Protein AF-A0AAD8YDT8-F1 (afdb_monomer_lite)

pLDDT: mean 76.32, std 23.67, range [22.06, 98.62]

Foldseek 3Di:
DDDDDDDDDDDPPPDDPPPDDVCQQQNPDDDDDDDDDDDDDDDDDDDDDDDDDDDDDDDDDDDDDDDGDPDDGPLLVVLLCQLPPDDPDDDDDDDDQDDDPVPPPVVDDDDDDDDDDPDDDDDDDDDDDPDDDDDDDRLPFPSLVVLQVVLVVCLVVVNDALSNLALRSLLSNLCRQQVNPDPPPPPPPPDDDDDDDDDDDPPCPLVPGAADEHENALVQRDALRNLVSNLSSLVLSRHAYYHCANNQRDALCSLQVRVLVCSNQNHAEYECHLNQRYALSSLLSCLSNLNHQEYAHANNQRYALVSNLVSCVSRNCLVVLRNAEYAYAPRQDALVSLLSSCVRNLVRHAYYHHAPHQRYALVSCLVRCLSNLVHHQYYHHAQHQNDDPVSVVSCCVSRVNHNYYHHHHNDDDDDPDDDDDDDDDDDDDDDDDDDDDDDDDDDDDPAFDDDDLVLVQVLCVVVNLVLQFDAWWWKAFAPDPDDQAQQDPPPPLVDPDPPDDDDDPDDGHGIDTLDPDRPPLVSFQPFNLQSDPPFPFDDDDPPPLDPPPPPPPPVPDDVSVCSNGGGSCLNPLLDWRWNDWAAALQLFKIKTKTFQCLQQRFDDCSVVSLVSNLQNLVQLQFFFKAWDFPVVLCVLRVVLDDPDDDRDIWMFTDACVRGDPQRNGFWKKKWKWFWDSVDVNTDIDTQDIGTKAALFRLQLLVQQAPPPFAGCAASVSDGDLPSFFRIGMIMGGDDPGHCSSVCLSLQSQQHPRRRGRMFIKIFGDGDDDAHTQQAHRDDCQFQHQANPDDDPPPPCVVVVVVSLQRSVNDPCPDPDPVDPPPPSNGHRDRCSNGNPSGITRDRVSTTITTGHGHGHALDNDDPDDPDQQAQQWAEEEEEEAACWDAPWDNHDIDRCRLVLLLLLLLLQVQQPGQEYEYAYQHLQHDPDDTSDVSDPPLDDPRHYDYRHNVDHFGFSHDHPDSTSDRCNSVQSSQLCCLVRNLSNYFKYFYDYSQKHKFFAAPRSHVSVLVVVLVVLVAFKEKAFEDAFFFAPVQKDADDPDPLQHDPVRGQWIDGHPPAHLLNRRQWGLAPPVRDPVSLQQMTMMGGSQFFNGDRGRDDTDGPLSRRTNVNCVVVVHDDDSHDDDDCSHYPYDRVHHGIHMHRSDDDDGSLSGNLVQQQAPPDDDDVSSHRRHADADDVNDPPDPDQADPSRGGHRTHGDVCCVPPSRVVSVVSVVVSVVVVVVVD

Organism: NCBI:txid267567

Sequence (1226 aa):
MREIAPLRILALRAVGPPGCQPEVTFGGPPRPTNKKKDGDTIETKNNNNTDNNDDTVNSTTSFDPPLPPDEPTMASRLLRSLRNSSMTIQPYVAGTTRANASDVDISQPWVMAIYPPRDNDDNNNSPIDETNEFLSIENGNHAVECLQMFIDALVESGRAGDDRLGVHFFREWVQAVTGGMEAKPEQQQKQRPKKKQKGNSSSRQFDHLPLGSLSLHNLASASIHTFRSMEYANVGSCLGTLDLTGTHGLTDSILTNVICSGSFPRLQRLSLKNSRKLTGKAVASLVKLRDLRAFDVGGCFNIHPNDVIEMVQQHPGTRKGTLTEIYAGGLGWTDVALETLLSFTSKHIKGLGIGFSTYLSGPGMILILTKAAGTLDRLSIPFCTGVDDAVASALGKALPKLAVLDIRGCNKEHLSSLIESTPPTNAAEADVSDVKPTPKSDTSSPGDFHFDRKAAETALQTHGHDEIFQPLRAYIEKPLNDSVPDTIDKGNLNDKRPKIEAGRPAMWYVPLPLRENTPDDLRSCNDMPAKLPVDRGLGKHVAPNVNNRKTFSSGQLDKWEEAKEGTPVQADPFLPWIHDMFPDSSGSVIHFIAQNKRRCNSGKVHWDDIHALEPQVTIMQPVSVKRIDEETAQKLAPSLWSDGKSSDQRYRLAPHEEADADGMFTRFICRFKAMDYSKSPPELITVGETLSTYPYNYEFVNYRKDVGDLSMLTPKGKDNAMFWQAQQRFDCHVPDNGDLRSMIASGEGVLSDGTPSVYVDFVPIRTAPRYGKQMSYFTPDMAGEMIRFPQDSFGWGDLMKSNIVPANGQVVSNISDDHPSRLMKNGFDARLFWGDSHVIPRIEASGRWENLPVCQPPTNNVGKVDKPVEKKHKLAACLWASASFKTRGDAQAVSDTTSRLVEWIEFHLLVGFDHIYVYDNTGAHTDEVSLESTLFPRFLDSEVTRIDWPCQVCNNNIPAHENTGERSSQYAAENSCRARYGPTTEWMASFDTDEYLIPMGRFNSMREVVDDATNSGTQILTFKSTRAAPQRTYMEPFHEHKDCGTDSDPGCLTVQPGHLFAEVYNCDFEAPPKPGWAERAKKQLYRSEYVLAHYVHYATVTQGLVETIEEAKEANHKWDMHFRESRDKDKITDESNQAVMLHTKTTVPEYTTDWKERCAFGFTPGHGKNCRVGFPWPSNDDKGDEKATPEGYGYNCFTNEKLSKVWVPKLREAMEQRNSRVTSNN

InterPro domains:
  IPR008166 Glycosyltransferase family 92 [PF01697] (898-1154)
  IPR032675 Leucine-rich repeat domain superfamily [G3DSA:3.80.10.10] (191-445)

Secondary structure (DSSP, 8-state):
----PPPPP------PPTT--HHHHTSPPPPPP-PPPP-------------------------PPPPPPSS--HHHHHHHHHHH----------------TT---TT-------PPPP--------PPPS--PPPPPSSS-HHHHHHHHHHHHHHHTT---TTTS-HHHHHHHHHHHTTT----------PPP--------GGGTTTTSPPEEEE-TT-TT--HHHHHHHHHTTGGGTEEEEE-TT-TT--HHHIIIIIIIII-TT--EEE-TT-TT--HHHHHHGGG-TT--EEE-TT-TT--HHHHHHHHHH-HHHHHT---EEE-TTS--BHHHHHHHHHHHTTT--EEE--S-TB--HHHHHHHHGGGTTT--EEE-TT-TT--HHHHHHHHHH-TT--EEE-TT------S-------------------PPPP----PPPPPP---HHHHHHHHHHH-HHHHPPPPEEEPPP--SSPPTT------TT-SS--SS-PPP--------S--S--GGGG-GGGGGGG--TT--SSS----SS--TTTSTT----HHHHHHHS-HHHH-TTS-EEEEEEE-TTSSEEEEEEE-GGGT--STTHHHHHHHTGGGGGGGS-B-EEEE-HHHHHHH-GGG--S------EEEE--TTTS-GGGTTB-EEEEEEEEETTSSS-EEEEEEEEEEE-SS-HHHHHHHTT-TT--SB-TTSPBPTTS--SEEEEEEEPP--TTHHHHHHHTTTB-TTS-BSEEEEEEE---PPP-SGGG----HHHH-SS------TT-THHHHHHH---TTS---S---TTS-----SSS--HHHHH-TT-BPPPTTTS-EEEEEE----S-TT---TTSPPP-SEEEEEEEEE-S-EEPTTTPPEE--HHHHHHHHHHHHHHTT-SEEEEEE-GGGT-S---SHHHHTTTS-TTTEEEEE--PPPPB-S-TT-SS--B-HHHHHHHHHHHHHHGGGEEEEEE--TTEEEEE-TT-SSHHHHHHHHHHTT--EEEE---BBPPBGGGEEEE-SSTTSEETTEE-EEEEPTT--HHHHT--BSSPSSPPGGGGGG-EEEEETTTEEEEETTTEEEEHHHH--HHHHHHTTS---SS----TTTEEEP-TTTTEEEEE-----GGGGTTHHHHTBTT--PPTT----SB-BPGGG-TTSS--B-TTSBBP-BB--HHIIIIIHHHHHHHHHHHHHHHHHH-

Radius of gyration: 37.24 Å; chains: 1; bounding box: 94×89×117 Å

Structure (mmCIF, N/CA/C/O backbone):
data_AF-A0AAD8YDT8-F1
#
_entry.id   AF-A0AAD8YDT8-F1
#
loop_
_atom_site.group_PDB
_atom_site.id
_atom_site.type_symbol
_atom_site.label_atom_id
_atom_site.label_alt_id
_atom_site.label_comp_id
_atom_site.label_asym_id
_atom_site.label_entity_id
_atom_site.label_seq_id
_atom_site.pdbx_PDB_ins_code
_atom_site.Cartn_x
_atom_site.Cartn_y
_atom_site.Cartn_z
_atom_site.occupancy
_atom_site.B_iso_or_equiv
_atom_site.auth_seq_id
_atom_site.auth_comp_id
_atom_site.auth_asym_id
_atom_site.auth_atom_id
_atom_site.pdbx_PDB_model_num
ATOM 1 N N . MET A 1 1 ? -24.551 -28.733 -24.185 1.00 27.28 1 MET A N 1
ATOM 2 C CA . MET A 1 1 ? -24.614 -28.200 -25.564 1.00 27.28 1 MET A CA 1
ATOM 3 C C . MET A 1 1 ? -23.199 -28.131 -26.114 1.00 27.28 1 MET A C 1
ATOM 5 O O . MET A 1 1 ? -22.286 -27.931 -25.327 1.00 27.28 1 MET A O 1
ATOM 9 N N . ARG A 1 2 ? -23.055 -28.435 -27.409 1.00 24.67 2 ARG A N 1
ATOM 10 C CA . ARG A 1 2 ? -21.814 -28.759 -28.135 1.00 24.67 2 ARG A CA 1
ATOM 11 C C . ARG A 1 2 ? -20.800 -27.606 -28.189 1.00 24.67 2 ARG A C 1
ATOM 13 O O . ARG A 1 2 ? -21.188 -26.444 -28.161 1.00 24.67 2 ARG A O 1
ATOM 20 N N . GLU A 1 3 ? -19.531 -27.991 -28.316 1.00 25.27 3 GLU A N 1
ATOM 21 C CA . GLU A 1 3 ? -18.376 -27.157 -28.671 1.00 25.27 3 GLU A CA 1
ATOM 22 C C . GLU A 1 3 ? -18.611 -26.365 -29.971 1.00 25.27 3 GLU A C 1
ATOM 24 O O . GLU A 1 3 ? -19.191 -26.885 -30.926 1.00 25.27 3 GLU A O 1
ATOM 29 N N . ILE A 1 4 ? -18.124 -25.120 -30.013 1.00 25.03 4 ILE A N 1
ATOM 30 C CA . ILE A 1 4 ? -18.040 -24.277 -31.215 1.00 25.03 4 ILE A CA 1
ATOM 31 C C . ILE A 1 4 ? -16.559 -23.931 -31.437 1.00 25.03 4 ILE A C 1
ATOM 33 O O . ILE A 1 4 ? -15.869 -23.521 -30.505 1.00 25.03 4 ILE A O 1
ATOM 37 N N . ALA A 1 5 ? -16.078 -24.115 -32.669 1.00 22.06 5 ALA A N 1
ATOM 38 C CA . ALA A 1 5 ? -14.712 -23.824 -33.118 1.00 22.06 5 ALA A CA 1
ATOM 39 C C . ALA A 1 5 ? -14.436 -22.301 -33.251 1.00 22.06 5 ALA A C 1
ATOM 41 O O . ALA A 1 5 ? -15.379 -21.525 -33.423 1.00 22.06 5 ALA A O 1
ATOM 42 N N . PRO A 1 6 ? -13.167 -21.840 -33.210 1.00 25.72 6 PRO A N 1
ATOM 43 C CA . PRO A 1 6 ? -12.841 -20.412 -33.185 1.00 25.72 6 PRO A CA 1
ATOM 44 C C . PRO A 1 6 ? -13.051 -19.746 -34.558 1.00 25.72 6 PRO A C 1
ATOM 46 O O . PRO A 1 6 ? -12.403 -20.102 -35.543 1.00 25.72 6 PRO A O 1
ATOM 49 N N . LEU A 1 7 ? -13.937 -18.746 -34.618 1.00 25.38 7 LEU A N 1
ATOM 50 C CA . LEU A 1 7 ? -14.200 -17.919 -35.804 1.00 25.38 7 LEU A CA 1
ATOM 51 C C . LEU A 1 7 ? -13.262 -16.700 -35.869 1.00 25.38 7 LEU A C 1
ATOM 53 O O . LEU A 1 7 ? -13.050 -15.996 -34.882 1.00 25.38 7 LEU A O 1
ATOM 57 N N . ARG A 1 8 ? -12.719 -16.443 -37.067 1.00 23.92 8 ARG A N 1
ATOM 58 C CA . ARG A 1 8 ? -11.891 -15.278 -37.424 1.00 23.92 8 ARG A CA 1
ATOM 59 C C . ARG A 1 8 ? -12.783 -14.042 -37.623 1.00 23.92 8 ARG A C 1
ATOM 61 O O . ARG A 1 8 ? -13.671 -14.068 -38.467 1.00 23.92 8 ARG A O 1
ATOM 68 N N . ILE A 1 9 ? -12.527 -12.961 -36.883 1.00 25.66 9 ILE A N 1
ATOM 69 C CA . ILE A 1 9 ? -13.246 -11.677 -36.991 1.00 25.66 9 ILE A CA 1
ATOM 70 C C . ILE A 1 9 ? -12.525 -10.758 -37.989 1.00 25.66 9 ILE A C 1
ATOM 72 O O . ILE A 1 9 ? -11.334 -10.485 -37.833 1.00 25.66 9 ILE A O 1
ATOM 76 N N . LEU A 1 10 ? -13.255 -10.234 -38.979 1.00 24.00 10 LEU A N 1
ATOM 77 C CA . LEU A 1 10 ? -12.824 -9.121 -39.830 1.00 24.00 10 LEU A CA 1
ATOM 78 C C . LEU A 1 10 ? -13.409 -7.816 -39.261 1.00 24.00 10 LEU A C 1
ATOM 80 O O . LEU A 1 10 ? -14.589 -7.530 -39.435 1.00 24.00 10 LEU A O 1
ATOM 84 N N . ALA A 1 11 ? -12.592 -7.028 -38.562 1.00 24.75 11 ALA A N 1
ATOM 85 C CA . ALA A 1 11 ? -12.971 -5.695 -38.098 1.00 24.75 11 ALA A CA 1
ATOM 86 C C . ALA A 1 11 ? -12.607 -4.647 -39.162 1.00 24.75 11 ALA A C 1
ATOM 88 O O . ALA A 1 11 ? -11.428 -4.452 -39.468 1.00 24.75 11 ALA A O 1
ATOM 89 N N . LEU A 1 12 ? -13.596 -3.922 -39.689 1.00 25.23 12 LEU A N 1
ATOM 90 C CA . LEU A 1 12 ? -13.363 -2.683 -40.436 1.00 25.23 12 LEU A CA 1
ATOM 91 C C . LEU A 1 12 ? -12.934 -1.588 -39.446 1.00 25.23 12 LEU A C 1
ATOM 93 O O . LEU A 1 12 ? -13.736 -0.787 -38.976 1.00 25.23 12 LEU A O 1
ATOM 97 N N . ARG A 1 13 ? -11.640 -1.546 -39.106 1.00 28.05 13 ARG A N 1
ATOM 98 C CA . ARG A 1 13 ? -11.040 -0.337 -38.533 1.00 28.05 13 ARG A CA 1
ATOM 99 C C . ARG A 1 13 ? -10.915 0.696 -39.651 1.00 28.05 13 ARG A C 1
ATOM 101 O O . ARG A 1 13 ? -10.113 0.515 -40.565 1.00 28.05 13 ARG A O 1
ATOM 108 N N . ALA A 1 14 ? -11.620 1.817 -39.542 1.00 29.06 14 ALA A N 1
ATOM 109 C CA . ALA A 1 14 ? -11.198 3.037 -40.221 1.00 29.06 14 ALA A CA 1
ATOM 110 C C . ALA A 1 14 ? -9.890 3.521 -39.561 1.00 29.06 14 ALA A C 1
ATOM 112 O O . ALA A 1 14 ? -9.903 4.310 -38.619 1.00 29.06 14 ALA A O 1
ATOM 113 N N . VAL A 1 15 ? -8.749 2.980 -39.997 1.00 30.19 15 VAL A N 1
ATOM 114 C CA . VAL A 1 15 ? -7.419 3.457 -39.598 1.00 30.19 15 VAL A CA 1
ATOM 115 C C . VAL A 1 15 ? -7.048 4.601 -40.539 1.00 30.19 15 VAL A C 1
ATOM 117 O O . VAL A 1 15 ? -6.661 4.370 -41.681 1.00 30.19 15 VAL A O 1
ATOM 120 N N . GLY A 1 16 ? -7.177 5.844 -40.075 1.00 34.41 16 GLY A N 1
ATOM 121 C CA . GLY A 1 16 ? -6.392 6.937 -40.653 1.00 34.41 16 GLY A CA 1
ATOM 122 C C . GLY A 1 16 ? -4.897 6.702 -40.373 1.00 34.41 16 GLY A C 1
ATOM 123 O O . GLY A 1 16 ? -4.573 6.054 -39.374 1.00 34.41 16 GLY A O 1
ATOM 124 N N . PRO A 1 17 ? -3.974 7.188 -41.222 1.00 28.61 17 PRO A N 1
ATOM 125 C CA . PRO A 1 17 ? -2.539 6.961 -41.047 1.00 28.61 17 PRO A CA 1
ATOM 126 C C . PRO A 1 17 ? -2.014 7.475 -39.686 1.00 28.61 17 PRO A C 1
ATOM 128 O O . PRO A 1 17 ? -2.627 8.364 -39.079 1.00 28.61 17 PRO A O 1
ATOM 131 N N . PRO A 1 18 ? -0.880 6.938 -39.190 1.00 29.62 18 PRO A N 1
ATOM 132 C CA . PRO A 1 18 ? -0.326 7.286 -37.882 1.00 29.62 18 PRO A CA 1
ATOM 133 C C . PRO A 1 18 ? 0.004 8.782 -37.834 1.00 29.62 18 PRO A C 1
ATOM 135 O O . PRO A 1 18 ? 0.830 9.261 -38.605 1.00 29.62 18 PRO A O 1
ATOM 138 N N . GLY A 1 19 ? -0.678 9.525 -36.959 1.00 38.50 19 GLY A N 1
ATOM 139 C CA . GLY A 1 19 ? -0.561 10.986 -36.849 1.00 38.50 19 GLY A CA 1
ATOM 140 C C . GLY A 1 19 ? -1.879 11.753 -36.997 1.00 38.50 19 GLY A C 1
ATOM 141 O O . GLY A 1 19 ? -1.904 12.960 -36.766 1.00 38.50 19 GLY A O 1
ATOM 142 N N . CYS A 1 20 ? -2.992 11.087 -37.327 1.00 38.09 20 CYS A N 1
ATOM 143 C CA . CYS A 1 20 ? -4.309 11.728 -37.318 1.00 38.09 20 CYS A CA 1
ATOM 144 C C . CYS A 1 20 ? -4.751 12.057 -35.880 1.00 38.09 20 CYS A C 1
ATOM 146 O O . CYS A 1 20 ? -5.260 11.203 -35.154 1.00 38.09 20 CYS A O 1
ATOM 148 N N . GLN A 1 21 ? -4.551 13.308 -35.463 1.00 40.50 21 GLN A N 1
ATOM 149 C CA . GLN A 1 21 ? -5.170 13.845 -34.255 1.00 40.50 21 GLN A CA 1
ATOM 150 C C . GLN A 1 21 ? -6.687 13.963 -34.480 1.00 40.50 21 GLN A C 1
ATOM 152 O O . GLN A 1 21 ? -7.102 14.434 -35.548 1.00 40.50 21 GLN A O 1
ATOM 157 N N . PRO A 1 22 ? -7.565 13.528 -33.559 1.00 42.28 22 PRO A N 1
ATOM 158 C CA . PRO A 1 22 ? -8.997 13.556 -33.842 1.00 42.28 22 PRO A CA 1
ATOM 159 C C . PRO A 1 22 ? -9.569 14.985 -33.845 1.00 42.28 22 PRO A C 1
ATOM 161 O O . PRO A 1 22 ? -10.597 15.216 -34.481 1.00 42.28 22 PRO A O 1
ATOM 164 N N . GLU A 1 23 ? -8.829 15.964 -33.304 1.00 40.94 23 GLU A N 1
ATOM 165 C CA . GLU A 1 23 ? -9.044 17.403 -33.517 1.00 40.94 23 GLU A CA 1
ATOM 166 C C . GLU A 1 23 ? -8.916 17.809 -34.995 1.00 40.94 23 GLU A C 1
ATOM 168 O O . GLU A 1 23 ? -9.501 18.805 -35.382 1.00 40.94 23 GLU A O 1
ATOM 173 N N . VAL A 1 24 ? -8.202 17.041 -35.826 1.00 45.72 24 VAL A N 1
ATOM 174 C CA . VAL A 1 24 ? -8.062 17.239 -37.286 1.00 45.72 24 VAL A CA 1
ATOM 175 C C . VAL A 1 24 ? -9.049 16.359 -38.072 1.00 45.72 24 VAL A C 1
ATOM 177 O O . VAL A 1 24 ? -9.435 16.672 -39.198 1.00 45.72 24 VAL A O 1
ATOM 180 N N . THR A 1 25 ? -9.482 15.240 -37.483 1.00 46.88 25 THR A N 1
ATOM 181 C CA . THR A 1 25 ? -10.426 14.296 -38.114 1.00 46.88 25 THR A CA 1
ATOM 182 C C . THR A 1 25 ? -11.882 14.770 -37.993 1.00 46.88 25 THR A C 1
ATOM 184 O O . THR A 1 25 ? -12.684 14.523 -38.900 1.00 46.88 25 THR A O 1
ATOM 187 N N . PHE A 1 26 ? -12.219 15.488 -36.913 1.00 47.06 26 PHE A N 1
ATOM 188 C CA . PHE A 1 26 ? -13.560 16.033 -36.641 1.00 47.06 26 PHE A CA 1
ATOM 189 C C . PHE A 1 26 ? -13.588 17.536 -36.316 1.00 47.06 26 PHE A C 1
ATOM 191 O O . PHE A 1 26 ? -14.639 18.160 -36.474 1.00 47.06 26 PHE A O 1
ATOM 198 N N . GLY A 1 27 ? -12.467 18.134 -35.905 1.00 45.12 27 GLY A N 1
ATOM 199 C CA . GLY A 1 27 ? -12.305 19.587 -35.842 1.00 45.12 27 GLY A CA 1
ATOM 200 C C . GLY A 1 27 ? -11.678 20.104 -37.140 1.00 45.12 27 GLY A C 1
ATOM 201 O O . GLY A 1 27 ? -10.889 19.422 -37.790 1.00 45.12 27 GLY A O 1
ATOM 202 N N . GLY A 1 28 ? -12.080 21.290 -37.587 1.00 44.75 28 GLY A N 1
ATOM 203 C CA . GLY A 1 28 ? -11.440 21.928 -38.740 1.00 44.75 28 GLY A CA 1
ATOM 204 C C . GLY A 1 28 ? -9.969 22.300 -38.471 1.00 44.75 28 GLY A C 1
ATOM 205 O O . GLY A 1 28 ? -9.493 22.178 -37.342 1.00 44.75 28 GLY A O 1
ATOM 206 N N . PRO A 1 29 ? -9.232 22.781 -39.491 1.00 40.22 29 PRO A N 1
ATOM 207 C CA . PRO A 1 29 ? -7.799 23.053 -39.377 1.00 40.22 29 PRO A CA 1
ATOM 208 C C . PRO A 1 29 ? -7.468 24.082 -38.272 1.00 40.22 29 PRO A C 1
ATOM 210 O O . PRO A 1 29 ? -8.174 25.089 -38.139 1.00 40.22 29 PRO A O 1
ATOM 213 N N . PRO A 1 30 ? -6.387 23.875 -37.492 1.00 41.06 30 PRO A N 1
ATOM 214 C CA . PRO A 1 30 ? -5.992 24.785 -36.418 1.00 41.06 30 PRO A CA 1
ATOM 215 C C . PRO A 1 30 ? -5.487 26.129 -36.968 1.00 41.06 30 PRO A C 1
ATOM 217 O O . PRO A 1 30 ? -4.745 26.180 -37.950 1.00 41.06 30 PRO A O 1
ATOM 220 N N . ARG A 1 31 ? -5.866 27.241 -36.319 1.00 44.34 31 ARG A N 1
ATOM 221 C CA . ARG A 1 31 ? -5.360 28.583 -36.665 1.00 44.34 31 ARG A CA 1
ATOM 222 C C . ARG A 1 31 ? -3.896 28.745 -36.218 1.00 44.34 31 ARG A C 1
ATOM 224 O O . ARG A 1 31 ? -3.577 28.365 -35.092 1.00 44.34 31 ARG A O 1
ATOM 231 N N . PRO A 1 32 ? -3.019 29.356 -37.035 1.00 35.12 32 PRO A N 1
ATOM 232 C CA . PRO A 1 32 ? -1.623 29.562 -36.667 1.00 35.12 32 PRO A CA 1
ATOM 233 C C . PRO A 1 32 ? -1.491 30.595 -35.539 1.00 35.12 32 PRO A C 1
ATOM 235 O O . PRO A 1 32 ? -2.020 31.705 -35.622 1.00 35.12 32 PRO A O 1
ATOM 238 N N . THR A 1 33 ? -0.765 30.231 -34.484 1.00 35.09 33 THR A N 1
ATOM 239 C CA . THR A 1 33 ? -0.390 31.126 -33.387 1.00 35.09 33 THR A CA 1
ATOM 240 C C . THR A 1 33 ? 0.856 31.930 -33.771 1.00 35.09 33 THR A C 1
ATOM 242 O O . THR A 1 33 ? 1.888 31.382 -34.159 1.00 35.09 33 THR A O 1
ATOM 245 N N . ASN A 1 34 ? 0.765 33.259 -33.681 1.00 32.72 34 ASN A N 1
ATOM 246 C CA . ASN A 1 34 ? 1.881 34.166 -33.947 1.00 32.72 34 ASN A CA 1
ATOM 247 C C . ASN A 1 34 ? 2.983 33.990 -32.889 1.00 32.72 34 ASN A C 1
ATOM 249 O O . ASN A 1 34 ? 2.801 34.358 -31.729 1.00 32.72 34 ASN A O 1
ATOM 253 N N . LYS A 1 35 ? 4.147 33.472 -33.300 1.00 34.53 35 LYS A N 1
ATOM 254 C CA . LYS A 1 35 ? 5.380 33.474 -32.500 1.00 34.53 35 LYS A CA 1
ATOM 255 C C . LYS A 1 35 ? 5.920 34.905 -32.379 1.00 34.53 35 LYS A C 1
ATOM 257 O O . LYS A 1 35 ? 6.311 35.497 -33.385 1.00 34.53 35 LYS A O 1
ATOM 262 N N . LYS A 1 36 ? 5.987 35.444 -31.158 1.00 32.78 36 LYS A N 1
ATOM 263 C CA . LYS A 1 36 ? 6.847 36.593 -30.837 1.00 32.78 36 LYS A CA 1
ATOM 264 C C . LYS A 1 36 ? 8.284 36.097 -30.650 1.00 32.78 36 LYS A C 1
ATOM 266 O O . LYS A 1 36 ? 8.512 35.101 -29.974 1.00 32.78 36 LYS A O 1
ATOM 271 N N . LYS A 1 37 ? 9.215 36.777 -31.320 1.00 32.25 37 LYS A N 1
ATOM 272 C CA . LYS A 1 37 ? 10.665 36.657 -31.150 1.00 32.25 37 LYS A CA 1
ATOM 273 C C . LYS A 1 37 ? 11.066 37.395 -29.874 1.00 32.25 37 LYS A C 1
ATOM 275 O O . LYS A 1 37 ? 10.743 38.576 -29.775 1.00 32.25 37 LYS A O 1
ATOM 280 N N . ASP A 1 38 ? 11.812 36.737 -28.998 1.00 35.84 38 ASP A N 1
ATOM 281 C CA . ASP A 1 38 ? 12.581 37.404 -27.949 1.00 35.84 38 ASP A CA 1
ATOM 282 C C . ASP A 1 38 ? 14.031 37.565 -28.406 1.00 35.84 38 ASP A C 1
ATOM 284 O O . ASP A 1 38 ? 14.641 36.636 -28.942 1.00 35.84 38 ASP A O 1
ATOM 288 N N . GLY A 1 39 ? 14.549 38.773 -28.211 1.00 33.59 39 GLY A N 1
ATOM 289 C CA . GLY A 1 39 ? 15.939 39.151 -28.388 1.00 33.59 39 GLY A CA 1
ATOM 290 C C . GLY A 1 39 ? 16.272 40.312 -27.451 1.00 33.59 39 GLY A C 1
ATOM 291 O O . GLY A 1 39 ? 15.537 41.295 -27.410 1.00 33.59 39 GLY A O 1
ATOM 292 N N . ASP A 1 40 ? 17.397 40.139 -26.761 1.00 32.91 40 ASP A N 1
ATOM 293 C CA . ASP A 1 40 ? 18.280 41.118 -26.118 1.00 32.91 40 ASP A CA 1
ATOM 294 C C . ASP A 1 40 ? 17.939 41.773 -24.756 1.00 32.91 40 ASP A C 1
ATOM 296 O O . ASP A 1 40 ? 17.079 42.634 -24.618 1.00 32.91 40 ASP A O 1
ATOM 300 N N . THR A 1 41 ? 18.760 41.361 -23.774 1.00 36.00 41 THR A N 1
ATOM 301 C CA . THR A 1 41 ? 19.679 42.153 -22.918 1.00 36.00 41 THR A CA 1
ATOM 302 C C . THR A 1 41 ? 19.196 43.443 -22.229 1.00 36.00 41 THR A C 1
ATOM 304 O O . THR A 1 41 ? 18.886 44.416 -22.904 1.00 36.00 41 THR A O 1
ATOM 307 N N . ILE A 1 42 ? 19.325 43.510 -20.886 1.00 32.56 42 ILE A N 1
ATOM 308 C CA . ILE A 1 42 ? 20.144 44.482 -20.102 1.00 32.56 42 ILE A CA 1
ATOM 309 C C . ILE A 1 42 ? 19.726 44.536 -18.609 1.00 32.56 42 ILE A C 1
ATOM 311 O O . ILE A 1 42 ? 18.558 44.666 -18.267 1.00 32.56 42 ILE A O 1
ATOM 315 N N . GLU A 1 43 ? 20.759 44.432 -17.765 1.00 30.00 43 GLU A N 1
ATOM 316 C CA . GLU A 1 43 ? 21.040 45.000 -16.430 1.00 30.00 43 GLU A CA 1
ATOM 317 C C . GLU A 1 43 ? 19.945 45.339 -15.392 1.00 30.00 43 GLU A C 1
ATOM 319 O O . GLU A 1 43 ? 19.057 46.167 -15.567 1.00 30.00 43 GLU A O 1
ATOM 324 N N . THR A 1 44 ? 20.207 44.794 -14.199 1.00 40.12 44 THR A N 1
ATOM 325 C CA . THR A 1 44 ? 20.046 45.345 -12.839 1.00 40.12 44 THR A CA 1
ATOM 326 C C . THR A 1 44 ? 19.587 46.802 -12.673 1.00 40.12 44 THR A C 1
ATOM 328 O O . THR A 1 44 ? 20.305 47.724 -13.061 1.00 40.12 44 THR A O 1
ATOM 331 N N . LYS A 1 45 ? 18.543 47.002 -11.848 1.00 29.11 45 LYS A N 1
ATOM 332 C CA . LYS A 1 45 ? 18.555 47.962 -10.721 1.00 29.11 45 LYS A CA 1
ATOM 333 C C . LYS A 1 45 ? 17.400 47.748 -9.731 1.00 29.11 45 LYS A C 1
ATOM 335 O O . LYS A 1 45 ? 16.260 47.520 -10.116 1.00 29.11 45 LYS A O 1
ATOM 340 N N . ASN A 1 46 ? 17.758 47.872 -8.454 1.00 36.66 46 ASN A N 1
ATOM 341 C CA . ASN A 1 46 ? 16.909 47.959 -7.265 1.00 36.66 46 ASN A CA 1
ATOM 342 C C . ASN A 1 46 ? 15.755 48.967 -7.398 1.00 36.66 46 ASN A C 1
ATOM 344 O O . ASN A 1 46 ? 15.978 50.069 -7.898 1.00 36.66 46 ASN A O 1
ATOM 348 N N . ASN A 1 47 ? 14.606 48.667 -6.778 1.00 29.67 47 ASN A N 1
ATOM 349 C CA . ASN A 1 47 ? 13.957 49.618 -5.870 1.00 29.67 47 ASN A CA 1
ATOM 350 C C . ASN A 1 47 ? 12.907 48.974 -4.951 1.00 29.67 47 ASN A C 1
ATOM 352 O O . ASN A 1 47 ? 12.147 48.097 -5.347 1.00 29.67 47 ASN A O 1
ATOM 356 N N . ASN A 1 48 ? 12.913 49.472 -3.716 1.00 34.62 48 ASN A N 1
ATOM 357 C CA . ASN A 1 48 ? 11.988 49.199 -2.623 1.00 34.62 48 ASN A CA 1
ATOM 358 C C . ASN A 1 48 ? 10.589 49.810 -2.847 1.00 34.62 48 ASN A C 1
ATOM 360 O O . ASN A 1 48 ? 10.451 50.803 -3.559 1.00 34.62 48 ASN A O 1
ATOM 364 N N . ASN A 1 49 ? 9.657 49.303 -2.029 1.00 32.91 49 ASN A N 1
ATOM 365 C CA . ASN A 1 49 ? 8.529 49.981 -1.369 1.00 32.91 49 ASN A CA 1
ATOM 366 C C . ASN A 1 49 ? 7.098 49.916 -1.961 1.00 32.91 49 ASN A C 1
ATOM 368 O O . ASN A 1 49 ? 6.788 50.504 -2.990 1.00 32.91 49 ASN A O 1
ATOM 372 N N . THR A 1 50 ? 6.247 49.295 -1.124 1.00 31.84 50 THR A N 1
ATOM 373 C CA . THR A 1 50 ? 4.952 49.751 -0.559 1.00 31.84 50 THR A CA 1
ATOM 374 C C . THR A 1 50 ? 3.645 49.727 -1.366 1.00 31.84 50 THR A C 1
ATOM 376 O O . THR A 1 50 ? 3.527 50.321 -2.429 1.00 31.84 50 THR A O 1
ATOM 379 N N . ASP A 1 51 ? 2.653 49.159 -0.663 1.00 30.14 51 ASP A N 1
ATOM 380 C CA . ASP A 1 51 ? 1.230 49.521 -0.546 1.00 30.14 51 ASP A CA 1
ATOM 381 C C . ASP A 1 51 ? 0.163 48.927 -1.489 1.00 30.14 51 ASP A C 1
ATOM 383 O O . ASP A 1 51 ? 0.063 49.234 -2.671 1.00 30.14 51 ASP A O 1
ATOM 387 N N . ASN A 1 52 ? -0.677 48.089 -0.858 1.00 35.25 52 ASN A N 1
ATOM 388 C CA . ASN A 1 52 ? -2.148 48.112 -0.795 1.00 35.25 52 ASN A CA 1
ATOM 389 C C . ASN A 1 52 ? -2.931 48.754 -1.957 1.00 35.25 52 ASN A C 1
ATOM 391 O O . ASN A 1 52 ? -2.887 49.968 -2.139 1.00 35.25 52 ASN A O 1
ATOM 395 N N . ASN A 1 53 ? -3.827 47.976 -2.580 1.00 28.11 53 ASN A N 1
ATOM 396 C CA . ASN A 1 53 ? -5.278 48.177 -2.427 1.00 28.11 53 ASN A CA 1
ATOM 397 C C . ASN A 1 53 ? -6.118 47.117 -3.159 1.00 28.11 53 ASN A C 1
ATOM 399 O O . ASN A 1 53 ? -5.747 46.621 -4.223 1.00 28.11 53 ASN A O 1
ATOM 403 N N . ASP A 1 54 ? -7.259 46.827 -2.532 1.00 34.97 54 ASP A N 1
ATOM 404 C CA . ASP A 1 54 ? -8.472 46.209 -3.071 1.00 34.97 54 ASP A CA 1
ATOM 405 C C . ASP A 1 54 ? -8.870 46.759 -4.450 1.00 34.97 54 ASP A C 1
ATOM 407 O O . ASP A 1 54 ? -8.769 47.960 -4.685 1.00 34.97 54 ASP A O 1
ATOM 411 N N . ASP A 1 55 ? -9.421 45.895 -5.311 1.00 29.30 55 ASP A N 1
ATOM 412 C CA . ASP A 1 55 ? -10.766 46.136 -5.849 1.00 29.30 55 ASP A CA 1
ATOM 413 C C . ASP A 1 55 ? -11.354 44.913 -6.580 1.00 29.30 55 ASP A C 1
ATOM 415 O O . ASP A 1 55 ? -10.758 44.273 -7.450 1.00 29.30 55 ASP A O 1
ATOM 419 N N . THR A 1 56 ? -12.597 44.630 -6.203 1.00 39.47 56 THR A N 1
ATOM 420 C CA . THR A 1 56 ? -13.573 43.694 -6.769 1.00 39.47 56 THR A CA 1
ATOM 421 C C . THR A 1 56 ? -13.834 43.872 -8.269 1.00 39.47 56 THR A C 1
ATOM 423 O O . THR A 1 56 ? -14.213 44.959 -8.700 1.00 39.47 56 THR A O 1
ATOM 426 N N . VAL A 1 57 ? -13.823 42.777 -9.047 1.00 30.78 57 VAL A N 1
ATOM 427 C CA . VAL A 1 57 ? -14.450 42.726 -10.385 1.00 30.78 57 VAL A CA 1
ATOM 428 C C . VAL A 1 57 ? -15.217 41.412 -10.589 1.00 30.78 57 VAL A C 1
ATOM 430 O O . VAL A 1 57 ? -14.642 40.355 -10.834 1.00 30.78 57 VAL A O 1
ATOM 433 N N . ASN A 1 58 ? -16.550 41.508 -10.545 1.00 36.44 58 ASN A N 1
ATOM 434 C CA . ASN A 1 58 ? -17.482 40.543 -11.132 1.00 36.44 58 ASN A CA 1
ATOM 435 C C . ASN A 1 58 ? -17.533 40.769 -12.653 1.00 36.44 58 ASN A C 1
ATOM 437 O O . ASN A 1 58 ? -17.993 41.822 -13.092 1.00 36.44 58 ASN A O 1
ATOM 441 N N . SER A 1 59 ? -17.143 39.783 -13.466 1.00 27.89 59 SER A N 1
ATOM 442 C CA . SER A 1 59 ? -17.422 39.791 -14.911 1.00 27.89 59 SER A CA 1
ATOM 443 C C . SER A 1 59 ? -18.017 38.449 -15.343 1.00 27.89 59 SER A C 1
ATOM 445 O O . SER A 1 59 ? -17.347 37.418 -15.318 1.00 27.89 59 SER A O 1
ATOM 447 N N . THR A 1 60 ? -19.294 38.465 -15.723 1.00 35.03 60 THR A N 1
ATOM 448 C CA . THR A 1 60 ? -19.974 37.383 -16.442 1.00 35.03 60 THR A CA 1
ATOM 449 C C . THR A 1 60 ? -19.731 37.588 -17.936 1.00 35.03 60 THR A C 1
ATOM 451 O O . THR A 1 60 ? -20.320 38.469 -18.556 1.00 35.03 60 THR A O 1
ATOM 454 N N . THR A 1 61 ? -18.832 36.801 -18.525 1.00 29.94 61 THR A N 1
ATOM 455 C CA . THR A 1 61 ? -18.541 36.833 -19.963 1.00 29.94 61 THR A CA 1
ATOM 456 C C . THR A 1 61 ? -19.460 35.864 -20.712 1.00 29.94 61 THR A C 1
ATOM 458 O O . THR A 1 61 ? -19.400 34.649 -20.533 1.00 29.94 61 THR A O 1
ATOM 461 N N . SER A 1 62 ? -20.339 36.398 -21.565 1.00 32.66 62 SER A N 1
ATOM 462 C CA . SER A 1 62 ? -21.091 35.606 -22.543 1.00 32.66 62 SER A CA 1
ATOM 463 C C . SER A 1 62 ? -20.163 35.214 -23.695 1.00 32.66 62 SER A C 1
ATOM 465 O O . SER A 1 62 ? -19.752 36.070 -24.479 1.00 32.66 62 SER A O 1
ATOM 467 N N . PHE A 1 63 ? -19.821 33.932 -23.800 1.00 34.16 63 PHE A N 1
ATOM 468 C CA . PHE A 1 63 ? -19.104 33.390 -24.952 1.00 34.16 63 PHE A CA 1
ATOM 469 C C . PHE A 1 63 ? -20.094 33.064 -26.076 1.00 34.16 63 PHE A C 1
ATOM 471 O O . PHE A 1 63 ? -20.847 32.096 -25.974 1.00 34.16 63 PHE A O 1
ATOM 478 N N . ASP A 1 64 ? -20.070 33.848 -27.154 1.00 34.69 64 ASP A N 1
ATOM 479 C CA . ASP A 1 64 ? -20.683 33.445 -28.420 1.00 34.69 64 ASP A CA 1
ATOM 480 C C . ASP A 1 64 ? -19.811 32.357 -29.080 1.00 34.69 64 ASP A C 1
ATOM 482 O O . ASP A 1 64 ? -18.588 32.524 -29.173 1.00 34.69 64 ASP A O 1
ATOM 486 N N . PRO A 1 65 ? -20.390 31.230 -29.537 1.00 38.31 65 PRO A N 1
ATOM 487 C CA . PRO A 1 65 ? -19.619 30.172 -30.173 1.00 38.31 65 PRO A CA 1
ATOM 488 C C . PRO A 1 65 ? -19.077 30.618 -31.546 1.00 38.31 65 PRO A C 1
ATOM 490 O O . PRO A 1 65 ? -19.755 31.343 -32.281 1.00 38.31 65 PRO A O 1
ATOM 493 N N . PRO A 1 66 ? -17.866 30.176 -31.931 1.00 40.69 66 PRO A N 1
ATOM 494 C CA . PRO A 1 66 ? -17.248 30.548 -33.200 1.00 40.69 66 PRO A CA 1
ATOM 495 C C . PRO A 1 66 ? -18.028 30.013 -34.413 1.00 40.69 66 PRO A C 1
ATOM 497 O O . PRO A 1 66 ? -18.575 28.909 -34.395 1.00 40.69 66 PRO A O 1
ATOM 500 N N . LEU A 1 67 ? -18.045 30.801 -35.495 1.00 38.84 67 LEU A N 1
ATOM 501 C CA . LEU A 1 67 ? -18.587 30.392 -36.795 1.00 38.84 67 LEU A CA 1
ATOM 502 C C . LEU A 1 67 ? -17.767 29.224 -37.383 1.00 38.84 67 LEU A C 1
ATOM 504 O O . LEU A 1 67 ? -16.542 29.208 -37.225 1.00 38.84 67 LEU A O 1
ATOM 508 N N . PRO A 1 68 ? -18.416 28.250 -38.048 1.00 42.53 68 PRO A N 1
ATOM 509 C CA . PRO A 1 68 ? -17.742 27.054 -38.545 1.00 42.53 68 PRO A CA 1
ATOM 510 C C . PRO A 1 68 ? -16.760 27.368 -39.693 1.00 42.53 68 PRO A C 1
ATOM 512 O O . PRO A 1 68 ? -16.994 28.316 -40.440 1.00 42.53 68 PRO A O 1
ATOM 515 N N . PRO A 1 69 ? -15.685 26.572 -39.858 1.00 50.59 69 PRO A N 1
ATOM 516 C CA . PRO A 1 69 ? -14.832 26.618 -41.044 1.00 50.59 69 PRO A CA 1
ATOM 517 C C . PRO A 1 69 ? -15.559 26.044 -42.274 1.00 50.59 69 PRO A C 1
ATOM 519 O O . PRO A 1 69 ? -16.351 25.111 -42.146 1.00 50.59 69 PRO A O 1
ATOM 522 N N . ASP A 1 70 ? -15.261 26.586 -43.458 1.00 48.41 70 ASP A N 1
ATOM 523 C CA . ASP A 1 70 ? -15.983 26.299 -44.711 1.00 48.41 70 ASP A CA 1
ATOM 524 C C . ASP A 1 70 ? -15.738 24.888 -45.298 1.00 48.41 70 ASP A C 1
ATOM 526 O O . ASP A 1 70 ? -16.451 24.478 -46.215 1.00 48.41 70 ASP A O 1
ATOM 530 N N . GLU A 1 71 ? -14.780 24.104 -44.781 1.00 50.66 71 GLU A N 1
ATOM 531 C CA . GLU A 1 71 ? -14.423 22.794 -45.353 1.00 50.66 71 GLU A CA 1
ATOM 532 C C . GLU A 1 71 ? -14.851 21.574 -44.503 1.00 50.66 71 GLU A C 1
ATOM 534 O O . GLU A 1 71 ? -14.578 21.526 -43.300 1.00 50.66 71 GLU A O 1
ATOM 539 N N . PRO A 1 72 ? -15.463 20.534 -45.119 1.00 57.06 72 PRO A N 1
ATOM 540 C CA . PRO A 1 72 ? -15.847 19.296 -44.437 1.00 57.06 72 PRO A CA 1
ATOM 541 C C . PRO A 1 72 ? -14.637 18.403 -44.117 1.00 57.06 72 PRO A C 1
ATOM 543 O O . PRO A 1 72 ? -13.766 18.188 -44.970 1.00 57.06 72 PRO A O 1
ATOM 546 N N . THR A 1 73 ? -14.626 17.829 -42.908 1.00 66.00 73 THR A N 1
ATOM 547 C CA . THR A 1 73 ? -13.562 16.938 -42.407 1.00 66.00 73 THR A CA 1
ATOM 548 C C . THR A 1 73 ? -13.507 15.594 -43.149 1.00 66.00 73 THR A C 1
ATOM 550 O O . THR A 1 73 ? -14.447 15.223 -43.853 1.00 66.00 73 THR A O 1
ATOM 553 N N . MET A 1 74 ? -12.422 14.819 -43.003 1.00 55.28 74 MET A N 1
ATOM 554 C CA . MET A 1 74 ? -12.303 13.504 -43.664 1.00 55.28 74 MET A CA 1
ATOM 555 C C . MET A 1 74 ? -13.418 12.527 -43.267 1.00 55.28 74 MET A C 1
ATOM 557 O O . MET A 1 74 ? -13.960 11.840 -44.133 1.00 55.28 74 MET A O 1
ATOM 561 N N . ALA A 1 75 ? -13.813 12.505 -41.992 1.00 58.34 75 ALA A N 1
ATOM 562 C CA . ALA A 1 75 ? -14.939 11.694 -41.534 1.00 58.34 75 ALA A CA 1
ATOM 563 C C . ALA A 1 75 ? -16.272 12.175 -42.135 1.00 58.34 75 ALA A C 1
ATOM 565 O O . ALA A 1 75 ? -17.054 11.360 -42.616 1.00 58.34 75 ALA A O 1
ATOM 566 N N . SER A 1 76 ? -16.490 13.495 -42.209 1.00 64.56 76 SER A N 1
ATOM 567 C CA . SER A 1 76 ? -17.646 14.092 -42.898 1.00 64.56 76 SER A CA 1
ATOM 568 C C . SER A 1 76 ? -17.695 13.680 -44.378 1.00 64.56 76 SER A C 1
ATOM 570 O O . SER A 1 76 ? -18.746 13.302 -44.889 1.00 64.56 76 SER A O 1
ATOM 572 N N . ARG A 1 77 ? -16.551 13.637 -45.077 1.00 70.94 77 ARG A N 1
ATOM 573 C CA . ARG A 1 77 ? -16.478 13.167 -46.474 1.00 70.94 77 ARG A CA 1
ATOM 574 C C . ARG A 1 77 ? -16.827 11.680 -46.616 1.00 70.94 77 ARG A C 1
ATOM 576 O O . ARG A 1 77 ? -17.566 11.333 -47.534 1.00 70.94 77 ARG A O 1
ATOM 583 N N . LEU A 1 78 ? -16.349 10.818 -45.713 1.00 67.06 78 LEU A N 1
ATOM 584 C CA . LEU A 1 78 ? -16.679 9.385 -45.708 1.00 67.06 78 LEU A CA 1
ATOM 585 C C . LEU A 1 78 ? -18.170 9.145 -45.429 1.00 67.06 78 LEU A C 1
ATOM 587 O O . LEU A 1 78 ? -18.812 8.394 -46.157 1.00 67.06 78 LEU A O 1
ATOM 591 N N . LEU A 1 79 ? -18.739 9.828 -44.435 1.00 67.50 79 LEU A N 1
ATOM 592 C CA . LEU A 1 79 ? -20.161 9.729 -44.093 1.00 67.50 79 LEU A CA 1
ATOM 593 C C . LEU A 1 79 ? -21.056 10.250 -45.220 1.00 67.50 79 LEU A C 1
ATOM 595 O O . LEU A 1 79 ? -22.058 9.622 -45.557 1.00 67.50 79 LEU A O 1
ATOM 599 N N . ARG A 1 80 ? -20.661 11.350 -45.874 1.00 74.12 80 ARG A N 1
ATOM 600 C CA . ARG A 1 80 ? -21.336 11.849 -47.082 1.00 74.12 80 ARG A CA 1
ATOM 601 C C . ARG A 1 80 ? -21.231 10.861 -48.243 1.00 74.12 80 ARG A C 1
ATOM 603 O O . ARG A 1 80 ? -22.195 10.731 -48.988 1.00 74.12 80 ARG A O 1
ATOM 610 N N . SER A 1 81 ? -20.112 10.151 -48.384 1.00 70.00 81 SER A N 1
ATOM 611 C CA . SER A 1 81 ? -19.941 9.095 -49.391 1.00 70.00 81 SER A CA 1
ATOM 612 C C . SER A 1 81 ? -20.861 7.896 -49.126 1.00 70.00 81 SER A C 1
ATOM 614 O O . SER A 1 81 ? -21.598 7.497 -50.022 1.00 70.00 81 SER A O 1
ATOM 616 N N . LEU A 1 82 ? -20.905 7.394 -47.884 1.00 66.00 82 LEU A N 1
ATOM 617 C CA . LEU A 1 82 ? -21.798 6.301 -47.463 1.00 66.00 82 LEU A CA 1
ATOM 618 C C . LEU A 1 82 ? -23.283 6.669 -47.591 1.00 66.00 82 LEU A C 1
ATOM 620 O O . LEU A 1 82 ? -24.110 5.826 -47.921 1.00 66.00 82 LEU A O 1
ATOM 624 N N . ARG A 1 83 ? -23.627 7.940 -47.367 1.00 71.44 83 ARG A N 1
ATOM 625 C CA . ARG A 1 83 ? -24.981 8.461 -47.592 1.00 71.44 83 ARG A CA 1
ATOM 626 C C . ARG A 1 83 ? -25.336 8.522 -49.079 1.00 71.44 83 ARG A C 1
ATOM 628 O O . ARG A 1 83 ? -26.476 8.265 -49.449 1.00 71.44 83 ARG A O 1
ATOM 635 N N . ASN A 1 84 ? -24.383 8.919 -49.921 1.00 69.75 84 ASN A N 1
ATOM 636 C CA . ASN A 1 84 ? -24.610 9.166 -51.344 1.00 69.75 84 ASN A CA 1
ATOM 637 C C . ASN A 1 84 ? -24.382 7.923 -52.225 1.00 69.75 84 ASN A C 1
ATOM 639 O O . ASN A 1 84 ? -24.629 8.000 -53.429 1.00 69.75 84 ASN A O 1
ATOM 643 N N . SER A 1 85 ? -23.900 6.798 -51.681 1.00 63.16 85 SER A N 1
ATOM 644 C CA . SER A 1 85 ? -23.698 5.570 -52.452 1.00 63.16 85 SER A CA 1
ATOM 645 C C . SER A 1 85 ? -25.050 4.997 -52.879 1.00 63.16 85 SER A C 1
ATOM 647 O O . SER A 1 85 ? -25.763 4.373 -52.095 1.00 63.16 85 SER A O 1
ATOM 649 N N . SER A 1 86 ? -25.407 5.230 -54.139 1.00 44.84 86 SER A N 1
ATOM 650 C CA . SER A 1 86 ? -26.615 4.740 -54.790 1.00 44.84 86 SER A CA 1
ATOM 651 C C . SER A 1 86 ? -26.532 3.233 -55.063 1.00 44.84 86 SER A C 1
ATOM 653 O O . SER A 1 86 ? -26.331 2.818 -56.204 1.00 44.84 86 SER A O 1
ATOM 655 N N . MET A 1 87 ? -26.674 2.396 -54.034 1.00 46.44 87 MET A N 1
ATOM 656 C CA . MET A 1 87 ? -27.101 1.012 -54.259 1.00 46.44 87 MET A CA 1
ATOM 657 C C . MET A 1 87 ? -28.611 1.024 -54.487 1.00 46.44 87 MET A C 1
ATOM 659 O O . MET A 1 87 ? -29.362 1.618 -53.716 1.00 46.44 87 MET A O 1
ATOM 663 N N . THR A 1 88 ? -29.056 0.442 -55.598 1.00 37.50 88 THR A N 1
ATOM 664 C CA . THR A 1 88 ? -30.466 0.402 -55.993 1.00 37.50 88 THR A CA 1
ATOM 665 C C . THR A 1 88 ? -31.245 -0.431 -54.976 1.00 37.50 88 THR A C 1
ATOM 667 O O . THR A 1 88 ? -31.153 -1.654 -54.962 1.00 37.50 88 THR A O 1
ATOM 670 N N . ILE A 1 89 ? -31.987 0.234 -54.092 1.00 39.59 89 ILE A N 1
ATOM 671 C CA . ILE A 1 89 ? -32.844 -0.421 -53.101 1.00 39.59 89 ILE A CA 1
ATOM 672 C C . ILE A 1 89 ? -34.069 -0.969 -53.844 1.00 39.59 89 ILE A C 1
ATOM 674 O O . ILE A 1 89 ? -34.848 -0.196 -54.406 1.00 39.59 89 ILE A O 1
ATOM 678 N N . GLN A 1 90 ? -34.249 -2.293 -53.867 1.00 30.77 90 GLN A N 1
ATOM 679 C CA . GLN A 1 90 ? -35.527 -2.886 -54.269 1.00 30.77 90 GLN A CA 1
ATOM 680 C C . GLN A 1 90 ? -36.616 -2.443 -53.273 1.00 30.77 90 GLN A C 1
ATOM 682 O O . GLN A 1 90 ? -36.410 -2.569 -52.064 1.00 30.77 90 GLN A O 1
ATOM 687 N N . PRO A 1 91 ? -37.765 -1.912 -53.731 1.00 30.44 91 PRO A N 1
ATOM 688 C CA . PRO A 1 91 ? -38.825 -1.474 -52.834 1.00 30.44 91 PRO A CA 1
ATOM 689 C C . PRO A 1 91 ? -39.494 -2.694 -52.192 1.00 30.44 91 PRO A C 1
ATOM 691 O O . PRO A 1 91 ? -40.296 -3.383 -52.819 1.00 30.44 91 PRO A O 1
ATOM 694 N N . TYR A 1 92 ? -39.161 -2.961 -50.930 1.00 30.12 92 TYR A N 1
ATOM 695 C CA . TYR A 1 92 ? -39.828 -3.977 -50.124 1.00 30.12 92 TYR A CA 1
ATOM 696 C C . TYR A 1 92 ? -41.193 -3.465 -49.638 1.00 30.12 92 TYR A C 1
ATOM 698 O O . TYR A 1 92 ? -41.336 -2.316 -49.212 1.00 30.12 92 TYR A O 1
ATOM 706 N N . VAL A 1 93 ? -42.209 -4.327 -49.712 1.00 30.48 93 VAL A N 1
ATOM 707 C CA . VAL A 1 93 ? -43.577 -4.057 -49.250 1.00 30.48 93 VAL A CA 1
ATOM 708 C C . VAL A 1 93 ? -43.561 -3.883 -47.729 1.00 30.48 93 VAL A C 1
ATOM 710 O O . VAL A 1 93 ? -43.061 -4.741 -47.011 1.00 30.48 93 VAL A O 1
ATOM 713 N N . ALA A 1 94 ? -44.091 -2.759 -47.243 1.00 31.61 94 ALA A N 1
ATOM 714 C CA . ALA A 1 94 ? -44.036 -2.325 -45.847 1.00 31.61 94 ALA A CA 1
ATOM 715 C C . ALA A 1 94 ? -44.530 -3.389 -44.839 1.00 31.61 94 ALA A C 1
ATOM 717 O O . ALA A 1 94 ? -45.722 -3.493 -44.554 1.00 31.61 94 ALA A O 1
ATOM 718 N N . GLY A 1 95 ? -43.586 -4.135 -44.260 1.00 29.05 95 GLY A N 1
ATOM 719 C CA . GLY A 1 95 ? -43.711 -4.815 -42.972 1.00 29.05 95 GLY A CA 1
ATOM 720 C C . GLY A 1 95 ? -43.159 -3.915 -41.863 1.00 29.05 95 GLY A C 1
ATOM 721 O O . GLY A 1 95 ? -42.187 -3.196 -42.067 1.00 29.05 95 GLY A O 1
ATOM 722 N N . THR A 1 96 ? -43.824 -3.903 -40.711 1.00 34.00 96 THR A N 1
ATOM 723 C CA . THR A 1 96 ? -43.657 -2.980 -39.574 1.00 34.00 96 THR A CA 1
ATOM 724 C C . THR A 1 96 ? -42.207 -2.658 -39.176 1.00 34.00 96 THR A C 1
ATOM 726 O O . THR A 1 96 ? -41.472 -3.533 -38.728 1.00 34.00 96 THR A O 1
ATOM 729 N N . THR A 1 97 ? -41.841 -1.374 -39.228 1.00 36.41 97 THR A N 1
ATOM 730 C CA . THR A 1 97 ? -40.683 -0.783 -38.528 1.00 36.41 97 THR A CA 1
ATOM 731 C C . THR A 1 97 ? -40.699 -1.143 -37.034 1.00 36.41 97 THR A C 1
ATOM 733 O O . THR A 1 97 ? -41.777 -1.116 -36.428 1.00 36.41 97 THR A O 1
ATOM 736 N N . ARG A 1 98 ? -39.533 -1.452 -36.434 1.00 45.28 98 ARG A N 1
ATOM 737 C CA . ARG A 1 98 ? -39.403 -1.846 -35.013 1.00 45.28 98 ARG A CA 1
ATOM 738 C C . ARG A 1 98 ? -40.090 -0.826 -34.105 1.00 45.28 98 ARG A C 1
ATOM 740 O O . ARG A 1 98 ? -39.841 0.375 -34.191 1.00 45.28 98 ARG A O 1
ATOM 747 N N . ALA A 1 99 ? -41.008 -1.302 -33.268 1.00 38.59 99 ALA A N 1
ATOM 748 C CA . ALA A 1 99 ? -41.931 -0.419 -32.573 1.00 38.59 99 ALA A CA 1
ATOM 749 C C . ALA A 1 99 ? -41.357 0.184 -31.279 1.00 38.59 99 ALA A C 1
ATOM 751 O O . ALA A 1 99 ? -41.838 1.258 -30.926 1.00 38.59 99 ALA A O 1
ATOM 752 N N . ASN A 1 100 ? -40.369 -0.423 -30.584 1.00 42.12 100 ASN A N 1
ATOM 753 C CA . ASN A 1 100 ? -39.995 -0.031 -29.206 1.00 42.12 100 ASN A CA 1
ATOM 754 C C . ASN A 1 100 ? -38.491 0.047 -28.911 1.00 42.12 100 ASN A C 1
ATOM 756 O O . ASN A 1 100 ? -37.680 -0.642 -29.514 1.00 42.12 100 ASN A O 1
ATOM 760 N N . ALA A 1 101 ? -38.143 0.860 -27.905 1.00 34.34 101 ALA A N 1
ATOM 761 C CA . ALA A 1 101 ? -36.770 1.061 -27.422 1.00 34.34 101 ALA A CA 1
ATOM 762 C C . ALA A 1 101 ? -36.227 -0.105 -26.567 1.00 34.34 101 ALA A C 1
ATOM 764 O O . ALA A 1 101 ? -35.023 -0.214 -26.379 1.00 34.34 101 ALA A O 1
ATOM 765 N N . SER A 1 102 ? -37.099 -0.977 -26.053 1.00 35.44 102 SER A N 1
ATOM 766 C CA . SER A 1 102 ? -36.737 -2.160 -25.256 1.00 35.44 102 SER A CA 1
ATOM 767 C C . SER A 1 102 ? -36.464 -3.414 -26.094 1.00 35.44 102 SER A C 1
ATOM 769 O O . SER A 1 102 ? -36.035 -4.419 -25.539 1.00 35.44 102 SER A O 1
ATOM 771 N N . ASP A 1 103 ? -36.718 -3.363 -27.406 1.00 40.72 103 ASP A N 1
ATOM 772 C CA . ASP A 1 103 ? -36.481 -4.479 -28.335 1.00 40.72 103 ASP A CA 1
ATOM 773 C C . ASP A 1 103 ? -35.001 -4.543 -28.789 1.00 40.72 103 ASP A C 1
ATOM 775 O O . ASP A 1 103 ? -34.640 -5.349 -29.644 1.00 40.72 103 ASP A O 1
ATOM 779 N N . VAL A 1 104 ? -34.128 -3.710 -28.204 1.00 38.34 104 VAL A N 1
ATOM 780 C CA . VAL A 1 104 ? -32.673 -3.853 -28.315 1.00 38.34 104 VAL A CA 1
ATOM 781 C C . VAL A 1 104 ? -32.234 -4.963 -27.361 1.00 38.34 104 VAL A C 1
ATOM 783 O O . VAL A 1 104 ? -31.931 -4.723 -26.190 1.00 38.34 104 VAL A O 1
ATOM 786 N N . ASP A 1 105 ? -32.187 -6.197 -27.859 1.00 34.25 105 ASP A N 1
ATOM 787 C CA . ASP A 1 105 ? -31.348 -7.219 -27.242 1.00 34.25 105 ASP A CA 1
ATOM 788 C C . ASP A 1 105 ? -29.877 -6.871 -27.518 1.00 34.25 105 ASP A C 1
ATOM 790 O O . ASP A 1 105 ? -29.274 -7.283 -28.506 1.00 34.25 105 ASP A O 1
ATOM 794 N N . ILE A 1 106 ? -29.294 -6.056 -26.637 1.00 38.34 106 ILE A N 1
ATOM 795 C CA . ILE A 1 106 ? -27.880 -5.652 -26.685 1.00 38.34 106 ILE A CA 1
ATOM 796 C C . ILE A 1 106 ? -26.924 -6.815 -26.365 1.00 38.34 106 ILE A C 1
ATOM 798 O O . ILE A 1 106 ? -25.714 -6.605 -26.296 1.00 38.34 106 ILE A O 1
ATOM 802 N N . SER A 1 107 ? -27.423 -8.043 -26.164 1.00 29.62 107 SER A N 1
ATOM 803 C CA . SER A 1 107 ? -26.549 -9.198 -25.970 1.00 29.62 107 SER A CA 1
ATOM 804 C C . SER A 1 107 ? -25.908 -9.709 -27.267 1.00 29.62 107 SER A C 1
ATOM 806 O O . SER A 1 107 ? -24.928 -10.446 -27.158 1.00 29.62 107 SER A O 1
ATOM 808 N N . GLN A 1 108 ? -26.355 -9.281 -28.465 1.00 33.28 108 GLN A N 1
ATOM 809 C CA . GLN A 1 108 ? -25.679 -9.583 -29.743 1.00 33.28 108 GLN A CA 1
ATOM 810 C C . GLN A 1 108 ? -25.889 -8.533 -30.863 1.00 33.28 108 GLN A C 1
ATOM 812 O O . GLN A 1 108 ? -26.869 -8.621 -31.603 1.00 33.28 108 GLN A O 1
ATOM 817 N N . PRO A 1 109 ? -24.939 -7.608 -31.107 1.00 31.11 109 PRO A N 1
ATOM 818 C CA . PRO A 1 109 ? -24.898 -6.833 -32.344 1.00 31.11 109 PRO A CA 1
ATOM 819 C C . PRO A 1 109 ? -23.920 -7.473 -33.347 1.00 31.11 109 PRO A C 1
ATOM 821 O O . PRO A 1 109 ? -22.706 -7.327 -33.221 1.00 31.11 109 PRO A O 1
ATOM 824 N N . TRP A 1 110 ? -24.428 -8.166 -34.371 1.00 29.55 110 TRP A N 1
ATOM 825 C CA . TRP A 1 110 ? -23.624 -8.569 -35.535 1.00 29.55 110 TRP A CA 1
ATOM 826 C C . TRP A 1 110 ? -24.293 -8.079 -36.820 1.00 29.55 110 TRP A C 1
ATOM 828 O O . TRP A 1 110 ? -25.402 -8.492 -37.146 1.00 29.55 110 TRP A O 1
ATOM 838 N N . VAL A 1 111 ? -23.591 -7.236 -37.579 1.00 31.89 111 VAL A N 1
ATOM 839 C CA . VAL A 1 111 ? -23.897 -6.950 -38.987 1.00 31.89 111 VAL A CA 1
ATOM 840 C C . VAL A 1 111 ? -22.698 -7.427 -39.806 1.00 31.89 111 VAL A C 1
ATOM 842 O O . VAL A 1 111 ? -21.615 -6.849 -39.724 1.00 31.89 111 VAL A O 1
ATOM 845 N N . MET A 1 112 ? -22.864 -8.504 -40.578 1.00 27.50 112 MET A N 1
ATOM 846 C CA . MET A 1 112 ? -21.896 -8.896 -41.607 1.00 27.50 112 MET A CA 1
ATOM 847 C C . MET A 1 112 ? -22.220 -8.160 -42.906 1.00 27.50 112 MET A C 1
ATOM 849 O O . MET A 1 112 ? -23.251 -8.417 -43.521 1.00 27.50 112 MET A O 1
ATOM 853 N N . ALA A 1 113 ? -21.313 -7.303 -43.370 1.00 29.97 113 ALA A N 1
ATOM 854 C CA . ALA A 1 113 ? -21.277 -6.898 -44.771 1.00 29.97 113 ALA A CA 1
ATOM 855 C C . ALA A 1 113 ? -20.420 -7.915 -45.543 1.00 29.97 113 ALA A C 1
ATOM 857 O O . ALA A 1 113 ? -19.192 -7.885 -45.462 1.00 29.97 113 ALA A O 1
ATOM 858 N N . ILE A 1 114 ? -21.055 -8.841 -46.265 1.00 27.89 114 ILE A N 1
ATOM 859 C CA . ILE A 1 114 ? -20.353 -9.720 -47.209 1.00 27.89 114 ILE A CA 1
ATOM 860 C C . ILE A 1 114 ? -20.167 -8.928 -48.508 1.00 27.89 114 ILE A C 1
ATOM 862 O O . ILE A 1 114 ? -21.137 -8.607 -49.191 1.00 27.89 114 ILE A O 1
ATOM 866 N N . TYR A 1 115 ? -18.920 -8.593 -48.845 1.00 28.30 115 TYR A N 1
ATOM 867 C CA . TYR A 1 115 ? -18.581 -8.153 -50.200 1.00 28.30 115 TYR A CA 1
ATOM 868 C C . TYR A 1 115 ? -18.828 -9.323 -51.163 1.00 28.30 115 TYR A C 1
ATOM 870 O O . TYR A 1 115 ? -18.390 -10.434 -50.850 1.00 28.30 115 TYR A O 1
ATOM 878 N N . PRO A 1 116 ? -19.474 -9.123 -52.326 1.00 29.05 116 PRO A N 1
ATOM 879 C CA . PRO A 1 116 ? -19.493 -10.170 -53.335 1.00 29.05 116 PRO A CA 1
ATOM 880 C C . PRO A 1 116 ? -18.042 -10.494 -53.735 1.00 29.05 116 PRO A C 1
ATOM 882 O O . PRO A 1 116 ? -17.207 -9.578 -53.795 1.00 29.05 116 PRO A O 1
ATOM 885 N N . PRO A 1 117 ? -17.706 -11.776 -53.961 1.00 31.19 117 PRO A N 1
ATOM 886 C CA . PRO A 1 117 ? -16.385 -12.146 -54.440 1.00 31.19 117 PRO A CA 1
ATOM 887 C C . PRO A 1 117 ? -16.109 -11.411 -55.755 1.00 31.19 117 PRO A C 1
ATOM 889 O O . PRO A 1 117 ? -16.998 -11.240 -56.586 1.00 31.19 117 PRO A O 1
ATOM 892 N N . ARG A 1 118 ? -14.870 -10.942 -55.930 1.00 34.09 118 ARG A N 1
ATOM 893 C CA . ARG A 1 118 ? -14.398 -10.479 -57.236 1.00 34.09 118 ARG A CA 1
ATOM 894 C C . ARG A 1 118 ? -14.536 -11.642 -58.212 1.00 34.09 118 ARG A C 1
ATOM 896 O O . ARG A 1 118 ? -13.914 -12.676 -57.983 1.00 34.09 118 ARG A O 1
ATOM 903 N N . ASP A 1 119 ? -15.311 -11.437 -59.272 1.00 35.75 119 ASP A N 1
ATOM 904 C CA . ASP A 1 119 ? -15.364 -12.331 -60.422 1.00 35.75 119 ASP A CA 1
ATOM 905 C C . ASP A 1 119 ? -13.944 -12.582 -60.931 1.00 35.75 119 ASP A C 1
ATOM 907 O O . ASP A 1 119 ? -13.270 -11.670 -61.409 1.00 35.75 119 ASP A O 1
ATOM 911 N N . ASN A 1 120 ? -13.486 -13.812 -60.746 1.00 41.66 120 ASN A N 1
ATOM 912 C CA . ASN A 1 120 ? -12.462 -14.483 -61.531 1.00 41.66 120 ASN A CA 1
ATOM 913 C C . ASN A 1 120 ? -12.560 -15.962 -61.163 1.00 41.66 120 ASN A C 1
ATOM 915 O O . ASN A 1 120 ? -11.785 -16.445 -60.349 1.00 41.66 120 ASN A O 1
ATOM 919 N N . ASP A 1 121 ? -13.583 -16.627 -61.693 1.00 35.25 121 ASP A N 1
ATOM 920 C CA . ASP A 1 121 ? -13.492 -18.018 -62.136 1.00 35.25 121 ASP A CA 1
ATOM 921 C C . ASP A 1 121 ? -14.742 -18.342 -62.963 1.00 35.25 121 ASP A C 1
ATOM 923 O O . ASP A 1 121 ? -15.849 -18.526 -62.454 1.00 35.25 121 ASP A O 1
ATOM 927 N N . ASP A 1 122 ? -14.546 -18.365 -64.281 1.00 46.34 122 ASP A N 1
ATOM 928 C CA . ASP A 1 122 ? -15.483 -18.951 -65.228 1.00 46.34 122 ASP A CA 1
ATOM 929 C C . ASP A 1 122 ? -15.625 -20.458 -64.943 1.00 46.34 122 ASP A C 1
ATOM 931 O O . ASP A 1 122 ? -14.631 -21.181 -64.862 1.00 46.34 122 ASP A O 1
ATOM 935 N N . ASN A 1 123 ? -16.878 -20.926 -64.925 1.00 45.41 123 ASN A N 1
ATOM 936 C CA . ASN A 1 123 ? -17.356 -22.318 -64.859 1.00 45.41 123 ASN A CA 1
ATOM 937 C C . ASN A 1 123 ? -17.619 -22.913 -63.465 1.00 45.41 123 ASN A C 1
ATOM 939 O O . ASN A 1 123 ? -16.791 -23.626 -62.904 1.00 45.41 123 ASN A O 1
ATOM 943 N N . ASN A 1 124 ? -18.878 -22.839 -63.018 1.00 37.78 124 ASN A N 1
ATOM 944 C CA . ASN A 1 124 ? -19.739 -24.032 -63.006 1.00 37.78 124 ASN A CA 1
ATOM 945 C C . ASN A 1 124 ? -21.184 -23.705 -62.604 1.00 37.78 124 ASN A C 1
ATOM 947 O O . ASN A 1 124 ? -21.446 -23.056 -61.597 1.00 37.78 124 ASN A O 1
ATOM 951 N N . ASN A 1 125 ? -22.128 -24.228 -63.388 1.00 43.25 125 ASN A N 1
ATOM 952 C CA . ASN A 1 125 ? -23.559 -24.217 -63.101 1.00 43.25 125 ASN A CA 1
ATOM 953 C C . ASN A 1 125 ? -23.868 -25.074 -61.865 1.00 43.25 125 ASN A C 1
ATOM 955 O O . ASN A 1 125 ? -23.725 -26.296 -61.896 1.00 43.25 125 ASN A O 1
ATOM 959 N N . SER A 1 126 ? -24.367 -24.457 -60.799 1.00 34.75 126 SER A N 1
ATOM 960 C CA . SER A 1 126 ? -25.134 -25.132 -59.747 1.00 34.75 126 SER A CA 1
ATOM 961 C C . SER A 1 126 ? -26.224 -24.176 -59.248 1.00 34.75 126 SER A C 1
ATOM 963 O O . SER A 1 126 ? -25.933 -22.992 -59.077 1.00 34.75 126 SER A O 1
ATOM 965 N N . PRO A 1 127 ? -27.476 -24.632 -59.056 1.00 35.38 127 PRO A N 1
ATOM 966 C CA . PRO A 1 127 ? -28.557 -23.769 -58.595 1.00 35.38 127 PRO A CA 1
ATOM 967 C C . PRO A 1 127 ? -28.357 -23.462 -57.106 1.00 35.38 127 PRO A C 1
ATOM 969 O O . PRO A 1 127 ? -28.281 -24.376 -56.287 1.00 35.38 127 PRO A O 1
ATOM 972 N N . ILE A 1 128 ? -28.224 -22.178 -56.773 1.00 33.28 128 ILE A N 1
ATOM 973 C CA . ILE A 1 128 ? -28.120 -21.690 -55.394 1.00 33.28 128 ILE A CA 1
ATOM 974 C C . ILE A 1 128 ? -29.531 -21.642 -54.793 1.00 33.28 128 ILE A C 1
ATOM 976 O O . ILE A 1 128 ? -30.449 -21.093 -55.397 1.00 33.28 128 ILE A O 1
ATOM 980 N N . ASP A 1 129 ? -29.669 -22.250 -53.619 1.00 31.39 129 ASP A N 1
ATOM 981 C CA . ASP A 1 129 ? -30.887 -22.385 -52.817 1.00 31.39 129 ASP A CA 1
ATOM 982 C C . ASP A 1 129 ? -31.345 -21.020 -52.248 1.00 31.39 129 ASP A C 1
ATOM 984 O O . ASP A 1 129 ? -30.546 -20.268 -51.685 1.00 31.39 129 ASP A O 1
ATOM 988 N N . GLU A 1 130 ? -32.628 -20.680 -52.412 1.00 35.16 130 GLU A N 1
ATOM 989 C CA . GLU A 1 130 ? -33.229 -19.349 -52.179 1.00 35.16 130 GLU A CA 1
ATOM 990 C C . GLU A 1 130 ? -33.582 -19.040 -50.702 1.00 35.16 130 GLU A C 1
ATOM 992 O O . GLU A 1 130 ? -34.508 -18.279 -50.424 1.00 35.16 130 GLU A O 1
ATOM 997 N N . THR A 1 131 ? -32.858 -19.572 -49.710 1.00 33.88 131 THR A N 1
ATOM 998 C CA . THR A 1 131 ? -33.211 -19.373 -48.283 1.00 33.88 131 THR A CA 1
ATOM 999 C C . THR A 1 131 ? -32.094 -18.795 -47.413 1.00 33.88 131 THR A C 1
ATOM 1001 O O . THR A 1 131 ? -31.890 -19.240 -46.285 1.00 33.88 131 THR A O 1
ATOM 1004 N N . ASN A 1 132 ? -31.388 -17.770 -47.896 1.00 28.70 132 ASN A N 1
ATOM 1005 C CA . ASN A 1 132 ? -30.570 -16.925 -47.021 1.00 28.70 132 ASN A CA 1
ATOM 1006 C C . ASN A 1 132 ? -31.411 -15.749 -46.506 1.00 28.70 132 ASN A C 1
ATOM 1008 O O . ASN A 1 132 ? -31.689 -14.798 -47.238 1.00 28.70 132 ASN A O 1
ATOM 1012 N N . GLU A 1 133 ? -31.823 -15.822 -45.238 1.00 30.64 133 GLU A N 1
ATOM 1013 C CA . GLU A 1 133 ? -32.425 -14.701 -44.512 1.00 30.64 133 GLU A CA 1
ATOM 1014 C C . GLU A 1 133 ? -31.461 -13.504 -44.503 1.00 30.64 133 GLU A C 1
ATOM 1016 O O . GLU A 1 133 ? -30.360 -13.554 -43.951 1.00 30.64 133 GLU A O 1
ATOM 1021 N N . PHE A 1 134 ? -31.880 -12.409 -45.136 1.00 30.12 134 PHE A N 1
ATOM 1022 C CA . PHE A 1 134 ? -31.174 -11.133 -45.108 1.00 30.12 134 PHE A CA 1
ATOM 1023 C C . PHE A 1 134 ? -31.351 -10.459 -43.739 1.00 30.12 134 PHE A C 1
ATOM 1025 O O . PHE A 1 134 ? -32.472 -10.189 -43.308 1.00 30.12 134 PHE A O 1
ATOM 1032 N N . LEU A 1 135 ? -30.239 -10.116 -43.084 1.00 28.20 135 LEU A N 1
ATOM 1033 C CA . LEU A 1 135 ? -30.220 -9.227 -41.919 1.00 28.20 135 LEU A CA 1
ATOM 1034 C C . LEU A 1 135 ? -30.706 -7.826 -42.332 1.00 28.20 135 LEU A C 1
ATOM 1036 O O . LEU A 1 135 ? -30.094 -7.159 -43.165 1.00 28.20 135 LEU A O 1
ATOM 1040 N N . SER A 1 136 ? -31.833 -7.392 -41.764 1.00 33.28 136 SER A N 1
ATOM 1041 C CA . SER A 1 136 ? -32.469 -6.108 -42.074 1.00 33.28 136 SER A CA 1
ATOM 1042 C C . SER A 1 136 ? -31.732 -4.926 -41.432 1.00 33.28 136 SER A C 1
ATOM 1044 O O . SER A 1 136 ? -31.558 -4.903 -40.213 1.00 33.28 136 SER A O 1
ATOM 1046 N N . ILE A 1 137 ? -31.398 -3.917 -42.237 1.00 41.66 137 ILE A N 1
ATOM 1047 C CA . ILE A 1 137 ? -30.905 -2.590 -41.822 1.00 41.66 137 ILE A CA 1
ATOM 1048 C C . ILE A 1 137 ? -32.063 -1.825 -41.156 1.00 41.66 137 ILE A C 1
ATOM 1050 O O . ILE A 1 137 ? -33.139 -1.716 -41.746 1.00 41.66 137 ILE A O 1
ATOM 1054 N N . GLU A 1 138 ? -31.881 -1.295 -39.943 1.00 43.06 138 GLU A N 1
ATOM 1055 C CA . GLU A 1 138 ? -33.001 -0.795 -39.120 1.00 43.06 138 GLU A CA 1
ATOM 1056 C C . GLU A 1 138 ? -33.510 0.589 -39.528 1.00 43.06 138 GLU A C 1
ATOM 1058 O O . GLU A 1 138 ? -34.711 0.848 -39.459 1.00 43.06 138 GLU A O 1
ATOM 1063 N N . ASN A 1 139 ? -32.614 1.475 -39.968 1.00 48.38 139 ASN A N 1
ATOM 1064 C CA . ASN A 1 139 ? -32.962 2.856 -40.334 1.00 48.38 139 ASN A CA 1
ATOM 1065 C C . ASN A 1 139 ? -32.841 3.136 -41.837 1.00 48.38 139 ASN A C 1
ATOM 1067 O O . ASN A 1 139 ? -32.964 4.283 -42.266 1.00 48.38 139 ASN A O 1
ATOM 1071 N N . GLY A 1 140 ? -32.540 2.112 -42.641 1.00 55.97 140 GLY A N 1
ATOM 1072 C CA . GLY A 1 140 ? -32.288 2.244 -44.080 1.00 55.97 140 GLY A CA 1
ATOM 1073 C C . GLY A 1 140 ? -31.106 3.157 -44.446 1.00 55.97 140 GLY A C 1
ATOM 1074 O O . GLY A 1 140 ? -30.901 3.429 -45.627 1.00 55.97 140 GLY A O 1
ATOM 1075 N N . ASN A 1 141 ? -30.329 3.645 -43.466 1.00 73.94 141 ASN A N 1
ATOM 1076 C CA . ASN A 1 141 ? -29.236 4.591 -43.670 1.00 73.94 141 ASN A CA 1
ATOM 1077 C C . ASN A 1 141 ? -27.963 4.157 -42.931 1.00 73.94 141 ASN A C 1
ATOM 1079 O O . ASN A 1 141 ? -27.779 4.426 -41.742 1.00 73.94 141 ASN A O 1
ATOM 1083 N N . HIS A 1 142 ? -27.055 3.551 -43.693 1.00 72.81 142 HIS A N 1
ATOM 1084 C CA . HIS A 1 142 ? -25.750 3.067 -43.245 1.00 72.81 142 HIS A CA 1
ATOM 1085 C C . HIS A 1 142 ? -24.895 4.140 -42.549 1.00 72.81 142 HIS A C 1
ATOM 1087 O O . HIS A 1 142 ? -24.071 3.810 -41.700 1.00 72.81 142 HIS A O 1
ATOM 1093 N N . ALA A 1 143 ? -25.079 5.428 -42.870 1.00 73.69 143 ALA A N 1
ATOM 1094 C CA . ALA A 1 143 ? -24.322 6.501 -42.227 1.00 73.69 143 ALA A CA 1
ATOM 1095 C C . ALA A 1 143 ? -24.741 6.709 -40.762 1.00 73.69 143 ALA A C 1
ATOM 1097 O O . ALA A 1 143 ? -23.890 6.997 -39.924 1.00 73.69 143 ALA A O 1
ATOM 1098 N N . VAL A 1 144 ? -26.027 6.528 -40.434 1.00 77.88 144 VAL A N 1
ATOM 1099 C CA . VAL A 1 144 ? -26.527 6.644 -39.053 1.00 77.88 144 VAL A CA 1
ATOM 1100 C C . VAL A 1 144 ? -26.036 5.468 -38.206 1.00 77.88 144 VAL A C 1
ATOM 1102 O O . VAL A 1 144 ? -25.580 5.675 -37.085 1.00 77.88 144 VAL A O 1
ATOM 1105 N N . GLU A 1 145 ? -26.053 4.254 -38.758 1.00 77.31 145 GLU A N 1
ATOM 1106 C CA . GLU A 1 145 ? -25.546 3.054 -38.075 1.00 77.31 145 GLU A CA 1
ATOM 1107 C C . GLU A 1 145 ? -24.028 3.121 -37.864 1.00 77.31 145 GLU A C 1
ATOM 1109 O O . GLU A 1 145 ? -23.544 2.863 -36.765 1.00 77.31 145 GLU A O 1
ATOM 1114 N N . CYS A 1 146 ? -23.272 3.574 -38.870 1.00 77.50 146 CYS A N 1
ATOM 1115 C CA . CYS A 1 146 ? -21.829 3.780 -38.746 1.00 77.50 146 CYS A CA 1
ATOM 1116 C C . CYS A 1 146 ? -21.483 4.816 -37.661 1.00 77.50 146 CYS A C 1
ATOM 1118 O O . CYS A 1 146 ? -20.546 4.617 -36.885 1.00 77.50 146 CYS A O 1
ATOM 1120 N N . LEU A 1 147 ? -22.260 5.901 -37.567 1.00 82.81 147 LEU A N 1
ATOM 1121 C CA . LEU A 1 147 ? -22.112 6.896 -36.503 1.00 82.81 147 LEU A CA 1
ATOM 1122 C C . LEU A 1 147 ? -22.437 6.324 -35.118 1.00 82.81 147 LEU A C 1
ATOM 1124 O O . LEU A 1 147 ? -21.726 6.646 -34.168 1.00 82.81 147 LEU A O 1
ATOM 1128 N N . GLN A 1 148 ? -23.459 5.473 -34.994 1.00 86.75 148 GLN A N 1
ATOM 1129 C CA . GLN A 1 148 ? -23.781 4.815 -33.725 1.00 86.75 148 GLN A CA 1
ATOM 1130 C C . GLN A 1 148 ? -22.666 3.850 -33.299 1.00 86.75 148 GLN A C 1
ATOM 1132 O O . GLN A 1 148 ? -22.169 3.966 -32.184 1.00 86.75 148 GLN A O 1
ATOM 1137 N N . MET A 1 149 ? -22.168 3.004 -34.208 1.00 80.12 149 MET A N 1
ATOM 1138 C CA . MET A 1 149 ? -21.031 2.112 -33.930 1.00 80.12 149 MET A CA 1
ATOM 1139 C C . MET A 1 149 ? -19.779 2.880 -33.487 1.00 80.12 149 MET A C 1
ATOM 1141 O O . MET A 1 149 ? -19.007 2.405 -32.655 1.00 80.12 149 MET A O 1
ATOM 1145 N N . PHE A 1 150 ? -19.560 4.077 -34.040 1.00 80.56 150 PHE A N 1
ATOM 1146 C CA . PHE A 1 150 ? -18.460 4.936 -33.616 1.00 80.56 150 PHE A CA 1
ATOM 1147 C C . PHE A 1 150 ? -18.637 5.435 -32.176 1.00 80.56 150 PHE A C 1
ATOM 1149 O O . PHE A 1 150 ? -17.672 5.423 -31.413 1.00 80.56 150 PHE A O 1
ATOM 1156 N N . ILE A 1 151 ? -19.851 5.843 -31.789 1.00 81.19 151 ILE A N 1
ATOM 1157 C CA . ILE A 1 151 ? -20.160 6.219 -30.401 1.00 81.19 151 ILE A CA 1
ATOM 1158 C C . ILE A 1 151 ? -19.907 5.030 -29.472 1.00 81.19 151 ILE A C 1
ATOM 1160 O O . ILE A 1 151 ? -19.205 5.190 -28.473 1.00 81.19 151 ILE A O 1
ATOM 1164 N N . ASP A 1 152 ? -20.404 3.847 -29.827 1.00 80.00 152 ASP A N 1
ATOM 1165 C CA . ASP A 1 152 ? -20.279 2.640 -29.007 1.00 80.00 152 ASP A CA 1
ATOM 1166 C C . ASP A 1 152 ? -18.801 2.269 -28.799 1.00 80.00 152 ASP A C 1
ATOM 1168 O O . ASP A 1 152 ? -18.353 2.096 -27.665 1.00 80.00 152 ASP A O 1
ATOM 1172 N N . ALA A 1 153 ? -17.991 2.295 -29.863 1.00 75.62 153 ALA A N 1
ATOM 1173 C CA . ALA A 1 153 ? -16.550 2.051 -29.778 1.00 75.62 153 ALA A CA 1
ATOM 1174 C C . ALA A 1 153 ? -15.810 3.092 -28.910 1.00 75.62 153 ALA A C 1
ATOM 1176 O O . ALA A 1 153 ? -14.853 2.763 -28.196 1.00 75.62 153 ALA A O 1
ATOM 1177 N N . LEU A 1 154 ? -16.224 4.365 -28.950 1.00 76.25 154 LEU A N 1
ATOM 1178 C CA . LEU A 1 154 ? -15.660 5.395 -28.075 1.00 76.25 154 LEU A CA 1
ATOM 1179 C C . LEU A 1 154 ? -16.033 5.156 -26.607 1.00 76.25 154 LEU A C 1
ATOM 1181 O O . LEU A 1 154 ? -15.190 5.363 -25.730 1.00 76.25 154 LEU A O 1
ATOM 1185 N N . VAL A 1 155 ? -17.269 4.733 -26.334 1.00 76.25 155 VAL A N 1
ATOM 1186 C CA . VAL A 1 155 ? -17.731 4.413 -24.978 1.00 76.25 155 VAL A CA 1
ATOM 1187 C C . VAL A 1 155 ? -16.981 3.198 -24.433 1.00 76.25 155 VAL A C 1
ATOM 1189 O O . VAL A 1 155 ? -16.409 3.283 -23.348 1.00 76.25 155 VAL A O 1
ATOM 1192 N N . GLU A 1 156 ? -16.903 2.105 -25.195 1.00 73.31 156 GLU A N 1
ATOM 1193 C CA . GLU A 1 156 ? -16.218 0.867 -24.793 1.00 73.31 156 GLU A CA 1
ATOM 1194 C C . GLU A 1 156 ? -14.722 1.074 -24.539 1.00 73.31 156 GLU A C 1
ATOM 1196 O O . GLU A 1 156 ? -14.155 0.501 -23.611 1.00 73.31 156 GLU A O 1
ATOM 1201 N N . SER A 1 157 ? -14.074 1.940 -25.324 1.00 74.62 157 SER A N 1
ATOM 1202 C CA . SER A 1 157 ? -12.655 2.267 -25.141 1.00 74.62 157 SER A CA 1
ATOM 1203 C C . SER A 1 157 ? -12.381 3.286 -24.026 1.00 74.62 157 SER A C 1
ATOM 1205 O O . SER A 1 157 ? -11.217 3.618 -23.788 1.00 74.62 157 SER A O 1
ATOM 1207 N N . GLY A 1 158 ? -13.417 3.816 -23.362 1.00 77.19 158 GLY A N 1
ATOM 1208 C CA . GLY A 1 158 ? -13.289 4.861 -22.340 1.00 77.19 158 GLY A CA 1
ATOM 1209 C C . GLY A 1 158 ? -12.810 6.212 -22.886 1.00 77.19 158 GLY A C 1
ATOM 1210 O O . GLY A 1 158 ? -12.335 7.053 -22.126 1.00 77.19 158 GLY A O 1
ATOM 1211 N N . ARG A 1 159 ? -12.899 6.420 -24.207 1.00 77.44 159 ARG A N 1
ATOM 1212 C CA . ARG A 1 159 ? -12.416 7.622 -24.914 1.00 77.44 159 ARG A CA 1
ATOM 1213 C C . ARG A 1 159 ? -13.529 8.577 -25.324 1.00 77.44 159 ARG A C 1
ATOM 1215 O O . ARG A 1 159 ? -13.250 9.607 -25.935 1.00 77.44 159 ARG A O 1
ATOM 1222 N N . ALA A 1 160 ? -14.779 8.238 -25.040 1.00 79.12 160 ALA A N 1
ATOM 1223 C CA . ALA A 1 160 ? -15.889 9.132 -25.294 1.00 79.12 160 ALA A CA 1
ATOM 1224 C C . ALA A 1 160 ? -15.851 10.302 -24.295 1.00 79.12 160 ALA A C 1
ATOM 1226 O O . ALA A 1 160 ? -15.977 10.106 -23.086 1.00 79.12 160 ALA A O 1
ATOM 1227 N N . GLY A 1 161 ? -15.649 11.510 -24.816 1.00 75.12 161 GLY A N 1
ATOM 1228 C CA . GLY A 1 161 ? -15.584 12.768 -24.074 1.00 75.12 161 GLY A CA 1
ATOM 1229 C C . GLY A 1 161 ? -16.151 13.922 -24.902 1.00 75.12 161 GLY A C 1
ATOM 1230 O O . GLY A 1 161 ? -16.431 13.767 -26.096 1.00 75.12 161 GLY A O 1
ATOM 1231 N N . ASP A 1 162 ? -16.338 15.082 -24.268 1.00 75.88 162 ASP A N 1
ATOM 1232 C CA . ASP A 1 162 ? -16.928 16.270 -24.909 1.00 75.88 162 ASP A CA 1
ATOM 1233 C C . ASP A 1 162 ? -16.111 16.783 -26.108 1.00 75.88 162 ASP A C 1
ATOM 1235 O O . ASP A 1 162 ? -16.653 17.422 -27.008 1.00 75.88 162 ASP A O 1
ATOM 1239 N N . ASP A 1 163 ? -14.809 16.494 -26.135 1.00 75.62 163 ASP A N 1
ATOM 1240 C CA . ASP A 1 163 ? -13.893 16.819 -27.229 1.00 75.62 163 ASP A CA 1
ATOM 1241 C C . ASP A 1 163 ? -14.164 15.988 -28.494 1.00 75.62 163 ASP A C 1
ATOM 1243 O O . ASP A 1 163 ? -13.899 16.441 -29.608 1.00 75.62 163 ASP A O 1
ATOM 1247 N N . ARG A 1 164 ? -14.716 14.777 -28.338 1.00 79.12 164 ARG A N 1
ATOM 1248 C CA . ARG A 1 164 ? -15.025 13.856 -29.444 1.00 79.12 164 ARG A CA 1
ATOM 1249 C C . ARG A 1 164 ? -16.475 13.961 -29.913 1.00 79.12 164 ARG A C 1
ATOM 1251 O O . ARG A 1 164 ? -16.731 13.834 -31.108 1.00 79.12 164 ARG A O 1
ATOM 1258 N N . LEU A 1 165 ? -17.411 14.236 -29.004 1.00 88.38 165 LEU A N 1
ATOM 1259 C CA . LEU A 1 165 ? -18.844 14.393 -29.294 1.00 88.38 165 LEU A CA 1
ATOM 1260 C C . LEU A 1 165 ? -19.258 15.875 -29.321 1.00 88.38 165 LEU A C 1
ATOM 1262 O O . LEU A 1 165 ? -20.187 16.307 -28.640 1.00 88.38 165 LEU A O 1
ATOM 1266 N N . GLY A 1 166 ? -18.542 16.673 -30.113 1.00 90.69 166 GLY A N 1
ATOM 1267 C CA . GLY A 1 166 ? -18.817 18.101 -30.281 1.00 90.69 166 GLY A CA 1
ATOM 1268 C C . GLY A 1 166 ? -19.945 18.413 -31.275 1.00 90.69 166 GLY A C 1
ATOM 1269 O O . GLY A 1 166 ? -20.499 17.543 -31.948 1.00 90.69 166 GLY A O 1
ATOM 1270 N N . VAL A 1 167 ? -20.258 19.703 -31.435 1.00 91.56 167 VAL A N 1
ATOM 1271 C CA . VAL A 1 167 ? -21.343 20.193 -32.315 1.00 91.56 167 VAL A CA 1
ATOM 1272 C C . VAL A 1 167 ? -21.217 19.719 -33.770 1.00 91.56 167 VAL A C 1
ATOM 1274 O O . VAL A 1 167 ? -22.220 19.468 -34.434 1.00 91.56 167 VAL A O 1
ATOM 1277 N N . HIS A 1 168 ? -19.993 19.565 -34.281 1.00 87.94 168 HIS A N 1
ATOM 1278 C CA . HIS A 1 168 ? -19.752 19.121 -35.655 1.00 87.94 168 HIS A CA 1
ATOM 1279 C C . HIS A 1 168 ? -20.162 17.667 -35.879 1.00 87.94 168 HIS A C 1
ATOM 1281 O O . HIS A 1 168 ? -20.813 17.372 -36.879 1.00 87.94 168 HIS A O 1
ATOM 1287 N N . PHE A 1 169 ? -19.847 16.788 -34.925 1.00 91.56 169 PHE A N 1
ATOM 1288 C CA . PHE A 1 169 ? -20.264 15.391 -34.960 1.00 91.56 169 PHE A CA 1
ATOM 1289 C C . PHE A 1 169 ? -21.792 15.288 -35.059 1.00 91.56 169 PHE A C 1
ATOM 1291 O O . PHE A 1 169 ? -22.330 14.651 -35.963 1.00 91.56 169 PHE A O 1
ATOM 1298 N N . PHE A 1 170 ? -22.501 16.010 -34.191 1.00 93.38 170 PHE A N 1
ATOM 1299 C CA . PHE A 1 170 ? -23.960 15.993 -34.178 1.00 93.38 170 PHE A CA 1
ATOM 1300 C C . PHE A 1 170 ? -24.596 16.634 -35.419 1.00 93.38 170 PHE A C 1
ATOM 1302 O O . PHE A 1 170 ? -25.676 16.215 -35.827 1.00 93.38 170 PHE A O 1
ATOM 1309 N N . ARG A 1 171 ? -23.939 17.601 -36.073 1.00 92.12 171 ARG A N 1
ATOM 1310 C CA . ARG A 1 171 ? -24.409 18.132 -37.367 1.00 92.12 171 ARG A CA 1
ATOM 1311 C C . ARG A 1 171 ? -24.333 17.090 -38.476 1.00 92.12 171 ARG A C 1
ATOM 1313 O O . ARG A 1 171 ? -25.256 17.009 -39.280 1.00 92.12 171 ARG A O 1
ATOM 1320 N N . GLU A 1 172 ? -23.271 16.291 -38.513 1.00 89.69 172 GLU A N 1
ATOM 1321 C CA . GLU A 1 172 ? -23.160 15.183 -39.469 1.00 89.69 172 GLU A CA 1
ATOM 1322 C C . GLU A 1 172 ? -24.200 14.096 -39.175 1.00 89.69 172 GLU A C 1
ATOM 1324 O O . GLU A 1 172 ? -24.825 13.594 -40.106 1.00 89.69 172 GLU A O 1
ATOM 1329 N N . TRP A 1 173 ? -24.485 13.818 -37.897 1.00 92.19 173 TRP A N 1
ATOM 1330 C CA . TRP A 1 173 ? -25.600 12.946 -37.514 1.00 92.19 173 TRP A CA 1
ATOM 1331 C C . TRP A 1 173 ? -26.946 13.470 -38.034 1.00 92.19 173 TRP A C 1
ATOM 1333 O O . TRP A 1 173 ? -27.682 12.727 -38.681 1.00 92.19 173 TRP A O 1
ATOM 1343 N N . VAL A 1 174 ? -27.244 14.764 -37.854 1.00 91.94 174 VAL A N 1
ATOM 1344 C CA . VAL A 1 174 ? -28.472 15.383 -38.391 1.00 91.94 174 VAL A CA 1
ATOM 1345 C C . VAL A 1 174 ? -28.524 15.267 -39.913 1.00 91.94 174 VAL A C 1
ATOM 1347 O O . VAL A 1 174 ? -29.546 14.864 -40.458 1.00 91.94 174 VAL A O 1
ATOM 1350 N N . GLN A 1 175 ? -27.427 15.569 -40.611 1.00 89.31 175 GLN A N 1
ATOM 1351 C CA . GLN A 1 175 ? -27.366 15.454 -42.070 1.00 89.31 175 GLN A CA 1
ATOM 1352 C C . GLN A 1 175 ? -27.523 14.017 -42.570 1.00 89.31 175 GLN A C 1
ATOM 1354 O O . GLN A 1 175 ? -28.047 13.818 -43.671 1.00 89.31 175 GLN A O 1
ATOM 1359 N N . ALA A 1 176 ? -27.048 13.031 -41.808 1.00 87.12 176 ALA A N 1
ATOM 1360 C CA . ALA A 1 176 ? -27.253 11.625 -42.110 1.00 87.12 176 ALA A CA 1
ATOM 1361 C C . ALA A 1 176 ? -28.740 11.281 -41.982 1.00 87.12 176 ALA A C 1
ATOM 1363 O O . ALA A 1 176 ? -29.327 10.810 -42.952 1.00 87.12 176 ALA A O 1
ATOM 1364 N N . VAL A 1 177 ? -29.373 11.612 -40.852 1.00 86.44 177 VAL A N 1
ATOM 1365 C CA . VAL A 1 177 ? -30.796 11.327 -40.605 1.00 86.44 177 VAL A CA 1
ATOM 1366 C C . VAL A 1 177 ? -31.699 12.009 -41.631 1.00 86.44 177 VAL A C 1
ATOM 1368 O O . VAL A 1 177 ? -32.572 11.359 -42.197 1.00 86.44 177 VAL A O 1
ATOM 1371 N N . THR A 1 178 ? -31.486 13.294 -41.924 1.00 89.25 178 THR A N 1
ATOM 1372 C CA . THR A 1 178 ? -32.357 14.055 -42.837 1.00 89.25 178 THR A CA 1
ATOM 1373 C C . THR A 1 178 ? -32.032 13.861 -44.318 1.00 89.25 178 THR A C 1
ATOM 1375 O O . THR A 1 178 ? -32.672 14.485 -45.163 1.00 89.25 178 THR A O 1
ATOM 1378 N N . GLY A 1 179 ? -31.019 13.059 -44.664 1.00 85.81 179 GLY A N 1
ATOM 1379 C CA . GLY A 1 179 ? -30.573 12.902 -46.052 1.00 85.81 179 GLY A CA 1
ATOM 1380 C C . GLY A 1 179 ? -30.038 14.200 -46.674 1.00 85.81 179 GLY A C 1
ATOM 1381 O O . GLY A 1 179 ? -30.055 14.356 -47.891 1.00 85.81 179 GLY A O 1
ATOM 1382 N N . GLY A 1 180 ? -29.591 15.158 -45.854 1.00 81.31 180 GLY A N 1
ATOM 1383 C CA . GLY A 1 180 ? -29.145 16.474 -46.316 1.00 81.31 180 GLY A CA 1
ATOM 1384 C C . GLY A 1 180 ? -30.274 17.441 -46.690 1.00 81.31 180 GLY A C 1
ATOM 1385 O O . GLY A 1 180 ? -29.987 18.498 -47.251 1.00 81.31 180 GLY A O 1
ATOM 1386 N N . MET A 1 181 ? -31.537 17.132 -46.366 1.00 77.19 181 MET A N 1
ATOM 1387 C CA . MET A 1 181 ? -32.617 18.122 -46.389 1.00 77.19 181 MET A CA 1
ATOM 1388 C C . MET A 1 181 ? -32.297 19.176 -45.321 1.00 77.19 181 MET A C 1
ATOM 1390 O O . MET A 1 181 ? -32.542 18.970 -44.131 1.00 77.19 181 MET A O 1
ATOM 1394 N N . GLU A 1 182 ? -31.640 20.266 -45.723 1.00 57.41 182 GLU A N 1
ATOM 1395 C CA . GLU A 1 182 ? -31.242 21.325 -44.801 1.00 57.41 182 GLU A CA 1
ATOM 1396 C C . GLU A 1 182 ? -32.487 21.951 -44.170 1.00 57.41 182 GLU A C 1
ATOM 1398 O O . GLU A 1 182 ? -33.216 22.726 -44.797 1.00 57.41 182 GLU A O 1
ATOM 1403 N N . ALA A 1 183 ? -32.692 21.678 -42.883 1.00 55.44 183 ALA A N 1
ATOM 1404 C CA . ALA A 1 183 ? -33.417 22.588 -42.021 1.00 55.44 183 ALA A CA 1
ATOM 1405 C C . ALA A 1 183 ? -32.586 23.870 -41.945 1.00 55.44 183 ALA A C 1
ATOM 1407 O O . ALA A 1 183 ? -31.706 23.977 -41.093 1.00 55.44 183 ALA A O 1
ATOM 1408 N N . LYS A 1 184 ? -32.796 24.810 -42.877 1.00 56.28 184 LYS A N 1
ATOM 1409 C CA . LYS A 1 184 ? -32.139 26.119 -42.824 1.00 56.28 184 LYS A CA 1
ATOM 1410 C C . LYS A 1 184 ? -32.430 26.704 -41.441 1.00 56.28 184 LYS A C 1
ATOM 1412 O O . LYS A 1 184 ? -33.600 26.991 -41.175 1.00 56.28 184 LYS A O 1
ATOM 1417 N N . PRO A 1 185 ? -31.428 26.851 -40.552 1.00 52.16 185 PRO A N 1
ATOM 1418 C CA . PRO A 1 185 ? -31.658 27.569 -39.315 1.00 52.16 185 PRO A CA 1
ATOM 1419 C C . PRO A 1 185 ? -32.122 28.960 -39.731 1.00 52.16 185 PRO A C 1
ATOM 1421 O O . PRO A 1 185 ? -31.523 29.558 -40.630 1.00 52.16 185 PRO A O 1
ATOM 1424 N N . GLU A 1 186 ? -33.216 29.447 -39.147 1.00 49.41 186 GLU A N 1
ATOM 1425 C CA . GLU A 1 186 ? -33.600 30.847 -39.284 1.00 49.41 186 GLU A CA 1
ATOM 1426 C C . GLU A 1 186 ? -32.380 31.665 -38.850 1.00 49.41 186 GLU A C 1
ATOM 1428 O O . GLU A 1 186 ? -32.091 31.808 -37.661 1.00 49.41 186 GLU A O 1
ATOM 1433 N N . GLN A 1 187 ? -31.592 32.137 -39.821 1.00 46.84 187 GLN A N 1
ATOM 1434 C CA . GLN A 1 187 ? -30.574 33.133 -39.557 1.00 46.84 187 GLN A CA 1
ATOM 1435 C C . GLN A 1 187 ? -31.333 34.270 -38.899 1.00 46.84 187 GLN A C 1
ATOM 1437 O O . GLN A 1 187 ? -32.259 34.815 -39.505 1.00 46.84 187 GLN A O 1
ATOM 1442 N N . GLN A 1 188 ? -30.973 34.585 -37.654 1.00 45.09 188 GLN A N 1
ATOM 1443 C CA . GLN A 1 188 ? -31.445 35.765 -36.950 1.00 45.09 188 GLN A CA 1
ATOM 1444 C C . GLN A 1 188 ? -31.073 36.991 -37.792 1.00 45.09 188 GLN A C 1
ATOM 1446 O O . GLN A 1 188 ? -30.037 37.627 -37.600 1.00 45.09 188 GLN A O 1
ATOM 1451 N N . GLN A 1 189 ? -31.908 37.322 -38.776 1.00 40.22 189 GLN A N 1
ATOM 1452 C CA . GLN A 1 189 ? -31.844 38.591 -39.460 1.00 40.22 189 GLN A CA 1
ATOM 1453 C C . GLN A 1 189 ? -32.159 39.632 -38.395 1.00 40.22 189 GLN A C 1
ATOM 1455 O O . GLN A 1 189 ? -33.276 39.697 -37.882 1.00 40.22 189 GLN A O 1
ATOM 1460 N N . LYS A 1 190 ? -31.158 40.452 -38.063 1.00 44.91 190 LYS A N 1
ATOM 1461 C CA . LYS A 1 190 ? -31.325 41.724 -37.360 1.00 44.91 190 LYS A CA 1
ATOM 1462 C C . LYS A 1 190 ? -32.327 42.590 -38.136 1.00 44.91 190 LYS A C 1
ATOM 1464 O O . LYS A 1 190 ? -31.931 43.435 -38.934 1.00 44.91 190 LYS A O 1
ATOM 1469 N N . GLN A 1 191 ? -33.624 42.395 -37.920 1.00 41.25 191 GLN A N 1
ATOM 1470 C CA . GLN A 1 191 ? -34.656 43.309 -38.387 1.00 41.25 191 GLN A CA 1
ATOM 1471 C C . GLN A 1 191 ? -35.137 44.179 -37.224 1.00 41.25 191 GLN A C 1
ATOM 1473 O O . GLN A 1 191 ? -35.497 43.709 -36.148 1.00 41.25 191 GLN A O 1
ATOM 1478 N N . ARG A 1 192 ? -35.090 45.490 -37.477 1.00 43.50 192 ARG A N 1
ATOM 1479 C CA . ARG A 1 192 ? -35.601 46.584 -36.642 1.00 43.50 192 ARG A CA 1
ATOM 1480 C C . ARG A 1 192 ? -37.047 46.339 -36.168 1.00 43.50 192 ARG A C 1
ATOM 1482 O O . ARG A 1 192 ? -37.820 45.689 -36.870 1.00 43.50 192 ARG A O 1
ATOM 1489 N N . PRO A 1 193 ? -37.461 46.937 -35.034 1.00 46.62 193 PRO A N 1
ATOM 1490 C CA . PRO A 1 193 ? -38.726 46.613 -34.388 1.00 46.62 193 PRO A CA 1
ATOM 1491 C C . PRO A 1 193 ? -39.916 47.131 -35.205 1.00 46.62 193 PRO A C 1
ATOM 1493 O O . PRO A 1 193 ? -40.095 48.340 -35.360 1.00 46.62 193 PRO A O 1
ATOM 1496 N N . LYS A 1 194 ? -40.785 46.229 -35.675 1.00 44.53 194 LYS A N 1
ATOM 1497 C CA . LYS A 1 194 ? -42.154 46.579 -36.080 1.00 44.53 194 LYS A CA 1
ATOM 1498 C C . LYS A 1 194 ? -43.182 45.627 -35.462 1.00 44.53 194 LYS A C 1
ATOM 1500 O O . LYS A 1 194 ? -43.092 44.416 -35.584 1.00 44.53 194 LYS A O 1
ATOM 1505 N N . LYS A 1 195 ? -44.133 46.274 -34.777 1.00 46.44 195 LYS A N 1
ATOM 1506 C CA . LYS A 1 195 ? -45.471 45.879 -34.295 1.00 46.44 195 LYS A CA 1
ATOM 1507 C C . LYS A 1 195 ? -45.858 44.388 -34.307 1.00 46.44 195 LYS A C 1
ATOM 1509 O O . LYS A 1 195 ? -46.048 43.790 -35.357 1.00 46.44 195 LYS A O 1
ATOM 1514 N N . LYS A 1 196 ? -46.164 43.908 -33.089 1.00 49.00 196 LYS A N 1
ATOM 1515 C CA . LYS A 1 196 ? -46.969 42.726 -32.720 1.00 49.00 196 LYS A CA 1
ATOM 1516 C C . LYS A 1 196 ? -47.978 42.307 -33.804 1.00 49.00 196 LYS A C 1
ATOM 1518 O O . LYS A 1 196 ? -49.064 42.880 -33.885 1.00 49.00 196 LYS A O 1
ATOM 1523 N N . GLN A 1 197 ? -47.657 41.243 -34.538 1.00 38.31 197 GLN A N 1
ATOM 1524 C CA . GLN A 1 197 ? -48.650 40.353 -35.136 1.00 38.31 197 GLN A CA 1
ATOM 1525 C C . GLN A 1 197 ? -48.831 39.129 -34.235 1.00 38.31 197 GLN A C 1
ATOM 1527 O O . GLN A 1 197 ? -47.880 38.570 -33.692 1.00 38.31 197 GLN A O 1
ATOM 1532 N N . LYS A 1 198 ? -50.099 38.790 -34.006 1.00 44.34 198 LYS A N 1
ATOM 1533 C CA . LYS A 1 198 ? -50.574 37.750 -33.096 1.00 44.34 198 LYS A CA 1
ATOM 1534 C C . LYS A 1 198 ? -50.381 36.375 -33.749 1.00 44.34 198 LYS A C 1
ATOM 1536 O O . LYS A 1 198 ? -50.866 36.157 -34.850 1.00 44.34 198 LYS A O 1
ATOM 1541 N N . GLY A 1 199 ? -49.679 35.512 -33.014 1.00 49.25 199 GLY A N 1
ATOM 1542 C CA . GLY A 1 199 ? -49.504 34.061 -33.127 1.00 49.25 199 GLY A CA 1
ATOM 1543 C C . GLY A 1 199 ? -50.042 33.317 -34.349 1.00 49.25 199 GLY A C 1
ATOM 1544 O O . GLY A 1 199 ? -51.249 33.162 -34.502 1.00 49.25 199 GLY A O 1
ATOM 1545 N N . ASN A 1 200 ? -49.119 32.690 -35.084 1.00 37.88 200 ASN A N 1
ATOM 1546 C CA . ASN A 1 200 ? -49.365 31.380 -35.679 1.00 37.88 200 ASN A CA 1
ATOM 1547 C C . ASN A 1 200 ? -48.059 30.563 -35.808 1.00 37.88 200 ASN A C 1
ATOM 1549 O O . ASN A 1 200 ? -47.217 30.851 -36.645 1.00 37.88 200 ASN A O 1
ATOM 1553 N N . SER A 1 201 ? -47.920 29.550 -34.941 1.00 48.59 201 SER A N 1
ATOM 1554 C CA . SER A 1 201 ? -47.319 28.228 -35.206 1.00 48.59 201 SER A CA 1
ATOM 1555 C C . SER A 1 201 ? -45.999 28.153 -36.016 1.00 48.59 201 SER A C 1
ATOM 1557 O O . SER A 1 201 ? -46.009 27.703 -37.161 1.00 48.59 201 SER A O 1
ATOM 1559 N N . SER A 1 202 ? -44.845 28.425 -35.392 1.00 49.91 202 SER A N 1
ATOM 1560 C CA . SER A 1 202 ? -43.527 28.008 -35.925 1.00 49.91 202 SER A CA 1
ATOM 1561 C C . SER A 1 202 ? -43.210 26.516 -35.697 1.00 49.91 202 SER A C 1
ATOM 1563 O O . SER A 1 202 ? -42.267 25.988 -36.276 1.00 49.91 202 SER A O 1
ATOM 1565 N N . SER A 1 203 ? -44.008 25.788 -34.902 1.00 50.72 203 SER A N 1
ATOM 1566 C CA . SER A 1 203 ? -43.697 24.397 -34.529 1.00 50.72 203 SER A CA 1
ATOM 1567 C C . SER A 1 203 ? -43.945 23.354 -35.626 1.00 50.72 203 SER A C 1
ATOM 1569 O O . SER A 1 203 ? -43.527 22.218 -35.458 1.00 50.72 203 SER A O 1
ATOM 1571 N N . ARG A 1 204 ? -44.610 23.703 -36.738 1.00 55.25 204 ARG A N 1
ATOM 1572 C CA . ARG A 1 204 ? -44.934 22.750 -37.824 1.00 55.25 204 ARG A CA 1
ATOM 1573 C C . ARG A 1 204 ? -43.831 22.582 -38.870 1.00 55.25 204 ARG A C 1
ATOM 1575 O O . ARG A 1 204 ? -43.977 21.792 -39.798 1.00 55.25 204 ARG A O 1
ATOM 1582 N N . GLN A 1 205 ? -42.732 23.328 -38.765 1.00 67.06 205 GLN A N 1
ATOM 1583 C CA . GLN A 1 205 ? -41.720 23.342 -39.821 1.00 67.06 205 GLN A CA 1
ATOM 1584 C C . GLN A 1 205 ? -40.897 22.046 -39.885 1.00 67.06 205 GLN A C 1
ATOM 1586 O O . GLN A 1 205 ? -40.350 21.744 -40.937 1.00 67.06 205 GLN A O 1
ATOM 1591 N N . PHE A 1 206 ? -40.858 21.243 -38.819 1.00 77.06 206 PHE A N 1
ATOM 1592 C CA . PHE A 1 206 ? -40.037 20.026 -38.756 1.00 77.06 206 PHE A CA 1
ATOM 1593 C C . PHE A 1 206 ? -40.819 18.725 -38.968 1.00 77.06 206 PHE A C 1
ATOM 1595 O O . PHE A 1 206 ? -40.206 17.666 -39.038 1.00 77.06 206 PHE A O 1
ATOM 1602 N N . ASP A 1 207 ? -42.147 18.780 -39.116 1.00 81.12 207 ASP A N 1
ATOM 1603 C CA . ASP A 1 207 ? -43.006 17.583 -39.151 1.00 81.12 207 ASP A CA 1
ATOM 1604 C C . ASP A 1 207 ? -42.694 16.635 -40.323 1.00 81.12 207 ASP A C 1
ATOM 1606 O O . ASP A 1 207 ? -42.968 15.440 -40.237 1.00 81.12 207 ASP A O 1
ATOM 1610 N N . HIS A 1 208 ? -42.083 17.153 -41.392 1.00 83.38 208 HIS A N 1
ATOM 1611 C CA . HIS A 1 208 ? -41.722 16.398 -42.593 1.00 83.38 208 HIS A CA 1
ATOM 1612 C C . HIS A 1 208 ? -40.341 15.727 -42.526 1.00 83.38 208 HIS A C 1
ATOM 1614 O O . HIS A 1 208 ? -40.033 14.913 -43.393 1.00 83.38 208 HIS A O 1
ATOM 1620 N N . LEU A 1 209 ? -39.499 16.055 -41.535 1.00 87.62 209 LEU A N 1
ATOM 1621 C CA . LEU A 1 209 ? -38.179 15.434 -41.416 1.00 87.62 209 LEU A CA 1
ATOM 1622 C C . LEU A 1 209 ? -38.308 14.002 -40.870 1.00 87.62 209 LEU A C 1
ATOM 1624 O O . LEU A 1 209 ? -39.110 13.783 -39.948 1.00 87.62 209 LEU A O 1
ATOM 1628 N N . PRO A 1 210 ? -37.511 13.042 -41.373 1.00 88.00 210 PRO A N 1
ATOM 1629 C CA . PRO A 1 210 ? -37.434 11.708 -40.787 1.00 88.00 210 PRO A CA 1
ATOM 1630 C C . PRO A 1 210 ? -36.937 11.789 -39.338 1.00 88.00 210 PRO A C 1
ATOM 1632 O O . PRO A 1 210 ? -36.198 12.705 -38.969 1.00 88.00 210 PRO A O 1
ATOM 1635 N N . LEU A 1 211 ? -37.380 10.844 -38.508 1.00 89.56 211 LEU A N 1
ATOM 1636 C CA . LEU A 1 211 ? -36.951 10.732 -37.118 1.00 89.56 211 LEU A CA 1
ATOM 1637 C C . LEU A 1 211 ? -35.843 9.683 -37.000 1.00 89.56 211 LEU A C 1
ATOM 1639 O O . LEU A 1 211 ? -36.034 8.542 -37.406 1.00 89.56 211 LEU A O 1
ATOM 1643 N N . GLY A 1 212 ? -34.709 10.074 -36.430 1.00 89.44 212 GLY A N 1
ATOM 1644 C CA . GLY A 1 212 ? -33.591 9.200 -36.096 1.00 89.44 212 GLY A CA 1
ATOM 1645 C C . GLY A 1 212 ? -33.640 8.695 -34.653 1.00 89.44 212 GLY A C 1
ATOM 1646 O O . GLY A 1 212 ? -34.372 9.220 -33.805 1.00 89.44 212 GLY A O 1
ATOM 1647 N N . SER A 1 213 ? -32.810 7.688 -34.384 1.00 89.19 213 SER A N 1
ATOM 1648 C CA . SER A 1 213 ? -32.531 7.146 -33.052 1.00 89.19 213 SER A CA 1
ATOM 1649 C C . SER A 1 213 ? -31.065 7.389 -32.698 1.00 89.19 213 SER A C 1
ATOM 1651 O O . SER A 1 213 ? -30.199 7.253 -33.564 1.00 89.19 213 SER A O 1
ATOM 1653 N N . LEU A 1 214 ? -30.791 7.764 -31.451 1.00 92.62 214 LEU A N 1
ATOM 1654 C CA . LEU A 1 214 ? -29.441 7.991 -30.938 1.00 92.62 214 LEU A CA 1
ATOM 1655 C C . LEU A 1 214 ? -29.305 7.357 -29.552 1.00 92.62 214 LEU A C 1
ATOM 1657 O O . LEU A 1 214 ? -30.104 7.660 -28.663 1.00 92.62 214 LEU A O 1
ATOM 1661 N N . SER A 1 215 ? -28.273 6.537 -29.353 1.00 92.94 215 SER A N 1
ATOM 1662 C CA . SER A 1 215 ? -27.910 6.010 -28.035 1.00 92.94 215 SER A CA 1
ATOM 1663 C C . SER A 1 215 ? -26.562 6.559 -27.570 1.00 92.94 215 SER A C 1
ATOM 1665 O O . SER A 1 215 ? -25.582 6.565 -28.311 1.00 92.94 215 SER A O 1
ATOM 1667 N N . LEU A 1 216 ? -26.532 7.026 -26.322 1.00 92.56 216 LEU A N 1
ATOM 1668 C CA . LEU A 1 216 ? -25.348 7.405 -25.549 1.00 92.56 216 LEU A CA 1
ATOM 1669 C C . LEU A 1 216 ? -25.205 6.478 -24.325 1.00 92.56 216 LEU A C 1
ATOM 1671 O O . LEU A 1 216 ? -24.803 6.912 -23.236 1.00 92.56 216 LEU A O 1
ATOM 1675 N N . HIS A 1 217 ? -25.593 5.210 -24.491 1.00 88.25 217 HIS A N 1
ATOM 1676 C CA . HIS A 1 217 ? -25.564 4.190 -23.450 1.00 88.25 217 HIS A CA 1
ATOM 1677 C C . HIS A 1 217 ? -24.177 4.104 -22.790 1.00 88.25 217 HIS A C 1
ATOM 1679 O O . HIS A 1 217 ? -23.159 4.041 -23.469 1.00 88.25 217 HIS A O 1
ATOM 1685 N N . ASN A 1 218 ? -24.127 4.114 -21.454 1.00 85.06 218 ASN A N 1
ATOM 1686 C CA . ASN A 1 218 ? -22.915 4.084 -20.625 1.00 85.06 218 ASN A CA 1
ATOM 1687 C C . ASN A 1 218 ? -21.875 5.186 -20.909 1.00 85.06 218 ASN A C 1
ATOM 1689 O O . ASN A 1 218 ? -20.726 5.076 -20.476 1.00 85.06 218 ASN A O 1
ATOM 1693 N N . LEU A 1 219 ? -22.264 6.292 -21.554 1.00 87.88 219 LEU A N 1
ATOM 1694 C CA . LEU A 1 219 ? -21.391 7.448 -21.746 1.00 87.88 219 LEU A CA 1
ATOM 1695 C C . LEU A 1 219 ? -21.146 8.187 -20.414 1.00 87.88 219 LEU A C 1
ATOM 1697 O O . LEU A 1 219 ? -21.768 9.204 -20.104 1.00 87.88 219 LEU A O 1
ATOM 1701 N N . ALA A 1 220 ? -20.235 7.666 -19.590 1.00 80.94 220 ALA A N 1
ATOM 1702 C CA . ALA A 1 220 ? -19.979 8.171 -18.241 1.00 80.94 220 ALA A CA 1
ATOM 1703 C C . ALA A 1 220 ? -19.459 9.621 -18.223 1.00 80.94 220 ALA A C 1
ATOM 1705 O O . ALA A 1 220 ? -19.754 10.364 -17.283 1.00 80.94 220 ALA A O 1
ATOM 1706 N N . SER A 1 221 ? -18.731 10.023 -19.270 1.00 80.56 221 SER A N 1
ATOM 1707 C CA . SER A 1 221 ? -18.074 11.329 -19.393 1.00 80.56 221 SER A CA 1
ATOM 1708 C C . SER A 1 221 ? -18.934 12.419 -20.042 1.00 80.56 221 SER A C 1
ATOM 1710 O O . SER A 1 221 ? -18.433 13.525 -20.225 1.00 80.56 221 SER A O 1
ATOM 1712 N N . ALA A 1 222 ? -20.197 12.152 -20.413 1.00 84.25 222 ALA A N 1
ATOM 1713 C CA . ALA A 1 222 ? -21.056 13.179 -21.012 1.00 84.25 222 ALA A CA 1
ATOM 1714 C C . ALA A 1 222 ? -21.272 14.338 -20.033 1.00 84.25 222 ALA A C 1
ATOM 1716 O O . ALA A 1 222 ? -21.992 14.193 -19.039 1.00 84.25 222 ALA A O 1
ATOM 1717 N N . SER A 1 223 ? -20.684 15.500 -20.316 1.00 89.50 223 SER A N 1
ATOM 1718 C CA . SER A 1 223 ? -20.953 16.713 -19.551 1.00 89.50 223 SER A CA 1
ATOM 1719 C C . SER A 1 223 ? -22.063 17.535 -20.209 1.00 89.50 223 SER A C 1
ATOM 1721 O O . SER A 1 223 ? -22.624 17.178 -21.248 1.00 89.50 223 SER A O 1
ATOM 1723 N N . ILE A 1 224 ? -22.374 18.689 -19.616 1.00 92.62 224 ILE A N 1
ATOM 1724 C CA . ILE A 1 224 ? -23.276 19.676 -20.212 1.00 92.62 224 ILE A CA 1
ATOM 1725 C C . ILE A 1 224 ? -22.854 20.083 -21.637 1.00 92.62 224 ILE A C 1
ATOM 1727 O O . ILE A 1 224 ? -23.718 20.427 -22.442 1.00 92.62 224 ILE A O 1
ATOM 1731 N N . HIS A 1 225 ? -21.562 20.012 -21.975 1.00 91.38 225 HIS A N 1
ATOM 1732 C CA . HIS A 1 225 ? -21.052 20.385 -23.295 1.0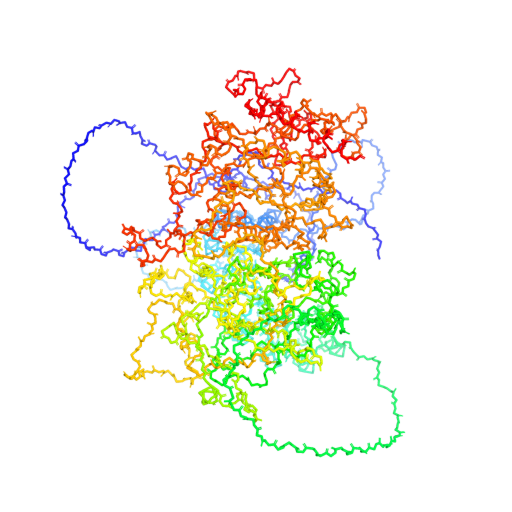0 91.38 225 HIS A CA 1
ATOM 1733 C C . HIS A 1 225 ? -21.510 19.433 -24.403 1.00 91.38 225 HIS A C 1
ATOM 1735 O O . HIS A 1 225 ? -21.906 19.915 -25.467 1.00 91.38 225 HIS A O 1
ATOM 1741 N N . THR A 1 226 ? -21.542 18.119 -24.156 1.00 92.31 226 THR A N 1
ATOM 1742 C CA . THR A 1 226 ? -22.102 17.137 -25.103 1.00 92.31 226 THR A CA 1
ATOM 1743 C C . THR A 1 226 ? -23.565 17.469 -25.429 1.00 92.31 226 THR A C 1
ATOM 1745 O O . THR A 1 226 ? -23.940 17.609 -26.593 1.00 92.31 226 THR A O 1
ATOM 1748 N N . PHE A 1 227 ? -24.401 17.705 -24.412 1.00 94.19 227 PHE A N 1
ATOM 1749 C CA . PHE A 1 227 ? -25.826 17.997 -24.625 1.00 94.19 227 PHE A CA 1
ATOM 1750 C C . PHE A 1 227 ? -26.070 19.368 -25.268 1.00 94.19 227 PHE A C 1
ATOM 1752 O O . PHE A 1 227 ? -26.931 19.498 -26.138 1.00 94.19 227 PHE A O 1
ATOM 1759 N N . ARG A 1 228 ? -25.288 20.392 -24.899 1.00 94.19 228 ARG A N 1
ATOM 1760 C CA . ARG A 1 228 ? -25.320 21.696 -25.583 1.00 94.19 228 ARG A CA 1
ATOM 1761 C C . ARG A 1 228 ? -24.883 21.574 -27.038 1.00 94.19 228 ARG A C 1
ATOM 1763 O O . ARG A 1 228 ? -25.451 22.233 -27.898 1.00 94.19 228 ARG A O 1
ATOM 1770 N N . SER A 1 229 ? -23.934 20.694 -27.338 1.00 94.12 229 SER A N 1
ATOM 1771 C CA . SER A 1 229 ? -23.525 20.410 -28.714 1.00 94.12 229 SER A CA 1
ATOM 1772 C C . SER A 1 229 ? -24.655 19.788 -29.536 1.00 94.12 229 SER A C 1
ATOM 1774 O O . SER A 1 229 ? -24.849 20.195 -30.679 1.00 94.12 229 SER A O 1
ATOM 1776 N N . MET A 1 230 ? -25.444 18.874 -28.958 1.00 94.50 230 MET A N 1
ATOM 1777 C CA . MET A 1 230 ? -26.648 18.330 -29.606 1.00 94.50 230 MET A CA 1
ATOM 1778 C C . MET A 1 230 ? -27.687 19.423 -29.893 1.00 94.50 230 MET A C 1
ATOM 1780 O O . MET A 1 230 ? -28.245 19.485 -30.989 1.00 94.50 230 MET A O 1
ATOM 1784 N N . GLU A 1 231 ? -27.926 20.306 -28.921 1.00 94.00 231 GLU A N 1
ATOM 1785 C CA . GLU A 1 231 ? -28.826 21.454 -29.066 1.00 94.00 231 GLU A CA 1
ATOM 1786 C C . GLU A 1 231 ? -28.347 22.411 -30.170 1.00 94.00 231 GLU A C 1
ATOM 1788 O O . GLU A 1 231 ? -29.105 22.729 -31.085 1.00 94.00 231 GLU A O 1
ATOM 1793 N N . TYR A 1 232 ? -27.071 22.808 -30.156 1.00 93.94 232 TYR A N 1
ATOM 1794 C CA . TYR A 1 232 ? -26.481 23.697 -31.165 1.00 93.94 232 TYR A CA 1
ATOM 1795 C C . TYR A 1 232 ? -26.403 23.075 -32.563 1.00 93.94 232 TYR A C 1
ATOM 1797 O O . TYR A 1 232 ? -26.376 23.791 -33.569 1.00 93.94 232 TYR A O 1
ATOM 1805 N N . ALA A 1 233 ? -26.362 21.748 -32.645 1.00 93.88 233 ALA A N 1
ATOM 1806 C CA . ALA A 1 233 ? -26.449 21.010 -33.897 1.00 93.88 233 ALA A CA 1
ATOM 1807 C C . ALA A 1 233 ? -27.895 20.821 -34.387 1.00 93.88 233 ALA A C 1
ATOM 1809 O O . ALA A 1 233 ? -28.089 20.298 -35.481 1.00 93.88 233 ALA A O 1
ATOM 1810 N N . ASN A 1 234 ? -28.896 21.268 -33.619 1.00 93.75 234 ASN A N 1
ATOM 1811 C CA . ASN A 1 234 ? -30.321 21.104 -33.902 1.00 93.75 234 ASN A CA 1
ATOM 1812 C C . ASN A 1 234 ? -30.754 19.629 -34.029 1.00 93.75 234 ASN A C 1
ATOM 1814 O O . ASN A 1 234 ? -31.666 19.298 -34.793 1.00 93.75 234 ASN A O 1
ATOM 1818 N N . VAL A 1 235 ? -30.116 18.739 -33.259 1.00 94.44 235 VAL A N 1
ATOM 1819 C CA . VAL A 1 235 ? -30.417 17.294 -33.238 1.00 94.44 235 VAL A CA 1
ATOM 1820 C C . VAL A 1 235 ? -31.898 17.044 -32.976 1.00 94.44 235 VAL A C 1
ATOM 1822 O O . VAL A 1 235 ? -32.533 16.234 -33.647 1.00 94.44 235 VAL A O 1
ATOM 1825 N N . GLY A 1 236 ? -32.490 17.795 -32.050 1.00 91.38 236 GLY A N 1
ATOM 1826 C CA . GLY A 1 236 ? -33.874 17.595 -31.643 1.00 91.38 236 GLY A CA 1
ATOM 1827 C C . GLY A 1 236 ? -34.942 17.867 -32.707 1.00 91.38 236 GLY A C 1
ATOM 1828 O O . GLY A 1 236 ? -36.083 17.443 -32.528 1.00 91.38 236 GLY A O 1
ATOM 1829 N N . SER A 1 237 ? -34.596 18.498 -33.834 1.00 93.00 237 SER A N 1
ATOM 1830 C CA . SER A 1 237 ? -35.510 18.664 -34.977 1.00 93.00 237 SER A CA 1
ATOM 1831 C C . SER A 1 237 ? -35.832 17.350 -35.706 1.00 93.00 237 SER A C 1
ATOM 1833 O O . SER A 1 237 ? -36.880 17.233 -36.349 1.00 93.00 237 SER A O 1
ATOM 1835 N N . CYS A 1 238 ? -34.953 16.353 -35.585 1.00 93.12 238 CYS A N 1
ATOM 1836 C CA . CYS A 1 238 ? -35.076 15.051 -36.237 1.00 93.12 238 CYS A CA 1
ATOM 1837 C C . CYS A 1 238 ? -34.810 13.872 -35.288 1.00 93.12 238 CYS A C 1
ATOM 1839 O O . CYS A 1 238 ? -34.711 12.743 -35.747 1.00 93.12 238 CYS A O 1
ATOM 1841 N N . LEU A 1 239 ? -34.720 14.086 -33.972 1.00 94.19 239 LEU A N 1
ATOM 1842 C CA . LEU A 1 239 ? -34.519 13.008 -33.000 1.00 94.19 239 LEU A CA 1
ATOM 1843 C C . LEU A 1 239 ? -35.858 12.479 -32.473 1.00 94.19 239 LEU A C 1
ATOM 1845 O O . LEU A 1 239 ? -36.582 13.199 -31.787 1.00 94.19 239 LEU A O 1
ATOM 1849 N N . GLY A 1 240 ? -36.173 11.218 -32.781 1.00 92.31 240 GLY A N 1
ATOM 1850 C CA . GLY A 1 240 ? -37.374 10.531 -32.293 1.00 92.31 240 GLY A CA 1
ATOM 1851 C C . GLY A 1 240 ? -37.126 9.673 -31.053 1.00 92.31 240 GLY A C 1
ATOM 1852 O O . GLY A 1 240 ? -37.980 9.631 -30.166 1.00 92.31 240 GLY A O 1
ATOM 1853 N N . THR A 1 241 ? -35.954 9.043 -30.960 1.00 94.94 241 THR A N 1
ATOM 1854 C CA . THR A 1 241 ? -35.576 8.160 -29.847 1.00 94.94 241 THR A CA 1
ATOM 1855 C C . THR A 1 241 ? -34.216 8.562 -29.298 1.00 94.94 241 THR A C 1
ATOM 1857 O O . THR A 1 241 ? -33.261 8.692 -30.061 1.00 94.94 241 THR A O 1
ATOM 1860 N N . LEU A 1 242 ? -34.128 8.740 -27.981 1.00 95.75 242 LEU A N 1
ATOM 1861 C CA . LEU A 1 242 ? -32.887 9.045 -27.278 1.00 95.75 242 LEU A CA 1
ATOM 1862 C C . LEU A 1 242 ? -32.681 8.067 -26.123 1.00 95.75 242 LEU A C 1
ATOM 1864 O O . LEU A 1 242 ? -33.525 7.973 -25.233 1.00 95.75 242 LEU A O 1
ATOM 1868 N N . ASP A 1 243 ? -31.551 7.373 -26.118 1.00 95.81 243 ASP A N 1
ATOM 1869 C CA . ASP A 1 243 ? -31.156 6.478 -25.034 1.00 95.81 243 ASP A CA 1
ATOM 1870 C C . ASP A 1 243 ? -29.954 7.045 -24.266 1.00 95.81 243 ASP A C 1
ATOM 1872 O O . ASP A 1 243 ? -28.865 7.191 -24.811 1.00 95.81 243 ASP A O 1
ATOM 1876 N N . LEU A 1 244 ? -30.171 7.390 -22.996 1.00 96.06 244 LEU A N 1
ATOM 1877 C CA . LEU A 1 244 ? -29.174 7.903 -22.048 1.00 96.06 244 LEU A CA 1
ATOM 1878 C C . LEU A 1 244 ? -28.968 6.923 -20.886 1.00 96.06 244 LEU A C 1
ATOM 1880 O O . LEU A 1 244 ? -28.686 7.317 -19.748 1.00 96.06 244 LEU A O 1
ATOM 1884 N N . THR A 1 245 ? -29.176 5.632 -21.136 1.00 94.19 245 THR A N 1
ATOM 1885 C CA . THR A 1 245 ? -29.014 4.609 -20.109 1.00 94.19 245 THR A CA 1
ATOM 1886 C C . THR A 1 245 ? -27.585 4.630 -19.561 1.00 94.19 245 THR A C 1
ATOM 1888 O O . THR A 1 245 ? -26.622 4.587 -20.316 1.00 94.19 245 THR A O 1
ATOM 1891 N N . GLY A 1 246 ? -27.416 4.702 -18.241 1.00 90.75 246 GLY A N 1
ATOM 1892 C CA . GLY A 1 246 ? -26.093 4.682 -17.604 1.00 90.75 246 GLY A CA 1
ATOM 1893 C C . GLY A 1 246 ? -25.255 5.955 -17.798 1.00 90.75 246 GLY A C 1
ATOM 1894 O O . GLY A 1 246 ? -24.086 5.978 -17.412 1.00 90.75 246 GLY A O 1
ATOM 1895 N N . THR A 1 247 ? -25.816 7.043 -18.334 1.00 93.19 247 THR A N 1
ATOM 1896 C CA . THR A 1 247 ? -25.104 8.319 -18.504 1.00 93.19 247 THR A CA 1
ATOM 1897 C C . THR A 1 247 ? -24.927 9.042 -17.155 1.00 93.19 247 THR A C 1
ATOM 1899 O O . THR A 1 247 ? -25.702 9.914 -16.763 1.00 93.19 247 THR A O 1
ATOM 1902 N N . HIS A 1 248 ? -23.882 8.692 -16.399 1.00 85.06 248 HIS A N 1
ATOM 1903 C CA . HIS A 1 248 ? -23.647 9.190 -15.032 1.00 85.06 248 HIS A CA 1
ATOM 1904 C C . HIS A 1 248 ? -23.367 10.702 -14.914 1.00 85.06 248 HIS A C 1
ATOM 1906 O O . HIS A 1 248 ? -23.436 11.262 -13.813 1.00 85.06 248 HIS A O 1
ATOM 1912 N N . GLY A 1 249 ? -23.033 11.376 -16.015 1.00 87.31 249 GLY A N 1
ATOM 1913 C CA . GLY A 1 249 ? -22.873 12.830 -16.072 1.00 87.31 249 GLY A CA 1
ATOM 1914 C C . GLY A 1 249 ? -24.194 13.612 -16.114 1.00 87.31 249 GLY A C 1
ATOM 1915 O O . GLY A 1 249 ? -24.206 14.795 -15.776 1.00 87.31 249 GLY A O 1
ATOM 1916 N N . LEU A 1 250 ? -25.314 12.959 -16.448 1.00 94.06 250 LEU A N 1
ATOM 1917 C CA . LEU A 1 250 ? -26.616 13.600 -16.627 1.00 94.06 250 LEU A CA 1
ATOM 1918 C C . LEU A 1 250 ? -27.225 14.046 -15.284 1.00 94.06 250 LEU A C 1
ATOM 1920 O O . LEU A 1 250 ? -27.457 13.231 -14.395 1.00 94.06 250 LEU A O 1
ATOM 1924 N N . THR A 1 251 ? -27.502 15.344 -15.135 1.00 95.88 251 THR A N 1
ATOM 1925 C CA . THR A 1 251 ? -28.107 15.948 -13.929 1.00 95.88 251 THR A CA 1
ATOM 1926 C C . THR A 1 251 ? -29.495 16.522 -14.217 1.00 95.88 251 THR A C 1
ATOM 1928 O O . THR A 1 251 ? -29.836 16.771 -15.376 1.00 95.88 251 THR A O 1
ATOM 1931 N N . ASP A 1 252 ? -30.269 16.822 -13.165 1.00 96.88 252 ASP A N 1
ATOM 1932 C CA . ASP A 1 252 ? -31.580 17.482 -13.283 1.00 96.88 252 ASP A CA 1
ATOM 1933 C C . ASP A 1 252 ? -31.524 18.768 -14.114 1.00 96.88 252 ASP A C 1
ATOM 1935 O O . ASP A 1 252 ? -32.410 19.022 -14.930 1.00 96.88 252 ASP A O 1
ATOM 1939 N N . SER A 1 253 ? -30.467 19.569 -13.930 1.00 95.56 253 SER A N 1
ATOM 1940 C CA . SER A 1 253 ? -30.270 20.821 -14.664 1.00 95.56 253 SER A CA 1
ATOM 1941 C C . SER A 1 253 ? -30.080 20.568 -16.157 1.00 95.56 253 SER A C 1
ATOM 1943 O O . SER A 1 253 ? -30.713 21.231 -16.971 1.00 95.56 253 SER A O 1
ATOM 1945 N N . ILE A 1 254 ? -29.265 19.579 -16.532 1.00 94.94 254 ILE A N 1
ATOM 1946 C CA . ILE A 1 254 ? -29.012 19.256 -17.942 1.00 94.94 254 ILE A CA 1
ATOM 1947 C C . ILE A 1 254 ? -30.295 18.740 -18.605 1.00 94.94 254 ILE A C 1
ATOM 1949 O O . ILE A 1 254 ? -30.693 19.254 -19.652 1.00 94.94 254 ILE A O 1
ATOM 1953 N N . LEU A 1 255 ? -30.988 17.784 -17.976 1.00 96.56 255 LEU A N 1
ATOM 1954 C CA . LEU A 1 255 ? -32.237 17.246 -18.517 1.00 96.56 255 LEU A CA 1
ATOM 1955 C C . LEU A 1 255 ? -33.308 18.341 -18.646 1.00 96.56 255 LEU A C 1
ATOM 1957 O O . LEU A 1 255 ? -33.939 18.468 -19.692 1.00 96.56 255 LEU A O 1
ATOM 1961 N N . THR A 1 256 ? -33.478 19.176 -17.618 1.00 95.88 256 THR A N 1
ATOM 1962 C CA . THR A 1 256 ? -34.523 20.211 -17.590 1.00 95.88 256 THR A CA 1
ATOM 1963 C C . THR A 1 256 ? -34.232 21.362 -18.550 1.00 95.88 256 THR A C 1
ATOM 1965 O O . THR A 1 256 ? -35.143 21.840 -19.231 1.00 95.88 256 THR A O 1
ATOM 1968 N N . ASN A 1 257 ? -32.982 21.835 -18.579 1.00 93.88 257 ASN A N 1
ATOM 1969 C CA . ASN A 1 257 ? -32.603 23.084 -19.243 1.00 93.88 257 ASN A CA 1
ATOM 1970 C C . ASN A 1 257 ? -32.083 22.891 -20.667 1.00 93.88 257 ASN A C 1
ATOM 1972 O O . ASN A 1 257 ? -32.002 23.877 -21.398 1.00 93.88 257 ASN A O 1
ATOM 1976 N N . VAL A 1 258 ? -31.728 21.666 -21.060 1.00 93.06 258 VAL A N 1
ATOM 1977 C CA . VAL A 1 258 ? -31.233 21.369 -22.412 1.00 93.06 258 VAL A CA 1
ATOM 1978 C C . VAL A 1 258 ? -32.184 20.428 -23.140 1.00 93.06 258 VAL A C 1
ATOM 1980 O O . VAL A 1 258 ? -32.658 20.750 -24.221 1.00 93.06 258 VAL A O 1
ATOM 1983 N N . ILE A 1 259 ? -32.520 19.281 -22.545 1.00 94.00 259 ILE A N 1
ATOM 1984 C CA . ILE A 1 259 ? -33.357 18.285 -23.233 1.00 94.00 259 ILE A CA 1
ATOM 1985 C C . ILE A 1 259 ? -34.833 18.718 -23.230 1.00 94.00 259 ILE A C 1
ATOM 1987 O O . ILE A 1 259 ? -35.486 18.761 -24.271 1.00 94.00 259 ILE A O 1
ATOM 1991 N N . CYS A 1 260 ? -35.359 19.109 -22.068 1.00 94.31 260 CYS A N 1
ATOM 1992 C CA . CYS A 1 260 ? -36.776 19.441 -21.891 1.00 94.31 260 CYS A CA 1
ATOM 1993 C C . CYS A 1 260 ? -37.108 20.925 -22.124 1.00 94.31 260 CYS A C 1
ATOM 1995 O O . CYS A 1 260 ? -38.274 21.312 -22.046 1.00 94.31 260 CYS A O 1
ATOM 1997 N N . SER A 1 261 ? -36.122 21.782 -22.400 1.00 88.88 261 SER A N 1
ATOM 1998 C CA . SER A 1 261 ? -36.310 23.235 -22.568 1.00 88.88 261 SER A CA 1
ATOM 1999 C C . SER A 1 261 ? -36.897 23.648 -23.924 1.00 88.88 261 SER A C 1
ATOM 2001 O O . SER A 1 261 ? -37.084 24.838 -24.170 1.00 88.88 261 SER A O 1
ATOM 2003 N N . GLY A 1 262 ? -37.254 22.681 -24.775 1.00 83.56 262 GLY A N 1
ATOM 2004 C CA . GLY A 1 262 ? -37.848 22.901 -26.097 1.00 83.56 262 GLY A CA 1
ATOM 2005 C C . GLY A 1 262 ? -36.927 22.546 -27.264 1.00 83.56 262 GLY A C 1
ATOM 2006 O O . GLY A 1 262 ? -37.378 22.573 -28.405 1.00 83.56 262 GLY A O 1
ATOM 2007 N N . SER A 1 263 ? -35.680 22.162 -26.987 1.00 87.94 263 SER A N 1
ATOM 2008 C CA . SER A 1 263 ? -34.669 21.851 -28.005 1.00 87.94 263 SER A CA 1
ATOM 2009 C C . SER A 1 263 ? -34.883 20.497 -28.688 1.00 87.94 263 SER A C 1
ATOM 2011 O O . SER A 1 263 ? -34.352 20.274 -29.771 1.00 87.94 263 SER A O 1
ATOM 2013 N N . PHE A 1 264 ? -35.712 19.621 -28.106 1.00 93.75 264 PHE A N 1
ATOM 2014 C CA . PHE A 1 264 ? -36.061 18.295 -28.636 1.00 93.75 264 PHE A CA 1
ATOM 2015 C C . PHE A 1 264 ? -37.581 18.130 -28.797 1.00 93.75 264 PHE A C 1
ATOM 2017 O O . PHE A 1 264 ? -38.194 17.287 -28.141 1.00 93.75 264 PHE A O 1
ATOM 2024 N N . PRO A 1 265 ? -38.225 18.952 -29.648 1.00 92.25 265 PRO A N 1
ATOM 2025 C CA . PRO A 1 265 ? -39.683 19.047 -29.707 1.00 92.25 265 PRO A CA 1
ATOM 2026 C C . PRO A 1 265 ? -40.369 17.775 -30.215 1.00 92.25 265 PRO A C 1
ATOM 2028 O O . PRO A 1 265 ? -41.539 17.574 -29.906 1.00 92.25 265 PRO A O 1
ATOM 2031 N N . ARG A 1 266 ? -39.657 16.929 -30.973 1.00 93.56 266 ARG A N 1
ATOM 2032 C CA . ARG A 1 266 ? -40.197 15.717 -31.612 1.00 93.56 266 ARG A CA 1
ATOM 2033 C C . ARG A 1 266 ? -39.767 14.419 -30.924 1.00 93.56 266 ARG A C 1
ATOM 2035 O O . ARG A 1 266 ? -39.962 13.346 -31.492 1.00 93.56 266 ARG A O 1
ATOM 2042 N N . LEU A 1 267 ? -39.185 14.505 -29.725 1.00 96.12 267 LEU A N 1
ATOM 2043 C CA . LEU A 1 267 ? -38.724 13.331 -28.993 1.00 96.12 267 LEU A CA 1
ATOM 2044 C C . LEU A 1 267 ? -39.919 12.482 -28.540 1.00 96.12 267 LEU A C 1
ATOM 2046 O O . LEU A 1 267 ? -40.765 12.940 -27.775 1.00 96.12 267 LEU A O 1
ATOM 2050 N N . GLN A 1 268 ? -39.974 11.240 -29.017 1.00 96.06 268 GLN A N 1
ATOM 2051 C CA . GLN A 1 268 ? -41.065 10.300 -28.755 1.00 96.06 268 GLN A CA 1
ATOM 2052 C C . GLN A 1 268 ? -40.685 9.242 -27.723 1.00 96.06 268 GLN A C 1
ATOM 2054 O O . GLN A 1 268 ? -41.551 8.774 -26.985 1.00 96.06 268 GLN A O 1
ATOM 2059 N N . ARG A 1 269 ? -39.412 8.849 -27.656 1.00 96.69 269 ARG A N 1
ATOM 2060 C CA . ARG A 1 269 ? -38.924 7.828 -26.724 1.00 96.69 269 ARG A CA 1
ATOM 2061 C C . ARG A 1 269 ? -37.664 8.315 -26.025 1.00 96.69 269 ARG A C 1
ATOM 2063 O O . ARG A 1 269 ? -36.735 8.762 -26.692 1.00 96.69 269 ARG A O 1
ATOM 2070 N N . LEU A 1 270 ? -37.636 8.215 -24.700 1.00 97.50 270 LEU A N 1
ATOM 2071 C CA . LEU A 1 270 ? -36.495 8.639 -23.891 1.00 97.50 270 LEU A CA 1
ATOM 2072 C C . LEU A 1 270 ? -36.147 7.588 -22.834 1.00 97.50 270 LEU A C 1
ATOM 2074 O O . LEU A 1 270 ? -36.924 7.376 -21.907 1.00 97.50 270 LEU A O 1
ATOM 2078 N N . SER A 1 271 ? -34.970 6.972 -22.930 1.00 97.50 271 SER A N 1
ATOM 2079 C CA . SER A 1 271 ? -34.436 6.153 -21.838 1.00 97.50 271 SER A CA 1
ATOM 2080 C C . SER A 1 271 ? -33.472 6.963 -20.981 1.00 97.50 271 SER A C 1
ATOM 2082 O O . SER A 1 271 ? -32.538 7.583 -21.479 1.00 97.50 271 SER A O 1
ATOM 2084 N N . LEU A 1 272 ? -33.708 6.945 -19.677 1.00 97.31 272 LEU A N 1
ATOM 2085 C CA . LEU A 1 272 ? -32.891 7.519 -18.612 1.00 97.31 272 LEU A CA 1
ATOM 2086 C C . LEU A 1 272 ? -32.433 6.430 -17.637 1.00 97.31 272 LEU A C 1
ATOM 2088 O O . LEU A 1 272 ? -31.937 6.750 -16.558 1.00 97.31 272 LEU A O 1
ATOM 2092 N N . LYS A 1 273 ? -32.612 5.151 -17.984 1.00 94.94 273 LYS A N 1
ATOM 2093 C CA . LYS A 1 273 ? -32.351 4.011 -17.106 1.00 94.94 273 LYS A CA 1
ATOM 2094 C C . LYS A 1 273 ? -30.960 4.099 -16.469 1.00 94.94 273 LYS A C 1
ATOM 2096 O O . LYS A 1 273 ? -29.986 4.472 -17.111 1.00 94.94 273 LYS A O 1
ATOM 2101 N N . ASN A 1 274 ? -30.828 3.777 -15.187 1.00 94.75 274 ASN A N 1
ATOM 2102 C CA . ASN A 1 274 ? -29.561 3.854 -14.446 1.00 94.75 274 ASN A CA 1
ATOM 2103 C C . ASN A 1 274 ? -28.872 5.246 -14.446 1.00 94.75 274 ASN A C 1
ATOM 2105 O O . ASN A 1 274 ? -27.691 5.348 -14.090 1.00 94.75 274 ASN A O 1
ATOM 2109 N N . SER A 1 275 ? -29.576 6.340 -14.767 1.00 94.69 275 SER A N 1
ATOM 2110 C CA . SER A 1 275 ? -29.068 7.716 -14.631 1.00 94.69 275 SER A CA 1
ATOM 2111 C C . SER A 1 275 ? -29.163 8.190 -13.178 1.00 94.69 275 SER A C 1
ATOM 2113 O O . SER A 1 275 ? -30.035 8.959 -12.778 1.00 94.69 275 SER A O 1
ATOM 2115 N N . ARG A 1 276 ? -28.231 7.708 -12.349 1.00 90.00 276 ARG A N 1
ATOM 2116 C CA . ARG A 1 276 ? -28.299 7.767 -10.872 1.00 90.00 276 ARG A CA 1
ATOM 2117 C C . ARG A 1 276 ? -28.350 9.170 -10.247 1.00 90.00 276 ARG A C 1
ATOM 2119 O O . ARG A 1 276 ? -28.650 9.267 -9.057 1.00 90.00 276 ARG A O 1
ATOM 2126 N N . LYS A 1 277 ? -28.021 10.233 -10.989 1.00 93.06 277 LYS A N 1
ATOM 2127 C CA . LYS A 1 277 ? -28.037 11.629 -10.508 1.00 93.06 277 LYS A CA 1
ATOM 2128 C C . LYS A 1 277 ? -29.380 12.340 -10.715 1.00 93.06 277 LYS A C 1
ATOM 2130 O O . LYS A 1 277 ? -29.536 13.444 -10.204 1.00 93.06 277 LYS A O 1
ATOM 2135 N N . LEU A 1 278 ? -30.315 11.737 -11.449 1.00 95.56 278 LEU A N 1
ATOM 2136 C CA . LEU A 1 278 ? -31.634 12.317 -11.689 1.00 95.56 278 LEU A CA 1
ATOM 2137 C C . LEU A 1 278 ? -32.548 12.147 -10.479 1.00 95.56 278 LEU A C 1
ATOM 2139 O O . LEU A 1 278 ? -32.545 11.087 -9.859 1.00 95.56 278 LEU A O 1
ATOM 2143 N N . THR A 1 279 ? -33.349 13.164 -10.175 1.00 97.44 279 THR A N 1
ATOM 2144 C CA . THR A 1 279 ? -34.362 13.137 -9.108 1.00 97.44 279 THR A CA 1
ATOM 2145 C C . THR A 1 279 ? -35.778 13.300 -9.667 1.00 97.44 279 THR A C 1
ATOM 2147 O O . THR A 1 279 ? -35.968 13.508 -10.868 1.00 97.44 279 THR A O 1
ATOM 2150 N N . GLY A 1 280 ? -36.795 13.287 -8.801 1.00 95.50 280 GLY A N 1
ATOM 2151 C CA . GLY A 1 280 ? -38.169 13.636 -9.182 1.00 95.50 280 GLY A CA 1
ATOM 2152 C C . GLY A 1 280 ? -38.303 14.973 -9.930 1.00 95.50 280 GLY A C 1
ATOM 2153 O O . GLY A 1 280 ? -39.152 15.097 -10.810 1.00 95.50 280 GLY A O 1
ATOM 2154 N N . LYS A 1 281 ? -37.407 15.951 -9.695 1.00 96.31 281 LYS A N 1
ATOM 2155 C CA . LYS A 1 281 ? -37.389 17.225 -10.449 1.00 96.31 281 LYS A CA 1
ATOM 2156 C C . LYS A 1 281 ? -37.129 17.014 -11.942 1.00 96.31 281 LYS A C 1
ATOM 2158 O O . LYS A 1 281 ? -37.761 17.662 -12.776 1.00 96.31 281 LYS A O 1
ATOM 2163 N N . ALA A 1 282 ? -36.210 16.110 -12.276 1.00 95.88 282 ALA A N 1
ATOM 2164 C CA . ALA A 1 282 ? -35.922 15.731 -13.652 1.00 95.88 282 ALA A CA 1
ATOM 2165 C C . ALA A 1 282 ? -37.137 15.071 -14.310 1.00 95.88 282 ALA A C 1
ATOM 2167 O O . ALA A 1 282 ? -37.520 15.463 -15.411 1.00 95.88 282 ALA A O 1
ATOM 2168 N N . VAL A 1 283 ? -37.782 14.130 -13.617 1.00 97.50 283 VAL A N 1
ATOM 2169 C CA . VAL A 1 283 ? -38.980 13.445 -14.123 1.00 97.50 283 VAL A CA 1
ATOM 2170 C C . VAL A 1 283 ? -40.112 14.437 -14.361 1.00 97.50 283 VAL A C 1
ATOM 2172 O O . VAL A 1 283 ? -40.663 14.463 -15.455 1.00 97.50 283 VAL A O 1
ATOM 2175 N N . ALA A 1 284 ? -40.392 15.332 -13.412 1.00 97.44 284 ALA A N 1
ATOM 2176 C CA . ALA A 1 284 ? -41.415 16.366 -13.567 1.00 97.44 284 ALA A CA 1
ATOM 2177 C C . ALA A 1 284 ? -41.199 17.235 -14.822 1.00 97.44 284 ALA A C 1
ATOM 2179 O O . ALA A 1 284 ? -42.158 17.653 -15.472 1.00 97.44 284 ALA A O 1
ATOM 2180 N N . SER A 1 285 ? -39.943 17.474 -15.222 1.00 97.56 285 SER A N 1
ATOM 2181 C CA . SER A 1 285 ? -39.626 18.263 -16.418 1.00 97.56 285 SER A CA 1
ATOM 2182 C C . SER A 1 285 ? -40.047 17.601 -17.740 1.00 97.56 285 SER A C 1
ATOM 2184 O O . SER A 1 285 ? -40.277 18.317 -18.721 1.00 97.56 285 SER A O 1
ATOM 2186 N N . LEU A 1 286 ? -40.244 16.274 -17.756 1.00 97.44 286 LEU A N 1
ATOM 2187 C CA . LEU A 1 286 ? -40.664 15.514 -18.940 1.00 97.44 286 LEU A CA 1
ATOM 2188 C C . LEU A 1 286 ? -42.048 15.937 -19.456 1.00 97.44 286 LEU A C 1
ATOM 2190 O O . LEU A 1 286 ? -42.317 15.789 -20.642 1.00 97.44 286 LEU A O 1
ATOM 2194 N N . VAL A 1 287 ? -42.880 16.587 -18.626 1.00 96.69 287 VAL A N 1
ATOM 2195 C CA . VAL A 1 287 ? -44.158 17.219 -19.029 1.00 96.69 287 VAL A CA 1
ATOM 2196 C C . VAL A 1 287 ? -44.017 18.187 -20.216 1.00 96.69 287 VAL A C 1
ATOM 2198 O O . VAL A 1 287 ? -44.984 18.455 -20.936 1.00 96.69 287 VAL A O 1
ATOM 2201 N N . LYS A 1 288 ? -42.812 18.732 -20.430 1.00 96.19 288 LYS A N 1
ATOM 2202 C CA . LYS A 1 288 ? -42.505 19.661 -21.524 1.00 96.19 288 LYS A CA 1
ATOM 2203 C C . LYS A 1 288 ? -42.330 18.958 -22.877 1.00 96.19 288 LYS A C 1
ATOM 2205 O O . LYS A 1 288 ? -42.510 19.610 -23.907 1.00 96.19 288 LYS A O 1
ATOM 2210 N N . LEU A 1 289 ? -42.039 17.656 -22.896 1.00 96.31 289 LEU A N 1
ATOM 2211 C CA . LEU A 1 289 ? -41.852 16.853 -24.108 1.00 96.31 289 LEU A CA 1
ATOM 2212 C C . LEU A 1 289 ? -43.207 16.376 -24.650 1.00 96.31 289 LEU A C 1
ATOM 2214 O O . LEU A 1 289 ? -43.638 15.250 -24.441 1.00 96.31 289 LEU A O 1
ATOM 2218 N N . ARG A 1 290 ? -43.920 17.263 -25.349 1.00 94.44 290 ARG A N 1
ATOM 2219 C CA . ARG A 1 290 ? -45.341 17.065 -25.706 1.00 94.44 290 ARG A CA 1
ATOM 2220 C C . ARG A 1 290 ? -45.639 15.847 -26.589 1.00 94.44 290 ARG A C 1
ATOM 2222 O O . ARG A 1 290 ? -46.782 15.384 -26.567 1.00 94.44 290 ARG A O 1
ATOM 2229 N N . ASP A 1 291 ? -44.642 15.366 -27.325 1.00 94.94 291 ASP A N 1
ATOM 2230 C CA . ASP A 1 291 ? -44.748 14.227 -28.243 1.00 94.94 291 ASP A CA 1
ATOM 2231 C C . ASP A 1 291 ? -44.230 12.913 -27.634 1.00 94.94 291 ASP A C 1
ATOM 2233 O O . ASP A 1 291 ? -44.239 11.882 -28.309 1.00 94.94 291 ASP A O 1
ATOM 2237 N N . LEU A 1 292 ? -43.832 12.927 -26.354 1.00 97.00 292 LEU A N 1
ATOM 2238 C CA . LEU A 1 292 ? -43.323 11.758 -25.646 1.00 97.00 292 LEU A CA 1
ATOM 2239 C C . LEU A 1 292 ? -44.397 10.663 -25.552 1.00 97.00 292 LEU A C 1
ATOM 2241 O O . LEU A 1 292 ? -45.517 10.885 -25.078 1.00 97.00 292 LEU A O 1
ATOM 2245 N N . ARG A 1 293 ? -44.025 9.470 -26.017 1.00 97.31 293 ARG A N 1
ATOM 2246 C CA . ARG A 1 293 ? -44.833 8.243 -26.049 1.00 97.31 293 ARG A CA 1
ATOM 2247 C C . ARG A 1 293 ? -44.312 7.172 -25.101 1.00 97.31 293 ARG A C 1
ATOM 2249 O O . ARG A 1 293 ? -45.113 6.396 -24.587 1.00 97.31 293 ARG A O 1
ATOM 2256 N N . ALA A 1 294 ? -43.001 7.141 -24.875 1.00 97.38 294 ALA A N 1
ATOM 2257 C CA . ALA A 1 294 ? -42.353 6.193 -23.981 1.00 97.38 294 ALA A CA 1
ATOM 2258 C C . ALA A 1 294 ? -41.250 6.863 -23.166 1.00 97.38 294 ALA A C 1
ATOM 2260 O O . ALA A 1 294 ? -40.467 7.645 -23.714 1.00 97.38 294 ALA A O 1
ATOM 2261 N N . PHE A 1 295 ? -41.132 6.496 -21.893 1.00 98.19 295 PHE A N 1
ATOM 2262 C CA . PHE A 1 295 ? -39.936 6.802 -21.116 1.00 98.19 295 PHE A CA 1
ATOM 2263 C C . PHE A 1 295 ? -39.520 5.641 -20.212 1.00 98.19 295 PHE A C 1
ATOM 2265 O O . PHE A 1 295 ? -40.364 4.875 -19.741 1.00 98.19 295 PHE A O 1
ATOM 2272 N N . ASP A 1 296 ? -38.213 5.531 -19.979 1.00 98.06 296 ASP A N 1
ATOM 2273 C CA . ASP A 1 296 ? -37.612 4.569 -19.054 1.00 98.06 296 ASP A CA 1
ATOM 2274 C C . ASP A 1 296 ? -36.795 5.308 -17.989 1.00 98.06 296 ASP A C 1
ATOM 2276 O O . ASP A 1 296 ? -35.855 6.026 -18.306 1.00 98.06 296 ASP A O 1
ATOM 2280 N N . VAL A 1 297 ? -37.161 5.162 -16.721 1.00 97.88 297 VAL A N 1
ATOM 2281 C CA . VAL A 1 297 ? -36.438 5.688 -15.548 1.00 97.88 297 VAL A CA 1
ATOM 2282 C C . VAL A 1 297 ? -36.034 4.561 -14.594 1.00 97.88 297 VAL A C 1
ATOM 2284 O O . VAL A 1 297 ? -35.760 4.796 -13.417 1.00 97.88 297 VAL A O 1
ATOM 2287 N N . GLY A 1 298 ? -36.007 3.319 -15.082 1.00 95.50 298 GLY A N 1
ATOM 2288 C CA . GLY A 1 298 ? -35.651 2.152 -14.291 1.00 95.50 298 GLY A CA 1
ATOM 2289 C C . GLY A 1 298 ? -34.240 2.251 -13.707 1.00 95.50 298 GLY A C 1
ATOM 2290 O O . GLY A 1 298 ? -33.312 2.738 -14.348 1.00 95.50 298 GLY A O 1
ATOM 2291 N N . GLY A 1 299 ? -34.048 1.818 -12.464 1.00 92.75 299 GLY A N 1
ATOM 2292 C CA . GLY A 1 299 ? -32.746 1.877 -11.788 1.00 92.75 299 GLY A CA 1
ATOM 2293 C C . GLY A 1 299 ? -32.246 3.296 -11.475 1.00 92.75 299 GLY A C 1
ATOM 2294 O O . GLY A 1 299 ? -31.098 3.482 -11.064 1.00 92.75 299 GLY A O 1
ATOM 2295 N N . CYS A 1 300 ? -33.080 4.327 -11.635 1.00 95.50 300 CYS A N 1
ATOM 2296 C CA . CYS A 1 300 ? -32.787 5.666 -11.135 1.00 95.50 300 CYS A CA 1
ATOM 2297 C C . CYS A 1 300 ? -33.170 5.773 -9.657 1.00 95.50 300 CYS A C 1
ATOM 2299 O O . CYS A 1 300 ? -34.210 6.315 -9.312 1.00 95.50 300 CYS A O 1
ATOM 2301 N N . PHE A 1 301 ? -32.293 5.301 -8.771 1.00 87.94 301 PHE A N 1
ATOM 2302 C CA . PHE A 1 301 ? -32.535 5.181 -7.320 1.00 87.94 301 PHE A CA 1
ATOM 2303 C C . PHE A 1 301 ? -32.906 6.480 -6.565 1.00 87.94 301 PHE A C 1
ATOM 2305 O O . PHE A 1 301 ? -33.099 6.447 -5.359 1.00 87.94 301 PHE A O 1
ATOM 2312 N N . ASN A 1 302 ? -32.902 7.636 -7.231 1.00 92.81 302 ASN A N 1
ATOM 2313 C CA . ASN A 1 302 ? -33.278 8.947 -6.685 1.00 92.81 302 ASN A CA 1
ATOM 2314 C C . ASN A 1 302 ? -34.676 9.410 -7.146 1.00 92.81 302 ASN A C 1
ATOM 2316 O O . ASN A 1 302 ? -35.085 10.536 -6.852 1.00 92.81 302 ASN A O 1
ATOM 2320 N N . ILE A 1 303 ? -35.374 8.568 -7.908 1.00 96.38 303 ILE A N 1
ATOM 2321 C CA . ILE A 1 303 ? -36.740 8.761 -8.386 1.00 96.38 303 ILE A CA 1
ATOM 2322 C C . ILE A 1 303 ? -37.625 7.767 -7.631 1.00 96.38 303 ILE A C 1
ATOM 2324 O O . ILE A 1 303 ? -37.271 6.598 -7.490 1.00 96.38 303 ILE A O 1
ATOM 2328 N N . HIS A 1 304 ? -38.781 8.218 -7.159 1.00 96.81 304 HIS A N 1
ATOM 2329 C CA . HIS A 1 304 ? -39.772 7.377 -6.497 1.00 96.81 304 HIS A CA 1
ATOM 2330 C C . HIS A 1 304 ? -40.996 7.136 -7.395 1.00 96.81 304 HIS A C 1
ATOM 2332 O O . HIS A 1 304 ? -41.257 7.922 -8.311 1.00 96.81 304 HIS A O 1
ATOM 2338 N N . PRO A 1 305 ? -41.811 6.098 -7.121 1.00 98.00 305 PRO A N 1
ATOM 2339 C CA . PRO A 1 305 ? -43.031 5.826 -7.880 1.00 98.00 305 PRO A CA 1
ATOM 2340 C C . PRO A 1 305 ? -43.976 7.033 -7.944 1.00 98.00 305 PRO A C 1
ATOM 2342 O O . PRO A 1 305 ? -44.567 7.294 -8.987 1.00 98.00 305 PRO A O 1
ATOM 2345 N N . ASN A 1 306 ? -44.059 7.823 -6.867 1.00 97.81 306 ASN A N 1
ATOM 2346 C CA . ASN A 1 306 ? -44.888 9.031 -6.825 1.00 97.81 306 ASN A CA 1
ATOM 2347 C C . ASN A 1 306 ? -44.427 10.119 -7.805 1.00 97.81 306 ASN A C 1
ATOM 2349 O O . ASN A 1 306 ? -45.279 10.776 -8.393 1.00 97.81 306 ASN A O 1
ATOM 2353 N N . ASP A 1 307 ? -43.119 10.272 -8.042 1.00 98.19 307 ASP A N 1
ATOM 2354 C CA . ASP A 1 307 ? -42.604 11.231 -9.030 1.00 98.19 307 ASP A CA 1
ATOM 2355 C C . ASP A 1 307 ? -43.042 10.835 -10.452 1.00 98.19 307 ASP A C 1
ATOM 2357 O O . ASP A 1 307 ? -43.411 11.675 -11.276 1.00 98.19 307 ASP A O 1
ATOM 2361 N N . VAL A 1 308 ? -43.033 9.525 -10.732 1.00 98.31 308 VAL A N 1
ATOM 2362 C CA . VAL A 1 308 ? -43.498 8.954 -12.003 1.00 98.31 308 VAL A CA 1
ATOM 2363 C C . VAL A 1 308 ? -45.005 9.144 -12.156 1.00 98.31 308 VAL A C 1
ATOM 2365 O O . VAL A 1 308 ? -45.459 9.588 -13.209 1.00 98.31 308 VAL A O 1
ATOM 2368 N N . ILE A 1 309 ? -45.779 8.849 -11.110 1.00 98.44 309 ILE A N 1
ATOM 2369 C CA . ILE A 1 309 ? -47.237 9.024 -11.093 1.00 98.44 309 ILE A CA 1
ATOM 2370 C C . ILE A 1 309 ? -47.605 10.491 -11.327 1.00 98.44 309 ILE A C 1
ATOM 2372 O O . ILE A 1 309 ? -48.452 10.767 -12.176 1.00 98.44 309 ILE A O 1
ATOM 2376 N N . GLU A 1 310 ? -46.961 11.427 -10.628 1.00 98.00 310 GLU A N 1
ATOM 2377 C CA . GLU A 1 310 ? -47.226 12.859 -10.773 1.00 98.00 310 GLU A CA 1
ATOM 2378 C C . GLU A 1 310 ? -46.931 13.335 -12.200 1.00 98.00 310 GLU A C 1
ATOM 2380 O O . GLU A 1 310 ? -47.764 14.005 -12.818 1.00 98.00 310 GLU A O 1
ATOM 2385 N N . MET A 1 311 ? -45.791 12.935 -12.770 1.00 97.81 311 MET A N 1
ATOM 2386 C CA . MET A 1 311 ? -45.465 13.279 -14.151 1.00 97.81 311 MET A CA 1
ATOM 2387 C C . MET A 1 311 ? -46.483 12.702 -15.132 1.00 97.81 311 MET A C 1
ATOM 2389 O O . MET A 1 311 ? -46.995 13.436 -15.976 1.00 97.81 311 MET A O 1
ATOM 2393 N N . VAL A 1 312 ? -46.831 11.421 -15.000 1.00 98.12 312 VAL A N 1
ATOM 2394 C CA . VAL A 1 312 ? -47.817 10.760 -15.865 1.00 98.12 312 VAL A CA 1
ATOM 2395 C C . VAL A 1 312 ? -49.175 11.447 -15.750 1.00 98.12 312 VAL A C 1
ATOM 2397 O O . VAL A 1 312 ? -49.812 11.715 -16.765 1.00 98.12 312 VAL A O 1
ATOM 2400 N N . GLN A 1 313 ? -49.609 11.811 -14.546 1.00 97.56 313 GLN A N 1
ATOM 2401 C CA . GLN A 1 313 ? -50.865 12.526 -14.326 1.00 97.56 313 GLN A CA 1
ATOM 2402 C C . GLN A 1 313 ? -50.875 13.907 -15.007 1.00 97.56 313 GLN A C 1
ATOM 2404 O O . GLN A 1 313 ? -51.902 14.329 -15.554 1.00 97.56 313 GLN A O 1
ATOM 2409 N N . GLN A 1 314 ? -49.744 14.617 -14.983 1.00 97.38 314 GLN A N 1
ATOM 2410 C CA . GLN A 1 314 ? -49.605 15.962 -15.547 1.00 97.38 314 GLN A CA 1
ATOM 2411 C C . GLN A 1 314 ? -49.293 15.964 -17.054 1.00 97.38 314 GLN A C 1
ATOM 2413 O O . GLN A 1 314 ? -49.557 16.963 -17.732 1.00 97.38 314 GLN A O 1
ATOM 2418 N N . HIS A 1 315 ? -48.770 14.865 -17.607 1.00 97.75 315 HIS A N 1
ATOM 2419 C CA . HIS A 1 315 ? -48.315 14.800 -18.993 1.00 97.75 315 HIS A CA 1
ATOM 2420 C C . HIS A 1 315 ? -49.477 14.968 -19.997 1.00 97.75 315 HIS A C 1
ATOM 2422 O O . HIS A 1 315 ? -50.469 14.230 -19.943 1.00 97.75 315 HIS A O 1
ATOM 2428 N N . PRO A 1 316 ? -49.375 15.883 -20.987 1.00 95.62 316 PRO A N 1
ATOM 2429 C CA . PRO A 1 316 ? -50.423 16.082 -21.993 1.00 95.62 316 PRO A CA 1
ATOM 2430 C C . PRO A 1 316 ? -50.759 14.814 -22.788 1.00 95.62 316 PRO A C 1
ATOM 2432 O O . PRO A 1 316 ? -51.906 14.621 -23.196 1.00 95.62 316 PRO A O 1
ATOM 2435 N N . GLY A 1 317 ? -49.762 13.952 -22.999 1.00 95.44 317 GLY A N 1
ATOM 2436 C CA . GLY A 1 317 ? -49.912 12.676 -23.695 1.00 95.44 317 GLY A CA 1
ATOM 2437 C C . GLY A 1 317 ? -50.803 11.672 -22.964 1.00 95.44 317 GLY A C 1
ATOM 2438 O O . GLY A 1 317 ? -51.477 10.891 -23.624 1.00 95.44 317 GLY A O 1
ATOM 2439 N N . THR A 1 318 ? -50.906 11.736 -21.635 1.00 96.38 318 THR A N 1
ATOM 2440 C CA . THR A 1 318 ? -51.774 10.842 -20.848 1.00 96.38 318 THR A CA 1
ATOM 2441 C C . THR A 1 318 ? -53.246 11.130 -21.120 1.00 96.38 318 THR A C 1
ATOM 2443 O O . THR A 1 318 ? -54.030 10.225 -21.391 1.00 96.38 318 THR A O 1
ATOM 2446 N N . ARG A 1 319 ? -53.631 12.415 -21.164 1.00 92.19 319 ARG A N 1
ATOM 2447 C CA . ARG A 1 319 ? -55.006 12.821 -21.519 1.00 92.19 319 ARG A CA 1
ATOM 2448 C C . ARG A 1 319 ? -55.351 12.506 -22.974 1.00 92.19 319 ARG A C 1
ATOM 2450 O O . ARG A 1 319 ? -56.505 12.227 -23.279 1.00 92.19 319 ARG A O 1
ATOM 2457 N N . LYS A 1 320 ? -54.360 12.572 -23.868 1.00 94.38 320 LYS A N 1
ATOM 2458 C CA . LYS A 1 320 ? -54.507 12.243 -25.295 1.00 94.38 320 LYS A CA 1
ATOM 2459 C C . LYS A 1 320 ? -54.427 10.739 -25.583 1.00 94.38 320 LYS A C 1
ATOM 2461 O O . LYS A 1 320 ? -54.696 10.342 -26.711 1.00 94.38 320 LYS A O 1
ATOM 2466 N N . GLY A 1 321 ? -54.031 9.921 -24.606 1.00 94.62 321 GLY A N 1
ATOM 2467 C CA . GLY A 1 321 ? -53.765 8.495 -24.790 1.00 94.62 321 GLY A CA 1
ATOM 2468 C C . GLY A 1 321 ? -52.547 8.186 -25.669 1.00 94.62 321 GLY A C 1
ATOM 2469 O O . GLY A 1 321 ? -52.467 7.101 -26.235 1.00 94.62 321 GLY A O 1
ATOM 2470 N N . THR A 1 322 ? -51.619 9.135 -25.830 1.00 96.50 322 THR A N 1
ATOM 2471 C CA . THR A 1 322 ? -50.408 8.976 -26.654 1.00 96.50 322 THR A CA 1
ATOM 2472 C C . THR A 1 322 ? -49.176 8.558 -25.851 1.00 96.50 322 THR A C 1
ATOM 2474 O O . THR A 1 322 ? -48.210 8.107 -26.458 1.00 96.50 322 THR A O 1
ATOM 2477 N N . LEU A 1 323 ? -49.194 8.697 -24.518 1.00 97.44 323 LEU A N 1
ATOM 2478 C CA . LEU A 1 323 ? -48.145 8.191 -23.626 1.00 97.44 323 LEU A CA 1
ATOM 2479 C C . LEU A 1 323 ? -48.420 6.713 -23.321 1.00 97.44 323 LEU A C 1
ATOM 2481 O O . LEU A 1 323 ? -49.182 6.392 -22.416 1.00 97.44 323 LEU A O 1
ATOM 2485 N N . THR A 1 324 ? -47.866 5.819 -24.133 1.00 97.38 324 THR A N 1
ATOM 2486 C CA . THR A 1 324 ? -48.257 4.405 -24.168 1.00 97.38 324 THR A CA 1
ATOM 2487 C C . THR A 1 324 ? -47.297 3.470 -23.445 1.00 97.38 324 THR A C 1
ATOM 2489 O O . THR A 1 324 ? -47.642 2.307 -23.260 1.00 97.38 324 THR A O 1
ATOM 2492 N N . GLU A 1 325 ? -46.109 3.920 -23.042 1.00 97.94 325 GLU A N 1
ATOM 2493 C CA . GLU A 1 325 ? -45.099 3.053 -22.423 1.00 97.94 325 GLU A CA 1
ATOM 2494 C C . GLU A 1 325 ? -44.393 3.713 -21.240 1.00 97.94 325 GLU A C 1
ATOM 2496 O O . GLU A 1 325 ? -43.937 4.855 -21.327 1.00 97.94 325 GLU A O 1
ATOM 2501 N N . ILE A 1 326 ? -44.302 2.974 -20.133 1.00 98.12 326 ILE A N 1
ATOM 2502 C CA . ILE A 1 326 ? -43.715 3.440 -18.875 1.00 98.12 326 ILE A CA 1
ATOM 2503 C C . ILE A 1 326 ? -42.834 2.331 -18.307 1.00 98.12 326 ILE A C 1
ATOM 2505 O O . ILE A 1 326 ? -43.340 1.294 -17.880 1.00 98.12 326 ILE A O 1
ATOM 2509 N N . TYR A 1 327 ? -41.524 2.560 -18.251 1.00 98.06 327 TYR A N 1
ATOM 2510 C CA . TYR A 1 327 ? -40.574 1.647 -17.617 1.00 98.06 327 TYR A CA 1
ATOM 2511 C C . TYR A 1 327 ? -39.937 2.339 -16.408 1.00 98.06 327 TYR A C 1
ATOM 2513 O O . TYR A 1 327 ? -39.355 3.413 -16.501 1.00 98.06 327 TYR A O 1
ATOM 2521 N N . ALA A 1 328 ? -40.121 1.756 -15.232 1.00 97.25 328 ALA A N 1
ATOM 2522 C CA . ALA A 1 328 ? -39.799 2.351 -13.943 1.00 97.25 328 ALA A CA 1
ATOM 2523 C C . ALA A 1 328 ? -39.425 1.264 -12.919 1.00 97.25 328 ALA A C 1
ATOM 2525 O O . ALA A 1 328 ? -39.829 1.320 -11.761 1.00 97.25 328 ALA A O 1
ATOM 2526 N N . GLY A 1 329 ? -38.686 0.234 -13.341 1.00 95.31 329 GLY A N 1
ATOM 2527 C CA . GLY A 1 329 ? -38.230 -0.831 -12.441 1.00 95.31 329 GLY A CA 1
ATOM 2528 C C . GLY A 1 329 ? -37.223 -0.336 -11.392 1.00 95.31 329 GLY A C 1
ATOM 2529 O O . GLY A 1 329 ? -36.452 0.584 -11.647 1.00 95.31 329 GLY A O 1
ATOM 2530 N N . GLY A 1 330 ? -37.204 -0.947 -10.210 1.00 94.31 330 GLY A N 1
ATOM 2531 C CA . GLY A 1 330 ? -36.231 -0.655 -9.151 1.00 94.31 330 GLY A CA 1
ATOM 2532 C C . GLY A 1 330 ? -36.486 0.638 -8.379 1.00 94.31 330 GLY A C 1
ATOM 2533 O O . GLY A 1 330 ? -35.573 1.142 -7.733 1.00 94.31 330 GLY A O 1
ATOM 2534 N N . LEU A 1 331 ? -37.706 1.184 -8.447 1.00 95.56 331 LEU A N 1
ATOM 2535 C CA . LEU A 1 331 ? -38.109 2.370 -7.677 1.00 95.56 331 LEU A CA 1
ATOM 2536 C C . LEU A 1 331 ? -38.859 2.016 -6.376 1.00 95.56 331 LEU A C 1
ATOM 2538 O O . LEU A 1 331 ? -39.224 2.911 -5.620 1.00 95.56 331 LEU A O 1
ATOM 2542 N N . GLY A 1 332 ? -39.099 0.725 -6.108 1.00 93.56 332 GLY A N 1
ATOM 2543 C CA . GLY A 1 332 ? -39.826 0.256 -4.921 1.00 93.56 332 GLY A CA 1
ATOM 2544 C C . GLY A 1 332 ? -41.346 0.403 -5.039 1.00 93.56 332 GLY A C 1
ATOM 2545 O O . GLY A 1 332 ? -41.975 1.031 -4.190 1.00 93.56 332 GLY A O 1
ATOM 2546 N N . TRP A 1 333 ? -41.948 -0.149 -6.097 1.00 97.38 333 TRP A N 1
ATOM 2547 C CA . TRP A 1 333 ? -43.400 -0.089 -6.292 1.00 97.38 333 TRP A CA 1
ATOM 2548 C C . TRP A 1 333 ? -44.163 -0.874 -5.222 1.00 97.38 333 TRP A C 1
ATOM 2550 O O . TRP A 1 333 ? -43.764 -1.974 -4.845 1.00 97.38 333 TRP A O 1
ATOM 2560 N N . THR A 1 334 ? -45.291 -0.314 -4.786 1.00 97.25 334 THR A N 1
ATOM 2561 C CA . THR A 1 334 ? -46.298 -0.966 -3.937 1.00 97.25 334 THR A CA 1
ATOM 2562 C C . THR A 1 334 ? -47.587 -1.167 -4.727 1.00 97.25 334 THR A C 1
ATOM 2564 O O . THR A 1 334 ? -47.810 -0.492 -5.738 1.00 97.25 334 THR A O 1
ATOM 2567 N N . ASP A 1 335 ? -48.468 -2.045 -4.246 1.00 97.12 335 ASP A N 1
ATOM 2568 C CA . ASP A 1 335 ? -49.774 -2.282 -4.875 1.00 97.12 335 ASP A CA 1
ATOM 2569 C C . ASP A 1 335 ? -50.576 -0.973 -5.025 1.00 97.12 335 ASP A C 1
ATOM 2571 O O . ASP A 1 335 ? -51.103 -0.678 -6.094 1.00 97.12 335 ASP A O 1
ATOM 2575 N N . VAL A 1 336 ? -50.575 -0.112 -4.000 1.00 97.19 336 VAL A N 1
ATOM 2576 C CA . VAL A 1 336 ? -51.279 1.186 -4.022 1.00 97.19 336 VAL A CA 1
ATOM 2577 C C . VAL A 1 336 ? -50.705 2.136 -5.079 1.00 97.19 336 VAL A C 1
ATOM 2579 O O . VAL A 1 336 ? -51.453 2.803 -5.801 1.00 97.19 336 VAL A O 1
ATOM 2582 N N . ALA A 1 337 ? -49.376 2.206 -5.199 1.00 97.50 337 ALA A N 1
ATOM 2583 C CA . ALA A 1 337 ? -48.726 3.056 -6.195 1.00 97.50 337 ALA A CA 1
ATOM 2584 C C . ALA A 1 337 ? -49.017 2.562 -7.622 1.00 97.50 337 ALA A C 1
ATOM 2586 O O . ALA A 1 337 ? -49.341 3.357 -8.508 1.00 97.50 337 ALA A O 1
ATOM 2587 N N . LEU A 1 338 ? -48.968 1.244 -7.835 1.00 97.94 338 LEU A N 1
ATOM 2588 C CA . LEU A 1 338 ? -49.293 0.630 -9.119 1.00 97.94 338 LEU A CA 1
ATOM 2589 C C . LEU A 1 338 ? -50.764 0.853 -9.499 1.00 97.94 338 LEU A C 1
ATOM 2591 O O . LEU A 1 338 ? -51.068 1.208 -10.640 1.00 97.94 338 LEU A O 1
ATOM 2595 N N . GLU A 1 339 ? -51.678 0.699 -8.541 1.00 98.00 339 GLU A N 1
ATOM 2596 C CA . GLU A 1 339 ? -53.100 0.973 -8.741 1.00 98.00 339 GLU A CA 1
ATOM 2597 C C . GLU A 1 339 ? -53.342 2.432 -9.137 1.00 98.00 339 GLU A C 1
ATOM 2599 O O . GLU A 1 339 ? -54.080 2.708 -10.089 1.00 98.00 339 GLU A O 1
ATOM 2604 N N . THR A 1 340 ? -52.676 3.357 -8.445 1.00 98.12 340 THR A N 1
ATOM 2605 C CA . THR A 1 340 ? -52.767 4.791 -8.727 1.00 98.12 340 THR A CA 1
ATOM 2606 C C . THR A 1 340 ? -52.275 5.097 -10.142 1.00 98.12 340 THR A C 1
ATOM 2608 O O . THR A 1 340 ? -52.973 5.787 -10.886 1.00 98.12 340 THR A O 1
ATOM 2611 N N . LEU A 1 341 ? -51.138 4.533 -10.567 1.00 98.06 341 LEU A N 1
ATOM 2612 C CA . LEU A 1 341 ? -50.618 4.712 -11.926 1.00 98.06 341 LEU A CA 1
ATOM 2613 C C . LEU A 1 341 ? -51.629 4.238 -12.982 1.00 98.06 341 LEU A C 1
ATOM 2615 O O . LEU A 1 341 ? -51.949 4.976 -13.918 1.00 98.06 341 LEU A O 1
ATOM 2619 N N . LEU A 1 342 ? -52.169 3.024 -12.822 1.00 97.44 342 LEU A N 1
ATOM 2620 C CA . LEU A 1 342 ? -53.110 2.455 -13.793 1.00 97.44 342 LEU A CA 1
ATOM 2621 C C . LEU A 1 342 ? -54.478 3.142 -13.805 1.00 97.44 342 LEU A C 1
ATOM 2623 O O . LEU A 1 342 ? -55.179 3.074 -14.819 1.00 97.44 342 LEU A O 1
ATOM 2627 N N . SER A 1 343 ? -54.854 3.855 -12.741 1.00 96.81 343 SER A N 1
ATOM 2628 C CA . SER A 1 343 ? -56.062 4.690 -12.746 1.00 96.81 343 SER A CA 1
ATOM 2629 C C . SER A 1 343 ? -56.026 5.770 -13.839 1.00 96.81 343 SER A C 1
ATOM 2631 O O . SER A 1 343 ? -57.072 6.137 -14.380 1.00 96.81 343 SER A O 1
ATOM 2633 N N . PHE A 1 344 ? -54.824 6.213 -14.231 1.00 96.88 344 PHE A N 1
ATOM 2634 C CA . PHE A 1 344 ? -54.617 7.205 -15.287 1.00 96.88 344 PHE A CA 1
ATOM 2635 C C . PHE A 1 344 ? -54.363 6.589 -16.669 1.00 96.88 344 PHE A C 1
ATOM 2637 O O . PHE A 1 344 ? -54.749 7.184 -17.677 1.00 96.88 344 PHE A O 1
ATOM 2644 N N . THR A 1 345 ? -53.724 5.416 -16.741 1.00 97.00 345 THR A N 1
ATOM 2645 C CA . THR A 1 345 ? -53.153 4.891 -18.000 1.00 97.00 345 THR A CA 1
ATOM 2646 C C . THR A 1 345 ? -53.814 3.621 -18.540 1.00 97.00 345 THR A C 1
ATOM 2648 O O . THR A 1 345 ? -53.626 3.291 -19.711 1.00 97.00 345 THR A O 1
ATOM 2651 N N . SER A 1 346 ? -54.649 2.938 -17.750 1.00 95.50 346 SER A N 1
ATOM 2652 C CA . SER A 1 346 ? -55.265 1.632 -18.080 1.00 95.50 346 SER A CA 1
ATOM 2653 C C . SER A 1 346 ? -55.964 1.537 -19.442 1.00 95.50 346 SER A C 1
ATOM 2655 O O . SER A 1 346 ? -56.056 0.454 -20.006 1.00 95.50 346 SER A O 1
ATOM 2657 N N . LYS A 1 347 ? -56.454 2.655 -19.993 1.00 96.00 347 LYS A N 1
ATOM 2658 C CA . LYS A 1 347 ? -57.155 2.692 -21.289 1.00 96.00 347 LYS A CA 1
ATOM 2659 C C . LYS A 1 347 ? -56.233 2.755 -22.510 1.00 96.00 347 LYS A C 1
ATOM 2661 O O . LYS A 1 347 ? -56.740 2.688 -23.627 1.00 96.00 347 LYS A O 1
ATOM 2666 N N . HIS A 1 348 ? -54.933 2.979 -22.327 1.00 96.06 348 HIS A N 1
ATOM 2667 C CA . HIS A 1 348 ? -54.004 3.232 -23.436 1.00 96.06 348 HIS A CA 1
ATOM 2668 C C . HIS A 1 348 ? -52.570 2.732 -23.212 1.00 96.06 348 HIS A C 1
ATOM 2670 O O . HIS A 1 348 ? -51.786 2.742 -24.161 1.00 96.06 348 HIS A O 1
ATOM 2676 N N . ILE A 1 349 ? -52.212 2.282 -22.005 1.00 97.50 349 ILE A N 1
ATOM 2677 C CA . ILE A 1 349 ? -50.891 1.713 -21.727 1.00 97.50 349 ILE A CA 1
ATOM 2678 C C . ILE A 1 349 ? -50.687 0.417 -22.521 1.00 97.50 349 ILE A C 1
ATOM 2680 O O . ILE A 1 349 ? -51.532 -0.477 -22.495 1.00 97.50 349 ILE A O 1
ATOM 2684 N N . LYS A 1 350 ? -49.564 0.336 -23.232 1.00 97.06 350 LYS A N 1
ATOM 2685 C CA . LYS A 1 350 ? -49.125 -0.820 -24.021 1.00 97.06 350 LYS A CA 1
ATOM 2686 C C . LYS A 1 350 ? -47.951 -1.532 -23.358 1.00 97.06 350 LYS A C 1
ATOM 2688 O O . LYS A 1 350 ? -48.007 -2.744 -23.203 1.00 97.06 350 LYS A O 1
ATOM 2693 N N . GLY A 1 351 ? -46.949 -0.786 -22.887 1.00 96.88 351 GLY A N 1
ATOM 2694 C CA . GLY A 1 351 ? -45.793 -1.346 -22.181 1.00 96.88 351 GLY A CA 1
ATOM 2695 C C . GLY A 1 351 ? -45.652 -0.826 -20.756 1.00 96.88 351 GLY A C 1
ATOM 2696 O O . GLY A 1 351 ? -45.733 0.381 -20.522 1.00 96.88 351 GLY A O 1
ATOM 2697 N N . LEU A 1 352 ? -45.427 -1.736 -19.808 1.00 97.88 352 LEU A N 1
ATOM 2698 C CA . LEU A 1 352 ? -45.216 -1.412 -18.399 1.00 97.88 352 LEU A CA 1
ATOM 2699 C C . LEU A 1 352 ? -44.028 -2.193 -17.824 1.00 97.88 352 LEU A C 1
ATOM 2701 O O . LEU A 1 352 ? -44.007 -3.420 -17.875 1.00 97.88 352 LEU A O 1
ATOM 2705 N N . GLY A 1 353 ? -43.065 -1.489 -17.229 1.00 97.56 353 GLY A N 1
ATOM 2706 C CA . GLY A 1 353 ? -41.944 -2.084 -16.498 1.00 97.56 353 GLY A CA 1
ATOM 2707 C C . GLY A 1 353 ? -41.905 -1.627 -15.045 1.00 97.56 353 GLY A C 1
ATOM 2708 O O . GLY A 1 353 ? -41.694 -0.449 -14.790 1.00 97.56 353 GLY A O 1
ATOM 2709 N N . ILE A 1 354 ? -42.068 -2.542 -14.094 1.00 97.00 354 ILE A N 1
ATOM 2710 C CA . ILE A 1 354 ? -42.085 -2.252 -12.643 1.00 97.00 354 ILE A CA 1
ATOM 2711 C C . ILE A 1 354 ? -41.307 -3.302 -11.829 1.00 97.00 354 ILE A C 1
ATOM 2713 O O . ILE A 1 354 ? -41.506 -3.426 -10.621 1.00 97.00 354 ILE A O 1
ATOM 2717 N N . GLY A 1 355 ? -40.418 -4.057 -12.488 1.00 93.19 355 GLY A N 1
ATOM 2718 C CA . GLY A 1 355 ? -39.546 -5.058 -11.859 1.00 93.19 355 GLY A CA 1
ATOM 2719 C C . GLY A 1 355 ? -38.669 -4.512 -10.732 1.00 93.19 355 GLY A C 1
ATOM 2720 O O . GLY A 1 355 ? -38.590 -3.303 -10.528 1.00 93.19 355 GLY A O 1
ATOM 2721 N N . PHE A 1 356 ? -37.982 -5.400 -10.016 1.00 93.94 356 PHE A N 1
ATOM 2722 C CA . PHE A 1 356 ? -37.171 -5.095 -8.833 1.00 93.94 356 PHE A CA 1
ATOM 2723 C C . PHE A 1 356 ? -37.978 -4.385 -7.731 1.00 93.94 356 PHE A C 1
ATOM 2725 O O . PHE A 1 356 ? -37.469 -3.502 -7.040 1.00 93.94 356 PHE A O 1
ATOM 2732 N N . SER A 1 357 ? -39.257 -4.741 -7.589 1.00 94.06 357 SER A N 1
ATOM 2733 C CA . SER A 1 357 ? -40.164 -4.165 -6.593 1.00 94.06 357 SER A CA 1
ATOM 2734 C C . SER A 1 357 ? -40.577 -5.238 -5.593 1.00 94.06 357 SER A C 1
ATOM 2736 O O . SER A 1 357 ? -41.471 -6.039 -5.852 1.00 94.06 357 SER A O 1
ATOM 2738 N N . THR A 1 358 ? -39.916 -5.252 -4.437 1.00 90.12 358 THR A N 1
ATOM 2739 C CA . THR A 1 358 ? -40.127 -6.251 -3.374 1.00 90.12 358 THR A CA 1
ATOM 2740 C C . THR A 1 358 ? -41.451 -6.088 -2.625 1.00 90.12 358 THR A C 1
ATOM 2742 O O . THR A 1 358 ? -41.862 -7.002 -1.916 1.00 90.12 358 THR A O 1
ATOM 2745 N N . TYR A 1 359 ? -42.126 -4.944 -2.783 1.00 92.81 359 TYR A N 1
ATOM 2746 C CA . TYR A 1 359 ? -43.375 -4.608 -2.090 1.00 92.81 359 TYR A CA 1
ATOM 2747 C C . TYR A 1 359 ? -44.639 -4.846 -2.930 1.00 92.81 359 TYR A C 1
ATOM 2749 O O . TYR A 1 359 ? -45.735 -4.501 -2.487 1.00 92.81 359 TYR A O 1
ATOM 2757 N N . LEU A 1 360 ? -44.504 -5.408 -4.136 1.00 94.44 360 LEU A N 1
ATOM 2758 C CA . LEU A 1 360 ? -45.645 -5.835 -4.946 1.00 94.44 360 LEU A CA 1
ATOM 2759 C C . LEU A 1 360 ? -46.098 -7.229 -4.517 1.00 94.44 360 LEU A C 1
ATOM 2761 O O . LEU A 1 360 ? -45.296 -8.167 -4.494 1.00 94.44 360 LEU A O 1
ATOM 2765 N N . SER A 1 361 ? -47.387 -7.375 -4.213 1.00 93.69 361 SER A N 1
ATOM 2766 C CA . SER A 1 361 ? -47.969 -8.675 -3.883 1.00 93.69 361 SER A CA 1
ATOM 2767 C C . SER A 1 361 ? -48.523 -9.360 -5.132 1.00 93.69 361 SER A C 1
ATOM 2769 O O . SER A 1 361 ? -49.076 -8.714 -6.022 1.00 93.69 361 SER A O 1
ATOM 2771 N N . GLY A 1 362 ? -48.425 -10.690 -5.196 1.00 92.19 362 GLY A N 1
ATOM 2772 C CA . GLY A 1 362 ? -49.004 -11.479 -6.287 1.00 92.19 362 GLY A CA 1
ATOM 2773 C C . GLY A 1 362 ? -50.497 -11.200 -6.523 1.00 92.19 362 GLY A C 1
ATOM 2774 O O . GLY A 1 362 ? -50.878 -10.841 -7.641 1.00 92.19 362 GLY A O 1
ATOM 2775 N N . PRO A 1 363 ? -51.356 -11.287 -5.485 1.00 92.25 363 PRO A N 1
ATOM 2776 C CA . PRO A 1 363 ? -52.778 -10.962 -5.605 1.00 92.25 363 PRO A CA 1
ATOM 2777 C C . PRO A 1 363 ? -53.043 -9.511 -6.022 1.00 92.25 363 PRO A C 1
ATOM 2779 O O . PRO A 1 363 ? -53.902 -9.272 -6.876 1.00 92.25 363 PRO A O 1
ATOM 2782 N N . GLY A 1 364 ? -52.294 -8.551 -5.466 1.00 92.00 364 GLY A N 1
ATOM 2783 C CA . GLY A 1 364 ? -52.388 -7.141 -5.837 1.00 92.00 364 GLY A CA 1
ATOM 2784 C C . GLY A 1 364 ? -52.084 -6.929 -7.317 1.00 92.00 364 GLY A C 1
ATOM 2785 O O . GLY A 1 364 ? -52.881 -6.325 -8.033 1.00 92.00 364 GLY A O 1
ATOM 2786 N N . MET A 1 365 ? -50.994 -7.515 -7.815 1.00 94.06 365 MET A N 1
ATOM 2787 C CA . MET A 1 365 ? -50.612 -7.442 -9.225 1.00 94.06 365 MET A CA 1
ATOM 2788 C C . MET A 1 365 ? -51.694 -7.989 -10.160 1.00 94.06 365 MET A C 1
ATOM 2790 O O . MET A 1 365 ? -52.026 -7.322 -11.139 1.00 94.06 365 MET A O 1
ATOM 2794 N N . ILE A 1 366 ? -52.278 -9.155 -9.864 1.00 94.00 366 ILE A N 1
ATOM 2795 C CA . ILE A 1 366 ? -53.354 -9.738 -10.684 1.00 94.00 366 ILE A CA 1
ATOM 2796 C C . ILE A 1 366 ? -54.556 -8.788 -10.741 1.00 94.00 366 ILE A C 1
ATOM 2798 O O . ILE A 1 366 ? -55.033 -8.443 -11.827 1.00 94.00 366 ILE A O 1
ATOM 2802 N N . LEU A 1 367 ? -55.036 -8.337 -9.577 1.00 94.31 367 LEU A N 1
ATOM 2803 C CA . LEU A 1 367 ? -56.223 -7.487 -9.474 1.00 94.31 367 LEU A CA 1
ATOM 2804 C C . LEU A 1 367 ? -56.024 -6.139 -10.179 1.00 94.31 367 LEU A C 1
ATOM 2806 O O . LEU A 1 367 ? -56.918 -5.651 -10.873 1.00 94.31 367 LEU A O 1
ATOM 2810 N N . ILE A 1 368 ? -54.841 -5.548 -10.030 1.00 96.81 368 ILE A N 1
ATOM 2811 C CA . ILE A 1 368 ? -54.529 -4.226 -10.564 1.00 96.81 368 ILE A CA 1
ATOM 2812 C C . ILE A 1 368 ? -54.245 -4.282 -12.071 1.00 96.81 368 ILE A C 1
ATOM 2814 O O . ILE A 1 368 ? -54.835 -3.503 -12.822 1.00 96.81 368 ILE A O 1
ATOM 2818 N N . LEU A 1 369 ? -53.403 -5.210 -12.546 1.00 96.06 369 LEU A N 1
ATOM 2819 C CA . LEU A 1 369 ? -53.011 -5.293 -13.962 1.00 96.06 369 LEU A CA 1
ATOM 2820 C C . LEU A 1 369 ? -54.178 -5.680 -14.877 1.00 96.06 369 LEU A C 1
ATOM 2822 O O . LEU A 1 369 ? -54.228 -5.225 -16.020 1.00 96.06 369 LEU A O 1
ATOM 2826 N N . THR A 1 370 ? -55.173 -6.415 -14.368 1.00 93.94 370 THR A N 1
ATOM 2827 C CA . THR A 1 370 ? -56.402 -6.735 -15.119 1.00 93.94 370 THR A CA 1
ATOM 2828 C C . THR A 1 370 ? -57.144 -5.473 -15.583 1.00 93.94 370 THR A C 1
ATOM 2830 O O . THR A 1 370 ? -57.798 -5.487 -16.627 1.00 93.94 370 THR A O 1
ATOM 2833 N N . LYS A 1 371 ? -56.980 -4.329 -14.895 1.00 94.81 371 LYS A N 1
ATOM 2834 C CA . LYS A 1 371 ? -57.542 -3.038 -15.335 1.00 94.81 371 LYS A CA 1
ATOM 2835 C C . LYS A 1 371 ? -57.001 -2.590 -16.704 1.00 94.81 371 LYS A C 1
ATOM 2837 O O . LYS A 1 371 ? -57.686 -1.841 -17.393 1.00 94.81 371 LYS A O 1
ATOM 2842 N N . ALA A 1 372 ? -55.815 -3.055 -17.109 1.00 95.00 372 ALA A N 1
ATOM 2843 C CA . ALA A 1 372 ? -55.167 -2.758 -18.391 1.00 95.00 372 ALA A CA 1
ATOM 2844 C C . ALA A 1 372 ? -55.206 -3.932 -19.398 1.00 95.00 372 ALA A C 1
ATOM 2846 O O . ALA A 1 372 ? -54.552 -3.876 -20.441 1.00 95.00 372 ALA A O 1
ATOM 2847 N N . ALA A 1 373 ? -55.997 -4.982 -19.136 1.00 93.06 373 ALA A N 1
ATOM 2848 C CA . ALA A 1 373 ? -56.088 -6.189 -19.972 1.00 93.06 373 ALA A CA 1
ATOM 2849 C C . ALA A 1 373 ? -56.418 -5.916 -21.450 1.00 93.06 373 ALA A C 1
ATOM 2851 O O . ALA A 1 373 ? -56.005 -6.651 -22.347 1.00 93.06 373 ALA A O 1
ATOM 2852 N N . GLY A 1 374 ? -57.165 -4.840 -21.715 1.00 93.00 374 GLY A N 1
ATOM 2853 C CA . GLY A 1 374 ? -57.573 -4.447 -23.060 1.00 93.00 374 GLY A CA 1
ATOM 2854 C C . GLY A 1 374 ? -56.487 -3.760 -23.890 1.00 93.00 374 GLY A C 1
ATOM 2855 O O . GLY A 1 374 ? -56.718 -3.548 -25.084 1.00 93.00 374 GLY A O 1
ATOM 2856 N N . THR A 1 375 ? -55.336 -3.395 -23.316 1.00 96.38 375 THR A N 1
ATOM 2857 C CA . THR A 1 375 ? -54.307 -2.602 -24.016 1.00 96.38 375 THR A CA 1
ATOM 2858 C C . THR A 1 375 ? -52.871 -3.049 -23.786 1.00 96.38 375 THR A C 1
ATOM 2860 O O . THR A 1 375 ? -52.060 -2.841 -24.686 1.00 96.38 375 THR A O 1
ATOM 2863 N N . LEU A 1 376 ? -52.560 -3.649 -22.634 1.00 96.56 376 LEU A N 1
ATOM 2864 C CA . LEU A 1 376 ? -51.195 -4.010 -22.260 1.00 96.56 376 LEU A CA 1
ATOM 2865 C C . LEU A 1 376 ? -50.684 -5.186 -23.109 1.00 96.56 376 LEU A C 1
ATOM 2867 O O . LEU A 1 376 ? -51.255 -6.275 -23.066 1.00 96.56 376 LEU A O 1
ATOM 2871 N N . ASP A 1 377 ? -49.610 -4.955 -23.867 1.00 95.38 377 ASP A N 1
ATOM 2872 C CA . ASP A 1 377 ? -48.955 -5.944 -24.728 1.00 95.38 377 ASP A CA 1
ATOM 2873 C C . ASP A 1 377 ? -47.521 -6.293 -24.291 1.00 95.38 377 ASP A C 1
ATOM 2875 O O . ASP A 1 377 ? -46.993 -7.329 -24.699 1.00 95.38 377 ASP A O 1
ATOM 2879 N N . ARG A 1 378 ? -46.901 -5.494 -23.413 1.00 94.81 378 ARG A N 1
ATOM 2880 C CA . ARG A 1 378 ? -45.569 -5.752 -22.845 1.00 94.81 378 ARG A CA 1
ATOM 2881 C C . ARG A 1 378 ? -45.564 -5.513 -21.339 1.00 94.81 378 ARG A C 1
ATOM 2883 O O . ARG A 1 378 ? -45.924 -4.431 -20.876 1.00 94.81 378 ARG A O 1
ATOM 2890 N N . LEU A 1 379 ? -45.111 -6.502 -20.575 1.00 96.31 379 LEU A N 1
ATOM 2891 C CA . LEU A 1 379 ? -44.984 -6.419 -19.121 1.00 96.31 379 LEU A CA 1
ATOM 2892 C C . LEU A 1 379 ? -43.597 -6.894 -18.679 1.00 96.31 379 LEU A C 1
ATOM 2894 O O . LEU A 1 379 ? -43.199 -8.017 -18.975 1.00 96.31 379 LEU A O 1
ATOM 2898 N N . SER A 1 380 ? -42.878 -6.053 -17.935 1.00 96.44 380 SER A N 1
ATOM 2899 C CA . SER A 1 380 ? -41.593 -6.395 -17.318 1.00 96.44 380 SER A CA 1
ATOM 2900 C C . SER A 1 380 ? -41.675 -6.259 -15.796 1.00 96.44 380 SER A C 1
ATOM 2902 O O . SER A 1 380 ? -41.787 -5.161 -15.244 1.00 96.44 380 SER A O 1
ATOM 2904 N N . ILE A 1 381 ? -41.634 -7.403 -15.120 1.00 95.38 381 ILE A N 1
ATOM 2905 C CA . ILE A 1 381 ? -41.703 -7.579 -13.664 1.00 95.38 381 ILE A CA 1
ATOM 2906 C C . ILE A 1 381 ? -40.590 -8.516 -13.144 1.00 95.38 381 ILE A C 1
ATOM 2908 O O . ILE A 1 381 ? -40.871 -9.367 -12.301 1.00 95.38 381 ILE A O 1
ATOM 2912 N N . PRO A 1 382 ? -39.332 -8.410 -13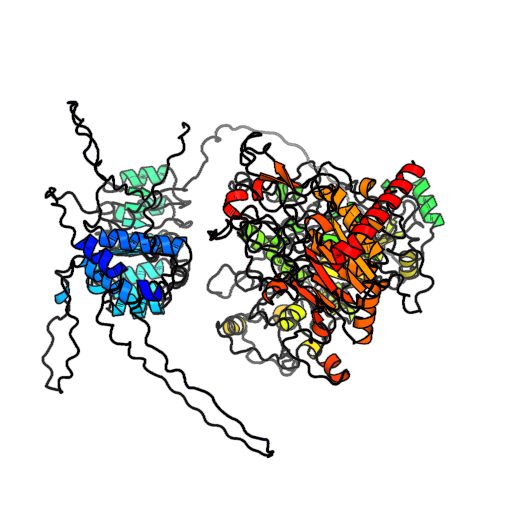.625 1.00 93.81 382 PRO A N 1
ATOM 2913 C CA . PRO A 1 382 ? -38.258 -9.274 -13.150 1.00 93.81 382 PRO A CA 1
ATOM 2914 C C . PRO A 1 382 ? -37.946 -8.995 -11.674 1.00 93.81 382 PRO A C 1
ATOM 2916 O O . PRO A 1 382 ? -38.084 -7.861 -11.218 1.00 93.81 382 PRO A O 1
ATOM 2919 N N . PHE A 1 383 ? -37.497 -10.009 -10.935 1.00 92.44 383 PHE A N 1
ATOM 2920 C CA . PHE A 1 383 ? -37.106 -9.929 -9.519 1.00 92.44 383 PHE A CA 1
ATOM 2921 C C . PHE A 1 383 ? -38.179 -9.345 -8.576 1.00 92.44 383 PHE A C 1
ATOM 2923 O O . PHE A 1 383 ? -37.861 -8.680 -7.589 1.00 92.44 383 PHE A O 1
ATOM 2930 N N . CYS A 1 384 ? -39.460 -9.573 -8.865 1.00 93.12 384 CYS A N 1
ATOM 2931 C CA . CYS A 1 384 ? -40.554 -9.270 -7.945 1.00 93.12 384 CYS A CA 1
ATOM 2932 C C . CYS A 1 384 ? -40.851 -10.501 -7.075 1.00 93.12 384 CYS A C 1
ATOM 2934 O O . CYS A 1 384 ? -41.343 -11.515 -7.562 1.00 93.12 384 CYS A O 1
ATOM 2936 N N . THR A 1 385 ? -40.590 -10.408 -5.770 1.00 87.56 385 THR A N 1
ATOM 2937 C CA . THR A 1 385 ? -40.732 -11.518 -4.800 1.00 87.56 385 THR A CA 1
ATOM 2938 C C . THR A 1 385 ? -42.168 -12.025 -4.629 1.00 87.56 385 THR A C 1
ATOM 2940 O O . THR A 1 385 ? -42.382 -13.135 -4.137 1.00 87.56 385 THR A O 1
ATOM 2943 N N . GLY A 1 386 ? -43.158 -11.216 -5.018 1.00 86.06 386 GLY A N 1
ATOM 2944 C CA . GLY A 1 386 ? -44.574 -11.578 -5.031 1.00 86.06 386 GLY A CA 1
ATOM 2945 C C . GLY A 1 386 ? -45.028 -12.365 -6.263 1.00 86.06 386 GLY A C 1
ATOM 2946 O O . GLY A 1 386 ? -46.199 -12.725 -6.319 1.00 86.06 386 GLY A O 1
ATOM 2947 N N . VAL A 1 387 ? -44.152 -12.615 -7.243 1.00 89.75 387 VAL A N 1
ATOM 2948 C CA . VAL A 1 387 ? -44.489 -13.308 -8.495 1.00 89.75 387 VAL A CA 1
ATOM 2949 C C . VAL A 1 387 ? -44.033 -14.763 -8.413 1.00 89.75 387 VAL A C 1
ATOM 2951 O O . VAL A 1 387 ? -42.839 -15.042 -8.404 1.00 89.75 387 VAL A O 1
ATOM 2954 N N . ASP A 1 388 ? -44.995 -15.678 -8.364 1.00 88.88 388 ASP A N 1
ATOM 2955 C CA . ASP A 1 388 ? -44.797 -17.125 -8.464 1.00 88.88 388 ASP A CA 1
ATOM 2956 C C . ASP A 1 388 ? -45.497 -17.688 -9.718 1.00 88.88 388 ASP A C 1
ATOM 2958 O O . ASP A 1 388 ? -46.119 -16.949 -10.492 1.00 88.88 388 ASP A O 1
ATOM 2962 N N . ASP A 1 389 ? -45.418 -19.004 -9.920 1.00 86.12 389 ASP A N 1
ATOM 2963 C CA . ASP A 1 389 ? -46.045 -19.685 -11.060 1.00 86.12 389 ASP A CA 1
ATOM 2964 C C . ASP A 1 389 ? -47.567 -19.473 -11.117 1.00 86.12 389 ASP A C 1
ATOM 2966 O O . ASP A 1 389 ? -48.150 -19.373 -12.203 1.00 86.12 389 ASP A O 1
ATOM 2970 N N . ALA A 1 390 ? -48.229 -19.364 -9.959 1.00 87.94 390 ALA A N 1
ATOM 2971 C CA . ALA A 1 390 ? -49.665 -19.122 -9.892 1.00 87.94 390 ALA A CA 1
ATOM 2972 C C . ALA A 1 390 ? -50.003 -17.707 -10.378 1.00 87.94 390 ALA A C 1
ATOM 2974 O O . ALA A 1 390 ? -50.942 -17.526 -11.159 1.00 87.94 390 ALA A O 1
ATOM 2975 N N . VAL A 1 391 ? -49.206 -16.714 -9.982 1.00 91.12 391 VAL A N 1
ATOM 2976 C CA . VAL A 1 391 ? -49.326 -15.326 -10.438 1.00 91.12 391 VAL A CA 1
ATOM 2977 C C . VAL A 1 391 ? -49.019 -15.208 -11.927 1.00 91.12 391 VAL A C 1
ATOM 2979 O O . VAL A 1 391 ? -49.806 -14.601 -12.653 1.00 91.12 391 VAL A O 1
ATOM 2982 N N . ALA A 1 392 ? -47.939 -15.822 -12.416 1.00 88.00 392 ALA A N 1
ATOM 2983 C CA . ALA A 1 392 ? -47.594 -15.812 -13.838 1.00 88.00 392 ALA A CA 1
ATOM 2984 C C . ALA A 1 392 ? -48.706 -16.444 -14.698 1.00 88.00 392 ALA A C 1
ATOM 2986 O O . ALA A 1 392 ? -49.134 -15.862 -15.699 1.00 88.00 392 ALA A O 1
ATOM 2987 N N . SER A 1 393 ? -49.244 -17.588 -14.262 1.00 87.75 393 SER A N 1
ATOM 2988 C CA . SER A 1 393 ? -50.372 -18.263 -14.915 1.00 87.75 393 SER A CA 1
ATOM 2989 C C . SER A 1 393 ? -51.645 -17.408 -14.913 1.00 87.75 393 SER A C 1
ATOM 2991 O O . SER A 1 393 ? -52.332 -17.298 -15.934 1.00 87.75 393 SER A O 1
ATOM 2993 N N . ALA A 1 394 ? -51.958 -16.756 -13.789 1.00 92.25 394 ALA A N 1
ATOM 2994 C CA . ALA A 1 394 ? -53.109 -15.865 -13.677 1.00 92.25 394 ALA A CA 1
ATOM 2995 C C . ALA A 1 394 ? -52.976 -14.629 -14.582 1.00 92.25 394 ALA A C 1
ATOM 2997 O O . ALA A 1 394 ? -53.938 -14.272 -15.264 1.00 92.25 394 ALA A O 1
ATOM 2998 N N . LEU A 1 395 ? -51.790 -14.016 -14.651 1.00 91.06 395 LEU A N 1
ATOM 2999 C CA . LEU A 1 395 ? -51.514 -12.874 -15.528 1.00 91.06 395 LEU A CA 1
ATOM 3000 C C . LEU A 1 395 ? -51.634 -13.249 -17.010 1.00 91.06 395 LEU A C 1
ATOM 3002 O O . LEU A 1 395 ? -52.260 -12.508 -17.765 1.00 91.06 395 LEU A O 1
ATOM 3006 N N . GLY A 1 396 ? -51.122 -14.416 -17.415 1.00 87.44 396 GLY A N 1
ATOM 3007 C CA . GLY A 1 396 ? -51.259 -14.912 -18.789 1.00 87.44 396 GLY A CA 1
ATOM 3008 C C . GLY A 1 396 ? -52.718 -15.101 -19.225 1.00 87.44 396 GLY A C 1
ATOM 3009 O O . GLY A 1 396 ? -53.059 -14.844 -20.376 1.00 87.44 396 GLY A O 1
ATOM 3010 N N . LYS A 1 397 ? -53.609 -15.487 -18.299 1.00 91.44 397 LYS A N 1
ATOM 3011 C CA . LYS A 1 397 ? -55.058 -15.588 -18.559 1.00 91.44 397 LYS A CA 1
ATOM 3012 C C . LYS A 1 397 ? -55.759 -14.229 -18.551 1.00 91.44 397 LYS A C 1
ATOM 3014 O O . LYS A 1 397 ? -56.679 -14.011 -19.335 1.00 91.44 397 LYS A O 1
ATOM 3019 N N . ALA A 1 398 ? -55.359 -13.339 -17.646 1.00 92.69 398 ALA A N 1
ATOM 3020 C CA . ALA A 1 398 ? -56.009 -12.049 -17.437 1.00 92.69 398 ALA A CA 1
ATOM 3021 C C . ALA A 1 398 ? -55.622 -10.985 -18.480 1.00 92.69 398 ALA A C 1
ATOM 3023 O O . ALA A 1 398 ? -56.367 -10.024 -18.661 1.00 92.69 398 ALA A O 1
ATOM 3024 N N . LEU A 1 399 ? -54.487 -11.139 -19.171 1.00 95.62 399 LEU A N 1
ATOM 3025 C CA . LEU A 1 399 ? -53.939 -10.161 -20.117 1.00 95.62 399 LEU A CA 1
ATOM 3026 C C . LEU A 1 399 ? -53.891 -10.734 -21.551 1.00 95.62 399 LEU A C 1
ATOM 3028 O O . LEU A 1 399 ? -52.821 -11.086 -22.041 1.00 95.62 399 LEU A O 1
ATOM 3032 N N . PRO A 1 400 ? -55.025 -10.801 -22.275 1.00 93.12 400 PRO A N 1
ATOM 3033 C CA . PRO A 1 400 ? -55.127 -11.502 -23.563 1.00 93.12 400 PRO A CA 1
ATOM 3034 C C . PRO A 1 400 ? -54.339 -10.855 -24.715 1.00 93.12 400 PRO A C 1
ATOM 3036 O O . PRO A 1 400 ? -54.228 -11.447 -25.785 1.00 93.12 400 PRO A O 1
ATOM 3039 N N . LYS A 1 401 ? -53.832 -9.629 -24.530 1.00 94.06 401 LYS A N 1
ATOM 3040 C CA . LYS A 1 401 ? -52.993 -8.920 -25.510 1.00 94.06 401 LYS A CA 1
ATOM 3041 C C . LYS A 1 401 ? -51.500 -8.974 -25.193 1.00 94.06 401 LYS A C 1
ATOM 3043 O O . LYS A 1 401 ? -50.717 -8.450 -25.980 1.00 94.06 401 LYS A O 1
ATOM 3048 N N . LEU A 1 402 ? -51.112 -9.582 -24.071 1.00 94.69 402 LEU A N 1
ATOM 3049 C CA . LEU A 1 402 ? -49.725 -9.647 -23.634 1.00 94.69 402 LEU A CA 1
ATOM 3050 C C . LEU A 1 402 ? -48.897 -10.491 -24.612 1.00 94.69 402 LEU A C 1
ATOM 3052 O O . LEU A 1 402 ? -49.085 -11.699 -24.713 1.00 94.69 402 LEU A O 1
ATOM 3056 N N . ALA A 1 403 ? -47.986 -9.838 -25.329 1.00 90.88 403 ALA A N 1
ATOM 3057 C CA . ALA A 1 403 ? -47.074 -10.450 -26.290 1.00 90.88 403 ALA A CA 1
ATOM 3058 C C . ALA A 1 403 ? -45.675 -10.682 -25.700 1.00 90.88 403 ALA A C 1
ATOM 3060 O O . ALA A 1 403 ? -44.988 -11.614 -26.108 1.00 90.88 403 ALA A O 1
ATOM 3061 N N . VAL A 1 404 ? -45.252 -9.854 -24.736 1.00 90.38 404 VAL A N 1
ATOM 3062 C CA . VAL A 1 404 ? -43.944 -9.970 -24.070 1.00 90.38 404 VAL A CA 1
ATOM 3063 C C . VAL A 1 404 ? -44.123 -9.928 -22.556 1.00 90.38 404 VAL A C 1
ATOM 3065 O O . VAL A 1 404 ? -44.677 -8.965 -22.025 1.00 90.38 404 VAL A O 1
ATOM 3068 N N . LEU A 1 405 ? -43.613 -10.949 -21.865 1.00 92.19 405 LEU A N 1
ATOM 3069 C CA . LEU A 1 405 ? -43.585 -11.040 -20.406 1.00 92.19 405 LEU A CA 1
ATOM 3070 C C . LEU A 1 405 ? -42.158 -11.329 -19.925 1.00 92.19 405 LEU A C 1
ATOM 3072 O O . LEU A 1 405 ? -41.616 -12.395 -20.202 1.00 92.19 405 LEU A O 1
ATOM 3076 N N . ASP A 1 406 ? -41.565 -10.395 -19.183 1.00 90.06 406 ASP A N 1
ATOM 3077 C CA . ASP A 1 406 ? -40.266 -10.570 -18.523 1.00 90.06 406 ASP A CA 1
ATOM 3078 C C . ASP A 1 406 ? -40.457 -10.755 -17.011 1.00 90.06 406 ASP A C 1
ATOM 3080 O O . ASP A 1 406 ? -40.817 -9.813 -16.304 1.00 90.06 406 ASP A O 1
ATOM 3084 N N . ILE A 1 407 ? -40.219 -11.977 -16.532 1.00 91.94 407 ILE A N 1
ATOM 3085 C CA . ILE A 1 407 ? -40.347 -12.406 -15.125 1.00 91.94 407 ILE A CA 1
ATOM 3086 C C . ILE A 1 407 ? -39.027 -12.980 -14.584 1.00 91.94 407 ILE A C 1
ATOM 3088 O O . ILE A 1 407 ? -39.017 -13.774 -13.644 1.00 91.94 407 ILE A O 1
ATOM 3092 N N . ARG A 1 408 ? -37.889 -12.633 -15.202 1.00 88.31 408 ARG A N 1
ATOM 3093 C CA . ARG A 1 408 ? -36.581 -13.185 -14.815 1.00 88.31 408 ARG A CA 1
ATOM 3094 C C . ARG A 1 408 ? -36.289 -12.928 -13.334 1.00 88.31 408 ARG A C 1
ATOM 3096 O O . ARG A 1 408 ? -36.467 -11.815 -12.852 1.00 88.31 408 ARG A O 1
ATOM 3103 N N . GLY A 1 409 ? -35.811 -13.951 -12.627 1.00 83.69 409 GLY A N 1
ATOM 3104 C CA . GLY A 1 409 ? -35.405 -13.839 -11.222 1.00 83.69 409 GLY A CA 1
ATOM 3105 C C . GLY A 1 409 ? -36.548 -13.842 -10.201 1.00 83.69 409 GLY A C 1
ATOM 3106 O O . GLY A 1 409 ? -36.300 -13.604 -9.022 1.00 83.69 409 GLY A O 1
ATOM 3107 N N . CYS A 1 410 ? -37.784 -14.112 -10.622 1.00 84.50 410 CYS A N 1
ATOM 3108 C CA . CYS A 1 410 ? -38.918 -14.343 -9.730 1.00 84.50 410 CYS A CA 1
ATOM 3109 C C . CYS A 1 410 ? -38.973 -15.830 -9.328 1.00 84.50 410 CYS A C 1
ATOM 3111 O O . CYS A 1 410 ? -39.765 -16.583 -9.882 1.00 84.50 410 CYS A O 1
ATOM 3113 N N . ASN A 1 411 ? -38.107 -16.276 -8.408 1.00 69.56 411 ASN A N 1
ATOM 3114 C CA . ASN A 1 411 ? -38.093 -17.670 -7.942 1.00 69.56 411 ASN A CA 1
ATOM 3115 C C . ASN A 1 411 ? -38.543 -17.761 -6.476 1.00 69.56 411 ASN A C 1
ATOM 3117 O O . ASN A 1 411 ? -37.849 -17.288 -5.577 1.00 69.56 411 ASN A O 1
ATOM 3121 N N . LYS A 1 412 ? -39.669 -18.440 -6.234 1.00 55.00 412 LYS A N 1
ATOM 3122 C CA . LYS A 1 412 ? -39.940 -19.134 -4.970 1.00 55.00 412 LYS A CA 1
ATOM 3123 C C . LYS A 1 412 ? -39.888 -20.633 -5.244 1.00 55.00 412 LYS A C 1
ATOM 3125 O O . LYS A 1 412 ? -40.883 -21.223 -5.650 1.00 55.00 412 LYS A O 1
ATOM 3130 N N . GLU A 1 413 ? -38.736 -21.254 -5.022 1.00 42.53 413 GLU A N 1
ATOM 3131 C CA . GLU A 1 413 ? -38.685 -22.707 -4.878 1.00 42.53 413 GLU A CA 1
ATOM 3132 C C . GLU A 1 413 ? -39.161 -23.075 -3.471 1.00 42.53 413 GLU A C 1
ATOM 3134 O O . GLU A 1 413 ? -38.451 -22.848 -2.500 1.00 42.53 413 GLU A O 1
ATOM 3139 N N . HIS A 1 414 ? -40.368 -23.633 -3.368 1.00 36.50 414 HIS A N 1
ATOM 3140 C CA . HIS A 1 414 ? -40.699 -24.686 -2.405 1.00 36.50 414 HIS A CA 1
ATOM 3141 C C . HIS A 1 414 ? -42.027 -25.336 -2.789 1.00 36.50 414 HIS A C 1
ATOM 3143 O O . HIS A 1 414 ? -43.084 -24.732 -2.625 1.00 36.50 414 HIS A O 1
ATOM 3149 N N . LEU A 1 415 ? -41.974 -26.591 -3.246 1.00 30.94 415 LEU A N 1
ATOM 3150 C CA . LEU A 1 415 ? -43.126 -27.495 -3.235 1.00 30.94 415 LEU A CA 1
ATOM 3151 C C . LEU A 1 415 ? -42.675 -28.964 -3.307 1.00 30.94 415 LEU A C 1
ATOM 3153 O O . LEU A 1 415 ? -42.862 -29.632 -4.316 1.00 30.94 415 LEU A O 1
ATOM 3157 N N . SER A 1 416 ? -42.098 -29.471 -2.210 1.00 31.77 416 SER A N 1
ATOM 3158 C CA . SER A 1 416 ? -42.164 -30.902 -1.854 1.00 31.77 416 SER A CA 1
ATOM 3159 C C . SER A 1 416 ? -41.662 -31.180 -0.426 1.00 31.77 416 SER A C 1
ATOM 3161 O O . SER A 1 416 ? -40.586 -31.740 -0.255 1.00 31.77 416 SER A O 1
ATOM 3163 N N . SER A 1 417 ? -42.436 -30.819 0.604 1.00 29.19 417 SER A N 1
ATOM 3164 C CA . SER A 1 417 ? -42.439 -31.539 1.897 1.00 29.19 417 SER A CA 1
ATOM 3165 C C . SER A 1 417 ? -43.568 -31.034 2.803 1.00 29.19 417 SER A C 1
ATOM 3167 O O . SER A 1 417 ? -43.363 -30.265 3.739 1.00 29.19 417 SER A O 1
ATOM 3169 N N . LEU A 1 418 ? -44.789 -31.462 2.505 1.00 30.84 418 LEU A N 1
ATOM 3170 C CA . LEU A 1 418 ? -45.926 -31.412 3.420 1.00 30.84 418 LEU A CA 1
ATOM 3171 C C . LEU A 1 418 ? -46.710 -32.695 3.167 1.00 30.84 418 LEU A C 1
ATOM 3173 O O . LEU A 1 418 ? -47.512 -32.720 2.245 1.00 30.84 418 LEU A O 1
ATOM 3177 N N . ILE A 1 419 ? -46.375 -33.755 3.909 1.00 31.89 419 ILE A N 1
ATOM 3178 C CA . ILE A 1 419 ? -47.168 -34.957 4.233 1.00 31.89 419 ILE A CA 1
ATOM 3179 C C . ILE A 1 419 ? -46.286 -35.779 5.192 1.00 31.89 419 ILE A C 1
ATOM 3181 O O . ILE A 1 419 ? -45.309 -36.377 4.764 1.00 31.89 419 ILE A O 1
ATOM 3185 N N . GLU A 1 420 ? -46.540 -35.683 6.500 1.00 28.91 420 GLU A N 1
ATOM 3186 C CA . GLU A 1 420 ? -46.919 -36.811 7.373 1.00 28.91 420 GLU A CA 1
ATOM 3187 C C . GLU A 1 420 ? -46.880 -36.419 8.858 1.00 28.91 420 GLU A C 1
ATOM 3189 O O . GLU A 1 420 ? -45.961 -35.786 9.370 1.00 28.91 420 GLU A O 1
ATOM 3194 N N . SER A 1 421 ? -47.959 -36.791 9.534 1.00 28.14 421 SER A N 1
ATOM 3195 C CA . SER A 1 421 ? -48.288 -36.563 10.936 1.00 28.14 421 SER A CA 1
ATOM 3196 C C . SER A 1 421 ? -48.135 -37.857 11.736 1.00 28.14 421 SER A C 1
ATOM 3198 O O . SER A 1 421 ? -48.690 -38.853 11.280 1.00 28.14 421 SER A O 1
ATOM 3200 N N . THR A 1 422 ? -47.536 -37.851 12.940 1.00 25.38 422 THR A N 1
ATOM 3201 C CA . THR A 1 422 ? -48.132 -38.323 14.231 1.00 25.38 422 THR A CA 1
ATOM 3202 C C . THR A 1 422 ? -47.135 -38.291 15.431 1.00 25.38 422 THR A C 1
ATOM 3204 O O . THR A 1 422 ? -45.931 -38.289 15.197 1.00 25.38 422 THR A O 1
ATOM 3207 N N . PRO A 1 423 ? -47.616 -38.227 16.704 1.00 35.62 423 PRO A N 1
ATOM 3208 C CA . PRO A 1 423 ? -46.848 -38.042 17.968 1.00 35.62 423 PRO A CA 1
ATOM 3209 C C . PRO A 1 423 ? -46.803 -39.354 18.818 1.00 35.62 423 PRO A C 1
ATOM 3211 O O . PRO A 1 423 ? -47.178 -40.383 18.253 1.00 35.62 423 PRO A O 1
ATOM 3214 N N . PRO A 1 424 ? -46.536 -39.407 20.161 1.00 46.41 424 PRO A N 1
ATOM 3215 C CA . PRO A 1 424 ? -45.873 -38.518 21.158 1.00 46.41 424 PRO A CA 1
ATOM 3216 C C . PRO A 1 424 ? -44.756 -39.243 21.991 1.00 46.41 424 PRO A C 1
ATOM 3218 O O . PRO A 1 424 ? -44.555 -40.431 21.794 1.00 46.41 424 PRO A O 1
ATOM 3221 N N . THR A 1 425 ? -44.071 -38.576 22.951 1.00 26.78 425 THR A N 1
ATOM 3222 C CA . THR A 1 425 ? -44.028 -38.924 24.413 1.00 26.78 425 THR A CA 1
ATOM 3223 C C . THR A 1 425 ? -42.952 -38.183 25.244 1.00 26.78 425 THR A C 1
ATOM 3225 O O . THR A 1 425 ? -41.838 -37.953 24.793 1.00 26.78 425 THR A O 1
ATOM 3228 N N . ASN A 1 426 ? -43.363 -37.874 26.481 1.00 29.77 426 ASN A N 1
ATOM 3229 C CA . ASN A 1 426 ? -42.746 -37.236 27.659 1.00 29.77 426 ASN A CA 1
ATOM 3230 C C . ASN A 1 426 ? -41.323 -37.632 28.117 1.00 29.77 426 ASN A C 1
ATOM 3232 O O . ASN A 1 426 ? -40.915 -38.774 27.926 1.00 29.77 426 ASN A O 1
ATOM 3236 N N . ALA A 1 427 ? -40.747 -36.718 28.928 1.00 27.42 427 ALA A N 1
ATOM 3237 C CA . ALA A 1 427 ? -39.875 -36.867 30.124 1.00 27.42 427 ALA A CA 1
ATOM 3238 C C . ALA A 1 427 ? -38.618 -35.974 30.001 1.00 27.42 427 ALA A C 1
ATOM 3240 O O . ALA A 1 427 ? -38.048 -35.903 28.923 1.00 27.42 427 ALA A O 1
ATOM 3241 N N . ALA A 1 428 ? -38.076 -35.283 31.004 1.00 29.16 428 ALA A N 1
ATOM 3242 C CA . ALA A 1 428 ? -38.424 -34.984 32.390 1.00 29.16 428 ALA A CA 1
ATOM 3243 C C . ALA A 1 428 ? -37.513 -33.813 32.831 1.00 29.16 428 ALA A C 1
ATOM 3245 O O . ALA A 1 428 ? -36.430 -33.625 32.276 1.00 29.16 428 ALA A O 1
ATOM 3246 N N . GLU A 1 429 ? -37.963 -33.046 33.820 1.00 34.72 429 GLU A N 1
ATOM 3247 C CA . GLU A 1 429 ? -37.194 -32.018 34.529 1.00 34.72 429 GLU A CA 1
ATOM 3248 C C . GLU A 1 429 ? -36.008 -32.623 35.300 1.00 34.72 429 GLU A C 1
ATOM 3250 O O . GLU A 1 429 ? -36.124 -33.709 35.873 1.00 34.72 429 GLU A O 1
ATOM 3255 N N . ALA A 1 430 ? -34.898 -31.884 35.377 1.00 30.88 430 ALA A N 1
ATOM 3256 C CA . ALA A 1 430 ? -33.877 -32.082 36.399 1.00 30.88 430 ALA A CA 1
ATOM 3257 C C . ALA A 1 430 ? -33.348 -30.726 36.890 1.00 30.88 430 ALA A C 1
ATOM 3259 O O . ALA A 1 430 ? -32.703 -29.970 36.167 1.00 30.88 430 ALA A O 1
ATOM 3260 N N . ASP A 1 431 ? -33.703 -30.481 38.142 1.00 32.69 431 ASP A N 1
ATOM 3261 C CA . ASP A 1 431 ? -33.318 -29.440 39.084 1.00 32.69 431 ASP A CA 1
ATOM 3262 C C . ASP A 1 431 ? -31.838 -29.591 39.498 1.00 32.69 431 ASP A C 1
ATOM 3264 O O . ASP A 1 431 ? -31.401 -30.707 39.795 1.00 32.69 431 ASP A O 1
ATOM 3268 N N . VAL A 1 432 ? -31.062 -28.499 39.535 1.00 34.69 432 VAL A N 1
ATOM 3269 C CA . VAL A 1 432 ? -29.755 -28.458 40.219 1.00 34.69 432 VAL A CA 1
ATOM 3270 C C . VAL A 1 432 ? -29.605 -27.135 40.969 1.00 34.69 432 VAL A C 1
ATOM 3272 O O . VAL A 1 432 ? -29.725 -26.043 40.421 1.00 34.69 432 VAL A O 1
ATOM 3275 N N . SER A 1 433 ? -29.334 -27.315 42.254 1.00 31.11 433 SER A N 1
ATOM 3276 C CA . SER A 1 433 ? -29.371 -26.401 43.385 1.00 31.11 433 SER A CA 1
ATOM 3277 C C . SER A 1 433 ? -28.243 -25.368 43.484 1.00 31.11 433 SER A C 1
ATOM 3279 O O . SER A 1 433 ? -27.086 -25.645 43.169 1.00 31.11 433 SER A O 1
ATOM 3281 N N . ASP A 1 434 ? -28.624 -24.243 44.093 1.00 33.59 434 ASP A N 1
ATOM 3282 C CA . ASP A 1 434 ? -27.849 -23.186 44.751 1.00 33.59 434 ASP A CA 1
ATOM 3283 C C . ASP A 1 434 ? -26.494 -23.581 45.373 1.00 33.59 434 ASP A C 1
ATOM 3285 O O . ASP A 1 434 ? -26.415 -24.417 46.277 1.00 33.59 434 ASP A O 1
ATOM 3289 N N . VAL A 1 435 ? -25.451 -22.815 45.029 1.00 31.84 435 VAL A N 1
ATOM 3290 C CA . VAL A 1 435 ? -24.241 -22.640 45.850 1.00 31.84 435 VAL A CA 1
ATOM 3291 C C . VAL A 1 435 ? -23.980 -21.141 46.032 1.00 31.84 435 VAL A C 1
ATOM 3293 O O . VAL A 1 435 ? -23.681 -20.421 45.083 1.00 31.84 435 VAL A O 1
ATOM 3296 N N . LYS A 1 436 ? -24.092 -20.661 47.277 1.00 37.75 436 LYS A N 1
ATOM 3297 C CA . LYS A 1 436 ? -23.701 -19.304 47.704 1.00 37.75 436 LYS A CA 1
ATOM 3298 C C . LYS A 1 436 ? -22.177 -19.187 47.857 1.00 37.75 436 LYS A C 1
ATOM 3300 O O . LYS A 1 436 ? -21.602 -20.051 48.519 1.00 37.75 436 LYS A O 1
ATOM 3305 N N . PRO A 1 437 ? -21.553 -18.060 47.468 1.00 36.91 437 PRO A N 1
ATOM 3306 C CA . PRO A 1 437 ? -20.260 -17.657 48.002 1.00 36.91 437 PRO A CA 1
ATOM 3307 C C . PRO A 1 437 ? -20.390 -16.535 49.050 1.00 36.91 437 PRO A C 1
ATOM 3309 O O . PRO A 1 437 ? -21.103 -15.547 48.876 1.00 36.91 437 PRO A O 1
ATOM 3312 N N . THR A 1 438 ? -19.675 -16.697 50.163 1.00 32.66 438 THR A N 1
ATOM 3313 C CA . THR A 1 438 ? -19.381 -15.661 51.169 1.00 32.66 438 THR A CA 1
ATOM 3314 C C . THR A 1 438 ? -18.218 -14.767 50.720 1.00 32.66 438 THR A C 1
ATOM 3316 O O . THR A 1 438 ? -17.256 -15.299 50.168 1.00 32.66 438 THR A O 1
ATOM 3319 N N . PRO A 1 439 ? -18.226 -13.450 51.009 1.00 44.88 439 PRO A N 1
ATOM 3320 C CA . PRO A 1 439 ? -17.153 -12.544 50.614 1.00 44.88 439 PRO A CA 1
ATOM 3321 C C . PRO A 1 439 ? -16.151 -12.314 51.752 1.00 44.88 439 PRO A C 1
ATOM 3323 O O . PRO A 1 439 ? -16.548 -12.210 52.914 1.00 44.88 439 PRO A O 1
ATOM 3326 N N . LYS A 1 440 ? -14.872 -12.167 51.391 1.00 40.78 440 LYS A N 1
ATOM 3327 C CA . LYS A 1 440 ? -13.872 -11.274 52.011 1.00 40.78 440 LYS A CA 1
ATOM 3328 C C . LYS A 1 440 ? -12.561 -11.408 51.228 1.00 40.78 440 LYS A C 1
ATOM 3330 O O . LYS A 1 440 ? -11.862 -12.401 51.385 1.00 40.78 440 LYS A O 1
ATOM 3335 N N . SER A 1 441 ? -12.250 -10.422 50.390 1.00 34.78 441 SER A N 1
ATOM 3336 C CA . SER A 1 441 ? -10.926 -10.258 49.785 1.00 34.78 441 SER A CA 1
ATOM 3337 C C . SER A 1 441 ? -10.352 -8.921 50.235 1.00 34.78 441 SER A C 1
ATOM 3339 O O . SER A 1 441 ? -10.943 -7.868 49.980 1.00 34.78 441 SER A O 1
ATOM 3341 N N . ASP A 1 442 ? -9.224 -8.995 50.931 1.00 36.78 442 ASP A N 1
ATOM 3342 C CA . ASP A 1 442 ? -8.368 -7.863 51.252 1.00 36.78 442 ASP A CA 1
ATOM 3343 C C . ASP A 1 442 ? -7.857 -7.222 49.957 1.00 36.78 442 ASP A C 1
ATOM 3345 O O . ASP A 1 442 ? -7.342 -7.894 49.065 1.00 36.78 442 ASP A O 1
ATOM 3349 N N . THR A 1 443 ? -8.007 -5.906 49.845 1.00 36.78 443 THR A N 1
ATOM 3350 C CA . THR A 1 443 ? -7.449 -5.100 48.759 1.00 36.78 443 THR A CA 1
ATOM 3351 C C . THR A 1 443 ? -5.968 -4.841 49.036 1.00 36.78 443 THR A C 1
ATOM 3353 O O . THR A 1 443 ? -5.607 -3.790 49.567 1.00 36.78 443 THR A O 1
ATOM 3356 N N . SER A 1 444 ? -5.104 -5.808 48.723 1.00 38.81 444 SER A N 1
ATOM 3357 C CA . SER A 1 444 ? -3.677 -5.545 48.525 1.00 38.81 444 SER A CA 1
ATOM 3358 C C . SER A 1 444 ? -3.499 -4.856 47.174 1.00 38.81 444 SER A C 1
ATOM 3360 O O . SER A 1 444 ? -4.028 -5.332 46.169 1.00 38.81 444 SER A O 1
ATOM 3362 N N . SER A 1 445 ? -2.761 -3.747 47.138 1.00 49.41 445 SER A N 1
ATOM 3363 C CA . SER A 1 445 ? -2.238 -3.180 45.890 1.00 49.41 445 SER A CA 1
ATOM 3364 C C . SER A 1 445 ? -1.594 -4.293 45.048 1.00 49.41 445 SER A C 1
ATOM 3366 O O . SER A 1 445 ? -0.944 -5.156 45.646 1.00 49.41 445 SER A O 1
ATOM 3368 N N . PRO A 1 446 ? -1.766 -4.308 43.712 1.00 59.25 446 PRO A N 1
ATOM 3369 C CA . PRO A 1 446 ? -1.131 -5.306 42.853 1.00 59.25 446 PRO A CA 1
ATOM 3370 C C . PRO A 1 446 ? 0.366 -5.329 43.169 1.00 59.25 446 PRO A C 1
ATOM 3372 O O . PRO A 1 446 ? 1.013 -4.287 43.101 1.00 59.25 446 PRO A O 1
ATOM 3375 N N . GLY A 1 447 ? 0.880 -6.466 43.635 1.00 75.31 447 GLY A N 1
ATOM 3376 C CA . GLY A 1 447 ? 2.300 -6.595 43.953 1.00 75.31 447 GLY A CA 1
ATOM 3377 C C . GLY A 1 447 ? 3.140 -6.430 42.690 1.00 75.31 447 GLY A C 1
ATOM 3378 O O . GLY A 1 447 ? 2.701 -6.834 41.611 1.00 75.31 447 GLY A O 1
ATOM 3379 N N . ASP A 1 448 ? 4.328 -5.843 42.836 1.00 88.06 448 ASP A N 1
ATOM 3380 C CA . ASP A 1 448 ? 5.292 -5.720 41.743 1.00 88.06 448 ASP A CA 1
ATOM 3381 C C . ASP A 1 448 ? 5.559 -7.100 41.118 1.00 88.06 448 ASP A C 1
ATOM 3383 O O . ASP A 1 448 ? 5.817 -8.080 41.825 1.00 88.06 448 ASP A O 1
ATOM 3387 N N . PHE A 1 449 ? 5.484 -7.190 39.790 1.00 92.12 449 PHE A N 1
ATOM 3388 C CA . PHE A 1 449 ? 5.737 -8.432 39.066 1.00 92.12 449 PHE A CA 1
ATOM 3389 C C . PHE A 1 449 ? 7.223 -8.814 39.148 1.00 92.12 449 PHE A C 1
ATOM 3391 O O . PHE A 1 449 ? 8.095 -8.038 38.757 1.00 92.12 449 PHE A O 1
ATOM 3398 N N . HIS A 1 450 ? 7.516 -10.030 39.612 1.00 94.50 450 HIS A N 1
ATOM 3399 C CA . HIS A 1 450 ? 8.872 -10.578 39.692 1.00 94.50 450 HIS A CA 1
ATOM 3400 C C . HIS A 1 450 ? 8.936 -11.932 38.982 1.00 94.50 450 HIS A C 1
ATOM 3402 O O . HIS A 1 450 ? 8.121 -12.816 39.249 1.00 94.50 450 HIS A O 1
ATOM 3408 N N . PHE A 1 451 ? 9.909 -12.102 38.086 1.00 95.56 451 PHE A N 1
ATOM 3409 C CA . PHE A 1 451 ? 10.071 -13.324 37.304 1.00 95.56 451 PHE A CA 1
ATOM 3410 C C . PHE A 1 451 ? 11.221 -14.187 37.834 1.00 95.56 451 PHE A C 1
ATOM 3412 O O . PHE A 1 451 ? 12.375 -13.766 37.836 1.00 95.56 451 PHE A O 1
ATOM 3419 N N . ASP A 1 452 ? 10.916 -15.427 38.226 1.00 95.94 452 ASP A N 1
ATOM 3420 C CA . ASP A 1 452 ? 11.917 -16.434 38.591 1.00 95.94 452 ASP A CA 1
ATOM 3421 C C . ASP A 1 452 ? 12.081 -17.452 37.453 1.00 95.94 452 ASP A C 1
ATOM 3423 O O . ASP A 1 452 ? 11.304 -18.402 37.311 1.00 95.94 452 ASP A O 1
ATOM 3427 N N . ARG A 1 453 ? 13.144 -17.280 36.656 1.00 95.69 453 ARG A N 1
ATOM 3428 C CA . ARG A 1 453 ? 13.466 -18.178 35.538 1.00 95.69 453 ARG A CA 1
ATOM 3429 C C . ARG A 1 453 ? 13.638 -19.633 35.977 1.00 95.69 453 ARG A C 1
ATOM 3431 O O . ARG A 1 453 ? 13.270 -20.542 35.241 1.00 95.69 453 ARG A O 1
ATOM 3438 N N . LYS A 1 454 ? 14.205 -19.885 37.161 1.00 97.06 454 LYS A N 1
ATOM 3439 C CA . LYS A 1 454 ? 14.435 -21.254 37.640 1.00 97.06 454 LYS A CA 1
ATOM 3440 C C . LYS A 1 454 ? 13.113 -21.925 37.996 1.00 97.06 454 LYS A C 1
ATOM 3442 O O . LYS A 1 454 ? 12.935 -23.103 37.681 1.00 97.06 454 LYS A O 1
ATOM 3447 N N . ALA A 1 455 ? 12.201 -21.189 38.630 1.00 96.44 455 ALA A N 1
ATOM 3448 C CA . ALA A 1 455 ? 10.846 -21.667 38.883 1.00 96.44 455 ALA A CA 1
ATOM 3449 C C . ALA A 1 455 ? 10.113 -21.958 37.565 1.00 96.44 455 ALA A C 1
ATOM 3451 O O . ALA A 1 455 ? 9.534 -23.033 37.429 1.00 96.44 455 ALA A O 1
ATOM 3452 N N . ALA A 1 456 ? 10.230 -21.071 36.572 1.00 96.25 456 ALA A N 1
ATOM 3453 C CA . ALA A 1 456 ? 9.612 -21.244 35.259 1.00 96.25 456 ALA A CA 1
ATOM 3454 C C . ALA A 1 456 ? 10.122 -22.484 34.501 1.00 96.25 456 ALA A C 1
ATOM 3456 O O . ALA A 1 456 ? 9.326 -23.297 34.041 1.00 96.25 456 ALA A O 1
ATOM 3457 N N . GLU A 1 457 ? 11.440 -22.700 34.442 1.00 97.31 457 GLU A N 1
ATOM 3458 C CA . GLU A 1 457 ? 12.030 -23.901 33.823 1.00 97.31 457 GLU A CA 1
ATOM 3459 C C . GLU A 1 457 ? 11.657 -25.182 34.595 1.00 97.31 457 GLU A C 1
ATOM 3461 O O . GLU A 1 457 ? 11.420 -26.232 33.998 1.00 97.31 457 GLU A O 1
ATOM 3466 N N . THR A 1 458 ? 11.557 -25.111 35.929 1.00 97.31 458 THR A N 1
ATOM 3467 C CA . THR A 1 458 ? 11.099 -26.246 36.752 1.00 97.31 458 THR A CA 1
ATOM 3468 C C . THR A 1 458 ? 9.630 -26.565 36.475 1.00 97.31 458 THR A C 1
ATOM 3470 O O . THR A 1 458 ? 9.268 -27.737 36.352 1.00 97.31 458 THR A O 1
ATOM 3473 N N . ALA A 1 459 ? 8.785 -25.541 36.344 1.00 96.25 459 ALA A N 1
ATOM 3474 C CA . ALA A 1 459 ? 7.387 -25.702 35.975 1.00 96.25 459 ALA A CA 1
ATOM 3475 C C . ALA A 1 459 ? 7.263 -26.312 34.575 1.00 96.25 459 ALA A C 1
ATOM 3477 O O . ALA A 1 459 ? 6.519 -27.274 34.419 1.00 96.25 459 ALA A O 1
ATOM 3478 N N . LEU A 1 460 ? 8.049 -25.843 33.598 1.00 95.50 460 LEU A N 1
ATOM 3479 C CA . LEU A 1 460 ? 8.088 -26.401 32.243 1.00 95.50 460 LEU A CA 1
ATOM 3480 C C . LEU A 1 460 ? 8.472 -27.883 32.233 1.00 95.50 460 LEU A C 1
ATOM 3482 O O . LEU A 1 460 ? 7.836 -28.678 31.549 1.00 95.50 460 LEU A O 1
ATOM 3486 N N . GLN A 1 461 ? 9.454 -28.283 33.041 1.00 96.31 461 GLN A N 1
ATOM 3487 C CA . GLN A 1 461 ? 9.823 -29.694 33.194 1.00 96.31 461 GLN A CA 1
ATOM 3488 C C . GLN A 1 461 ? 8.735 -30.532 33.883 1.00 96.31 461 GLN A C 1
ATOM 3490 O O . GLN A 1 461 ? 8.623 -31.725 33.610 1.00 96.31 461 GLN A O 1
ATOM 3495 N N . THR A 1 462 ? 7.962 -29.930 34.791 1.00 97.25 462 THR A N 1
ATOM 3496 C CA . THR A 1 462 ? 6.964 -30.633 35.616 1.00 97.25 462 THR A CA 1
ATOM 3497 C C . THR A 1 462 ? 5.622 -30.791 34.902 1.00 97.25 462 THR A C 1
ATOM 3499 O O . THR A 1 462 ? 5.038 -31.871 34.931 1.00 97.25 462 THR A O 1
ATOM 3502 N N . HIS A 1 463 ? 5.145 -29.717 34.277 1.00 95.38 463 HIS A N 1
ATOM 3503 C CA . HIS A 1 463 ? 3.821 -29.592 33.661 1.00 95.38 463 HIS A CA 1
ATOM 3504 C C . HIS A 1 463 ? 3.862 -29.775 32.134 1.00 95.38 463 HIS A C 1
ATOM 3506 O O . HIS A 1 463 ? 2.864 -30.111 31.501 1.00 95.38 463 HIS A O 1
ATOM 3512 N N . GLY A 1 464 ? 5.041 -29.619 31.528 1.00 93.50 464 GLY A N 1
ATOM 3513 C CA . GLY A 1 464 ? 5.209 -29.660 30.081 1.00 93.50 464 GLY A CA 1
ATOM 3514 C C . GLY A 1 464 ? 4.769 -28.366 29.392 1.00 93.50 464 GLY A C 1
ATOM 3515 O O . GLY A 1 464 ? 4.160 -27.477 29.986 1.00 93.50 464 GLY A O 1
ATOM 3516 N N . HIS A 1 465 ? 5.101 -28.275 28.104 1.00 89.12 465 HIS A N 1
ATOM 3517 C CA . HIS A 1 465 ? 4.777 -27.135 27.240 1.00 89.12 465 HIS A CA 1
ATOM 3518 C C . HIS A 1 465 ? 3.268 -26.869 27.169 1.00 89.12 465 HIS A C 1
ATOM 3520 O O . HIS A 1 465 ? 2.830 -25.744 27.394 1.00 89.12 465 HIS A O 1
ATOM 3526 N N . ASP A 1 466 ? 2.475 -27.918 26.929 1.00 87.38 466 ASP A N 1
ATOM 3527 C CA . ASP A 1 466 ? 1.035 -27.818 26.661 1.00 87.38 466 ASP A CA 1
ATOM 3528 C C . ASP A 1 466 ? 0.215 -27.246 27.829 1.00 87.38 466 ASP A C 1
ATOM 3530 O O . ASP A 1 466 ? -0.819 -26.623 27.600 1.00 87.38 466 ASP A O 1
ATOM 3534 N N . GLU A 1 467 ? 0.649 -27.460 29.076 1.00 90.06 467 GLU A N 1
ATOM 3535 C CA . GLU A 1 467 ? -0.070 -26.982 30.266 1.00 90.06 467 GLU A CA 1
ATOM 3536 C C . GLU A 1 467 ? 0.262 -25.513 30.594 1.00 90.06 467 GLU A C 1
ATOM 3538 O O . GLU A 1 467 ? -0.555 -24.808 31.184 1.00 90.06 467 GLU A O 1
ATOM 3543 N N . ILE A 1 468 ? 1.440 -25.027 30.184 1.00 91.69 468 ILE A N 1
ATOM 3544 C CA . ILE A 1 468 ? 1.908 -23.655 30.454 1.00 91.69 468 ILE A CA 1
ATOM 3545 C C . ILE A 1 468 ? 1.553 -22.715 29.305 1.00 91.69 468 ILE A C 1
ATOM 3547 O O . ILE A 1 468 ? 1.156 -21.567 29.531 1.00 91.69 468 ILE A O 1
ATOM 3551 N N . PHE A 1 469 ? 1.720 -23.190 28.071 1.00 89.88 469 PHE A N 1
ATOM 3552 C CA . PHE A 1 469 ? 1.537 -22.392 26.873 1.00 89.88 469 PHE A CA 1
ATOM 3553 C C . PHE A 1 469 ? 0.098 -21.892 26.750 1.00 89.88 469 PHE A C 1
ATOM 3555 O O . PHE A 1 469 ? -0.866 -22.649 26.864 1.00 89.88 469 PHE A O 1
ATOM 3562 N N . GLN A 1 470 ? -0.045 -20.601 26.458 1.00 89.56 470 GLN A N 1
ATOM 3563 C CA . GLN A 1 470 ? -1.351 -19.996 26.252 1.00 89.56 470 GLN A CA 1
ATOM 3564 C C . GLN A 1 470 ? -1.653 -19.908 24.756 1.00 89.56 470 GLN A C 1
ATOM 3566 O O . GLN A 1 470 ? -0.938 -19.213 24.029 1.00 89.56 470 GLN A O 1
ATOM 3571 N N . PRO A 1 471 ? -2.714 -20.575 24.265 1.00 83.69 471 PRO A N 1
ATOM 3572 C CA . PRO A 1 471 ? -3.091 -20.478 22.866 1.00 83.69 471 PRO A CA 1
ATOM 3573 C C . PRO A 1 471 ? -3.473 -19.048 22.504 1.00 83.69 471 PRO A C 1
ATOM 3575 O O . PRO A 1 471 ? -4.264 -18.411 23.208 1.00 83.69 471 PRO A O 1
ATOM 3578 N N . LEU A 1 472 ? -2.980 -18.592 21.353 1.00 83.88 472 LEU A N 1
ATOM 3579 C CA . LEU A 1 472 ? -3.468 -17.381 20.712 1.00 83.88 472 LEU A CA 1
ATOM 3580 C C . LEU A 1 472 ? -4.919 -17.581 20.276 1.00 83.88 472 LEU A C 1
ATOM 3582 O O . LEU A 1 472 ? -5.238 -18.515 19.537 1.00 83.88 472 LEU A O 1
ATOM 3586 N N . ARG A 1 473 ? -5.792 -16.676 20.708 1.00 82.19 473 ARG A N 1
ATOM 3587 C CA . ARG A 1 473 ? -7.223 -16.707 20.399 1.00 82.19 473 ARG A CA 1
ATOM 3588 C C . ARG A 1 473 ? -7.654 -15.413 19.728 1.00 82.19 473 ARG A C 1
ATOM 3590 O O . ARG A 1 473 ? -7.120 -14.342 20.006 1.00 82.19 473 ARG A O 1
ATOM 3597 N N . ALA A 1 474 ? -8.652 -15.517 18.859 1.00 78.94 474 ALA A N 1
ATOM 3598 C CA . ALA A 1 474 ? -9.379 -14.371 18.331 1.00 78.94 474 ALA A CA 1
ATOM 3599 C C . ALA A 1 474 ? -10.818 -14.432 18.835 1.00 78.94 474 ALA A C 1
ATOM 3601 O O . ALA A 1 474 ? -11.514 -15.427 18.611 1.00 78.94 474 ALA A O 1
ATOM 3602 N N . TYR A 1 475 ? -11.256 -13.367 19.496 1.00 74.19 475 TYR A N 1
ATOM 3603 C CA . TYR A 1 475 ? -12.637 -13.209 19.936 1.00 74.19 475 TYR A CA 1
ATOM 3604 C C . TYR A 1 475 ? -13.343 -12.201 19.044 1.00 74.19 475 TYR A C 1
ATOM 3606 O O . TYR A 1 475 ? -12.772 -11.162 18.718 1.00 74.19 475 TYR A O 1
ATOM 3614 N N . ILE A 1 476 ? -14.599 -12.491 18.714 1.00 66.00 476 ILE A N 1
ATOM 3615 C CA . ILE A 1 476 ? -15.527 -11.515 18.142 1.00 66.00 476 ILE A CA 1
ATOM 3616 C C . ILE A 1 476 ? -16.379 -10.953 19.281 1.00 66.00 476 ILE A C 1
ATOM 3618 O O . ILE A 1 476 ? -16.787 -11.686 20.184 1.00 66.00 476 ILE A O 1
ATOM 3622 N N . GLU A 1 477 ? -16.645 -9.652 19.233 1.00 60.78 477 GLU A N 1
ATOM 3623 C CA . GLU A 1 477 ? -17.586 -8.981 20.130 1.00 60.78 477 GLU A CA 1
ATOM 3624 C C . GLU A 1 477 ? -19.002 -9.557 19.989 1.00 60.78 477 GLU A C 1
ATOM 3626 O O . GLU A 1 477 ? -19.457 -9.856 18.884 1.00 60.78 477 GLU A O 1
ATOM 3631 N N . LYS A 1 478 ? -19.729 -9.696 21.105 1.00 55.81 478 LYS A N 1
ATOM 3632 C CA . LYS A 1 478 ? -21.142 -10.093 21.029 1.00 55.81 478 LYS A CA 1
ATOM 3633 C C . LYS A 1 478 ? -21.939 -8.991 20.322 1.00 55.81 478 LYS A C 1
ATOM 3635 O O . LYS A 1 478 ? -21.633 -7.822 20.536 1.00 55.81 478 LYS A O 1
ATOM 3640 N N . PRO A 1 479 ? -23.022 -9.306 19.589 1.00 46.91 479 PRO A N 1
ATOM 3641 C CA . PRO A 1 479 ? -24.006 -8.301 19.240 1.00 46.91 479 PRO A CA 1
ATOM 3642 C C . PRO A 1 479 ? -24.484 -7.699 20.552 1.00 46.91 479 PRO A C 1
ATOM 3644 O O . PRO A 1 479 ? -25.094 -8.389 21.374 1.00 46.91 479 PRO A O 1
ATOM 3647 N N . LEU A 1 480 ? -24.149 -6.437 20.784 1.00 44.78 480 LEU A N 1
ATOM 3648 C CA . LEU A 1 480 ? -24.731 -5.701 21.884 1.00 44.78 480 LEU A CA 1
ATOM 3649 C C . LEU A 1 480 ? -26.222 -5.578 21.548 1.00 44.78 480 LEU A C 1
ATOM 3651 O O . LEU A 1 480 ? -26.586 -5.004 20.522 1.00 44.78 480 LEU A O 1
ATOM 3655 N N . ASN A 1 481 ? -27.088 -6.146 22.392 1.00 39.06 481 ASN A N 1
ATOM 3656 C CA . ASN A 1 481 ? -28.536 -5.897 22.319 1.00 39.06 481 ASN A CA 1
ATOM 3657 C C . ASN A 1 481 ? -28.866 -4.414 22.550 1.00 39.06 481 ASN A C 1
ATOM 3659 O O . ASN A 1 481 ? -29.972 -3.966 22.249 1.00 39.06 481 ASN A O 1
ATOM 3663 N N . ASP A 1 482 ? -27.881 -3.661 23.034 1.00 37.47 482 ASP A N 1
ATOM 3664 C CA . ASP A 1 482 ? -28.008 -2.301 23.492 1.00 37.47 482 ASP A CA 1
ATOM 3665 C C . ASP A 1 482 ? -27.078 -1.434 22.641 1.00 37.47 482 ASP A C 1
ATOM 3667 O O . ASP A 1 482 ? -25.854 -1.470 22.765 1.00 37.47 482 ASP A O 1
ATOM 3671 N N . SER A 1 483 ? -27.658 -0.631 21.750 1.00 40.53 483 SER A N 1
ATOM 3672 C CA . SER A 1 483 ? -26.985 0.583 21.294 1.00 40.53 483 SER A CA 1
ATOM 3673 C C . SER A 1 483 ? -26.539 1.356 22.536 1.00 40.53 483 SER A C 1
ATOM 3675 O O . SER A 1 483 ? -27.383 1.616 23.397 1.00 40.53 483 SER A O 1
ATOM 3677 N N . VAL A 1 484 ? -25.255 1.718 22.645 1.00 44.53 484 VAL A N 1
ATOM 3678 C CA . VAL A 1 484 ? -24.787 2.584 23.738 1.00 44.53 484 VAL A CA 1
ATOM 3679 C C . VAL A 1 484 ? -25.676 3.839 23.725 1.00 44.53 484 VAL A C 1
ATOM 3681 O O . VAL A 1 484 ? -25.716 4.515 22.687 1.00 44.53 484 VAL A O 1
ATOM 3684 N N . PRO A 1 485 ? -26.441 4.125 24.799 1.00 39.19 485 PRO A N 1
ATOM 3685 C CA . PRO A 1 485 ? -27.374 5.245 24.816 1.00 39.19 485 PRO A CA 1
ATOM 3686 C C . PRO A 1 485 ? -26.664 6.539 24.426 1.00 39.19 485 PRO A C 1
ATOM 3688 O O . PRO A 1 485 ? -25.518 6.762 24.810 1.00 39.19 485 PRO A O 1
ATOM 3691 N N . ASP A 1 486 ? -27.329 7.357 23.614 1.00 41.12 486 ASP A N 1
ATOM 3692 C CA . ASP A 1 486 ? -26.837 8.652 23.125 1.00 41.12 486 ASP A CA 1
ATOM 3693 C C . ASP A 1 486 ? -25.612 8.609 22.189 1.00 41.12 486 ASP A C 1
ATOM 3695 O O . ASP A 1 486 ? -25.172 9.655 21.704 1.00 41.12 486 ASP A O 1
ATOM 3699 N N . THR A 1 487 ? -25.105 7.424 21.829 1.00 38.81 487 THR A N 1
ATOM 3700 C CA . THR A 1 487 ? -24.140 7.290 20.728 1.00 38.81 487 THR A CA 1
ATOM 3701 C C . THR A 1 487 ? -24.903 7.189 19.415 1.00 38.81 487 THR A C 1
ATOM 3703 O O . THR A 1 487 ? -25.580 6.207 19.111 1.00 38.81 487 THR A O 1
ATOM 3706 N N . ILE A 1 488 ? -24.867 8.262 18.631 1.00 40.03 488 ILE A N 1
ATOM 3707 C CA . ILE A 1 488 ? -25.582 8.286 17.362 1.00 40.03 488 ILE A CA 1
ATOM 3708 C C . ILE A 1 488 ? -24.726 7.563 16.322 1.00 40.03 488 ILE A C 1
ATOM 3710 O O . ILE A 1 488 ? -23.825 8.160 15.732 1.00 40.03 488 ILE A O 1
ATOM 3714 N N . ASP A 1 489 ? -25.016 6.292 16.052 1.00 40.53 489 ASP A N 1
ATOM 3715 C CA . ASP A 1 489 ? -24.558 5.676 14.809 1.00 40.53 489 ASP A CA 1
ATOM 3716 C C . ASP A 1 489 ? -25.341 6.302 13.643 1.00 40.53 489 ASP A C 1
ATOM 3718 O O . ASP A 1 489 ? -26.497 5.970 13.366 1.00 40.53 489 ASP A O 1
ATOM 3722 N N . LYS A 1 490 ? -24.730 7.298 12.993 1.00 41.06 490 LYS A N 1
ATOM 3723 C CA . LYS A 1 490 ? -25.287 7.993 11.818 1.00 41.06 490 LYS A CA 1
ATOM 3724 C C . LYS A 1 490 ? -24.802 7.410 10.494 1.00 41.06 490 LYS A C 1
ATOM 3726 O O . LYS A 1 490 ? -24.827 8.091 9.470 1.00 41.06 490 LYS A O 1
ATOM 3731 N N . GLY A 1 491 ? -24.347 6.165 10.498 1.00 36.69 491 GLY A N 1
ATOM 3732 C CA . GLY A 1 491 ? -23.672 5.549 9.368 1.00 36.69 491 GLY A CA 1
ATOM 3733 C C . GLY A 1 491 ? -24.545 4.784 8.377 1.00 36.69 491 GLY A C 1
ATOM 3734 O O . GLY A 1 491 ? -24.030 3.834 7.801 1.00 36.69 491 GLY A O 1
ATOM 3735 N N . ASN A 1 492 ? -25.812 5.138 8.111 1.00 37.38 492 ASN A N 1
ATOM 3736 C CA . ASN A 1 492 ? -26.490 4.548 6.945 1.00 37.38 492 ASN A CA 1
ATOM 3737 C C . ASN A 1 492 ? -26.174 5.352 5.673 1.00 37.38 492 ASN A C 1
ATOM 3739 O O . ASN A 1 492 ? -26.937 6.221 5.253 1.00 37.38 492 ASN A O 1
ATOM 3743 N N . LEU A 1 493 ? -25.035 5.048 5.042 1.00 39.22 493 LEU A N 1
ATOM 3744 C CA . LEU A 1 493 ? -24.634 5.618 3.745 1.00 39.22 493 LEU A CA 1
ATOM 3745 C C . LEU A 1 493 ? -25.522 5.156 2.573 1.00 39.22 493 LEU A C 1
ATOM 3747 O O . LEU A 1 493 ? -25.370 5.656 1.456 1.00 39.22 493 LEU A O 1
ATOM 3751 N N . ASN A 1 494 ? -26.460 4.232 2.810 1.00 40.03 494 ASN A N 1
ATOM 3752 C CA . ASN A 1 494 ? -27.325 3.695 1.762 1.00 40.03 494 ASN A CA 1
ATOM 3753 C C . ASN A 1 494 ? -28.621 4.496 1.541 1.00 40.03 494 ASN A C 1
ATOM 3755 O O . ASN A 1 494 ? -29.279 4.274 0.524 1.00 40.03 494 ASN A O 1
ATOM 3759 N N . ASP A 1 495 ? -28.957 5.469 2.399 1.00 35.97 495 ASP A N 1
ATOM 3760 C CA . ASP A 1 495 ? -30.144 6.316 2.222 1.00 35.97 495 ASP A CA 1
ATOM 3761 C C . ASP A 1 495 ? -29.809 7.707 1.670 1.00 35.97 495 ASP A C 1
ATOM 3763 O O . ASP A 1 495 ? -29.083 8.509 2.254 1.00 35.97 495 ASP A O 1
ATOM 3767 N N . LYS A 1 496 ? -30.389 8.032 0.510 1.00 40.69 496 LYS A N 1
ATOM 3768 C CA . LYS A 1 496 ? -30.069 9.253 -0.254 1.00 40.69 496 LYS A CA 1
ATOM 3769 C C . LYS A 1 496 ? -30.754 10.533 0.236 1.00 40.69 496 LYS A C 1
ATOM 3771 O O . LYS A 1 496 ? -30.565 11.595 -0.360 1.00 40.69 496 LYS A O 1
ATOM 3776 N N . ARG A 1 497 ? -31.514 10.465 1.330 1.00 34.41 497 ARG A N 1
ATOM 3777 C CA . ARG A 1 497 ? -31.854 11.612 2.182 1.00 34.41 497 ARG A CA 1
ATOM 3778 C C . ARG A 1 497 ? -31.905 11.117 3.624 1.00 34.41 497 ARG A C 1
ATOM 3780 O O . ARG A 1 497 ? -32.751 10.266 3.892 1.00 34.41 497 ARG A O 1
ATOM 3787 N N . PRO A 1 498 ? -31.099 11.656 4.552 1.00 33.12 498 PRO A N 1
ATOM 3788 C CA . PRO A 1 498 ? -31.298 11.381 5.961 1.00 33.12 498 PRO A CA 1
ATOM 3789 C C . PRO A 1 498 ? -32.618 12.050 6.357 1.00 33.12 498 PRO A C 1
ATOM 3791 O O . PRO A 1 498 ? -32.673 13.247 6.634 1.00 33.12 498 PRO A O 1
ATOM 3794 N N . LYS A 1 499 ? -33.724 11.300 6.331 1.00 32.47 499 LYS A N 1
ATOM 3795 C CA . LYS A 1 499 ? -34.782 11.592 7.287 1.00 32.47 499 LYS A CA 1
ATOM 3796 C C . LYS A 1 499 ? -34.219 11.152 8.624 1.00 32.47 499 LYS A C 1
ATOM 3798 O O . LYS A 1 499 ? -33.834 10.001 8.789 1.00 32.47 499 LYS A O 1
ATOM 3803 N N . ILE A 1 500 ? -34.095 12.138 9.502 1.00 43.75 500 ILE A N 1
ATOM 3804 C CA . ILE A 1 500 ? -33.926 11.990 10.941 1.00 43.75 500 ILE A CA 1
ATOM 3805 C C . ILE A 1 500 ? -34.815 10.824 11.370 1.00 43.75 500 ILE A C 1
ATOM 3807 O O . ILE A 1 500 ? -36.026 10.979 11.287 1.00 43.75 500 ILE A O 1
ATOM 3811 N N . GLU A 1 501 ? -34.222 9.670 11.682 1.00 33.94 501 GLU A N 1
ATOM 3812 C CA . GLU A 1 501 ? -34.701 8.655 12.632 1.00 33.94 501 GLU A CA 1
ATOM 3813 C C . GLU A 1 501 ? -33.929 7.331 12.457 1.00 33.94 501 GLU A C 1
ATOM 3815 O O . GLU A 1 501 ? -33.955 6.705 11.403 1.00 33.94 501 GLU A O 1
ATOM 3820 N N . ALA A 1 502 ? -33.246 6.948 13.543 1.00 31.80 502 ALA A N 1
ATOM 3821 C CA . ALA A 1 502 ? -32.723 5.625 13.896 1.00 31.80 502 ALA A CA 1
ATOM 3822 C C . ALA A 1 502 ? -31.899 4.856 12.838 1.00 31.80 502 ALA A C 1
ATOM 3824 O O . ALA A 1 502 ? -32.418 4.069 12.045 1.00 31.80 502 ALA A O 1
ATOM 3825 N N . GLY A 1 503 ? -30.571 4.998 12.928 1.00 33.25 503 GLY A N 1
ATOM 3826 C CA . GLY A 1 503 ? -29.627 4.034 12.367 1.00 33.25 503 GLY A CA 1
ATOM 3827 C C . GLY A 1 503 ? -29.763 2.676 13.061 1.00 33.25 503 GLY A C 1
ATOM 3828 O O . GLY A 1 503 ? -29.926 2.602 14.279 1.00 33.25 503 GLY A O 1
ATOM 3829 N N . ARG A 1 504 ? -29.719 1.590 12.284 1.00 29.48 504 ARG A N 1
ATOM 3830 C CA . ARG A 1 504 ? -29.430 0.262 12.830 1.00 29.48 504 ARG A CA 1
ATOM 3831 C C . ARG A 1 504 ? -27.908 0.107 12.883 1.00 29.48 504 ARG A C 1
ATOM 3833 O O . ARG A 1 504 ? -27.277 0.467 11.888 1.00 29.48 504 ARG A O 1
ATOM 3840 N N . PRO A 1 505 ? -27.339 -0.449 13.967 1.00 31.20 505 PRO A N 1
ATOM 3841 C CA . PRO A 1 505 ? -25.934 -0.838 13.969 1.00 31.20 505 PRO A CA 1
ATOM 3842 C C . PRO A 1 505 ? -25.659 -1.769 12.782 1.00 31.20 505 PRO A C 1
ATOM 3844 O O . PRO A 1 505 ? -26.560 -2.493 12.331 1.00 31.20 505 PRO A O 1
ATOM 3847 N N . ALA A 1 506 ? -24.420 -1.777 12.277 1.00 33.56 506 ALA A N 1
ATOM 3848 C CA . ALA A 1 506 ? -23.961 -2.868 11.419 1.00 33.56 506 ALA A CA 1
ATOM 3849 C C . ALA A 1 506 ? -24.381 -4.203 12.064 1.00 33.56 506 ALA A C 1
ATOM 3851 O O . ALA A 1 506 ? -24.356 -4.325 13.287 1.00 33.56 506 ALA A O 1
ATOM 3852 N N . MET A 1 507 ? -24.855 -5.180 11.284 1.00 31.31 507 MET A N 1
ATOM 3853 C CA . MET A 1 507 ? -25.243 -6.472 11.859 1.00 31.31 507 MET A CA 1
ATOM 3854 C C . MET A 1 507 ? -24.006 -7.128 12.480 1.00 31.31 507 MET A C 1
ATOM 3856 O O . MET A 1 507 ? -23.176 -7.682 11.766 1.00 31.31 507 MET A O 1
ATOM 3860 N N . TRP A 1 508 ? -23.884 -7.026 13.800 1.00 38.31 508 TRP A N 1
ATOM 3861 C CA . TRP A 1 508 ? -22.900 -7.734 14.605 1.00 38.31 508 TRP A CA 1
ATOM 3862 C C . TRP A 1 508 ? -23.450 -9.127 14.915 1.00 38.31 508 TRP A C 1
ATOM 3864 O O . TRP A 1 508 ? -24.648 -9.282 15.166 1.00 38.31 508 TRP A O 1
ATOM 3874 N N . TYR A 1 509 ? -22.594 -10.144 14.841 1.00 36.72 509 TYR A N 1
ATOM 3875 C CA . TYR A 1 509 ? -22.957 -11.558 14.965 1.00 36.72 509 TYR A CA 1
ATOM 3876 C C . TYR A 1 509 ? -22.482 -12.125 16.311 1.00 36.72 509 TYR A C 1
ATOM 3878 O O . TYR A 1 509 ? -21.547 -11.599 16.903 1.00 36.72 509 TYR A O 1
ATOM 3886 N N . VAL A 1 510 ? -23.195 -13.144 16.820 1.00 32.19 510 VAL A N 1
ATOM 3887 C CA . VAL A 1 510 ? -22.975 -13.842 18.115 1.00 32.19 510 VAL A CA 1
ATOM 3888 C C . VAL A 1 510 ? -21.481 -14.202 18.276 1.00 32.19 510 VAL A C 1
ATOM 3890 O O . VAL A 1 510 ? -20.815 -14.397 17.269 1.00 32.19 510 VAL A O 1
ATOM 3893 N N . PRO A 1 511 ? -20.892 -14.279 19.482 1.00 36.12 511 PRO A N 1
ATOM 3894 C CA . PRO A 1 511 ? -19.511 -14.728 19.620 1.00 36.12 511 PRO A CA 1
ATOM 3895 C C . PRO A 1 511 ? -19.456 -16.259 19.620 1.00 36.12 511 PRO A C 1
ATOM 3897 O O . PRO A 1 511 ? -20.123 -16.930 20.408 1.00 36.12 511 PRO A O 1
ATOM 3900 N N . LEU A 1 512 ? -18.592 -16.811 18.789 1.00 36.88 512 LEU A N 1
ATOM 3901 C CA . LEU A 1 512 ? -17.900 -18.054 19.097 1.00 36.88 512 LEU A CA 1
ATOM 3902 C C . LEU A 1 512 ? -16.408 -17.739 18.944 1.00 36.88 512 LEU A C 1
ATOM 3904 O O . LEU A 1 512 ? -16.064 -16.935 18.071 1.00 36.88 512 LEU A O 1
ATOM 3908 N N . PRO A 1 513 ? -15.514 -18.294 19.774 1.00 45.31 513 PRO A N 1
ATOM 3909 C CA . PRO A 1 513 ? -14.092 -18.267 19.455 1.00 45.31 513 PRO A CA 1
ATOM 3910 C C . PRO A 1 513 ? -13.907 -18.811 18.033 1.00 45.31 513 PRO A C 1
ATOM 3912 O O . PRO A 1 513 ? -14.276 -19.944 17.733 1.00 45.31 513 PRO A O 1
ATOM 3915 N N . LEU A 1 514 ? -13.373 -17.982 17.134 1.00 48.09 514 LEU A N 1
ATOM 3916 C CA . LEU A 1 514 ? -13.134 -18.387 15.742 1.00 48.09 514 LEU A CA 1
ATOM 3917 C C . LEU A 1 514 ? -12.001 -19.406 15.630 1.00 48.09 514 LEU A C 1
ATOM 3919 O O . LEU A 1 514 ? -11.885 -20.126 14.644 1.00 48.09 514 LEU A O 1
ATOM 3923 N N . ARG A 1 515 ? -11.149 -19.445 16.657 1.00 48.22 515 ARG A N 1
ATOM 3924 C CA . ARG A 1 515 ? -9.982 -20.310 16.759 1.00 48.22 515 ARG A CA 1
ATOM 3925 C C . ARG A 1 515 ? -9.919 -20.857 18.187 1.00 48.22 515 ARG A C 1
ATOM 3927 O O . ARG A 1 515 ? -9.463 -20.165 19.091 1.00 48.22 515 ARG A O 1
ATOM 3934 N N . GLU A 1 516 ? -10.431 -22.069 18.398 1.00 43.28 516 GLU A N 1
ATOM 3935 C CA . GLU A 1 516 ? -10.226 -22.826 19.651 1.00 43.28 516 GLU A CA 1
ATOM 3936 C C . GLU A 1 516 ? -9.034 -23.784 19.557 1.00 43.28 516 GLU A C 1
ATOM 3938 O O . GLU A 1 516 ? -8.422 -24.110 20.571 1.00 43.28 516 GLU A O 1
ATOM 3943 N N . ASN A 1 517 ? -8.670 -24.206 18.342 1.00 41.84 517 ASN A N 1
ATOM 3944 C CA . ASN A 1 517 ? -7.522 -25.076 18.130 1.00 41.84 517 ASN A CA 1
ATOM 3945 C C . ASN A 1 517 ? -6.234 -24.255 18.210 1.00 41.84 517 ASN A C 1
ATOM 3947 O O . ASN A 1 517 ? -6.086 -23.280 17.469 1.00 41.84 517 ASN A O 1
ATOM 3951 N N . THR A 1 518 ? -5.308 -24.684 19.075 1.00 46.22 518 THR A N 1
ATOM 3952 C CA . THR A 1 518 ? -3.898 -24.285 19.058 1.00 46.22 518 THR A CA 1
ATOM 3953 C C . THR A 1 518 ? -3.373 -24.494 17.646 1.00 46.22 518 THR A C 1
ATOM 3955 O O . THR A 1 518 ? -3.271 -25.636 17.197 1.00 46.22 518 THR A O 1
ATOM 3958 N N . PRO A 1 519 ? -3.038 -23.430 16.916 1.00 49.31 519 PRO A N 1
ATOM 3959 C CA . PRO A 1 519 ? -2.207 -23.594 15.748 1.00 49.31 519 PRO A CA 1
ATOM 3960 C C . PRO A 1 519 ? -0.875 -24.115 16.290 1.00 49.31 519 PRO A C 1
ATOM 3962 O O . PRO A 1 519 ? -0.233 -23.421 17.084 1.00 49.31 519 PRO A O 1
ATOM 3965 N N . ASP A 1 520 ? -0.485 -25.348 15.954 1.00 54.03 520 ASP A N 1
ATOM 3966 C CA . ASP A 1 520 ? 0.825 -25.882 16.353 1.00 54.03 520 ASP A CA 1
ATOM 3967 C C . ASP A 1 520 ? 1.967 -24.936 15.944 1.00 54.03 520 ASP A C 1
ATOM 3969 O O . ASP A 1 520 ? 3.023 -24.894 16.576 1.00 54.03 520 ASP A O 1
ATOM 3973 N N . ASP A 1 521 ? 1.698 -24.112 14.933 1.00 54.62 521 ASP A N 1
ATOM 3974 C CA . ASP A 1 521 ? 2.469 -22.980 14.473 1.00 54.62 521 ASP A CA 1
ATOM 3975 C C . ASP A 1 521 ? 2.878 -22.044 15.622 1.00 54.62 521 ASP A C 1
ATOM 3977 O O . ASP A 1 521 ? 4.061 -22.000 15.908 1.00 54.62 521 ASP A O 1
ATOM 3981 N N . LEU A 1 522 ? 2.024 -21.363 16.392 1.00 59.66 522 LEU A N 1
ATOM 3982 C CA . LEU A 1 522 ? 2.493 -20.291 17.311 1.00 59.66 522 LEU A CA 1
ATOM 3983 C C . LEU A 1 522 ? 3.030 -20.737 18.688 1.00 59.66 522 LEU A C 1
ATOM 3985 O O . LEU A 1 522 ? 3.228 -19.913 19.578 1.00 59.66 522 LEU A O 1
ATOM 3989 N N . ARG A 1 523 ? 3.346 -22.024 18.856 1.00 65.56 523 ARG A N 1
ATOM 3990 C CA . ARG A 1 523 ? 3.780 -22.633 20.130 1.00 65.56 523 ARG A CA 1
ATOM 3991 C C . ARG A 1 523 ? 5.118 -22.141 20.702 1.00 65.56 523 ARG A C 1
ATOM 3993 O O . ARG A 1 523 ? 5.407 -22.389 21.867 1.00 65.56 523 ARG A O 1
ATOM 4000 N N . SER A 1 524 ? 5.971 -21.511 19.896 1.00 74.94 524 SER A N 1
ATOM 4001 C CA . SER A 1 524 ? 7.347 -21.177 20.294 1.00 74.94 524 SER A CA 1
ATOM 4002 C C . SER A 1 524 ? 7.846 -19.923 19.591 1.00 74.94 524 SER A C 1
ATOM 4004 O O . SER A 1 524 ? 7.617 -19.750 18.388 1.00 74.94 524 SER A O 1
ATOM 4006 N N . CYS A 1 525 ? 8.570 -19.104 20.351 1.00 81.56 525 CYS A N 1
ATOM 4007 C CA . CYS A 1 525 ? 9.183 -17.850 19.932 1.00 81.56 525 CYS A CA 1
ATOM 4008 C C . CYS A 1 525 ? 10.347 -17.989 18.952 1.00 81.56 525 CYS A C 1
ATOM 4010 O O . CYS A 1 525 ? 10.729 -16.996 18.337 1.00 81.56 525 CYS A O 1
ATOM 4012 N N . ASN A 1 526 ? 10.893 -19.195 18.782 1.00 73.38 526 ASN A N 1
ATOM 4013 C CA . ASN A 1 526 ? 12.079 -19.420 17.951 1.00 73.38 526 ASN A CA 1
ATOM 4014 C C . ASN A 1 526 ? 11.856 -19.111 16.465 1.00 73.38 526 ASN A C 1
ATOM 4016 O O . ASN A 1 526 ? 12.823 -18.923 15.740 1.00 73.38 526 ASN A O 1
ATOM 4020 N N . ASP A 1 527 ? 10.600 -19.059 16.021 1.00 65.31 527 ASP A N 1
ATOM 4021 C CA . ASP A 1 527 ? 10.266 -18.929 14.603 1.00 65.31 527 ASP A CA 1
ATOM 4022 C C . ASP A 1 527 ? 8.986 -18.105 14.377 1.00 65.31 527 ASP A C 1
ATOM 4024 O O . ASP A 1 527 ? 8.185 -18.339 13.474 1.00 65.31 527 ASP A O 1
ATOM 4028 N N . MET A 1 528 ? 8.723 -17.157 15.282 1.00 74.50 528 MET A N 1
ATOM 4029 C CA . MET A 1 528 ? 7.485 -16.374 15.271 1.00 74.50 528 MET A CA 1
ATOM 4030 C C . MET A 1 528 ? 7.214 -15.681 13.919 1.00 74.50 528 MET A C 1
ATOM 4032 O O . MET A 1 528 ? 6.076 -15.773 13.465 1.00 74.50 528 MET A O 1
ATOM 4036 N N . PRO A 1 529 ? 8.200 -15.075 13.221 1.00 67.38 529 PRO A N 1
ATOM 4037 C CA . PRO A 1 529 ? 7.986 -14.548 11.872 1.00 67.38 529 PRO A CA 1
ATOM 4038 C C . PRO A 1 529 ? 7.482 -15.590 10.853 1.00 67.38 529 PRO A C 1
ATOM 4040 O O . PRO A 1 529 ? 6.584 -15.272 10.073 1.00 67.38 529 PRO A O 1
ATOM 4043 N N . ALA A 1 530 ? 7.949 -16.851 10.898 1.00 59.16 530 ALA A N 1
ATOM 4044 C CA . ALA A 1 530 ? 7.438 -17.908 10.013 1.00 59.16 530 ALA A CA 1
ATOM 4045 C C . ALA A 1 530 ? 5.998 -18.329 10.312 1.00 59.16 530 ALA A C 1
ATOM 4047 O O . ALA A 1 530 ? 5.294 -18.900 9.477 1.00 59.16 530 ALA A O 1
ATOM 4048 N N . LYS A 1 531 ? 5.563 -18.078 11.540 1.00 66.50 531 LYS A N 1
ATOM 4049 C CA . LYS A 1 531 ? 4.252 -18.472 12.054 1.00 66.50 531 LYS A CA 1
ATOM 4050 C C . LYS A 1 531 ? 3.211 -17.369 11.853 1.00 66.50 531 LYS A C 1
ATOM 4052 O O . LYS A 1 531 ? 2.070 -17.504 12.290 1.00 66.50 531 LYS A O 1
ATOM 4057 N N . LEU A 1 532 ? 3.607 -16.289 11.177 1.00 64.81 532 LEU A N 1
ATOM 4058 C CA . LEU A 1 532 ? 2.777 -15.159 10.796 1.00 64.81 532 LEU A CA 1
ATOM 4059 C C . LEU A 1 532 ? 2.515 -15.155 9.270 1.00 64.81 532 LEU A C 1
ATOM 4061 O O . LEU A 1 532 ? 3.309 -15.691 8.494 1.00 64.81 532 LEU A O 1
ATOM 4065 N N . PRO A 1 533 ? 1.387 -14.578 8.806 1.00 60.34 533 PRO A N 1
ATOM 4066 C CA . PRO A 1 533 ? 0.424 -13.803 9.578 1.00 60.34 533 PRO A CA 1
ATOM 4067 C C . PRO A 1 533 ? -0.442 -14.654 10.504 1.00 60.34 533 PRO A C 1
ATOM 4069 O O . PRO A 1 533 ? -0.769 -15.799 10.192 1.00 60.34 533 PRO A O 1
ATOM 4072 N N . VAL A 1 534 ? -0.890 -14.048 11.611 1.00 56.22 534 VAL A N 1
ATOM 4073 C CA . VAL A 1 534 ? -1.776 -14.694 12.601 1.00 56.22 534 VAL A CA 1
ATOM 4074 C C . VAL A 1 534 ? -3.048 -15.273 11.953 1.00 56.22 534 VAL A C 1
ATOM 4076 O O . VAL A 1 534 ? -3.688 -16.165 12.501 1.00 56.22 534 VAL A O 1
ATOM 4079 N N . ASP A 1 535 ? -3.427 -14.794 10.770 1.00 52.66 535 ASP A N 1
ATOM 4080 C CA . ASP A 1 535 ? -4.670 -15.139 10.089 1.00 52.66 535 ASP A CA 1
ATOM 4081 C C . ASP A 1 535 ? -4.598 -16.357 9.140 1.00 52.66 535 ASP A C 1
ATOM 4083 O O . ASP A 1 535 ? -5.612 -16.670 8.511 1.00 52.66 535 ASP A O 1
ATOM 4087 N N . ARG A 1 536 ? -3.451 -17.052 9.025 1.00 53.75 536 ARG A N 1
ATOM 4088 C CA . ARG A 1 536 ? -3.307 -18.234 8.151 1.00 53.75 536 ARG A CA 1
ATOM 4089 C C . ARG A 1 536 ? -4.282 -19.337 8.606 1.00 53.75 536 ARG A C 1
ATOM 4091 O O . ARG A 1 536 ? -4.192 -19.837 9.725 1.00 53.75 536 ARG A O 1
ATOM 4098 N N . GLY A 1 537 ? -5.260 -19.662 7.753 1.00 44.88 537 GLY A N 1
ATOM 4099 C CA . GLY A 1 537 ? -6.391 -20.548 8.065 1.00 44.88 537 GLY A CA 1
ATOM 4100 C C . GLY A 1 537 ? -6.003 -21.979 8.470 1.00 44.88 537 GLY A C 1
ATOM 4101 O O . GLY A 1 537 ? -4.982 -22.514 8.044 1.00 44.88 537 GLY A O 1
ATOM 4102 N N . LEU A 1 538 ? -6.862 -22.606 9.280 1.00 39.97 538 LEU A N 1
ATOM 4103 C CA . LEU A 1 538 ? -6.719 -23.918 9.936 1.00 39.97 538 LEU A CA 1
ATOM 4104 C C . LEU A 1 538 ? -6.796 -25.154 8.993 1.00 39.97 538 LEU A C 1
ATOM 4106 O O . LEU A 1 538 ? -7.357 -26.183 9.371 1.00 39.97 538 LEU A O 1
ATOM 4110 N N . GLY A 1 539 ? -6.257 -25.123 7.768 1.00 37.81 539 GLY A N 1
ATOM 4111 C CA . GLY A 1 539 ? -6.296 -26.323 6.916 1.00 37.81 539 GLY A CA 1
ATOM 4112 C C . GLY A 1 539 ? -5.723 -26.210 5.504 1.00 37.81 539 GLY A C 1
ATOM 4113 O O . GLY A 1 539 ? -5.422 -25.129 5.011 1.00 37.81 539 GLY A O 1
ATOM 4114 N N . LYS A 1 540 ? -5.608 -27.374 4.838 1.00 34.66 540 LYS A N 1
ATOM 4115 C CA . LYS A 1 540 ? -4.986 -27.640 3.514 1.00 34.66 540 LYS A CA 1
ATOM 4116 C C . LYS A 1 540 ? -5.581 -26.890 2.309 1.00 34.66 540 LYS A C 1
ATOM 4118 O O . LYS A 1 540 ? -5.255 -27.209 1.166 1.00 34.66 540 LYS A O 1
ATOM 4123 N N . HIS A 1 541 ? -6.428 -25.894 2.523 1.00 36.84 541 HIS A N 1
ATOM 4124 C CA . HIS A 1 541 ? -6.902 -25.027 1.460 1.00 36.84 541 HIS A CA 1
ATOM 4125 C C . HIS A 1 541 ? -6.057 -23.758 1.440 1.00 36.84 541 HIS A C 1
ATOM 4127 O O . HIS A 1 541 ? -6.437 -22.712 1.957 1.00 36.84 541 HIS A O 1
ATOM 4133 N N . VAL A 1 542 ? -4.909 -23.848 0.760 1.00 35.56 542 VAL A N 1
ATOM 4134 C CA . VAL A 1 542 ? -4.378 -22.697 0.026 1.00 35.56 542 VAL A CA 1
ATOM 4135 C C . VAL A 1 542 ? -5.498 -22.311 -0.932 1.00 35.56 542 VAL A C 1
ATOM 4137 O O . VAL A 1 542 ? -5.649 -22.949 -1.970 1.00 35.56 542 VAL A O 1
ATOM 4140 N N . ALA A 1 543 ? -6.370 -21.379 -0.543 1.00 31.11 543 ALA A N 1
ATOM 4141 C CA . ALA A 1 543 ? -7.382 -20.854 -1.442 1.00 31.11 543 ALA A CA 1
ATOM 4142 C C . ALA A 1 543 ? -6.610 -20.271 -2.635 1.00 31.11 543 ALA A C 1
ATOM 4144 O O . ALA A 1 543 ? -5.906 -19.272 -2.467 1.00 31.11 543 ALA A O 1
ATOM 4145 N N . PRO A 1 544 ? -6.647 -20.905 -3.821 1.00 32.69 544 PRO A N 1
ATOM 4146 C CA . PRO A 1 544 ? -5.994 -20.344 -4.991 1.00 32.69 544 PRO A CA 1
ATOM 4147 C C . PRO A 1 544 ? -6.639 -18.980 -5.212 1.00 32.69 544 PRO A C 1
ATOM 4149 O O . PRO A 1 544 ? -7.870 -18.930 -5.192 1.00 32.69 544 PRO A O 1
ATOM 4152 N N . ASN A 1 545 ? -5.838 -17.916 -5.369 1.00 32.06 545 ASN A N 1
ATOM 4153 C CA . ASN A 1 545 ? -6.266 -16.536 -5.656 1.00 32.06 545 ASN A CA 1
ATOM 4154 C C . ASN A 1 545 ? -7.691 -16.492 -6.245 1.00 32.06 545 ASN A C 1
ATOM 4156 O O . ASN A 1 545 ? -7.915 -16.884 -7.394 1.00 32.06 545 ASN A O 1
ATOM 4160 N N . VAL A 1 546 ? -8.671 -16.146 -5.402 1.00 33.53 546 VAL A N 1
ATOM 4161 C CA . VAL A 1 546 ? -10.049 -16.651 -5.519 1.00 33.53 546 VAL A CA 1
ATOM 4162 C C . VAL A 1 546 ? -10.812 -15.966 -6.651 1.00 33.53 546 VAL A C 1
ATOM 4164 O O . VAL A 1 546 ? -11.531 -14.993 -6.467 1.00 33.53 546 VAL A O 1
ATOM 4167 N N . ASN A 1 547 ? -10.691 -16.536 -7.847 1.00 31.31 547 ASN A N 1
ATOM 4168 C CA . ASN A 1 547 ? -11.549 -16.268 -9.002 1.00 31.31 547 ASN A CA 1
ATOM 4169 C C . ASN A 1 547 ? -12.662 -17.332 -9.141 1.00 31.31 547 ASN A C 1
ATOM 4171 O O . ASN A 1 547 ? -13.243 -17.506 -10.218 1.00 31.31 547 ASN A O 1
ATOM 4175 N N . ASN A 1 548 ? -12.975 -18.081 -8.073 1.00 34.66 548 ASN A N 1
ATOM 4176 C CA . ASN A 1 548 ? -13.972 -19.146 -8.143 1.00 34.66 548 ASN A CA 1
ATOM 4177 C C . ASN A 1 548 ? -15.398 -18.587 -8.010 1.00 34.66 548 ASN A C 1
ATOM 4179 O O . ASN A 1 548 ? -15.972 -18.440 -6.937 1.00 34.66 548 ASN A O 1
ATOM 4183 N N . ARG A 1 549 ? -15.972 -18.280 -9.170 1.00 36.94 549 ARG A N 1
ATOM 4184 C CA . ARG A 1 549 ? -17.291 -17.673 -9.414 1.00 36.94 549 ARG A CA 1
ATOM 4185 C C . ARG A 1 549 ? -18.494 -18.419 -8.800 1.00 36.94 549 ARG A C 1
ATOM 4187 O O . ARG A 1 549 ? -19.601 -17.882 -8.833 1.00 36.94 549 ARG A O 1
ATOM 4194 N N . LYS A 1 550 ? -18.310 -19.653 -8.313 1.00 39.25 550 LYS A N 1
ATOM 4195 C CA . LYS A 1 550 ? -19.397 -20.559 -7.900 1.00 39.25 550 LYS A CA 1
ATOM 4196 C C . LYS A 1 550 ? -19.776 -20.485 -6.418 1.00 39.25 550 LYS A C 1
ATOM 4198 O O . LYS A 1 550 ? -20.918 -20.790 -6.109 1.00 39.25 550 LYS A O 1
ATOM 4203 N N . THR A 1 551 ? -18.874 -20.080 -5.527 1.00 44.16 551 THR A N 1
ATOM 4204 C CA . THR A 1 551 ? -19.131 -20.082 -4.073 1.00 44.16 551 THR A CA 1
ATOM 4205 C C . THR A 1 551 ? -19.824 -18.813 -3.579 1.00 44.16 551 THR A C 1
ATOM 4207 O O . THR A 1 551 ? -20.689 -18.897 -2.720 1.00 44.16 551 THR A O 1
ATOM 4210 N N . PHE A 1 552 ? -19.545 -17.650 -4.175 1.00 37.19 552 PHE A N 1
ATOM 4211 C CA . PHE A 1 552 ? -20.132 -16.375 -3.726 1.00 37.19 552 PHE A CA 1
ATOM 4212 C C . PHE A 1 552 ? -21.492 -16.040 -4.352 1.00 37.19 552 PHE A C 1
ATOM 4214 O O . PHE A 1 552 ? -22.247 -15.235 -3.819 1.00 37.19 552 PHE A O 1
ATOM 4221 N N . SER A 1 553 ? -21.829 -16.640 -5.495 1.00 38.72 553 SER A N 1
ATOM 4222 C CA . SER A 1 553 ? -23.047 -16.293 -6.239 1.00 38.72 553 SER A CA 1
ATOM 4223 C C . SER A 1 553 ? -24.318 -16.987 -5.736 1.00 38.72 553 SER A C 1
ATOM 4225 O O . SER A 1 553 ? -25.403 -16.629 -6.189 1.00 38.72 553 SER A O 1
ATOM 4227 N N . SER A 1 554 ? -24.214 -17.948 -4.811 1.00 46.12 554 SER A N 1
ATOM 4228 C CA . SER A 1 554 ? -25.370 -18.701 -4.307 1.00 46.12 554 SER A CA 1
ATOM 4229 C C . SER A 1 554 ? -26.064 -18.061 -3.103 1.00 46.12 554 SER A C 1
ATOM 4231 O O . SER A 1 554 ? -27.203 -18.424 -2.828 1.00 46.12 554 SER A O 1
ATOM 4233 N N . GLY A 1 555 ? -25.419 -17.138 -2.372 1.00 41.62 555 GLY A N 1
ATOM 4234 C CA . GLY A 1 555 ? -25.993 -16.534 -1.157 1.00 41.62 555 GLY A CA 1
ATOM 4235 C C . GLY A 1 555 ? -26.379 -17.546 -0.063 1.00 41.62 555 GLY A C 1
ATOM 4236 O O . GLY A 1 555 ? -27.146 -17.207 0.832 1.00 41.62 555 GLY A O 1
ATOM 4237 N N . GLN A 1 556 ? -25.889 -18.787 -0.168 1.00 41.50 556 GLN A N 1
ATOM 4238 C CA . GLN A 1 556 ? -26.280 -19.933 0.661 1.00 41.50 556 GLN A CA 1
ATOM 4239 C C . GLN A 1 556 ? -25.258 -20.291 1.744 1.00 41.50 556 GLN A C 1
ATOM 4241 O O . GLN A 1 556 ? -25.524 -21.196 2.528 1.00 41.50 556 GLN A O 1
ATOM 4246 N N . LEU A 1 557 ? -24.112 -19.612 1.800 1.00 37.94 557 LEU A N 1
ATOM 4247 C CA . LEU A 1 557 ? -23.134 -19.844 2.857 1.00 37.94 557 LEU A CA 1
ATOM 4248 C C . LEU A 1 557 ? -23.499 -19.006 4.078 1.00 37.94 557 LEU A C 1
ATOM 4250 O O . LEU A 1 557 ? -23.577 -17.777 4.019 1.00 37.94 557 LEU A O 1
ATOM 4254 N N . ASP A 1 558 ? -23.758 -19.708 5.176 1.00 42.72 558 ASP A N 1
ATOM 4255 C CA . ASP A 1 558 ? -23.846 -19.110 6.493 1.00 42.72 558 ASP A CA 1
ATOM 4256 C C . ASP A 1 558 ? -22.501 -18.428 6.785 1.00 42.72 558 ASP A C 1
ATOM 4258 O O . ASP A 1 558 ? -21.445 -19.052 6.682 1.00 42.72 558 ASP A O 1
ATOM 4262 N N . LYS A 1 559 ? -22.518 -17.142 7.154 1.00 43.78 559 LYS A N 1
ATOM 4263 C CA . LYS A 1 559 ? -21.301 -16.405 7.542 1.00 43.78 559 LYS A CA 1
ATOM 4264 C C . LYS A 1 559 ? -20.547 -17.111 8.676 1.00 43.78 559 LYS A C 1
ATOM 4266 O O . LYS A 1 559 ? -19.357 -16.881 8.855 1.00 43.78 559 LYS A O 1
ATOM 4271 N N . TRP A 1 560 ? -21.223 -17.989 9.418 1.00 41.81 560 TRP A N 1
ATOM 4272 C CA . TRP A 1 560 ? -20.632 -18.882 10.407 1.00 41.81 560 TRP A CA 1
ATOM 4273 C C . TRP A 1 560 ? -19.786 -20.019 9.835 1.00 41.81 560 TRP A C 1
ATOM 4275 O O . TRP A 1 560 ? -18.797 -20.390 10.464 1.00 41.81 560 TRP A O 1
ATOM 4285 N N . GLU A 1 561 ? -20.134 -20.565 8.670 1.00 45.69 561 GLU A N 1
ATOM 4286 C CA . GLU A 1 561 ? -19.270 -21.512 7.957 1.00 45.69 561 GLU A CA 1
ATOM 4287 C C . GLU A 1 561 ? -18.059 -20.777 7.379 1.00 45.69 561 GLU A C 1
ATOM 4289 O O . GLU A 1 561 ? -16.939 -21.232 7.565 1.00 45.69 561 GLU A O 1
ATOM 4294 N N . GLU A 1 562 ? -18.237 -19.569 6.835 1.00 47.44 562 GLU A N 1
ATOM 4295 C CA . GLU A 1 562 ? -17.117 -18.751 6.346 1.00 47.44 562 GLU A CA 1
ATOM 4296 C C . GLU A 1 562 ? -16.204 -18.246 7.477 1.00 47.44 562 GLU A C 1
ATOM 4298 O O . GLU A 1 562 ? -15.006 -18.133 7.275 1.00 47.44 562 GLU A O 1
ATOM 4303 N N . ALA A 1 563 ? -16.708 -17.984 8.685 1.00 44.19 563 ALA A N 1
ATOM 4304 C CA . ALA A 1 563 ? -15.870 -17.618 9.831 1.00 44.19 563 ALA A CA 1
ATOM 4305 C C . ALA A 1 563 ? -15.167 -18.834 10.470 1.00 44.19 563 ALA A C 1
ATOM 4307 O O . ALA A 1 563 ? -14.073 -18.692 11.014 1.00 44.19 563 ALA A O 1
ATOM 4308 N N . LYS A 1 564 ? -15.761 -20.034 10.369 1.00 45.69 564 LYS A N 1
ATOM 4309 C CA . LYS A 1 564 ? -15.098 -21.308 10.701 1.00 45.69 564 LYS A CA 1
ATOM 4310 C C . LYS A 1 564 ? -14.047 -21.714 9.661 1.00 45.69 564 LYS A C 1
ATOM 4312 O O . LYS A 1 564 ? -13.084 -22.387 10.017 1.00 45.69 564 LYS A O 1
ATOM 4317 N N . GLU A 1 565 ? -14.226 -21.318 8.401 1.00 51.56 565 GLU A N 1
ATOM 4318 C CA . GLU A 1 565 ? -13.335 -21.644 7.276 1.00 51.56 565 GLU A CA 1
ATOM 4319 C C . GLU A 1 565 ? -12.366 -20.503 6.892 1.00 51.56 565 GLU A C 1
ATOM 4321 O O . GLU A 1 565 ? -11.400 -20.729 6.162 1.00 51.56 565 GLU A O 1
ATOM 4326 N N . GLY A 1 566 ? -12.602 -19.284 7.379 1.00 57.31 566 GLY A N 1
ATOM 4327 C CA . GLY A 1 566 ? -11.949 -18.043 6.959 1.00 57.31 566 GLY A CA 1
ATOM 4328 C C . GLY A 1 566 ? -11.074 -17.399 8.034 1.00 57.31 566 GLY A C 1
ATOM 4329 O O . GLY A 1 566 ? -10.737 -17.987 9.058 1.00 57.31 566 GLY A O 1
ATOM 4330 N N . THR A 1 567 ? -10.636 -16.169 7.772 1.00 70.88 567 THR A N 1
ATOM 4331 C CA . THR A 1 567 ? -9.632 -15.491 8.612 1.00 70.88 567 THR A CA 1
ATOM 4332 C C . THR A 1 567 ? -10.277 -14.627 9.706 1.00 70.88 567 THR A C 1
ATOM 4334 O O . THR A 1 567 ? -11.275 -13.959 9.420 1.00 70.88 567 THR A O 1
ATOM 4337 N N . PRO A 1 568 ? -9.712 -14.526 10.931 1.00 74.06 568 PRO A N 1
ATOM 4338 C CA . PRO A 1 568 ? -10.304 -13.708 12.000 1.00 74.06 568 PRO A CA 1
ATOM 4339 C C . PRO A 1 568 ? -10.533 -12.241 11.622 1.00 74.06 568 PRO A C 1
ATOM 4341 O O . PRO A 1 568 ? -11.512 -11.633 12.032 1.00 74.06 568 PRO A O 1
ATOM 4344 N N . VAL A 1 569 ? -9.669 -11.701 10.765 1.00 78.44 569 VAL A N 1
ATOM 4345 C CA . VAL A 1 569 ? -9.744 -10.338 10.225 1.00 78.44 569 VAL A CA 1
ATOM 4346 C C . VAL A 1 569 ? -10.953 -10.126 9.296 1.00 78.44 569 VAL A C 1
ATOM 4348 O O . VAL A 1 569 ? -11.463 -9.013 9.193 1.00 78.44 569 VAL A O 1
ATOM 4351 N N . GLN A 1 570 ? -11.413 -11.166 8.590 1.00 74.88 570 GLN A N 1
ATOM 4352 C CA . GLN A 1 570 ? -12.641 -11.094 7.781 1.00 74.88 570 GLN A CA 1
ATOM 4353 C C . GLN A 1 570 ? -13.893 -11.148 8.653 1.00 74.88 570 GLN A C 1
ATOM 4355 O O . GLN A 1 570 ? -14.882 -10.486 8.350 1.00 74.88 570 GLN A O 1
ATOM 4360 N N . ALA A 1 571 ? -13.843 -11.934 9.725 1.00 73.06 571 ALA A N 1
ATOM 4361 C CA . ALA A 1 571 ? -14.952 -12.064 10.656 1.00 73.06 571 ALA A CA 1
ATOM 4362 C C . ALA A 1 571 ? -15.093 -10.831 11.566 1.00 73.06 571 ALA A C 1
ATOM 4364 O O . ALA A 1 571 ? -16.207 -10.439 11.906 1.00 73.06 571 ALA A O 1
ATOM 4365 N N . ASP A 1 572 ? -13.974 -10.190 11.909 1.00 79.44 572 ASP A N 1
ATOM 4366 C CA . ASP A 1 572 ? -13.931 -8.937 12.648 1.00 79.44 572 ASP A CA 1
ATOM 4367 C C . ASP A 1 572 ? -12.994 -7.917 11.967 1.00 79.44 572 ASP A C 1
ATOM 4369 O O . ASP A 1 572 ? -11.777 -7.941 12.180 1.00 79.44 572 ASP A O 1
ATOM 4373 N N . PRO A 1 573 ? -13.540 -6.968 11.182 1.00 79.75 573 PRO A N 1
ATOM 4374 C CA . PRO A 1 573 ? -12.751 -5.992 10.435 1.00 79.75 573 PRO A CA 1
ATOM 4375 C C . PRO A 1 573 ? -12.090 -4.922 11.318 1.00 79.75 573 PRO A C 1
ATOM 4377 O O . PRO A 1 573 ? -11.454 -4.017 10.788 1.00 79.75 573 PRO A O 1
ATOM 4380 N N . PHE A 1 574 ? -12.229 -4.972 12.644 1.00 85.88 574 PHE A N 1
ATOM 4381 C CA . PHE A 1 574 ? -11.446 -4.126 13.549 1.00 85.88 574 PHE A CA 1
ATOM 4382 C C . PHE A 1 574 ? -10.153 -4.803 14.015 1.00 85.88 574 PHE A C 1
ATOM 4384 O O . PHE A 1 574 ? -9.270 -4.123 14.543 1.00 85.88 574 PHE A O 1
ATOM 4391 N N . LEU A 1 575 ? -10.012 -6.115 13.802 1.00 86.94 575 LEU A N 1
ATOM 4392 C CA . LEU A 1 575 ? -8.757 -6.813 14.038 1.00 86.94 575 LEU A CA 1
ATOM 4393 C C . LEU A 1 575 ? -7.790 -6.546 12.874 1.00 86.94 575 LEU A C 1
ATOM 4395 O O . LEU A 1 575 ? -8.149 -6.739 11.710 1.00 86.94 575 LEU A O 1
ATOM 4399 N N . PRO A 1 576 ? -6.553 -6.111 13.155 1.00 87.94 576 PRO A N 1
ATOM 4400 C CA . PRO A 1 576 ? -5.555 -5.892 12.130 1.00 87.94 576 PRO A CA 1
ATOM 4401 C C . PRO A 1 576 ? -4.961 -7.225 11.677 1.00 87.94 576 PRO A C 1
ATOM 4403 O O . PRO A 1 576 ? -4.909 -8.203 12.432 1.00 87.94 576 PRO A O 1
ATOM 4406 N N . TRP A 1 577 ? -4.462 -7.249 10.445 1.00 85.38 577 TRP A N 1
ATOM 4407 C CA . TRP A 1 577 ? -3.743 -8.394 9.906 1.00 85.38 577 TRP A CA 1
ATOM 4408 C C . TRP A 1 577 ? -2.263 -8.318 10.297 1.00 85.38 577 TRP A C 1
ATOM 4410 O O . TRP A 1 577 ? -1.494 -7.601 9.670 1.00 85.38 577 TRP A O 1
ATOM 4420 N N . ILE A 1 578 ? -1.874 -8.985 11.384 1.00 88.50 578 ILE A N 1
ATOM 4421 C CA . ILE A 1 578 ? -0.524 -8.875 11.965 1.00 88.50 578 ILE A CA 1
ATOM 4422 C C . ILE A 1 578 ? 0.473 -9.732 11.170 1.00 88.50 578 ILE A C 1
ATOM 4424 O O . ILE A 1 578 ? 0.269 -10.938 11.035 1.00 88.50 578 ILE A O 1
ATOM 4428 N N . HIS A 1 579 ? 1.549 -9.105 10.688 1.00 87.62 579 HIS A N 1
ATOM 4429 C CA . HIS A 1 579 ? 2.663 -9.727 9.962 1.00 87.62 579 HIS A CA 1
ATOM 4430 C C . HIS A 1 579 ? 3.899 -9.961 10.834 1.00 87.62 579 HIS A C 1
ATOM 4432 O O . HIS A 1 579 ? 4.630 -10.912 10.594 1.00 87.62 579 HIS A O 1
ATOM 4438 N N . ASP A 1 580 ? 4.153 -9.094 11.816 1.00 91.94 580 ASP A N 1
ATOM 4439 C CA . ASP A 1 580 ? 5.291 -9.224 12.730 1.00 91.94 580 ASP A CA 1
ATOM 4440 C C . ASP A 1 580 ? 4.992 -8.545 14.067 1.00 91.94 580 ASP A C 1
ATOM 4442 O O . ASP A 1 580 ? 4.228 -7.575 14.133 1.00 91.94 580 ASP A O 1
ATOM 4446 N N . MET A 1 581 ? 5.632 -9.036 15.122 1.00 93.62 581 MET A N 1
ATOM 4447 C CA . MET A 1 581 ? 5.674 -8.384 16.423 1.00 93.62 581 MET A CA 1
ATOM 4448 C C . MET A 1 581 ? 6.995 -8.682 17.125 1.00 93.62 581 MET A C 1
ATOM 4450 O O . MET A 1 581 ? 7.505 -9.798 17.066 1.00 93.62 581 MET A O 1
ATOM 4454 N N . PHE A 1 582 ? 7.576 -7.692 17.792 1.00 94.69 582 PHE A N 1
ATOM 4455 C CA . PHE A 1 582 ? 8.820 -7.885 18.538 1.00 94.69 582 PHE A CA 1
ATOM 4456 C C . PHE A 1 582 ? 9.015 -6.786 19.581 1.00 94.69 582 PHE A C 1
ATOM 4458 O O . PHE A 1 582 ? 8.625 -5.642 19.331 1.00 94.69 582 PHE A O 1
ATOM 4465 N N . PRO A 1 583 ? 9.628 -7.090 20.737 1.00 95.81 583 PRO A N 1
ATOM 4466 C CA . PRO A 1 583 ? 10.024 -6.047 21.662 1.00 95.81 583 PRO A CA 1
ATOM 4467 C C . PRO A 1 583 ? 11.205 -5.249 21.114 1.00 95.81 583 PRO A C 1
ATOM 4469 O O . PRO A 1 583 ? 12.052 -5.758 20.371 1.00 95.81 583 PRO A O 1
ATOM 4472 N N . ASP A 1 584 ? 11.275 -3.990 21.518 1.00 93.88 584 ASP A N 1
ATOM 4473 C CA . ASP A 1 584 ? 12.463 -3.177 21.344 1.00 93.88 584 ASP A CA 1
ATOM 4474 C C . ASP A 1 584 ? 13.611 -3.676 22.247 1.00 93.88 584 ASP A C 1
ATOM 4476 O O . ASP A 1 584 ? 13.423 -4.482 23.160 1.00 93.88 584 ASP A O 1
ATOM 4480 N N . SER A 1 585 ? 14.830 -3.184 22.019 1.00 90.19 585 SER A N 1
ATOM 4481 C CA . SER A 1 585 ? 16.003 -3.619 22.791 1.00 90.19 585 SER A CA 1
ATOM 4482 C C . SER A 1 585 ? 15.935 -3.264 24.280 1.00 90.19 585 SER A C 1
ATOM 4484 O O . SER A 1 585 ? 16.673 -3.846 25.068 1.00 90.19 585 SER A O 1
ATOM 4486 N N . SER A 1 586 ? 15.100 -2.296 24.676 1.00 91.69 586 SER A N 1
ATOM 4487 C CA . SER A 1 586 ? 14.907 -1.933 26.086 1.00 91.69 586 SER A CA 1
ATOM 4488 C C . SER A 1 586 ? 13.775 -2.701 26.772 1.00 91.69 586 SER A C 1
ATOM 4490 O O . SER A 1 586 ? 13.593 -2.541 27.979 1.00 91.69 586 SER A O 1
ATOM 4492 N N . GLY A 1 587 ? 13.010 -3.508 26.026 1.00 94.12 587 GLY A N 1
ATOM 4493 C CA . GLY A 1 587 ? 11.816 -4.193 26.520 1.00 94.12 587 GLY A CA 1
ATOM 4494 C C . GLY A 1 587 ? 10.709 -3.246 26.993 1.00 94.12 587 GLY A C 1
ATOM 4495 O O . GLY A 1 587 ? 9.817 -3.666 27.726 1.00 94.12 587 GLY A O 1
ATOM 4496 N N . SER A 1 588 ? 10.766 -1.965 26.619 1.00 96.00 588 SER A N 1
ATOM 4497 C CA . SER A 1 588 ? 9.790 -0.947 27.014 1.00 96.00 588 SER A CA 1
ATOM 4498 C C . SER A 1 588 ? 8.628 -0.832 26.032 1.00 96.00 588 SER A C 1
ATOM 4500 O O . SER A 1 588 ? 7.575 -0.298 26.390 1.00 96.00 588 SER A O 1
ATOM 4502 N N . VAL A 1 589 ? 8.793 -1.336 24.808 1.00 96.69 589 VAL A N 1
ATOM 4503 C CA . VAL A 1 589 ? 7.794 -1.264 23.742 1.00 96.69 589 VAL A CA 1
ATOM 4504 C C . VAL A 1 589 ? 7.742 -2.581 22.982 1.00 96.69 589 VAL A C 1
ATOM 4506 O O . VAL A 1 589 ? 8.773 -3.148 22.637 1.00 96.69 589 VAL A O 1
ATOM 4509 N N . ILE A 1 590 ? 6.532 -3.042 22.667 1.00 97.44 590 ILE A N 1
ATOM 4510 C CA . ILE A 1 590 ? 6.290 -4.098 21.684 1.00 97.44 590 ILE A CA 1
ATOM 4511 C C . ILE A 1 590 ? 5.873 -3.441 20.370 1.00 97.44 590 ILE A C 1
ATOM 4513 O O . ILE A 1 590 ? 4.822 -2.801 20.298 1.00 97.44 590 ILE A O 1
ATOM 4517 N N . HIS A 1 591 ? 6.697 -3.591 19.338 1.00 96.25 591 HIS A N 1
ATOM 4518 C CA . HIS A 1 591 ? 6.398 -3.127 17.991 1.00 96.25 591 HIS A CA 1
ATOM 4519 C C . HIS A 1 591 ? 5.478 -4.115 17.287 1.00 96.25 591 HIS A C 1
ATOM 4521 O O . HIS A 1 591 ? 5.740 -5.316 17.308 1.00 96.25 591 HIS A O 1
ATOM 4527 N N . PHE A 1 592 ? 4.458 -3.605 16.603 1.00 95.44 592 PHE A N 1
ATOM 4528 C CA . PHE A 1 592 ? 3.596 -4.392 15.728 1.00 95.44 592 PHE A CA 1
ATOM 4529 C C . PHE A 1 592 ? 3.694 -3.901 14.289 1.00 95.44 592 PHE A C 1
ATOM 4531 O O . PHE A 1 592 ? 3.566 -2.706 14.010 1.00 95.44 592 PHE A O 1
ATOM 4538 N N . ILE A 1 593 ? 3.873 -4.846 13.369 1.00 93.38 593 ILE A N 1
ATOM 4539 C CA . ILE A 1 593 ? 3.771 -4.635 11.928 1.00 93.38 593 ILE A CA 1
ATOM 4540 C C . ILE A 1 593 ? 2.534 -5.385 11.460 1.00 93.38 593 ILE A C 1
ATOM 4542 O O . ILE A 1 593 ? 2.464 -6.610 11.532 1.00 93.38 593 ILE A O 1
ATOM 4546 N N . ALA A 1 594 ? 1.542 -4.646 10.997 1.00 90.62 594 ALA A N 1
ATOM 4547 C CA . ALA A 1 594 ? 0.265 -5.177 10.569 1.00 90.62 594 ALA A CA 1
ATOM 4548 C C . ALA A 1 594 ? -0.168 -4.562 9.240 1.00 90.62 594 ALA A C 1
ATOM 4550 O O . ALA A 1 594 ? 0.493 -3.675 8.705 1.00 90.62 594 ALA A O 1
ATOM 4551 N N . GLN A 1 595 ? -1.286 -5.030 8.697 1.00 83.81 595 GLN A N 1
ATOM 4552 C CA . GLN A 1 595 ? -1.809 -4.565 7.431 1.00 83.81 595 GLN A CA 1
ATOM 4553 C C . GLN A 1 595 ? -3.349 -4.475 7.418 1.00 83.81 595 GLN A C 1
ATOM 4555 O O . GLN A 1 595 ? -4.067 -5.240 8.056 1.00 83.81 595 GLN A O 1
ATOM 4560 N N . ASN A 1 596 ? -3.867 -3.540 6.629 1.00 79.12 596 ASN A N 1
ATOM 4561 C CA . ASN A 1 596 ? -5.247 -3.422 6.196 1.00 79.12 596 ASN A CA 1
ATOM 4562 C C . ASN A 1 596 ? -5.523 -4.400 5.024 1.00 79.12 596 ASN A C 1
ATOM 4564 O O . ASN A 1 596 ? -5.140 -4.198 3.865 1.00 79.12 596 ASN A O 1
ATOM 4568 N N . LYS A 1 597 ? -6.208 -5.494 5.340 1.00 78.12 597 LYS A N 1
ATOM 4569 C CA . LYS A 1 597 ? -6.682 -6.543 4.437 1.00 78.12 597 LYS A CA 1
ATOM 4570 C C . LYS A 1 597 ? -7.714 -6.070 3.403 1.00 78.12 597 LYS A C 1
ATOM 4572 O O . LYS A 1 597 ? -7.925 -6.775 2.421 1.00 78.12 597 LYS A O 1
ATOM 4577 N N . ARG A 1 598 ? -8.307 -4.874 3.529 1.00 72.81 598 ARG A N 1
ATOM 4578 C CA . ARG A 1 598 ? -9.306 -4.333 2.576 1.00 72.81 598 ARG A CA 1
ATOM 4579 C C . ARG A 1 598 ? -8.873 -4.393 1.108 1.00 72.81 598 ARG A C 1
ATOM 4581 O O . ARG A 1 598 ? -9.712 -4.501 0.217 1.00 72.81 598 ARG A O 1
ATOM 4588 N N . ARG A 1 599 ? -7.566 -4.340 0.840 1.00 67.69 599 ARG A N 1
ATOM 4589 C CA . ARG A 1 599 ? -7.010 -4.388 -0.523 1.00 67.69 599 ARG A CA 1
ATOM 4590 C C . ARG A 1 599 ? -6.661 -5.786 -1.022 1.00 67.69 599 ARG A C 1
ATOM 4592 O O . ARG A 1 599 ? -6.443 -5.955 -2.212 1.00 67.69 599 ARG A O 1
ATOM 4599 N N . CYS A 1 600 ? -6.667 -6.787 -0.151 1.00 68.38 600 CYS A N 1
ATOM 4600 C CA . CYS A 1 600 ? -6.266 -8.147 -0.490 1.00 68.38 600 CYS A CA 1
ATOM 4601 C C . CYS A 1 600 ? -7.142 -8.818 -1.536 1.00 68.38 600 CYS A C 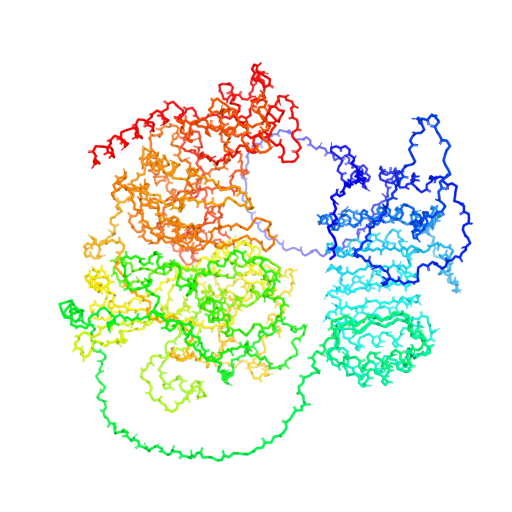1
ATOM 4603 O O . CYS A 1 600 ? -6.629 -9.541 -2.391 1.00 68.38 600 CYS A O 1
ATOM 4605 N N . ASN A 1 601 ? -8.443 -8.550 -1.506 1.00 63.97 601 ASN A N 1
ATOM 4606 C CA . ASN A 1 601 ? -9.366 -9.185 -2.426 1.00 63.97 601 ASN A CA 1
ATOM 4607 C C . ASN A 1 601 ? -9.377 -8.421 -3.745 1.00 63.97 601 ASN A C 1
ATOM 4609 O O . ASN A 1 601 ? -9.524 -7.203 -3.772 1.00 63.97 601 ASN A O 1
ATOM 4613 N N . SER A 1 602 ? -9.251 -9.133 -4.860 1.00 55.00 602 SER A N 1
ATOM 4614 C CA . SER A 1 602 ? -9.427 -8.565 -6.195 1.00 55.00 602 SER A CA 1
ATOM 4615 C C . SER A 1 602 ? -10.386 -9.435 -6.992 1.00 55.00 602 SER A C 1
ATOM 4617 O O . SER A 1 602 ? -10.391 -10.650 -6.838 1.00 55.00 602 SER A O 1
ATOM 4619 N N . GLY A 1 603 ? -11.249 -8.822 -7.802 1.00 60.94 603 GLY A N 1
ATOM 4620 C CA . GLY A 1 603 ? -12.265 -9.553 -8.558 1.00 60.94 603 GLY A CA 1
ATOM 4621 C C . GLY A 1 603 ? -13.605 -8.826 -8.626 1.00 60.94 603 GLY A C 1
ATOM 4622 O O . GLY A 1 603 ? -13.724 -7.661 -8.258 1.00 60.94 603 GLY A O 1
ATOM 4623 N N . LYS A 1 604 ? -14.633 -9.517 -9.132 1.00 52.69 604 LYS A N 1
ATOM 4624 C CA . LYS A 1 604 ? -15.966 -8.932 -9.380 1.00 52.69 604 LYS A CA 1
ATOM 4625 C C . LYS A 1 604 ? -16.794 -8.685 -8.108 1.00 52.69 604 LYS A C 1
ATOM 4627 O O . LYS A 1 604 ? -17.694 -7.857 -8.162 1.00 52.69 604 LYS A O 1
ATOM 4632 N N . VAL A 1 605 ? -16.477 -9.365 -7.001 1.00 57.53 605 VAL A N 1
ATOM 4633 C CA . VAL A 1 605 ? -17.157 -9.257 -5.684 1.00 57.53 605 VAL A CA 1
ATOM 4634 C C . VAL A 1 605 ? -16.471 -8.231 -4.763 1.00 57.53 605 VAL A C 1
ATOM 4636 O O . VAL A 1 605 ? -16.935 -7.911 -3.680 1.00 57.53 605 VAL A O 1
ATOM 4639 N N . HIS A 1 606 ? -15.382 -7.627 -5.235 1.00 67.00 606 HIS A N 1
ATOM 4640 C CA . HIS A 1 606 ? -14.498 -6.774 -4.448 1.00 67.00 606 HIS A CA 1
ATOM 4641 C C . HIS A 1 606 ? -15.166 -5.566 -3.769 1.00 67.00 606 HIS A C 1
ATOM 4643 O O . HIS A 1 606 ? -14.686 -5.117 -2.736 1.00 67.00 606 HIS A O 1
ATOM 4649 N N . TRP A 1 607 ? -16.247 -5.008 -4.325 1.00 68.81 607 TRP A N 1
ATOM 4650 C CA . TRP A 1 607 ? -16.921 -3.875 -3.680 1.00 68.81 607 TRP A CA 1
ATOM 4651 C C . TRP A 1 607 ? -17.586 -4.273 -2.364 1.00 68.81 607 TRP A C 1
ATOM 4653 O O . TRP A 1 607 ? -17.520 -3.499 -1.413 1.00 68.81 607 TRP A O 1
ATOM 4663 N N . ASP A 1 608 ? -18.158 -5.474 -2.294 1.00 68.81 608 ASP A N 1
ATOM 4664 C CA . ASP A 1 608 ? -18.783 -5.979 -1.071 1.00 68.81 608 ASP A CA 1
ATOM 4665 C C . ASP A 1 608 ? -17.715 -6.227 0.000 1.00 68.81 608 ASP A C 1
ATOM 4667 O O . ASP A 1 608 ? -17.882 -5.795 1.139 1.00 68.81 608 ASP A O 1
ATOM 4671 N N . ASP A 1 609 ? -16.561 -6.779 -0.390 1.00 66.62 609 ASP A N 1
ATOM 4672 C CA . ASP A 1 609 ? -15.398 -6.936 0.493 1.00 66.62 609 ASP A CA 1
ATOM 4673 C C . ASP A 1 609 ? -14.843 -5.587 0.963 1.00 66.62 609 ASP A C 1
ATOM 4675 O O . ASP A 1 609 ? -14.545 -5.402 2.140 1.00 66.62 609 ASP A O 1
ATOM 4679 N N . ILE A 1 610 ? -14.731 -4.609 0.057 1.00 71.38 610 ILE A N 1
ATOM 4680 C CA . ILE A 1 610 ? -14.310 -3.246 0.393 1.00 71.38 610 ILE A CA 1
ATOM 4681 C C . ILE A 1 610 ? -15.254 -2.624 1.417 1.00 71.38 610 ILE A C 1
ATOM 4683 O O . ILE A 1 610 ? -14.787 -1.900 2.294 1.00 71.38 610 ILE A O 1
ATOM 4687 N N . HIS A 1 611 ? -16.562 -2.839 1.295 1.00 72.81 611 HIS A N 1
ATOM 4688 C CA . HIS A 1 611 ? -17.532 -2.293 2.238 1.00 72.81 611 HIS A CA 1
ATOM 4689 C C . HIS A 1 611 ? -17.508 -3.048 3.569 1.00 72.81 611 HIS A C 1
ATOM 4691 O O . HIS A 1 611 ? -17.498 -2.414 4.619 1.00 72.81 611 HIS A O 1
ATOM 4697 N N . ALA A 1 612 ? -17.406 -4.378 3.549 1.00 72.44 612 ALA A N 1
ATOM 4698 C CA . ALA A 1 612 ? -17.291 -5.190 4.759 1.00 72.44 612 ALA A CA 1
ATOM 4699 C C . ALA A 1 612 ? -16.015 -4.874 5.560 1.00 72.44 612 ALA A C 1
ATOM 4701 O O . ALA A 1 612 ? -16.047 -4.822 6.787 1.00 72.44 612 ALA A O 1
ATOM 4702 N N . LEU A 1 613 ? -14.905 -4.609 4.866 1.00 76.44 613 LEU A N 1
ATOM 4703 C CA . LEU A 1 613 ? -13.604 -4.281 5.455 1.00 76.44 613 LEU A CA 1
ATOM 4704 C C . LEU A 1 613 ? -13.372 -2.767 5.600 1.00 76.44 613 LEU A C 1
ATOM 4706 O O . LEU A 1 613 ? -12.270 -2.342 5.940 1.00 76.44 613 LEU A O 1
ATOM 4710 N N . GLU A 1 614 ? -14.389 -1.931 5.370 1.00 79.88 614 GLU A N 1
ATOM 4711 C CA . GLU A 1 614 ? -14.315 -0.482 5.596 1.00 79.88 614 GLU A CA 1
ATOM 4712 C C . GLU A 1 614 ? -13.858 -0.104 7.019 1.00 79.88 614 GLU A C 1
ATOM 4714 O O . GLU A 1 614 ? -13.041 0.817 7.144 1.00 79.88 614 GLU A O 1
ATOM 4719 N N . PRO A 1 615 ? -14.259 -0.829 8.086 1.00 83.94 615 PRO A N 1
ATOM 4720 C CA . PRO A 1 615 ? -13.750 -0.565 9.425 1.00 83.94 615 PRO A CA 1
ATOM 4721 C C . PRO A 1 615 ? -12.235 -0.712 9.586 1.00 83.94 615 PRO A C 1
ATOM 4723 O O . PRO A 1 615 ? -11.654 -0.066 10.449 1.00 83.94 615 PRO A O 1
ATOM 4726 N N . GLN A 1 616 ? -11.537 -1.435 8.710 1.00 84.75 616 GLN A N 1
ATOM 4727 C CA . GLN A 1 616 ? -10.073 -1.479 8.770 1.00 84.75 616 GLN A CA 1
ATOM 4728 C C . GLN A 1 616 ? -9.406 -0.150 8.436 1.00 84.75 616 GLN A C 1
ATOM 4730 O O . GLN A 1 616 ? -8.204 -0.003 8.616 1.00 84.75 616 GLN A O 1
ATOM 4735 N N . VAL A 1 617 ? -10.133 0.848 7.937 1.00 85.12 617 VAL A N 1
ATOM 4736 C CA . VAL A 1 617 ? -9.573 2.201 7.850 1.00 85.12 617 VAL A CA 1
ATOM 4737 C C . VAL A 1 617 ? -9.545 2.868 9.230 1.00 85.12 617 VAL A C 1
ATOM 4739 O O . VAL A 1 617 ? -8.651 3.672 9.502 1.00 85.12 617 VAL A O 1
ATOM 4742 N N . THR A 1 618 ? -10.461 2.515 10.140 1.00 87.25 618 THR A N 1
ATOM 4743 C CA . THR A 1 618 ? -10.559 3.158 11.461 1.00 87.25 618 THR A CA 1
ATOM 4744 C C . THR A 1 618 ? -9.342 2.864 12.322 1.00 87.25 618 THR A C 1
ATOM 4746 O O . THR A 1 618 ? -8.929 3.714 13.102 1.00 87.25 618 THR A O 1
ATOM 4749 N N . ILE A 1 619 ? -8.715 1.697 12.153 1.00 89.88 619 ILE A N 1
ATOM 4750 C CA . ILE A 1 619 ? -7.495 1.309 12.880 1.00 89.88 619 ILE A CA 1
ATOM 4751 C C . ILE A 1 619 ? -6.275 2.172 12.515 1.00 89.88 619 ILE A C 1
ATOM 4753 O O . ILE A 1 619 ? -5.233 2.062 13.154 1.00 89.88 619 ILE A O 1
ATOM 4757 N N . MET A 1 620 ? -6.381 3.020 11.490 1.00 89.38 620 MET A N 1
ATOM 4758 C CA . MET A 1 620 ? -5.373 4.017 11.107 1.00 89.38 620 MET A CA 1
ATOM 4759 C C . MET A 1 620 ? -5.832 5.448 11.428 1.00 89.38 620 MET A C 1
ATOM 4761 O O . MET A 1 620 ? -5.090 6.403 11.238 1.00 89.38 620 MET A O 1
ATOM 4765 N N . GLN A 1 621 ? -7.060 5.620 11.913 1.00 90.50 621 GLN A N 1
ATOM 4766 C CA . GLN A 1 621 ? -7.635 6.900 12.318 1.00 90.50 621 GLN A CA 1
ATOM 4767 C C . GLN A 1 621 ? -7.471 7.039 13.824 1.00 90.50 621 GLN A C 1
ATOM 4769 O O . GLN A 1 621 ? -8.303 6.477 14.512 1.00 90.50 621 GLN A O 1
ATOM 4774 N N . PRO A 1 622 ? -6.484 7.743 14.392 1.00 93.19 622 PRO A N 1
ATOM 4775 C CA . PRO A 1 622 ? -6.297 7.751 15.845 1.00 93.19 622 PRO A CA 1
ATOM 4776 C C . PRO A 1 622 ? -7.537 8.252 16.603 1.00 93.19 622 PRO A C 1
ATOM 4778 O O . PRO A 1 622 ? -8.355 9.002 16.054 1.00 93.19 622 PRO A O 1
ATOM 4781 N N . VAL A 1 623 ? -7.680 7.837 17.860 1.00 93.94 623 VAL A N 1
ATOM 4782 C CA . VAL A 1 623 ? -8.658 8.387 18.810 1.00 93.94 623 VAL A CA 1
ATOM 4783 C C . VAL A 1 623 ? -7.997 8.767 20.112 1.00 93.94 623 VAL A C 1
ATOM 4785 O O . VAL A 1 623 ? -6.938 8.251 20.458 1.00 93.94 623 VAL A O 1
ATOM 4788 N N . SER A 1 624 ? -8.674 9.656 20.825 1.00 94.56 624 SER A N 1
ATOM 4789 C CA . SER A 1 624 ? -8.317 10.046 22.172 1.00 94.56 624 SER A CA 1
ATOM 4790 C C . SER A 1 624 ? -9.136 9.276 23.197 1.00 94.56 624 SER A C 1
ATOM 4792 O O . SER A 1 624 ? -10.363 9.176 23.090 1.00 94.56 624 SER A O 1
ATOM 4794 N N . VAL A 1 625 ? -8.448 8.734 24.193 1.00 95.50 625 VAL A N 1
ATOM 4795 C CA . VAL A 1 625 ? -9.025 7.895 25.239 1.00 95.50 625 VAL A CA 1
ATOM 4796 C C . VAL A 1 625 ? -8.632 8.423 26.606 1.00 95.50 625 VAL A C 1
ATOM 4798 O O . VAL A 1 625 ? -7.490 8.816 26.841 1.00 95.50 625 VAL A O 1
ATOM 4801 N N . LYS A 1 626 ? -9.598 8.389 27.521 1.00 96.25 626 LYS A N 1
ATOM 4802 C CA . LYS A 1 626 ? -9.401 8.678 28.935 1.00 96.25 626 LYS A CA 1
ATOM 4803 C C . LYS A 1 626 ? -9.680 7.432 29.766 1.00 96.25 626 LYS A C 1
ATOM 4805 O O . LYS A 1 626 ? -10.758 6.839 29.635 1.00 96.25 626 LYS A O 1
ATOM 4810 N N . ARG A 1 627 ? -8.751 7.072 30.651 1.00 96.12 627 ARG A N 1
ATOM 4811 C CA . ARG A 1 627 ? -8.992 6.094 31.715 1.00 96.12 627 ARG A CA 1
ATOM 4812 C C . ARG A 1 627 ? -9.949 6.678 32.755 1.00 96.12 627 ARG A C 1
ATOM 4814 O O . ARG A 1 627 ? -9.789 7.807 33.212 1.00 96.12 627 ARG A O 1
ATOM 4821 N N . ILE A 1 628 ? -10.968 5.913 33.120 1.00 95.38 628 ILE A N 1
ATOM 4822 C CA . ILE A 1 628 ? -11.965 6.274 34.133 1.00 95.38 628 ILE A CA 1
ATOM 4823 C C . ILE A 1 628 ? -12.151 5.117 35.110 1.00 95.38 628 ILE A C 1
ATOM 4825 O O . ILE A 1 628 ? -11.977 3.956 34.744 1.00 95.38 628 ILE A O 1
ATOM 4829 N N . ASP A 1 629 ? -12.492 5.427 36.356 1.00 93.38 629 ASP A N 1
ATOM 4830 C CA . ASP A 1 629 ? -12.865 4.398 37.322 1.00 93.38 629 ASP A CA 1
ATOM 4831 C C . ASP A 1 629 ? -14.244 3.793 37.003 1.00 93.38 629 ASP A C 1
ATOM 4833 O O . ASP A 1 629 ? -15.046 4.332 36.233 1.00 93.38 629 ASP A O 1
ATOM 4837 N N . GLU A 1 630 ? -14.499 2.633 37.597 1.00 89.56 630 GLU A N 1
ATOM 4838 C CA . GLU A 1 630 ? -15.713 1.847 37.402 1.00 89.56 630 GLU A CA 1
ATOM 4839 C C . GLU A 1 630 ? -16.986 2.595 37.852 1.00 89.56 630 GLU A C 1
ATOM 4841 O O . GLU A 1 630 ? -18.021 2.476 37.198 1.00 89.56 630 GLU A O 1
ATOM 4846 N N . GLU A 1 631 ? -16.914 3.408 38.914 1.00 91.69 631 GLU A N 1
ATOM 4847 C CA . GLU A 1 631 ? -18.044 4.208 39.418 1.00 91.69 631 GLU A CA 1
ATOM 4848 C C . GLU A 1 631 ? -18.428 5.311 38.421 1.00 91.69 631 GLU A C 1
ATOM 4850 O O . GLU A 1 631 ? -19.599 5.491 38.079 1.00 91.69 631 GLU A O 1
ATOM 4855 N N . THR A 1 632 ? -17.429 6.019 37.900 1.00 92.62 632 THR A N 1
ATOM 4856 C CA . THR A 1 632 ? -17.568 7.044 36.868 1.00 92.62 632 THR A CA 1
ATOM 4857 C C . THR A 1 632 ? -18.113 6.435 35.588 1.00 92.62 632 THR A C 1
ATOM 4859 O O . THR A 1 632 ? -19.041 6.980 34.994 1.00 92.62 632 THR A O 1
ATOM 4862 N N . ALA A 1 633 ? -17.577 5.289 35.176 1.00 90.00 633 ALA A N 1
ATOM 4863 C CA . ALA A 1 633 ? -18.060 4.561 34.018 1.00 90.00 633 ALA A CA 1
ATOM 4864 C C . ALA A 1 633 ? -19.545 4.184 34.198 1.00 90.00 633 ALA A C 1
ATOM 4866 O O . ALA A 1 633 ? -20.357 4.494 33.323 1.00 90.00 633 ALA A O 1
ATOM 4867 N N . GLN A 1 634 ? -19.918 3.618 35.353 1.00 89.25 634 GLN A N 1
ATOM 4868 C CA . GLN A 1 634 ? -21.297 3.232 35.665 1.00 89.25 634 GLN A CA 1
ATOM 4869 C C . GLN A 1 634 ? -22.240 4.436 35.677 1.00 89.25 634 GLN A C 1
ATOM 4871 O O . GLN A 1 634 ? -23.380 4.342 35.227 1.00 89.25 634 GLN A O 1
ATOM 4876 N N . LYS A 1 635 ? -21.766 5.588 36.156 1.00 90.56 635 LYS A N 1
ATOM 4877 C CA . LYS A 1 635 ? -22.522 6.841 36.129 1.00 90.56 635 LYS A CA 1
ATOM 4878 C C . LYS A 1 635 ? -22.734 7.362 34.707 1.00 90.56 635 LYS A C 1
ATOM 4880 O O . LYS A 1 635 ? -23.801 7.902 34.424 1.00 90.56 635 LYS A O 1
ATOM 4885 N N . LEU A 1 636 ? -21.728 7.242 33.841 1.00 86.25 636 LEU A N 1
ATOM 4886 C CA . LEU A 1 636 ? -21.782 7.742 32.466 1.00 86.25 636 LEU A CA 1
ATOM 4887 C C . LEU A 1 636 ? -22.665 6.878 31.562 1.00 86.25 636 LEU A C 1
ATOM 4889 O O . LEU A 1 636 ? -23.395 7.430 30.746 1.00 86.25 636 LEU A O 1
ATOM 4893 N N . ALA A 1 637 ? -22.634 5.551 31.706 1.00 83.38 637 ALA A N 1
ATOM 4894 C CA . ALA A 1 637 ? -23.368 4.650 30.815 1.00 83.38 637 ALA A CA 1
ATOM 4895 C C . ALA A 1 637 ? -24.079 3.500 31.561 1.00 83.38 637 ALA A C 1
ATOM 4897 O O . ALA A 1 637 ? -23.873 2.341 31.215 1.00 83.38 637 ALA A O 1
ATOM 4898 N N . PRO A 1 638 ? -24.962 3.773 32.540 1.00 82.62 638 PRO A N 1
ATOM 4899 C CA . PRO A 1 638 ? -25.500 2.776 33.481 1.00 82.62 638 PRO A CA 1
ATOM 4900 C C . PRO A 1 638 ? -26.144 1.538 32.837 1.00 82.62 638 PRO A C 1
ATOM 4902 O O . PRO A 1 638 ? -26.207 0.490 33.472 1.00 82.62 638 PRO A O 1
ATOM 4905 N N . SER A 1 639 ? -26.591 1.629 31.582 1.00 75.06 639 SER A N 1
ATOM 4906 C CA . SER A 1 639 ? -27.151 0.507 30.821 1.00 75.06 639 SER A CA 1
ATOM 4907 C C . SER A 1 639 ? -26.134 -0.571 30.430 1.00 75.06 639 SER A C 1
ATOM 4909 O O . SER A 1 639 ? -26.540 -1.693 30.166 1.00 75.06 639 SER A O 1
ATOM 4911 N N . LEU A 1 640 ? -24.831 -0.267 30.382 1.00 69.31 640 LEU A N 1
ATOM 4912 C CA . LEU A 1 640 ? -23.784 -1.238 30.021 1.00 69.31 640 LEU A CA 1
ATOM 4913 C C . LEU A 1 640 ? -23.372 -2.160 31.185 1.00 69.31 640 LEU A C 1
ATOM 4915 O O . LEU A 1 640 ? -22.443 -2.957 31.043 1.00 69.31 640 LEU A O 1
ATOM 4919 N N . TRP A 1 641 ? -24.015 -2.043 32.350 1.00 70.75 641 TRP A N 1
ATOM 4920 C CA . TRP A 1 641 ? -23.647 -2.775 33.559 1.00 70.75 641 TRP A CA 1
ATOM 4921 C C . TRP A 1 641 ? -24.594 -3.939 33.843 1.00 70.75 641 TRP A C 1
ATOM 4923 O O . TRP A 1 641 ? -25.787 -3.753 34.060 1.00 70.75 641 TRP A O 1
ATOM 4933 N N . SER A 1 642 ? -24.025 -5.140 33.933 1.00 64.38 642 SER A N 1
ATOM 4934 C CA . SER A 1 642 ? -24.595 -6.265 34.679 1.00 64.38 642 SER A CA 1
ATOM 4935 C C . SER A 1 642 ? -24.093 -6.229 36.128 1.00 64.38 642 SER A C 1
ATOM 4937 O O . SER A 1 642 ? -22.964 -5.790 36.354 1.00 64.38 642 SER A O 1
ATOM 4939 N N . ASP A 1 643 ? -24.885 -6.713 37.090 1.00 63.28 643 ASP A N 1
ATOM 4940 C CA . ASP A 1 643 ? -24.571 -6.737 38.530 1.00 63.28 643 ASP A CA 1
ATOM 4941 C C . ASP A 1 643 ? -23.254 -7.483 38.846 1.00 63.28 643 ASP A C 1
ATOM 4943 O O . ASP A 1 643 ? -23.237 -8.671 39.164 1.00 63.28 643 ASP A O 1
ATOM 4947 N N . GLY A 1 644 ? -22.121 -6.785 38.756 1.00 66.06 644 GLY A N 1
ATOM 4948 C CA . GLY A 1 644 ? -20.793 -7.324 39.025 1.00 66.06 644 GLY A CA 1
ATOM 4949 C C . GLY A 1 644 ? -19.782 -6.203 39.233 1.00 66.06 644 GLY A C 1
ATOM 4950 O O . GLY A 1 644 ? -19.576 -5.371 38.352 1.00 66.06 644 GLY A O 1
ATOM 4951 N N . LYS A 1 645 ? -19.148 -6.172 40.410 1.00 72.38 645 LYS A N 1
ATOM 4952 C CA . LYS A 1 645 ? -18.011 -5.286 40.678 1.00 72.38 645 LYS A CA 1
ATOM 4953 C C . LYS A 1 645 ? -16.761 -5.930 40.087 1.00 72.38 645 LYS A C 1
ATOM 4955 O O . LYS A 1 645 ? -16.300 -6.934 40.622 1.00 72.38 645 LYS A O 1
ATOM 4960 N N . SER A 1 646 ? -16.229 -5.363 39.011 1.00 78.31 646 SER A N 1
ATOM 4961 C CA . SER A 1 646 ? -14.866 -5.650 38.553 1.00 78.31 646 SER A CA 1
ATOM 4962 C C . SER A 1 646 ? -13.975 -4.463 38.925 1.00 78.31 646 SER A C 1
ATOM 4964 O O . SER A 1 646 ? -14.428 -3.319 38.943 1.00 78.31 646 SER A O 1
ATOM 4966 N N . SER A 1 647 ? -12.733 -4.755 39.302 1.00 80.69 647 SER A N 1
ATOM 4967 C CA . SER A 1 647 ? -11.702 -3.759 39.612 1.00 80.69 647 SER A CA 1
ATOM 4968 C C . SER A 1 647 ? -10.938 -3.292 38.371 1.00 80.69 647 SER A C 1
ATOM 4970 O O . SER A 1 647 ? -9.946 -2.582 38.509 1.00 80.69 647 SER A O 1
ATOM 4972 N N . ASP A 1 648 ? -11.352 -3.724 37.180 1.00 83.88 648 ASP A N 1
ATOM 4973 C CA . ASP A 1 648 ? -10.600 -3.481 35.955 1.00 83.88 648 ASP A CA 1
ATOM 4974 C C . ASP A 1 648 ? -10.721 -2.022 35.516 1.00 83.88 648 ASP A C 1
ATOM 4976 O O . ASP A 1 648 ? -11.755 -1.367 35.688 1.00 83.88 648 ASP A O 1
ATOM 4980 N N . GLN A 1 649 ? -9.646 -1.517 34.917 1.00 91.81 649 GLN A N 1
ATOM 4981 C CA . GLN A 1 649 ? -9.601 -0.170 34.374 1.00 91.81 649 GLN A CA 1
ATOM 4982 C C . GLN A 1 649 ? -10.667 -0.010 33.281 1.00 91.81 649 GLN A C 1
ATOM 4984 O O . GLN A 1 649 ? -10.820 -0.848 32.390 1.00 91.81 649 GLN A O 1
ATOM 4989 N N . ARG A 1 650 ? -11.416 1.096 33.331 1.00 92.88 650 ARG A N 1
ATOM 4990 C CA . ARG A 1 650 ? -12.391 1.453 32.295 1.00 92.88 650 ARG A CA 1
ATOM 4991 C C . ARG A 1 650 ? -11.880 2.598 31.443 1.00 92.88 650 ARG A C 1
ATOM 4993 O O . ARG A 1 650 ? -10.999 3.359 31.846 1.00 92.88 650 ARG A O 1
ATOM 5000 N N . TYR A 1 651 ? -12.459 2.712 30.255 1.00 94.88 651 TYR A N 1
ATOM 5001 C CA . TYR A 1 651 ? -12.038 3.660 29.236 1.00 94.88 651 TYR A CA 1
ATOM 5002 C C . TYR A 1 651 ? -13.253 4.356 28.642 1.00 94.88 651 TYR A C 1
ATOM 5004 O O . TYR A 1 651 ? -14.301 3.739 28.450 1.00 94.88 651 TYR A O 1
ATOM 5012 N N . ARG A 1 652 ? -13.100 5.633 28.304 1.00 93.56 652 ARG A N 1
ATOM 5013 C CA . ARG A 1 652 ? -14.055 6.362 27.469 1.00 93.56 652 ARG A CA 1
ATOM 5014 C C . ARG A 1 652 ? -13.342 7.090 26.350 1.00 93.56 652 ARG A C 1
ATOM 5016 O O . ARG A 1 652 ? -12.178 7.467 26.496 1.00 93.56 652 ARG A O 1
ATOM 5023 N N . LEU A 1 653 ? -14.061 7.334 25.263 1.00 91.88 653 LEU A N 1
ATOM 5024 C CA . LEU A 1 653 ? -13.594 8.278 24.259 1.00 91.88 653 LEU A CA 1
ATOM 5025 C C . LEU A 1 653 ? -13.651 9.698 24.839 1.00 91.88 653 LEU A C 1
ATOM 5027 O O . LEU A 1 653 ? -14.550 10.045 25.613 1.00 91.88 653 LEU A O 1
ATOM 5031 N N . ALA A 1 654 ? -12.649 10.507 24.515 1.00 91.25 654 ALA A N 1
ATOM 5032 C CA . ALA A 1 654 ? -12.503 11.852 25.053 1.00 91.25 654 ALA A CA 1
ATOM 5033 C C . ALA A 1 654 ? -11.842 12.783 24.025 1.00 91.25 654 ALA A C 1
ATOM 5035 O O . ALA A 1 654 ? -11.212 12.304 23.090 1.00 91.25 654 ALA A O 1
ATOM 5036 N N . PRO A 1 655 ? -11.966 14.110 24.160 1.00 89.69 655 PRO A N 1
ATOM 5037 C CA . PRO A 1 655 ? -11.135 15.065 23.421 1.00 89.69 655 PRO A CA 1
ATOM 5038 C C . PRO A 1 655 ? -9.666 15.019 23.852 1.00 89.69 655 PRO A C 1
ATOM 5040 O O . PRO A 1 655 ? -9.374 14.595 24.971 1.00 89.69 655 PRO A O 1
ATOM 5043 N N . HIS A 1 656 ? -8.765 15.547 23.015 1.00 89.75 656 HIS A N 1
ATOM 5044 C CA . HIS A 1 656 ? -7.324 15.607 23.296 1.00 89.75 656 HIS A CA 1
ATOM 5045 C C . HIS A 1 656 ? -7.003 16.226 24.667 1.00 89.75 656 HIS A C 1
ATOM 5047 O O . HIS A 1 656 ? -6.105 15.757 25.350 1.00 89.75 656 HIS A O 1
ATOM 5053 N N . GLU A 1 657 ? -7.744 17.254 25.096 1.00 88.31 657 GLU A N 1
ATOM 5054 C CA . GLU A 1 657 ? -7.486 17.966 26.357 1.00 88.31 657 GLU A CA 1
ATOM 5055 C C . GLU A 1 657 ? -7.888 17.173 27.607 1.00 88.31 657 GLU A C 1
ATOM 5057 O O . GLU A 1 657 ? -7.524 17.547 28.721 1.00 88.31 657 GLU A O 1
ATOM 5062 N N . GLU A 1 658 ? -8.696 16.126 27.440 1.00 92.69 658 GLU A N 1
ATOM 5063 C CA . GLU A 1 658 ? -9.151 15.265 28.532 1.00 92.69 658 GLU A CA 1
ATOM 5064 C C . GLU A 1 658 ? -8.542 13.867 28.496 1.00 92.69 658 GLU A C 1
ATOM 5066 O O . GLU A 1 658 ? -8.657 13.150 29.494 1.00 92.69 658 GLU A O 1
ATOM 5071 N N . ALA A 1 659 ? -7.977 13.477 27.354 1.00 93.88 659 ALA A N 1
ATOM 5072 C CA . ALA A 1 659 ? -7.325 12.199 27.153 1.00 93.88 659 ALA A CA 1
ATOM 5073 C C . ALA A 1 659 ? -6.104 12.056 28.062 1.00 93.88 659 ALA A C 1
ATOM 5075 O O . ALA A 1 659 ? -5.466 13.040 28.442 1.00 93.88 659 ALA A O 1
ATOM 5076 N N . ASP A 1 660 ? -5.757 10.812 28.373 1.00 94.94 660 ASP A N 1
ATOM 5077 C CA . ASP A 1 660 ? -4.479 10.545 29.020 1.00 94.94 660 ASP A CA 1
ATOM 5078 C C . ASP A 1 660 ? -3.336 10.830 28.036 1.00 94.94 660 ASP A C 1
ATOM 5080 O O . ASP A 1 660 ? -3.521 10.762 26.820 1.00 94.94 660 ASP A O 1
ATOM 5084 N N . ALA A 1 661 ? -2.137 11.118 28.548 1.00 90.94 661 ALA A N 1
ATOM 5085 C CA . ALA A 1 661 ? -0.994 11.496 27.713 1.00 90.94 661 ALA A CA 1
ATOM 5086 C C . ALA A 1 661 ? -0.645 10.431 26.651 1.00 90.94 661 ALA A C 1
ATOM 5088 O O . ALA A 1 661 ? -0.399 10.765 25.495 1.00 90.94 661 ALA A O 1
ATOM 5089 N N . ASP A 1 662 ? -0.687 9.147 27.016 1.00 91.38 662 ASP A N 1
ATOM 5090 C CA . ASP A 1 662 ? -0.507 8.010 26.098 1.00 91.38 662 ASP A CA 1
ATOM 5091 C C . ASP A 1 662 ? -1.796 7.630 25.344 1.00 91.38 662 ASP A C 1
ATOM 5093 O O . ASP A 1 662 ? -1.779 6.823 24.417 1.00 91.38 662 ASP A O 1
ATOM 5097 N N . GLY A 1 663 ? -2.921 8.228 25.732 1.00 93.50 663 GLY A N 1
ATOM 5098 C CA . GLY A 1 663 ? -4.234 8.019 25.147 1.00 93.50 663 GLY A CA 1
ATOM 5099 C C . GLY A 1 663 ? -4.618 9.034 24.084 1.00 93.50 663 GLY A C 1
ATOM 5100 O O . GLY A 1 663 ? -5.692 8.877 23.523 1.00 93.50 663 GLY A O 1
ATOM 5101 N N . MET A 1 664 ? -3.796 10.046 23.777 1.00 92.44 664 MET A N 1
ATOM 5102 C CA . MET A 1 664 ? -4.144 11.097 22.807 1.00 92.44 664 MET A CA 1
ATOM 5103 C C . MET A 1 664 ? -4.328 10.567 21.375 1.00 92.44 664 MET A C 1
ATOM 5105 O O . MET A 1 664 ? -5.277 10.954 20.690 1.00 92.44 664 MET A O 1
ATOM 5109 N N . PHE A 1 665 ? -3.444 9.669 20.932 1.00 93.06 665 PHE A N 1
ATOM 5110 C CA . PHE A 1 665 ? -3.448 9.094 19.584 1.00 93.06 665 PHE A CA 1
ATOM 5111 C C . PHE A 1 665 ? -3.333 7.572 19.642 1.00 93.06 665 PHE A C 1
ATOM 5113 O O . PHE A 1 665 ? -2.317 6.993 19.258 1.00 93.06 665 PHE A O 1
ATOM 5120 N N . THR A 1 666 ? -4.388 6.922 20.126 1.00 95.69 666 THR A N 1
ATOM 5121 C CA . THR A 1 666 ? -4.420 5.471 20.308 1.00 95.69 666 THR A CA 1
ATOM 5122 C C . THR A 1 666 ? -5.450 4.794 19.411 1.00 95.69 666 THR A C 1
ATOM 5124 O O . THR A 1 666 ? -6.347 5.444 18.866 1.00 95.69 666 THR A O 1
ATOM 5127 N N . ARG A 1 667 ? -5.331 3.472 19.255 1.00 94.94 667 ARG A N 1
ATOM 5128 C CA . ARG A 1 667 ? -6.402 2.627 18.716 1.00 94.94 667 ARG A CA 1
ATOM 5129 C C . ARG A 1 667 ? -6.601 1.301 19.394 1.00 94.94 667 ARG A C 1
ATOM 5131 O O . ARG A 1 667 ? -7.612 0.656 19.119 1.00 94.94 667 ARG A O 1
ATOM 5138 N N . PHE A 1 668 ? -5.696 0.921 20.274 1.00 96.50 668 PHE A N 1
ATOM 5139 C CA . PHE A 1 668 ? -5.753 -0.367 20.914 1.00 96.50 668 PHE A CA 1
ATOM 5140 C C . PHE A 1 668 ? -5.460 -0.225 22.388 1.00 96.50 668 PHE A C 1
ATOM 5142 O O . PHE A 1 668 ? -4.593 0.548 22.796 1.00 96.50 668 PHE A O 1
ATOM 5149 N N . ILE A 1 669 ? -6.188 -1.003 23.173 1.00 97.25 669 ILE A N 1
ATOM 5150 C CA . ILE A 1 669 ? -5.816 -1.263 24.552 1.00 97.25 669 ILE A CA 1
ATOM 5151 C C . ILE A 1 669 ? -4.906 -2.490 24.523 1.00 97.25 669 ILE A C 1
ATOM 5153 O O . ILE A 1 669 ? -5.288 -3.538 23.993 1.00 97.25 669 ILE A O 1
ATOM 5157 N N . CYS A 1 670 ? -3.695 -2.329 25.046 1.00 97.50 670 CYS A N 1
ATOM 5158 C CA . CYS A 1 670 ? -2.690 -3.375 25.140 1.00 97.50 670 CYS A CA 1
ATOM 5159 C C . CYS A 1 670 ? -2.690 -3.897 26.580 1.00 97.50 670 CYS A C 1
ATOM 5161 O O . CYS A 1 670 ? -2.198 -3.226 27.490 1.00 97.50 670 CYS A O 1
ATOM 5163 N N . ARG A 1 671 ? -3.261 -5.082 26.807 1.00 96.81 671 ARG A N 1
ATOM 5164 C CA . ARG A 1 671 ? -3.294 -5.714 28.132 1.00 96.81 671 ARG A CA 1
ATOM 5165 C C . ARG A 1 671 ? -2.190 -6.761 28.211 1.00 96.81 671 ARG A C 1
ATOM 5167 O O . ARG A 1 671 ? -2.195 -7.736 27.470 1.00 96.81 671 ARG A O 1
ATOM 5174 N N . PHE A 1 672 ? -1.251 -6.561 29.123 1.00 97.31 672 PHE A N 1
ATOM 5175 C CA . PHE A 1 672 ? -0.123 -7.454 29.337 1.00 97.31 672 PHE A CA 1
ATOM 5176 C C . PHE A 1 672 ? -0.486 -8.509 30.369 1.00 97.31 672 PHE A C 1
ATOM 5178 O O . PHE A 1 672 ? -0.986 -8.199 31.456 1.00 97.31 672 PHE A O 1
ATOM 5185 N N . LYS A 1 673 ? -0.195 -9.761 30.031 1.00 96.88 673 LYS A N 1
ATOM 5186 C CA . LYS A 1 673 ? -0.347 -10.909 30.914 1.00 96.88 673 LYS A CA 1
ATOM 5187 C C . LYS A 1 673 ? 0.986 -11.622 31.074 1.00 96.88 673 LYS A C 1
ATOM 5189 O O . LYS A 1 673 ? 1.783 -11.653 30.139 1.00 96.88 673 LYS A O 1
ATOM 5194 N N . ALA A 1 674 ? 1.216 -12.212 32.235 1.00 96.94 674 ALA A N 1
ATOM 5195 C CA . ALA A 1 674 ? 2.393 -13.027 32.488 1.00 96.94 674 ALA A CA 1
ATOM 5196 C C . ALA A 1 674 ? 2.027 -14.290 33.265 1.00 96.94 674 ALA A C 1
ATOM 5198 O O . ALA A 1 674 ? 1.052 -14.304 34.016 1.00 96.94 674 ALA A O 1
ATOM 5199 N N . MET A 1 675 ? 2.805 -15.351 33.071 1.00 96.50 675 MET A N 1
ATOM 5200 C CA . MET A 1 675 ? 2.657 -16.591 33.827 1.00 96.50 675 MET A CA 1
ATOM 5201 C C . MET A 1 675 ? 3.193 -16.412 35.251 1.00 96.50 675 MET A C 1
ATOM 5203 O O . MET A 1 675 ? 4.359 -16.071 35.451 1.00 96.50 675 MET A O 1
ATOM 5207 N N . ASP A 1 676 ? 2.343 -16.672 36.239 1.00 95.88 676 ASP A N 1
ATOM 5208 C CA . ASP A 1 676 ? 2.705 -16.752 37.649 1.00 95.88 676 ASP A CA 1
ATOM 5209 C C . ASP A 1 676 ? 3.123 -18.185 37.994 1.00 95.88 676 ASP A C 1
ATOM 5211 O O . ASP A 1 676 ? 2.298 -19.057 38.278 1.00 95.88 676 ASP A O 1
ATOM 5215 N N . TYR A 1 677 ? 4.434 -18.419 37.973 1.00 95.62 677 TYR A N 1
ATOM 5216 C CA . TYR A 1 677 ? 5.043 -19.711 38.295 1.00 95.62 677 TYR A CA 1
ATOM 5217 C C . TYR A 1 677 ? 5.103 -20.010 39.799 1.00 95.62 677 TYR A C 1
ATOM 5219 O O . TYR A 1 677 ? 5.576 -21.079 40.185 1.00 95.62 677 TYR A O 1
ATOM 5227 N N . SER A 1 678 ? 4.641 -19.098 40.666 1.00 93.75 678 SER A N 1
ATOM 5228 C CA . SER A 1 678 ? 4.495 -19.392 42.098 1.00 93.75 678 SER A CA 1
ATOM 5229 C C . SER A 1 678 ? 3.278 -20.279 42.387 1.00 93.75 678 SER A C 1
ATOM 5231 O O . SER A 1 678 ? 3.212 -20.931 43.433 1.00 93.75 678 SER A O 1
ATOM 5233 N N . LYS A 1 679 ? 2.331 -20.337 41.443 1.00 94.88 679 LYS A N 1
ATOM 5234 C CA . LYS A 1 679 ? 1.147 -21.195 41.482 1.00 94.88 679 LYS A CA 1
ATOM 5235 C C . LYS A 1 679 ? 1.425 -22.530 40.787 1.00 94.88 679 LYS A C 1
ATOM 5237 O O . LYS A 1 679 ? 2.257 -22.621 39.889 1.00 94.88 679 LYS A O 1
ATOM 5242 N N . SER A 1 680 ? 0.731 -23.582 41.220 1.00 93.06 680 SER A N 1
ATOM 5243 C CA . SER A 1 680 ? 0.803 -24.916 40.613 1.00 93.06 680 SER A CA 1
ATOM 5244 C C . SER A 1 680 ? -0.623 -25.450 40.392 1.00 93.06 680 SER A C 1
ATOM 5246 O O . SER A 1 680 ? -1.313 -25.722 41.381 1.00 93.06 680 SER A O 1
ATOM 5248 N N . PRO A 1 681 ? -1.089 -25.566 39.131 1.00 93.06 681 PRO A N 1
ATOM 5249 C CA . PRO A 1 681 ? -0.357 -25.219 37.906 1.00 93.06 681 PRO A CA 1
ATOM 5250 C C . PRO A 1 681 ? -0.088 -23.703 37.785 1.00 93.06 681 PRO A C 1
ATOM 5252 O O . PRO A 1 681 ? -0.799 -22.915 38.419 1.00 93.06 681 PRO A O 1
ATOM 5255 N N . PRO A 1 682 ? 0.938 -23.288 37.011 1.00 95.75 682 PRO A N 1
ATOM 5256 C CA . PRO A 1 682 ? 1.176 -21.880 36.709 1.00 95.75 682 PRO A CA 1
ATOM 5257 C C . PRO A 1 682 ? -0.083 -21.214 36.150 1.00 95.75 682 PRO A C 1
ATOM 5259 O O . PRO A 1 682 ? -0.779 -21.793 35.317 1.00 95.75 682 PRO A O 1
ATOM 5262 N N . GLU A 1 683 ? -0.375 -19.994 36.592 1.00 95.44 683 GLU A N 1
ATOM 5263 C CA . GLU A 1 683 ? -1.594 -19.278 36.199 1.00 95.44 683 GLU A CA 1
ATOM 5264 C C . GLU A 1 683 ? -1.246 -18.011 35.420 1.00 95.44 683 GLU A C 1
ATOM 5266 O O . GLU A 1 683 ? -0.350 -17.262 35.803 1.00 95.44 683 GLU A O 1
ATOM 5271 N N . LEU A 1 684 ? -1.976 -17.738 34.342 1.00 95.06 684 LEU A N 1
ATOM 5272 C CA . LEU A 1 684 ? -1.828 -16.499 33.590 1.00 95.06 684 LEU A CA 1
ATOM 5273 C C . LEU A 1 684 ? -2.508 -15.343 34.342 1.00 95.06 684 LEU A C 1
ATOM 5275 O O . LEU A 1 684 ? -3.723 -15.354 34.529 1.00 95.06 684 LEU A O 1
ATOM 5279 N N . ILE A 1 685 ? -1.742 -14.324 34.732 1.00 95.12 685 ILE A N 1
ATOM 5280 C CA . ILE A 1 685 ? -2.242 -13.142 35.449 1.00 95.12 685 ILE A CA 1
ATOM 5281 C C . ILE A 1 685 ? -2.070 -11.867 34.620 1.00 95.12 685 ILE A C 1
ATOM 5283 O O . ILE A 1 685 ? -1.115 -11.735 33.857 1.00 95.12 685 ILE A O 1
ATOM 5287 N N . THR A 1 686 ? -2.974 -10.899 34.783 1.00 94.81 686 THR A N 1
ATOM 5288 C CA . THR A 1 686 ? -2.822 -9.561 34.189 1.00 94.81 686 THR A CA 1
ATOM 5289 C C . THR A 1 686 ? -1.791 -8.762 34.981 1.00 94.81 686 THR A C 1
ATOM 5291 O O . THR A 1 686 ? -1.976 -8.524 36.172 1.00 94.81 686 THR A O 1
ATOM 5294 N N . VAL A 1 687 ? -0.721 -8.322 34.318 1.00 95.69 687 VAL A N 1
ATOM 5295 C CA . VAL A 1 687 ? 0.371 -7.546 34.937 1.00 95.69 687 VAL A CA 1
ATOM 5296 C C . VAL A 1 687 ? 0.292 -6.051 34.629 1.00 95.69 687 VAL A C 1
ATOM 5298 O O . VAL A 1 687 ? 0.992 -5.257 35.249 1.00 95.69 687 VAL A O 1
ATOM 5301 N N . GLY A 1 688 ? -0.566 -5.631 33.702 1.00 94.94 688 GLY A N 1
ATOM 5302 C CA . GLY A 1 688 ? -0.855 -4.217 33.484 1.00 94.94 688 GLY A CA 1
ATOM 5303 C C . GLY A 1 688 ? -1.505 -3.939 32.138 1.00 94.94 688 GLY A C 1
ATOM 5304 O O . GLY A 1 688 ? -1.609 -4.817 31.284 1.00 94.94 688 GLY A O 1
ATOM 5305 N N . GLU A 1 689 ? -1.938 -2.697 31.947 1.00 95.56 689 GLU A N 1
ATOM 5306 C CA . GLU A 1 689 ? -2.620 -2.248 30.734 1.00 95.56 689 GLU A CA 1
ATOM 5307 C C . GLU A 1 689 ? -2.054 -0.904 30.272 1.00 95.56 689 GLU A C 1
ATOM 5309 O O . GLU A 1 689 ? -1.855 0.017 31.068 1.00 95.56 689 GLU A O 1
ATOM 5314 N N . THR A 1 690 ? -1.820 -0.771 28.971 1.00 97.00 690 THR A N 1
ATOM 5315 C CA . THR A 1 690 ? -1.383 0.472 28.325 1.00 97.00 690 THR A CA 1
ATOM 5316 C C . THR A 1 690 ? -2.218 0.755 27.083 1.00 97.00 690 THR A C 1
ATOM 5318 O O . THR A 1 690 ? -3.028 -0.067 26.646 1.00 97.00 690 THR A O 1
ATOM 5321 N N . LEU A 1 691 ? -2.060 1.954 26.528 1.00 97.50 691 LEU A N 1
ATOM 5322 C CA . LEU A 1 691 ? -2.674 2.340 25.266 1.00 97.50 691 LEU A CA 1
ATOM 5323 C C . LEU A 1 691 ? -1.620 2.286 24.159 1.00 97.50 691 LEU A C 1
ATOM 5325 O O . LEU A 1 691 ? -0.460 2.646 24.368 1.00 97.50 691 LEU A O 1
ATOM 5329 N N . SER A 1 692 ? -2.018 1.812 22.978 1.00 97.19 692 SER A N 1
ATOM 5330 C CA . SER A 1 692 ? -1.121 1.778 21.825 1.00 97.19 692 SER A CA 1
ATOM 5331 C C . SER A 1 692 ? -0.775 3.191 21.374 1.00 97.19 692 SER A C 1
ATOM 5333 O O . SER A 1 692 ? -1.663 4.046 21.359 1.00 97.19 692 SER A O 1
ATOM 5335 N N . THR A 1 693 ? 0.427 3.399 20.863 1.00 95.62 693 THR A N 1
ATOM 5336 C CA . THR A 1 693 ? 0.821 4.631 20.179 1.00 95.62 693 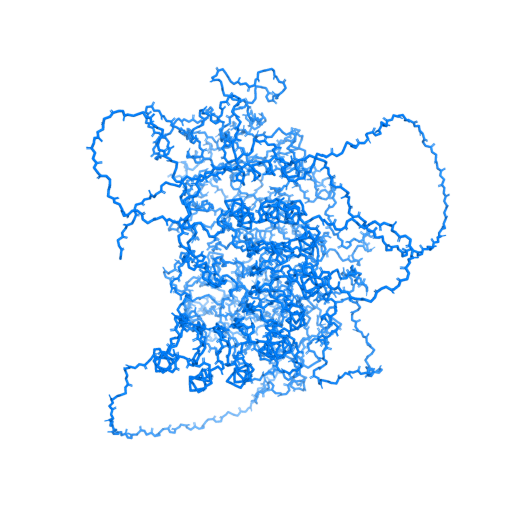THR A CA 1
ATOM 5337 C C . THR A 1 693 ? 1.132 4.349 18.716 1.00 95.62 693 THR A C 1
ATOM 5339 O O . THR A 1 693 ? 1.426 3.220 18.317 1.00 95.62 693 THR A O 1
ATOM 5342 N N . TYR A 1 694 ? 1.033 5.377 17.880 1.00 92.94 694 TYR A N 1
ATOM 5343 C CA . TYR A 1 694 ? 1.501 5.296 16.504 1.00 92.94 694 TYR A CA 1
ATOM 5344 C C . TYR A 1 694 ? 2.882 5.931 16.376 1.00 92.94 694 TYR A C 1
ATOM 5346 O O . TYR A 1 694 ? 3.116 6.976 16.980 1.00 92.94 694 TYR A O 1
ATOM 5354 N N . PRO A 1 695 ? 3.758 5.403 15.503 1.00 91.12 695 PRO A N 1
ATOM 5355 C CA . PRO A 1 695 ? 5.013 6.077 15.175 1.00 91.12 695 PRO A CA 1
ATOM 5356 C C . PRO A 1 695 ? 4.783 7.431 14.482 1.00 91.12 695 PRO A C 1
ATOM 5358 O O . PRO A 1 695 ? 5.701 8.239 14.396 1.00 91.12 695 PRO A O 1
ATOM 5361 N N . TYR A 1 696 ? 3.585 7.649 13.930 1.00 92.31 696 TYR A N 1
ATOM 5362 C CA . TYR A 1 696 ? 3.127 8.896 13.328 1.00 92.31 696 TYR A CA 1
ATOM 5363 C C . TYR A 1 696 ? 1.608 8.864 13.111 1.00 92.31 696 TYR A C 1
ATOM 5365 O O . TYR A 1 696 ? 1.010 7.802 12.940 1.00 92.31 696 TYR A O 1
ATOM 5373 N N . ASN A 1 697 ? 0.967 10.032 13.049 1.00 92.06 697 ASN A N 1
ATOM 5374 C CA . ASN A 1 697 ? -0.460 10.128 12.738 1.00 92.06 697 ASN A CA 1
ATOM 5375 C C . ASN A 1 697 ? -0.697 9.929 11.223 1.00 92.06 697 ASN A C 1
ATOM 5377 O O . ASN A 1 697 ? -0.319 10.766 10.401 1.00 92.06 697 ASN A O 1
ATOM 5381 N N . TYR A 1 698 ? -1.341 8.821 10.840 1.00 89.56 698 TYR A N 1
ATOM 5382 C CA . TYR A 1 698 ? -1.624 8.481 9.436 1.00 89.56 698 TYR A CA 1
ATOM 5383 C C . TYR A 1 698 ? -2.516 9.504 8.721 1.00 89.56 698 TYR A C 1
ATOM 5385 O O . TYR A 1 698 ? -2.333 9.758 7.527 1.00 89.56 698 TYR A O 1
ATOM 5393 N N . GLU A 1 699 ? -3.466 10.125 9.426 1.00 87.31 699 GLU A N 1
ATOM 5394 C CA . GLU A 1 699 ? -4.282 11.199 8.852 1.00 87.31 699 GLU A CA 1
ATOM 5395 C C . GLU A 1 699 ? -3.422 12.433 8.567 1.00 87.31 699 GLU A C 1
ATOM 5397 O O . GLU A 1 699 ? -3.604 13.085 7.538 1.00 87.31 699 GLU A O 1
ATOM 5402 N N . PHE A 1 700 ? -2.442 12.714 9.430 1.00 89.50 700 PHE A N 1
ATOM 5403 C CA . PHE A 1 700 ? -1.552 13.865 9.291 1.00 89.50 700 PHE A CA 1
ATOM 5404 C C . PHE A 1 700 ? -0.564 13.684 8.136 1.00 89.50 700 PHE A C 1
ATOM 5406 O O . PHE A 1 700 ? -0.398 14.574 7.303 1.00 89.50 700 PHE A O 1
ATOM 5413 N N . VAL A 1 701 ? 0.009 12.485 8.007 1.00 89.38 701 VAL A N 1
ATOM 5414 C CA . VAL A 1 701 ? 0.842 12.096 6.860 1.00 89.38 701 VAL A CA 1
ATOM 5415 C C . VAL A 1 701 ? 0.076 12.244 5.541 1.00 89.38 701 VAL A C 1
ATOM 5417 O O . VAL A 1 701 ? 0.615 12.775 4.566 1.00 89.38 701 VAL A O 1
ATOM 5420 N N . ASN A 1 702 ? -1.187 11.804 5.502 1.00 84.56 702 ASN A N 1
ATOM 5421 C CA . ASN A 1 702 ? -2.044 11.959 4.325 1.00 84.56 702 ASN A CA 1
ATOM 5422 C C . ASN A 1 702 ? -2.362 13.431 4.029 1.00 84.56 702 ASN A C 1
ATOM 5424 O O . ASN A 1 702 ? -2.350 13.837 2.867 1.00 84.56 702 ASN A O 1
ATOM 5428 N N . TYR A 1 703 ? -2.592 14.237 5.066 1.00 84.88 703 TYR A N 1
ATOM 5429 C CA . TYR A 1 703 ? -2.817 15.675 4.944 1.00 84.88 703 TYR A CA 1
ATOM 5430 C C . TYR A 1 703 ? -1.600 16.411 4.360 1.00 84.88 703 TYR A C 1
ATOM 5432 O O . TYR A 1 703 ? -1.751 17.185 3.413 1.00 84.88 703 TYR A O 1
ATOM 5440 N N . ARG A 1 704 ? -0.390 16.110 4.844 1.00 88.38 704 ARG A N 1
ATOM 5441 C CA . ARG A 1 704 ? 0.859 16.774 4.434 1.00 88.38 704 ARG A CA 1
ATOM 5442 C C . ARG A 1 704 ? 1.305 16.459 3.000 1.00 88.38 704 ARG A C 1
ATOM 5444 O O . ARG A 1 704 ? 2.030 17.251 2.407 1.00 88.38 704 ARG A O 1
ATOM 5451 N N . LYS A 1 705 ? 0.878 15.334 2.411 1.00 83.62 705 LYS A N 1
ATOM 5452 C CA . LYS A 1 705 ? 1.300 14.885 1.063 1.00 83.62 705 LYS A CA 1
ATOM 5453 C C . LYS A 1 705 ? 0.549 15.526 -0.125 1.00 83.62 705 LYS A C 1
ATOM 5455 O O . LYS A 1 705 ? 0.849 15.179 -1.264 1.00 83.62 705 LYS A O 1
ATOM 5460 N N . ASP A 1 706 ? -0.388 16.450 0.109 1.00 70.69 706 ASP A N 1
ATOM 5461 C CA . ASP A 1 706 ? -1.122 17.224 -0.923 1.00 70.69 706 ASP A CA 1
ATOM 5462 C C . ASP A 1 706 ? -1.762 16.395 -2.055 1.00 70.69 706 ASP A C 1
ATOM 5464 O O . ASP A 1 706 ? -1.671 16.711 -3.244 1.00 70.69 706 ASP A O 1
ATOM 5468 N N . VAL A 1 707 ? -2.423 15.290 -1.710 1.00 60.16 707 VAL A N 1
ATOM 5469 C CA . VAL A 1 707 ? -3.130 14.468 -2.701 1.00 60.16 707 VAL A CA 1
ATOM 5470 C C . VAL A 1 707 ? -4.605 14.893 -2.801 1.00 60.16 707 VAL A C 1
ATOM 5472 O O . VAL A 1 707 ? -5.509 14.127 -2.476 1.00 60.16 707 VAL A O 1
ATOM 5475 N N . GLY A 1 708 ? -4.879 16.130 -3.230 1.00 58.12 708 GLY A N 1
ATOM 5476 C CA . GLY A 1 708 ? -6.252 16.626 -3.454 1.00 58.12 708 GLY A CA 1
ATOM 5477 C C . GLY A 1 708 ? -7.150 16.604 -2.202 1.00 58.12 708 GLY A C 1
ATOM 5478 O O . GLY A 1 708 ? -6.647 16.636 -1.085 1.00 58.12 708 GLY A O 1
ATOM 5479 N N . ASP A 1 709 ? -8.482 16.546 -2.360 1.00 57.03 709 ASP A N 1
ATOM 5480 C CA . ASP A 1 709 ? -9.493 16.515 -1.268 1.00 57.03 709 ASP A CA 1
ATOM 5481 C C . ASP A 1 709 ? -9.559 15.191 -0.474 1.00 57.03 709 ASP A C 1
ATOM 5483 O O . ASP A 1 709 ? -10.481 14.955 0.310 1.00 57.03 709 ASP A O 1
ATOM 5487 N N . LEU A 1 710 ? -8.601 14.290 -0.680 1.00 61.72 710 LEU A N 1
ATOM 5488 C CA . LEU A 1 710 ? -8.753 12.884 -0.333 1.00 61.72 710 LEU A CA 1
ATOM 5489 C C . LEU A 1 710 ? -8.373 12.611 1.128 1.00 61.72 710 LEU A C 1
ATOM 5491 O O . LEU A 1 710 ? -7.209 12.415 1.470 1.00 61.72 710 LEU A O 1
ATOM 5495 N N . SER A 1 711 ? -9.391 12.530 1.983 1.00 68.69 711 SER A N 1
ATOM 5496 C CA . SER A 1 711 ? -9.337 11.766 3.231 1.00 68.69 711 SER A CA 1
ATOM 5497 C C . SER A 1 711 ? -8.884 10.322 2.997 1.00 68.69 711 SER A C 1
ATOM 5499 O O . SER A 1 711 ? -8.960 9.809 1.880 1.00 68.69 711 SER A O 1
ATOM 5501 N N . MET A 1 712 ? -8.465 9.643 4.072 1.00 77.19 712 MET A N 1
ATOM 5502 C CA . MET A 1 712 ? -8.099 8.215 4.044 1.00 77.19 712 MET A CA 1
ATOM 5503 C C . MET A 1 712 ? -9.196 7.367 3.381 1.00 77.19 712 MET A C 1
ATOM 5505 O O . MET A 1 712 ? -8.918 6.475 2.580 1.00 77.19 712 MET A O 1
ATOM 5509 N N . LEU A 1 713 ? -10.447 7.754 3.639 1.00 75.94 713 LEU A N 1
ATOM 5510 C CA . LEU A 1 713 ? -11.652 7.185 3.067 1.00 75.94 713 LEU A CA 1
ATOM 5511 C C . LEU A 1 713 ? -12.570 8.280 2.527 1.00 75.94 713 LEU A C 1
ATOM 5513 O O . LEU A 1 713 ? -12.870 9.246 3.229 1.00 75.94 713 LEU A O 1
ATOM 5517 N N . THR A 1 714 ? -13.031 8.151 1.287 1.00 73.00 714 THR A N 1
ATOM 5518 C CA . THR A 1 714 ? -14.011 9.090 0.715 1.00 73.00 714 THR A CA 1
ATOM 5519 C C . THR A 1 714 ? -15.437 8.720 1.140 1.00 73.00 714 THR A C 1
ATOM 5521 O O . THR A 1 714 ? -15.701 7.538 1.349 1.00 73.00 714 THR A O 1
ATOM 5524 N N . PRO A 1 715 ? -16.404 9.661 1.172 1.00 63.69 715 PRO A N 1
ATOM 5525 C CA . PRO A 1 715 ? -17.811 9.351 1.478 1.00 63.69 715 PRO A CA 1
ATOM 5526 C C . PRO A 1 715 ? -18.457 8.299 0.560 1.00 63.69 715 PRO A C 1
ATOM 5528 O O . PRO A 1 715 ? -19.537 7.797 0.841 1.00 63.69 715 PRO A O 1
ATOM 5531 N N . LYS A 1 716 ? -17.820 7.981 -0.575 1.00 63.50 716 LYS A N 1
ATOM 5532 C CA . LYS A 1 716 ? -18.245 6.920 -1.499 1.00 63.50 716 LYS A CA 1
ATOM 5533 C C . LYS A 1 716 ? -17.675 5.545 -1.125 1.00 63.50 716 LYS A C 1
ATOM 5535 O O . LYS A 1 716 ? -17.705 4.653 -1.968 1.00 63.50 716 LYS A O 1
ATOM 5540 N N . GLY A 1 717 ? -17.055 5.411 0.046 1.00 63.62 717 GLY A N 1
ATOM 5541 C CA . GLY A 1 717 ? -16.353 4.207 0.488 1.00 63.62 717 GLY A CA 1
ATOM 5542 C C . GLY A 1 717 ? -15.089 3.889 -0.318 1.00 63.62 717 GLY A C 1
ATOM 5543 O O . GLY A 1 717 ? -14.470 2.855 -0.101 1.00 63.62 717 GLY A O 1
ATOM 5544 N N . LYS A 1 718 ? -14.675 4.753 -1.259 1.00 66.06 718 LYS A N 1
ATOM 5545 C CA . LYS A 1 718 ? -13.441 4.538 -2.024 1.00 66.06 718 LYS A CA 1
ATOM 5546 C C . LYS A 1 718 ? -12.247 4.980 -1.197 1.00 66.06 718 LYS A C 1
ATOM 5548 O O . LYS A 1 718 ? -12.226 6.129 -0.743 1.00 66.06 718 LYS A O 1
ATOM 5553 N N . ASP A 1 719 ? -11.262 4.100 -1.079 1.00 66.44 719 ASP A N 1
ATOM 5554 C CA . ASP A 1 719 ? -9.951 4.461 -0.559 1.00 66.44 719 ASP A CA 1
ATOM 5555 C C . ASP A 1 719 ? -9.310 5.563 -1.405 1.00 66.44 719 ASP A C 1
ATOM 5557 O O . ASP A 1 719 ? -9.489 5.631 -2.628 1.00 66.44 719 ASP A O 1
ATOM 5561 N N . ASN A 1 720 ? -8.455 6.361 -0.772 1.00 65.31 720 ASN A N 1
ATOM 5562 C CA . ASN A 1 720 ? -7.483 7.145 -1.513 1.00 65.31 720 ASN A CA 1
ATOM 5563 C C . ASN A 1 720 ? -6.548 6.192 -2.299 1.00 65.31 720 ASN A C 1
ATOM 5565 O O . ASN A 1 720 ? -5.935 5.284 -1.731 1.00 65.31 720 ASN A O 1
ATOM 5569 N N . ALA A 1 721 ? -6.414 6.384 -3.618 1.00 55.91 721 ALA A N 1
ATOM 5570 C CA . ALA A 1 721 ? -5.481 5.606 -4.451 1.00 55.91 721 ALA A CA 1
ATOM 5571 C C . ALA A 1 721 ? -4.032 5.703 -3.933 1.00 55.91 721 ALA A C 1
ATOM 5573 O O . ALA A 1 721 ? -3.239 4.779 -4.094 1.00 55.91 721 ALA A O 1
ATOM 5574 N N . MET A 1 722 ? -3.749 6.806 -3.246 1.00 55.06 722 MET A N 1
ATOM 5575 C CA . MET A 1 722 ? -2.487 7.199 -2.649 1.00 55.06 722 MET A CA 1
ATOM 5576 C C . MET A 1 722 ? -2.530 7.001 -1.128 1.00 55.06 722 MET A C 1
ATOM 5578 O O . MET A 1 722 ? -1.795 7.654 -0.421 1.00 55.06 722 MET A O 1
ATOM 5582 N N . PHE A 1 723 ? -3.363 6.117 -0.570 1.00 52.09 723 PHE A N 1
ATOM 5583 C CA . PHE A 1 723 ? -3.322 5.775 0.866 1.00 52.09 723 PHE A CA 1
ATOM 5584 C C . PHE A 1 723 ? -2.000 5.093 1.302 1.00 52.09 723 PHE A C 1
ATOM 5586 O O . PHE A 1 723 ? -1.880 4.642 2.430 1.00 52.09 723 PHE A O 1
ATOM 5593 N N . TRP A 1 724 ? -1.029 4.986 0.382 1.00 52.34 724 TRP A N 1
ATOM 5594 C CA . TRP A 1 724 ? 0.327 4.461 0.542 1.00 52.34 724 TRP A CA 1
ATOM 5595 C C . TRP A 1 724 ? 0.448 3.369 1.587 1.00 52.34 724 TRP A C 1
ATOM 5597 O O . TRP A 1 724 ? 1.152 3.489 2.580 1.00 52.34 724 TRP A O 1
ATOM 5607 N N . GLN A 1 725 ? -0.173 2.270 1.171 1.00 54.91 725 GLN A N 1
ATOM 5608 C CA . GLN A 1 725 ? 0.113 0.907 1.554 1.00 54.91 725 GLN A CA 1
ATOM 5609 C C . GLN A 1 725 ? -0.533 0.571 2.875 1.00 54.91 725 GLN A C 1
ATOM 5611 O O . GLN A 1 725 ? -0.282 1.182 3.899 1.00 54.91 725 GLN A O 1
ATOM 5616 N N . ALA A 1 726 ? -1.382 -0.445 2.801 1.00 60.44 726 ALA A N 1
ATOM 5617 C CA . ALA A 1 726 ? -2.156 -1.008 3.882 1.00 60.44 726 ALA A CA 1
ATOM 5618 C C . ALA A 1 726 ? -1.363 -1.296 5.173 1.00 60.44 726 ALA A C 1
ATOM 5620 O O . ALA A 1 726 ? -1.970 -1.687 6.151 1.00 60.44 726 ALA A O 1
ATOM 5621 N N . GLN A 1 727 ? -0.045 -1.124 5.191 1.00 80.19 727 GLN A N 1
ATOM 5622 C CA . GLN A 1 727 ? 0.801 -1.313 6.349 1.00 80.19 727 GLN A CA 1
ATOM 5623 C C . GLN A 1 727 ? 0.436 -0.351 7.478 1.00 80.19 727 GLN A C 1
ATOM 5625 O O . GLN A 1 727 ? 0.504 0.875 7.365 1.00 80.19 727 GLN A O 1
ATOM 5630 N N . GLN A 1 728 ? 0.093 -0.959 8.593 1.00 87.75 728 GLN A N 1
ATOM 5631 C CA . GLN A 1 728 ? -0.203 -0.344 9.857 1.00 87.75 728 GLN A CA 1
ATOM 5632 C C . GLN A 1 728 ? 0.923 -0.715 10.820 1.00 87.75 728 GLN A C 1
ATOM 5634 O O . GLN A 1 728 ? 1.245 -1.883 11.005 1.00 87.75 728 GLN A O 1
ATOM 5639 N N . ARG A 1 729 ? 1.514 0.286 11.454 1.00 92.38 729 ARG A N 1
ATOM 5640 C CA . ARG A 1 729 ? 2.486 0.118 12.521 1.00 92.38 729 ARG A CA 1
ATOM 5641 C C . ARG A 1 729 ? 1.962 0.836 13.745 1.00 92.38 729 ARG A C 1
ATOM 5643 O O . ARG A 1 729 ? 1.513 1.975 13.649 1.00 92.38 729 ARG A O 1
ATOM 5650 N N . PHE A 1 730 ? 2.036 0.167 14.876 1.00 95.06 730 PHE A N 1
ATOM 5651 C CA . PHE A 1 730 ? 1.713 0.731 16.173 1.00 95.06 730 PHE A CA 1
ATOM 5652 C C . PHE A 1 730 ? 2.564 0.034 17.230 1.00 95.06 730 PHE A C 1
ATOM 5654 O O . PHE A 1 730 ? 3.103 -1.051 17.005 1.00 95.06 730 PHE A O 1
ATOM 5661 N N . ASP A 1 731 ? 2.673 0.684 18.371 1.00 96.75 731 ASP A N 1
ATOM 5662 C CA . ASP A 1 731 ? 3.558 0.313 19.455 1.00 96.75 731 ASP A CA 1
ATOM 5663 C C . ASP A 1 731 ? 2.707 0.117 20.720 1.00 96.75 731 ASP A C 1
ATOM 5665 O O . ASP A 1 731 ? 1.870 0.957 21.050 1.00 96.75 731 ASP A O 1
ATOM 5669 N N . CYS A 1 732 ? 2.881 -1.002 21.424 1.00 97.69 732 CYS A N 1
ATOM 5670 C CA . CYS A 1 732 ? 2.284 -1.229 22.742 1.00 97.69 732 CYS A CA 1
ATOM 5671 C C . CYS A 1 732 ? 3.353 -1.024 23.813 1.00 97.69 732 CYS A C 1
ATOM 5673 O O . CYS A 1 732 ? 4.299 -1.808 23.905 1.00 97.69 732 CYS A O 1
ATOM 5675 N N . HIS A 1 733 ? 3.207 0.008 24.641 1.00 97.62 733 HIS A N 1
ATOM 5676 C CA . HIS A 1 733 ? 4.145 0.263 25.732 1.00 97.62 733 HIS A CA 1
ATOM 5677 C C . HIS A 1 733 ? 4.014 -0.807 26.817 1.00 97.62 733 HIS A C 1
ATOM 5679 O O . HIS A 1 733 ? 2.912 -1.109 27.264 1.00 97.62 733 HIS A O 1
ATOM 5685 N N . VAL A 1 734 ? 5.128 -1.368 27.268 1.00 97.44 734 VAL A N 1
ATOM 5686 C CA . VAL A 1 734 ? 5.150 -2.340 28.363 1.00 97.44 734 VAL A CA 1
ATOM 5687 C C . VAL A 1 734 ? 4.938 -1.592 29.689 1.00 97.44 734 VAL A C 1
ATOM 5689 O O . VAL A 1 734 ? 5.634 -0.596 29.923 1.00 97.44 734 VAL A O 1
ATOM 5692 N N . PRO A 1 735 ? 4.014 -2.023 30.570 1.00 96.25 735 PRO A N 1
ATOM 5693 C CA . PRO A 1 735 ? 3.819 -1.427 31.888 1.00 96.25 735 PRO A CA 1
ATOM 5694 C C . PRO A 1 735 ? 5.113 -1.389 32.705 1.00 96.25 735 PRO A C 1
ATOM 5696 O O . PRO A 1 735 ? 5.925 -2.312 32.643 1.00 96.25 735 PRO A O 1
ATOM 5699 N N . ASP A 1 736 ? 5.293 -0.328 33.488 1.00 94.69 736 ASP A N 1
ATOM 5700 C CA . ASP A 1 736 ? 6.380 -0.249 34.465 1.00 94.69 736 ASP A CA 1
ATOM 5701 C C . ASP A 1 736 ? 5.960 -0.990 35.742 1.00 94.69 736 ASP A C 1
ATOM 5703 O O . ASP A 1 736 ? 5.482 -0.384 36.697 1.00 94.69 736 ASP A O 1
ATOM 5707 N N . ASN A 1 737 ? 6.009 -2.323 35.697 1.00 93.56 737 ASN A N 1
ATOM 5708 C CA . ASN A 1 737 ? 5.595 -3.192 36.797 1.00 93.56 737 ASN A CA 1
ATOM 5709 C C . ASN A 1 737 ? 6.719 -4.178 37.147 1.00 93.56 737 ASN A C 1
ATOM 5711 O O . ASN A 1 737 ? 6.929 -5.162 36.431 1.00 93.56 737 ASN A O 1
ATOM 5715 N N . GLY A 1 738 ? 7.435 -3.895 38.238 1.00 93.06 738 GLY A N 1
ATOM 5716 C CA . GLY A 1 738 ? 8.552 -4.706 38.722 1.00 93.06 738 GLY A CA 1
ATOM 5717 C C . GLY A 1 738 ? 9.610 -4.976 37.644 1.00 93.06 738 GLY A C 1
ATOM 5718 O O . GLY A 1 738 ? 10.118 -4.051 37.012 1.00 93.06 738 GLY A O 1
ATOM 5719 N N . ASP A 1 739 ? 9.918 -6.252 37.411 1.00 93.75 739 ASP A N 1
ATOM 5720 C CA . ASP A 1 739 ? 10.960 -6.703 36.476 1.00 93.75 739 ASP A CA 1
ATOM 5721 C C . ASP A 1 739 ? 10.447 -6.960 35.045 1.00 93.75 739 ASP A C 1
ATOM 5723 O O . ASP A 1 739 ? 11.164 -7.519 34.214 1.00 93.75 739 ASP A O 1
ATOM 5727 N N . LEU A 1 740 ? 9.209 -6.571 34.712 1.00 95.94 740 LEU A N 1
ATOM 5728 C CA . LEU A 1 740 ? 8.595 -6.923 33.425 1.00 95.94 740 LEU A CA 1
ATOM 5729 C C . LEU A 1 740 ? 9.416 -6.434 32.217 1.00 95.94 740 LEU A C 1
ATOM 5731 O O . LEU A 1 740 ? 9.712 -7.211 31.309 1.00 95.94 740 LEU A O 1
ATOM 5735 N N . ARG A 1 741 ? 9.813 -5.156 32.210 1.00 95.94 741 ARG A N 1
ATOM 5736 C CA . ARG A 1 741 ? 10.575 -4.549 31.101 1.00 95.94 741 ARG A CA 1
ATOM 5737 C C . ARG A 1 741 ? 11.980 -5.132 30.979 1.00 95.94 741 ARG A C 1
ATOM 5739 O O . ARG A 1 741 ? 12.408 -5.468 29.879 1.00 95.94 741 ARG A O 1
ATOM 5746 N N . SER A 1 742 ? 12.688 -5.281 32.099 1.00 94.50 742 SER A N 1
ATOM 5747 C CA . SER A 1 742 ? 14.050 -5.827 32.125 1.00 94.50 742 SER A CA 1
ATOM 5748 C C . SER A 1 742 ? 14.083 -7.292 31.687 1.00 94.50 742 SER A C 1
ATOM 5750 O O . SER A 1 742 ? 14.970 -7.665 30.922 1.00 94.50 742 SER A O 1
ATOM 5752 N N . MET A 1 743 ? 13.092 -8.090 32.093 1.00 95.31 743 MET A N 1
ATOM 5753 C CA . MET A 1 743 ? 12.922 -9.478 31.658 1.00 95.31 743 MET A CA 1
ATOM 5754 C C . MET A 1 743 ? 12.644 -9.588 30.151 1.00 95.31 743 MET A C 1
ATOM 5756 O O . MET A 1 743 ? 13.186 -10.474 29.488 1.00 95.31 743 MET A O 1
ATOM 5760 N N . ILE A 1 744 ? 11.798 -8.715 29.592 1.00 95.50 744 ILE A N 1
ATOM 5761 C CA . ILE A 1 744 ? 11.545 -8.690 28.142 1.00 95.50 744 ILE A CA 1
ATOM 5762 C C . ILE A 1 744 ? 12.823 -8.283 27.398 1.00 95.50 744 ILE A C 1
ATOM 5764 O O . ILE A 1 744 ? 13.201 -8.939 26.431 1.00 95.50 744 ILE A O 1
ATOM 5768 N N . ALA A 1 745 ? 13.525 -7.250 27.874 1.00 93.19 745 ALA A N 1
ATOM 5769 C CA . ALA A 1 745 ? 14.763 -6.754 27.273 1.00 93.19 745 ALA A CA 1
ATOM 5770 C C . ALA A 1 745 ? 15.894 -7.794 27.264 1.00 93.19 745 ALA A C 1
ATOM 5772 O O . ALA A 1 745 ? 16.674 -7.861 26.317 1.00 93.19 745 ALA A O 1
ATOM 5773 N N . SER A 1 746 ? 16.003 -8.602 28.321 1.00 92.88 746 SER A N 1
ATOM 5774 C CA . SER A 1 746 ? 17.006 -9.668 28.422 1.00 92.88 746 SER A CA 1
ATOM 5775 C C . SER A 1 746 ? 16.617 -10.933 27.651 1.00 92.88 746 SER A C 1
ATOM 5777 O O . SER A 1 746 ? 17.463 -11.802 27.435 1.00 92.88 746 SER A O 1
ATOM 5779 N N . GLY A 1 747 ? 15.344 -11.064 27.264 1.00 93.38 747 GLY A N 1
ATOM 5780 C CA . GLY A 1 747 ? 14.789 -12.291 26.700 1.00 93.38 747 GLY A CA 1
ATOM 5781 C C . GLY A 1 747 ? 14.639 -13.430 27.718 1.00 93.38 747 GLY A C 1
ATOM 5782 O O . GLY A 1 747 ? 14.344 -14.556 27.319 1.00 93.38 747 GLY A O 1
ATOM 5783 N N . GLU A 1 748 ? 14.823 -13.173 29.021 1.00 94.38 748 GLU A N 1
ATOM 5784 C CA . GLU A 1 748 ? 14.719 -14.192 30.079 1.00 94.38 748 GLU A CA 1
ATOM 5785 C C . GLU A 1 748 ? 13.315 -14.781 30.213 1.00 94.38 748 GLU A C 1
ATOM 5787 O O . GLU A 1 748 ? 13.182 -15.930 30.630 1.00 94.38 748 GLU A O 1
ATOM 5792 N N . GLY A 1 749 ? 12.288 -14.024 29.814 1.00 94.25 749 GLY A N 1
ATOM 5793 C CA . GLY A 1 749 ? 10.897 -14.478 29.798 1.00 94.25 749 GLY A CA 1
ATOM 5794 C C . GLY A 1 749 ? 10.594 -15.559 28.752 1.00 94.25 749 GLY A C 1
ATOM 5795 O O . GLY A 1 749 ? 9.499 -16.121 28.775 1.00 94.25 749 GLY A O 1
ATOM 5796 N N . VAL A 1 750 ? 11.529 -15.865 27.846 1.00 95.25 750 VAL A N 1
ATOM 5797 C CA . VAL A 1 750 ? 11.413 -16.961 26.874 1.00 95.25 750 VAL A CA 1
ATOM 5798 C C . VAL A 1 750 ? 12.230 -18.157 27.368 1.00 95.25 750 VAL A C 1
ATOM 5800 O O . VAL A 1 750 ? 13.456 -18.074 27.496 1.00 95.25 750 VAL A O 1
ATOM 5803 N N . LEU A 1 751 ? 11.542 -19.262 27.662 1.00 95.19 751 LEU A N 1
ATOM 5804 C CA . LEU A 1 751 ? 12.132 -20.471 28.245 1.00 95.19 751 LEU A CA 1
ATOM 5805 C C . LEU A 1 751 ? 12.990 -21.244 27.236 1.00 95.19 751 LEU A C 1
ATOM 5807 O O . LEU A 1 751 ? 13.015 -20.939 26.044 1.00 95.19 751 LEU A O 1
ATOM 5811 N N . SER A 1 752 ? 13.715 -22.251 27.725 1.00 92.88 752 SER A N 1
ATOM 5812 C CA . SER A 1 752 ? 14.677 -23.037 26.943 1.00 92.88 752 SER A CA 1
ATOM 5813 C C . SER A 1 752 ? 14.115 -23.721 25.684 1.00 92.88 752 SER A C 1
ATOM 5815 O O . SER A 1 752 ? 14.861 -23.921 24.726 1.00 92.88 752 SER A O 1
ATOM 5817 N N . ASP A 1 753 ? 12.818 -24.030 25.637 1.00 91.56 753 ASP A N 1
ATOM 5818 C CA . ASP A 1 753 ? 12.121 -24.588 24.465 1.00 91.56 753 ASP A CA 1
ATOM 5819 C C . ASP A 1 753 ? 11.467 -23.518 23.557 1.00 91.56 753 ASP A C 1
ATOM 5821 O O . ASP A 1 753 ? 10.855 -23.821 22.526 1.00 91.56 753 ASP A O 1
ATOM 5825 N N . GLY A 1 754 ? 11.616 -22.243 23.920 1.00 90.94 754 GLY A N 1
ATOM 5826 C CA . GLY A 1 754 ? 11.001 -21.099 23.258 1.00 90.94 754 GLY A CA 1
ATOM 5827 C C . GLY A 1 754 ? 9.595 -20.753 23.760 1.00 90.94 754 GLY A C 1
ATOM 5828 O O . GLY A 1 754 ? 8.940 -19.919 23.131 1.00 90.94 754 GLY A O 1
ATOM 5829 N N . THR A 1 755 ? 9.122 -21.352 24.861 1.00 93.19 755 THR A N 1
ATOM 5830 C CA . THR A 1 755 ? 7.846 -20.985 25.499 1.00 93.19 755 THR A CA 1
ATOM 5831 C C . THR A 1 755 ? 7.895 -19.550 26.032 1.00 93.19 755 THR A C 1
ATOM 5833 O O . THR A 1 755 ? 8.784 -19.224 26.825 1.00 93.19 755 THR A O 1
ATOM 5836 N N . PRO A 1 756 ? 6.948 -18.679 25.649 1.00 95.12 756 PRO A N 1
ATOM 5837 C CA . PRO A 1 756 ? 6.847 -17.329 26.185 1.00 95.12 756 PRO A CA 1
ATOM 5838 C C . PRO A 1 756 ? 6.172 -17.325 27.562 1.00 95.12 756 PRO A C 1
ATOM 5840 O O . PRO A 1 756 ? 5.156 -17.983 27.784 1.00 95.12 756 PRO A O 1
ATOM 5843 N N . SER A 1 757 ? 6.707 -16.523 28.481 1.00 96.50 757 SER A N 1
ATOM 5844 C CA . SER A 1 757 ? 6.100 -16.272 29.798 1.00 96.50 757 SER A CA 1
ATOM 5845 C C . SER A 1 757 ? 5.252 -15.003 29.839 1.00 96.50 757 SER A C 1
ATOM 5847 O O . SER A 1 757 ? 4.547 -14.785 30.821 1.00 96.50 757 SER A O 1
ATOM 5849 N N . VAL A 1 758 ? 5.323 -14.164 28.802 1.00 97.00 758 VAL A N 1
ATOM 5850 C CA . VAL A 1 758 ? 4.576 -12.906 28.686 1.00 97.00 758 VAL A CA 1
ATOM 5851 C C . VAL A 1 758 ? 3.765 -12.907 27.406 1.00 97.00 758 VAL A C 1
ATOM 5853 O O . VAL A 1 758 ? 4.240 -13.322 26.348 1.00 97.00 758 VAL A O 1
ATOM 5856 N N . TYR A 1 759 ? 2.552 -12.387 27.514 1.00 96.94 759 TYR A N 1
ATOM 5857 C CA . TYR A 1 759 ? 1.600 -12.289 26.429 1.00 96.94 759 TYR A CA 1
ATOM 5858 C C . TYR A 1 759 ? 0.955 -10.903 26.391 1.00 96.94 759 TYR A C 1
ATOM 5860 O O . TYR A 1 759 ? 0.859 -10.214 27.410 1.00 96.94 759 TYR A O 1
ATOM 5868 N N . VAL A 1 760 ? 0.483 -10.506 25.213 1.00 96.56 760 VAL A N 1
ATOM 5869 C CA . VAL A 1 760 ? -0.270 -9.269 24.993 1.00 96.56 760 VAL A CA 1
ATOM 5870 C C . VAL A 1 760 ? -1.642 -9.608 24.431 1.00 96.56 760 VAL A C 1
ATOM 5872 O O . VAL A 1 760 ? -1.774 -10.260 23.398 1.00 96.56 760 VAL A O 1
ATOM 5875 N N . ASP A 1 761 ? -2.675 -9.124 25.101 1.00 95.31 761 ASP A N 1
ATOM 5876 C CA . ASP A 1 761 ? -4.006 -8.996 24.534 1.00 95.31 761 ASP A CA 1
ATOM 5877 C C . ASP A 1 761 ? -4.113 -7.656 23.820 1.00 95.31 761 ASP A C 1
ATOM 5879 O O . ASP A 1 761 ? -3.663 -6.615 24.310 1.00 95.31 761 ASP A O 1
ATOM 5883 N N . PHE A 1 762 ? -4.766 -7.684 22.672 1.00 90.94 762 PHE A N 1
ATOM 5884 C CA . PHE A 1 762 ? -4.872 -6.559 21.777 1.00 90.94 762 PHE A CA 1
ATOM 5885 C C . PHE A 1 762 ? -6.330 -6.281 21.434 1.00 90.94 762 PHE A C 1
ATOM 5887 O O . PHE A 1 762 ? -6.976 -7.037 20.700 1.00 90.94 762 PHE A O 1
ATOM 5894 N N . VAL A 1 763 ? -6.846 -5.182 21.984 1.00 93.94 763 VAL A N 1
ATOM 5895 C CA . VAL A 1 763 ? -8.274 -4.855 21.961 1.00 93.94 763 VAL A CA 1
ATOM 5896 C C . VAL A 1 763 ? -8.507 -3.609 21.100 1.00 93.94 763 VAL A C 1
ATOM 5898 O O . VAL A 1 763 ? -8.159 -2.508 21.536 1.00 93.94 763 VAL A O 1
ATOM 5901 N N . PRO A 1 764 ? -9.076 -3.729 19.886 1.00 93.06 764 PRO A N 1
ATOM 5902 C CA . PRO A 1 764 ? -9.419 -2.578 19.057 1.00 93.06 764 PRO A CA 1
ATOM 5903 C C . PRO A 1 764 ? -10.459 -1.661 19.696 1.00 93.06 764 PRO A C 1
ATOM 5905 O O . PRO A 1 764 ? -11.524 -2.090 20.133 1.00 93.06 764 PRO A O 1
ATOM 5908 N N . ILE A 1 765 ? -10.179 -0.360 19.650 1.00 92.38 765 ILE A N 1
ATOM 5909 C CA . ILE A 1 765 ? -11.126 0.695 20.000 1.00 92.38 765 ILE A CA 1
ATOM 5910 C C . ILE A 1 765 ? -11.969 1.007 18.768 1.00 92.38 765 ILE A C 1
ATOM 5912 O O . ILE A 1 765 ? -11.524 1.678 17.826 1.00 92.38 765 ILE A O 1
ATOM 5916 N N . ARG A 1 766 ? -13.204 0.512 18.781 1.00 87.94 766 ARG A N 1
ATOM 5917 C CA . ARG A 1 766 ? -14.127 0.616 17.654 1.00 87.94 766 ARG A CA 1
ATOM 5918 C C . ARG A 1 766 ? -14.762 1.998 17.589 1.00 87.94 766 ARG A C 1
ATOM 5920 O O . ARG A 1 766 ? -15.401 2.447 18.531 1.00 87.94 766 ARG A O 1
ATOM 5927 N N . THR A 1 767 ? -14.627 2.664 16.448 1.00 85.50 767 THR A N 1
ATOM 5928 C CA . THR A 1 767 ? -15.411 3.861 16.116 1.00 85.50 767 THR A CA 1
ATOM 5929 C C . THR A 1 767 ? -15.858 3.791 14.669 1.00 85.50 767 THR A C 1
ATOM 5931 O O . THR A 1 767 ? -15.230 3.106 13.865 1.00 85.50 767 THR A O 1
ATOM 5934 N N . ALA A 1 768 ? -16.875 4.568 14.305 1.00 82.25 768 ALA A N 1
ATOM 5935 C CA . ALA A 1 768 ? -17.218 4.756 12.902 1.00 82.25 768 ALA A CA 1
ATOM 5936 C C . ALA A 1 768 ? -16.024 5.328 12.099 1.00 82.25 768 ALA A C 1
ATOM 5938 O O . ALA A 1 768 ? -15.253 6.133 12.645 1.00 82.25 768 ALA A O 1
ATOM 5939 N N . PRO A 1 769 ? -15.871 4.952 10.815 1.00 82.81 769 PRO A N 1
ATOM 5940 C CA . PRO A 1 769 ? -14.912 5.582 9.917 1.00 82.81 769 PRO A CA 1
ATOM 5941 C C . PRO A 1 769 ? -15.167 7.083 9.789 1.00 82.81 769 PRO A C 1
ATOM 5943 O O . PRO A 1 769 ? -16.306 7.534 9.658 1.00 82.81 769 PRO A O 1
ATOM 5946 N N . ARG A 1 770 ? -14.090 7.868 9.805 1.00 83.94 770 ARG A N 1
ATOM 5947 C CA . ARG A 1 770 ? -14.132 9.311 9.547 1.00 83.94 770 ARG A CA 1
ATOM 5948 C C . ARG A 1 770 ? -13.920 9.599 8.062 1.00 83.94 770 ARG A C 1
ATOM 5950 O O . ARG A 1 770 ? -13.043 9.010 7.429 1.00 83.94 770 ARG A O 1
ATOM 5957 N N . TYR A 1 771 ? -14.703 10.530 7.518 1.00 79.56 771 TYR A N 1
ATOM 5958 C CA . TYR A 1 771 ? -14.699 10.887 6.097 1.00 79.56 771 TYR A CA 1
ATOM 5959 C C . TYR A 1 771 ? -14.379 12.371 5.900 1.00 79.56 771 TYR A C 1
ATOM 5961 O O . TYR A 1 771 ? -14.933 13.230 6.578 1.00 79.56 771 TYR A O 1
ATOM 5969 N N . GLY A 1 772 ? -13.548 12.686 4.909 1.00 74.38 772 GLY A N 1
ATOM 5970 C CA . GLY A 1 772 ? -13.161 14.058 4.569 1.00 74.38 772 GLY A CA 1
ATOM 5971 C C . GLY A 1 772 ? -12.072 14.652 5.475 1.00 74.38 772 GLY A C 1
ATOM 5972 O O . GLY A 1 772 ? -11.849 14.205 6.597 1.00 74.38 772 GLY A O 1
ATOM 5973 N N . LYS A 1 773 ? -11.380 15.686 4.975 1.00 72.94 773 LYS A N 1
ATOM 5974 C CA . LYS A 1 773 ? -10.305 16.383 5.713 1.00 72.94 773 LYS A CA 1
ATOM 5975 C C . LYS A 1 773 ? -10.805 17.138 6.951 1.00 72.94 773 LYS A C 1
ATOM 5977 O O . LYS A 1 773 ? -10.053 17.355 7.890 1.00 72.94 773 LYS A O 1
ATOM 5982 N N . GLN A 1 774 ? -12.079 17.533 6.958 1.00 73.25 774 GLN A N 1
ATOM 5983 C CA . GLN A 1 774 ? -12.716 18.185 8.109 1.00 73.25 774 GLN A CA 1
ATOM 5984 C C . GLN A 1 774 ? -12.936 17.225 9.285 1.00 73.25 774 GLN A C 1
ATOM 5986 O O . GLN A 1 774 ? -13.199 17.680 10.389 1.00 73.25 774 GLN A O 1
ATOM 5991 N N . MET A 1 775 ? -12.813 15.915 9.057 1.00 78.00 775 MET A N 1
ATOM 5992 C CA . MET A 1 775 ? -12.912 14.888 10.094 1.00 78.00 775 MET A CA 1
ATOM 5993 C C . MET A 1 775 ? -11.553 14.287 10.449 1.00 78.00 775 MET A C 1
ATOM 5995 O O . MET A 1 775 ? -11.493 13.274 11.142 1.00 78.00 775 MET A O 1
ATOM 5999 N N . SER A 1 776 ? -10.460 14.879 9.970 1.00 82.88 776 SER A N 1
ATOM 6000 C CA . SER A 1 776 ? -9.134 14.474 10.413 1.00 82.88 776 SER A CA 1
ATOM 6001 C C . SER A 1 776 ? -8.911 14.905 11.861 1.00 82.88 776 SER A C 1
ATOM 6003 O O . SER A 1 776 ? -9.358 15.979 12.276 1.00 82.88 776 SER A O 1
ATOM 6005 N N . TYR A 1 777 ? -8.255 14.039 12.629 1.00 86.94 777 TYR A N 1
ATOM 6006 C CA . TYR A 1 777 ? -8.054 14.233 14.057 1.00 86.94 777 TYR A CA 1
ATOM 6007 C C . TYR A 1 777 ? -6.639 14.739 14.334 1.00 86.94 777 TYR A C 1
ATOM 6009 O O . TYR A 1 777 ? -5.682 13.961 14.367 1.00 86.94 777 TYR A O 1
ATOM 6017 N N . PHE A 1 778 ? -6.517 16.064 14.462 1.00 88.38 778 PHE A N 1
ATOM 6018 C CA . PHE A 1 778 ? -5.254 16.784 14.637 1.00 88.38 778 PHE A CA 1
ATOM 6019 C C . PHE A 1 778 ? -5.276 17.617 15.912 1.00 88.38 778 PHE A C 1
ATOM 6021 O O . PHE A 1 778 ? -6.309 18.176 16.284 1.00 88.38 778 PHE A O 1
ATOM 6028 N N . THR A 1 779 ? -4.124 17.739 16.556 1.00 88.81 779 THR A N 1
ATOM 6029 C CA . THR A 1 779 ? -3.897 18.729 17.607 1.00 88.81 779 THR A CA 1
ATOM 6030 C C . THR A 1 779 ? -3.507 20.087 16.997 1.00 88.81 779 THR A C 1
ATOM 6032 O O . THR A 1 779 ? -3.115 20.155 15.822 1.00 88.81 779 THR A O 1
ATOM 6035 N N . PRO A 1 780 ? -3.640 21.199 17.748 1.00 87.00 780 PRO A N 1
ATOM 6036 C CA . PRO A 1 780 ? -3.316 22.528 17.233 1.00 87.00 780 PRO A CA 1
ATOM 6037 C C . PRO A 1 780 ? -1.861 22.705 16.774 1.00 87.00 780 PRO A C 1
ATOM 6039 O O . PRO A 1 780 ? -1.593 23.454 15.835 1.00 87.00 780 PRO A O 1
ATOM 6042 N N . ASP A 1 781 ? -0.919 21.995 17.386 1.00 90.50 781 ASP A N 1
ATOM 6043 C CA . ASP A 1 781 ? 0.489 21.983 16.991 1.00 90.50 781 ASP A CA 1
ATOM 6044 C C . ASP A 1 781 ? 0.700 21.327 15.617 1.00 90.50 781 ASP A C 1
ATOM 6046 O O . ASP A 1 781 ? 1.531 21.790 14.844 1.00 90.50 781 ASP A O 1
ATOM 6050 N N . MET A 1 782 ? -0.093 20.319 15.237 1.00 91.19 782 MET A N 1
ATOM 6051 C CA . MET A 1 782 ? 0.071 19.621 13.955 1.00 91.19 782 MET A CA 1
ATOM 6052 C C . MET A 1 782 ? -0.373 20.469 12.757 1.00 91.19 782 MET A C 1
ATOM 6054 O O . MET A 1 782 ? 0.330 20.547 11.752 1.00 91.19 782 MET A O 1
ATOM 6058 N N . ALA A 1 783 ? -1.558 21.084 12.830 1.00 85.31 783 ALA A N 1
ATOM 6059 C CA . ALA A 1 783 ? -2.200 21.730 11.674 1.00 85.31 783 ALA A CA 1
ATOM 6060 C C . ALA A 1 783 ? -2.611 23.200 11.905 1.00 85.31 783 ALA A C 1
ATOM 6062 O O . ALA A 1 783 ? -3.202 23.829 11.022 1.00 85.31 783 ALA A O 1
ATOM 6063 N N . GLY A 1 784 ? -2.272 23.768 13.065 1.00 83.06 784 GLY A N 1
ATOM 6064 C CA . GLY A 1 784 ? -2.466 25.170 13.438 1.00 83.06 784 GLY A CA 1
ATOM 6065 C C . GLY A 1 784 ? -3.707 25.364 14.303 1.00 83.06 784 GLY A C 1
ATOM 6066 O O . GLY A 1 784 ? -4.267 24.403 14.813 1.00 83.06 784 GLY A O 1
ATOM 6067 N N . GLU A 1 785 ? -4.198 26.602 14.420 1.00 75.88 785 GLU A N 1
ATOM 6068 C CA . GLU A 1 785 ? -5.516 26.890 15.024 1.00 75.88 785 GLU A CA 1
ATOM 6069 C C . GLU A 1 785 ? -6.653 27.021 13.997 1.00 75.88 785 GLU A C 1
ATOM 6071 O O . GLU A 1 785 ? -7.815 26.935 14.377 1.00 75.88 785 GLU A O 1
ATOM 6076 N N . MET A 1 786 ? -6.342 27.253 12.710 1.00 69.56 786 MET A N 1
ATOM 6077 C CA . MET A 1 786 ? -7.315 27.306 11.601 1.00 69.56 786 MET A CA 1
ATOM 6078 C C . MET A 1 786 ? -6.797 26.548 10.366 1.00 69.56 786 MET A C 1
ATOM 6080 O O . MET A 1 786 ? -5.927 27.057 9.658 1.00 69.56 786 MET A O 1
ATOM 6084 N N . ILE A 1 787 ? -7.351 25.365 10.072 1.00 68.31 787 ILE A N 1
ATOM 6085 C CA . ILE A 1 787 ? -7.111 24.636 8.824 1.00 68.31 787 ILE A CA 1
ATOM 6086 C C . ILE A 1 787 ? -7.838 25.409 7.731 1.00 68.31 787 ILE A C 1
ATOM 6088 O O . ILE A 1 787 ? -9.068 25.436 7.652 1.00 68.31 787 ILE A O 1
ATOM 6092 N N . ARG A 1 788 ? -7.066 26.074 6.874 1.00 62.81 788 ARG A N 1
ATOM 6093 C CA . ARG A 1 788 ? -7.607 26.748 5.696 1.00 62.81 788 ARG A CA 1
ATOM 6094 C C . ARG A 1 788 ? -7.963 25.692 4.659 1.00 62.81 788 ARG A C 1
ATOM 6096 O O . ARG A 1 788 ? -7.138 25.335 3.825 1.00 62.81 788 ARG A O 1
ATOM 6103 N N . PHE A 1 789 ? -9.193 25.196 4.704 1.00 63.66 789 PHE A N 1
ATOM 6104 C CA . PHE A 1 789 ? -9.712 24.397 3.603 1.00 63.66 789 PHE A CA 1
ATOM 6105 C C . PHE A 1 789 ? -9.898 25.316 2.386 1.00 63.66 789 PHE A C 1
ATOM 6107 O O . PHE A 1 789 ? -10.548 26.360 2.515 1.00 63.66 789 PHE A O 1
ATOM 6114 N N . PRO A 1 790 ? -9.347 24.968 1.208 1.00 59.19 790 PRO A N 1
ATOM 6115 C CA . PRO A 1 790 ? -9.786 25.572 -0.043 1.00 59.19 790 PRO A CA 1
ATOM 6116 C C . PRO A 1 790 ? -11.316 25.510 -0.103 1.00 59.19 790 PRO A C 1
ATOM 6118 O O . PRO A 1 790 ? -11.900 24.546 0.395 1.00 59.19 790 PRO A O 1
ATOM 6121 N N . GLN A 1 791 ? -11.967 26.534 -0.669 1.00 60.03 791 GLN A N 1
ATOM 6122 C CA . GLN A 1 791 ? -13.416 26.504 -0.893 1.00 60.03 791 GLN A CA 1
ATOM 6123 C C . GLN A 1 791 ? -13.784 25.151 -1.495 1.00 60.03 791 GLN A C 1
ATOM 6125 O O . GLN A 1 791 ? -13.239 24.778 -2.533 1.00 60.03 791 GLN A O 1
ATOM 6130 N N . ASP A 1 792 ? -14.644 24.414 -0.795 1.00 57.75 792 ASP A N 1
ATOM 6131 C CA . ASP A 1 792 ? -14.992 23.051 -1.157 1.00 57.75 792 ASP A CA 1
ATOM 6132 C C . ASP A 1 792 ? -15.618 23.036 -2.549 1.00 57.75 792 ASP A C 1
ATOM 6134 O O . ASP A 1 792 ? -16.801 23.329 -2.736 1.00 57.75 792 ASP A O 1
ATOM 6138 N N . SER A 1 793 ? -14.789 22.712 -3.535 1.00 52.09 793 SER A N 1
ATOM 6139 C CA . SER A 1 793 ? -15.168 22.733 -4.942 1.00 52.09 793 SER A CA 1
ATOM 6140 C C . SER A 1 793 ? -16.242 21.693 -5.277 1.00 52.09 793 SER A C 1
ATOM 6142 O O . SER A 1 793 ? -16.885 21.789 -6.323 1.00 52.09 793 SER A O 1
ATOM 6144 N N . PHE A 1 794 ? -16.485 20.734 -4.378 1.00 56.41 794 PHE A N 1
ATOM 6145 C CA . PHE A 1 794 ? -17.459 19.664 -4.544 1.00 56.41 794 PHE A CA 1
ATOM 6146 C C . PHE A 1 794 ? -18.700 19.805 -3.641 1.00 56.41 794 PHE A C 1
ATOM 6148 O O . PHE A 1 794 ? -19.635 19.017 -3.798 1.00 56.41 794 PHE A O 1
ATOM 6155 N N . GLY A 1 795 ? -18.747 20.795 -2.741 1.00 55.91 795 GLY A N 1
ATOM 6156 C CA . GLY A 1 795 ? -19.898 21.067 -1.870 1.00 55.91 795 GLY A CA 1
ATOM 6157 C C . GLY A 1 795 ? -20.135 20.038 -0.754 1.00 55.91 795 GLY A C 1
ATOM 6158 O O . GLY A 1 795 ? -21.260 19.904 -0.276 1.00 55.91 795 GLY A O 1
ATOM 6159 N N . TRP A 1 796 ? -19.111 19.299 -0.326 1.00 56.31 796 TRP A N 1
ATOM 6160 C CA . TRP A 1 796 ? -19.193 18.334 0.781 1.00 56.31 796 TRP A CA 1
ATOM 6161 C C . TRP A 1 796 ? -19.260 18.974 2.176 1.00 56.31 796 TRP A C 1
ATOM 6163 O O . TRP A 1 796 ? -19.817 18.371 3.092 1.00 56.31 796 TRP A O 1
ATOM 6173 N N . GLY A 1 797 ? -18.756 20.194 2.353 1.00 52.22 797 GLY A N 1
ATOM 6174 C CA . GLY A 1 797 ? -18.764 20.927 3.618 1.00 52.22 797 GLY A CA 1
ATOM 6175 C C . GLY A 1 797 ? -20.179 21.211 4.125 1.00 52.22 797 GLY A C 1
ATOM 6176 O O . GLY A 1 797 ? -20.389 21.315 5.333 1.00 52.22 797 GLY A O 1
ATOM 6177 N N . ASP A 1 798 ? -21.163 21.256 3.220 1.00 49.84 798 ASP A N 1
ATOM 6178 C CA . ASP A 1 798 ? -22.579 21.372 3.576 1.00 49.84 798 ASP A CA 1
ATOM 6179 C C . ASP A 1 798 ? -23.155 20.064 4.128 1.00 49.84 798 ASP A C 1
ATOM 6181 O O . ASP A 1 798 ? -23.973 20.120 5.044 1.00 49.84 798 ASP A O 1
ATOM 6185 N N . LEU A 1 799 ? -22.682 18.894 3.667 1.00 50.94 799 LEU A N 1
ATOM 6186 C CA . LEU A 1 799 ? -23.120 17.595 4.198 1.00 50.94 799 LEU A CA 1
ATOM 6187 C C . LEU A 1 799 ? -22.782 17.467 5.691 1.00 50.94 799 LEU A C 1
ATOM 6189 O O . LEU A 1 799 ? -23.548 16.893 6.458 1.00 50.94 799 LEU A O 1
ATOM 6193 N N . MET A 1 800 ? -21.658 18.036 6.126 1.00 51.12 800 MET A N 1
ATOM 6194 C CA . MET A 1 800 ? -21.228 17.987 7.526 1.00 51.12 800 MET A CA 1
ATOM 6195 C C . MET A 1 800 ? -22.005 18.972 8.400 1.00 51.12 800 MET A C 1
ATOM 6197 O O . MET A 1 800 ? -22.481 18.597 9.469 1.00 51.12 800 MET A O 1
ATOM 6201 N N . LYS A 1 801 ? -22.227 20.205 7.924 1.00 51.00 801 LYS A N 1
ATOM 6202 C CA . LYS A 1 801 ? -23.052 21.190 8.643 1.00 51.00 801 LYS A CA 1
ATOM 6203 C C . LYS A 1 801 ? -24.511 20.752 8.780 1.00 51.00 801 LYS A C 1
ATOM 6205 O O . LYS A 1 801 ? -25.145 21.101 9.771 1.00 51.00 801 LYS A O 1
ATOM 6210 N N . SER A 1 802 ? -25.042 19.988 7.822 1.00 45.09 802 SER A N 1
ATOM 6211 C CA . SER A 1 802 ? -26.422 19.492 7.869 1.00 45.09 802 SER A CA 1
ATOM 6212 C C . SER A 1 802 ? -26.607 18.190 8.658 1.00 45.09 802 SER A C 1
ATOM 6214 O O . SER A 1 802 ? -27.720 17.923 9.103 1.00 45.09 802 SER A O 1
ATOM 6216 N N . ASN A 1 803 ? -25.560 17.370 8.832 1.00 45.31 803 ASN A N 1
ATOM 6217 C CA . ASN A 1 803 ? -25.683 16.026 9.426 1.00 45.31 803 ASN A CA 1
ATOM 6218 C C . ASN A 1 803 ? -25.346 15.960 10.928 1.00 45.31 803 ASN A C 1
ATOM 6220 O O . ASN A 1 803 ? -25.669 14.969 11.598 1.00 45.31 803 ASN A O 1
ATOM 6224 N N . ILE A 1 804 ? -24.771 17.018 11.503 1.00 47.31 804 ILE A N 1
ATOM 6225 C CA . ILE A 1 804 ? -24.580 17.143 12.952 1.00 47.31 804 ILE A CA 1
ATOM 6226 C C . ILE A 1 804 ? -25.898 17.606 13.602 1.00 47.31 804 ILE A C 1
ATOM 6228 O O . ILE A 1 804 ? -26.095 18.760 13.962 1.00 47.31 804 ILE A O 1
ATOM 6232 N N . VAL A 1 805 ? -26.841 16.676 13.727 1.00 40.88 805 VAL A N 1
ATOM 6233 C CA . VAL A 1 805 ? -28.001 16.789 14.628 1.00 40.88 805 VAL A CA 1
ATOM 6234 C C . VAL A 1 805 ? -27.573 16.315 16.031 1.00 40.88 805 VAL A C 1
ATOM 6236 O O . VAL A 1 805 ? -27.095 15.185 16.124 1.00 40.88 805 VAL A O 1
ATOM 6239 N N . PRO A 1 806 ? -27.702 17.103 17.110 1.00 43.72 806 PRO A N 1
ATOM 6240 C CA . PRO A 1 806 ? -27.418 16.640 18.474 1.00 43.72 806 PRO A CA 1
ATOM 6241 C C . PRO A 1 806 ? -28.204 15.362 18.811 1.00 43.72 806 PRO A C 1
ATOM 6243 O O . PRO A 1 806 ? -29.306 15.182 18.286 1.00 43.72 806 PRO A O 1
ATOM 6246 N N . ALA A 1 807 ? -27.670 14.499 19.688 1.00 39.47 807 ALA A N 1
ATOM 6247 C CA . ALA A 1 807 ? -28.247 13.186 20.042 1.00 39.47 807 ALA A CA 1
ATOM 6248 C C . ALA A 1 807 ? -29.726 13.243 20.454 1.00 39.47 807 ALA A C 1
ATOM 6250 O O . ALA A 1 807 ? -30.470 12.289 20.251 1.00 39.47 807 ALA A O 1
ATOM 6251 N N . ASN A 1 808 ? -30.183 14.414 20.901 1.00 44.09 808 ASN A N 1
ATOM 6252 C CA . ASN A 1 808 ? -31.518 14.610 21.448 1.00 44.09 808 ASN A CA 1
ATOM 6253 C C . ASN A 1 808 ? -32.490 15.289 20.464 1.00 44.09 808 ASN A C 1
ATOM 6255 O O . ASN A 1 808 ? -33.571 15.711 20.869 1.00 44.09 808 ASN A O 1
ATOM 6259 N N . GLY A 1 809 ? -32.114 15.490 19.194 1.00 43.28 809 GLY A N 1
ATOM 6260 C CA . GLY A 1 809 ? -32.968 16.131 18.179 1.00 43.28 809 GLY A CA 1
ATOM 6261 C C . GLY A 1 809 ? -33.289 17.615 18.426 1.00 43.28 809 GLY A C 1
ATOM 6262 O O . GLY A 1 809 ? -33.869 18.273 17.563 1.00 43.28 809 GLY A O 1
ATOM 6263 N N . GLN A 1 810 ? -32.888 18.178 19.569 1.00 44.16 810 GLN A N 1
ATOM 6264 C CA . GLN A 1 810 ? -32.957 19.606 19.836 1.00 44.16 810 GLN A CA 1
ATOM 6265 C C . GLN A 1 810 ? -31.814 20.314 19.115 1.00 44.16 810 GLN A C 1
ATOM 6267 O O . GLN A 1 810 ? -30.640 20.072 19.385 1.00 44.16 810 GLN A O 1
ATOM 6272 N N . VAL A 1 811 ? -32.164 21.230 18.214 1.00 43.97 811 VAL A N 1
ATOM 6273 C CA . VAL A 1 811 ? -31.238 22.259 17.742 1.00 43.97 811 VAL A CA 1
ATOM 6274 C C . VAL A 1 811 ? -30.829 23.056 18.978 1.00 43.97 811 VAL A C 1
ATOM 6276 O O . VAL A 1 811 ? -31.650 23.780 19.538 1.00 43.97 811 VAL A O 1
ATOM 6279 N N . VAL A 1 812 ? -29.590 22.884 19.444 1.00 45.66 812 VAL A N 1
ATOM 6280 C CA . VAL A 1 812 ? -29.029 23.664 20.552 1.00 45.66 812 VAL A CA 1
ATOM 6281 C C . VAL A 1 812 ? -28.860 25.097 20.048 1.00 45.66 812 VAL A C 1
ATOM 6283 O O . VAL A 1 812 ? -27.804 25.491 19.568 1.00 45.66 812 VAL A O 1
ATOM 6286 N N . SER A 1 813 ? -29.938 25.879 20.081 1.00 43.62 813 SER A N 1
ATOM 6287 C CA . SER A 1 813 ? -29.897 27.308 19.761 1.00 43.62 813 SER A CA 1
ATOM 6288 C C . SER A 1 813 ? -29.270 28.127 20.892 1.00 43.62 813 SER A C 1
ATOM 6290 O O . SER A 1 813 ? -28.949 29.287 20.677 1.00 43.62 813 SER A O 1
ATOM 6292 N N . ASN A 1 814 ? -29.069 27.513 22.064 1.00 44.72 814 ASN A N 1
ATOM 6293 C CA . ASN A 1 814 ? -28.371 28.073 23.214 1.00 44.72 814 ASN A CA 1
ATOM 6294 C C . ASN A 1 814 ? -27.335 27.052 23.697 1.00 44.72 814 ASN A C 1
ATOM 6296 O O . ASN A 1 814 ? -27.635 26.221 24.553 1.00 44.72 814 ASN A O 1
ATOM 6300 N N . ILE A 1 815 ? -26.133 27.084 23.118 1.00 47.09 815 ILE A N 1
ATOM 6301 C CA . ILE A 1 815 ? -24.961 26.476 23.757 1.00 47.09 815 ILE A CA 1
ATOM 6302 C C . ILE A 1 815 ? -24.802 27.259 25.061 1.00 47.09 815 ILE A C 1
ATOM 6304 O O . ILE A 1 815 ? -24.609 28.472 25.009 1.00 47.09 815 ILE A O 1
ATOM 6308 N N . SER A 1 816 ? -25.033 26.620 26.208 1.00 45.16 816 SER A N 1
ATOM 6309 C CA . SER A 1 816 ? -24.951 27.302 27.499 1.00 45.16 816 SER A CA 1
ATOM 6310 C C . SER A 1 816 ? -23.546 27.873 27.702 1.00 45.16 816 SER A C 1
ATOM 6312 O O . SER A 1 816 ? -22.551 27.238 27.352 1.00 45.16 816 SER A O 1
ATOM 6314 N N . ASP A 1 817 ? -23.466 29.062 28.303 1.00 51.88 817 ASP A N 1
ATOM 6315 C CA . ASP A 1 817 ? -22.205 29.750 28.624 1.00 51.88 817 ASP A CA 1
ATOM 6316 C C . ASP A 1 817 ? -21.256 28.916 29.517 1.00 51.88 817 ASP A C 1
ATOM 6318 O O . ASP A 1 817 ? -20.067 29.219 29.606 1.00 51.88 817 ASP A O 1
ATOM 6322 N N . ASP A 1 818 ? -21.750 27.838 30.140 1.00 53.44 818 ASP A N 1
ATOM 6323 C CA . ASP A 1 818 ? -20.959 26.924 30.974 1.00 53.44 818 ASP A CA 1
ATOM 6324 C C . ASP A 1 818 ? -19.968 26.063 30.172 1.00 53.44 818 ASP A C 1
ATOM 6326 O O . ASP A 1 818 ? -18.985 25.558 30.726 1.00 53.44 818 ASP A O 1
ATOM 6330 N N . HIS A 1 819 ? -20.175 25.921 28.861 1.00 47.38 819 HIS A N 1
ATOM 6331 C CA . HIS A 1 819 ? -19.253 25.232 27.963 1.00 47.38 819 HIS A CA 1
ATOM 6332 C C . HIS A 1 819 ? -18.965 26.130 26.757 1.00 47.38 819 HIS A C 1
ATOM 6334 O O . HIS A 1 819 ? -19.621 25.989 25.721 1.00 47.38 819 HIS A O 1
ATOM 6340 N N . PRO A 1 820 ? -17.997 27.071 26.858 1.00 46.53 820 PRO A N 1
ATOM 6341 C CA . PRO A 1 820 ? -17.614 27.890 25.717 1.00 46.53 820 PRO A CA 1
ATOM 6342 C C . PRO A 1 820 ? -17.287 26.951 24.566 1.00 46.53 820 PRO A C 1
ATOM 6344 O O . PRO A 1 820 ? -16.539 25.993 24.767 1.00 46.53 820 PRO A O 1
ATOM 6347 N N . SER A 1 821 ? -17.871 27.204 23.393 1.00 41.22 821 SER A N 1
ATOM 6348 C CA . SER A 1 821 ? -17.717 26.380 22.199 1.00 41.22 821 SER A CA 1
ATOM 6349 C C . SER A 1 821 ? -16.237 26.256 21.835 1.00 41.22 821 SER A C 1
ATOM 6351 O O . SER A 1 821 ? -15.710 27.003 21.010 1.00 41.22 821 SER A O 1
ATOM 6353 N N . ARG A 1 822 ? -15.549 25.290 22.438 1.00 48.66 822 ARG A N 1
ATOM 6354 C CA . ARG A 1 822 ? -14.268 24.778 21.980 1.00 48.66 822 ARG A CA 1
ATOM 6355 C C . ARG A 1 822 ? -14.564 23.787 20.866 1.00 48.66 822 ARG A C 1
ATOM 6357 O O . ARG A 1 822 ? -14.126 22.648 20.910 1.00 48.66 822 ARG A O 1
ATOM 6364 N N . LEU A 1 823 ? -15.312 24.246 19.856 1.00 44.97 823 LEU A N 1
ATOM 6365 C CA . LEU A 1 823 ? -15.125 23.723 18.514 1.00 44.97 823 LEU A CA 1
ATOM 6366 C C . LEU A 1 823 ? -13.623 23.834 18.307 1.00 44.97 823 LEU A C 1
ATOM 6368 O O . LEU A 1 823 ? -13.100 24.955 18.257 1.00 44.97 823 LEU A O 1
ATOM 6372 N N . MET A 1 824 ? -12.923 22.699 18.271 1.00 47.31 824 MET A N 1
ATOM 6373 C CA . MET A 1 824 ? -11.597 22.701 17.688 1.00 47.31 824 MET A CA 1
ATOM 6374 C C . MET A 1 824 ? -11.813 23.351 16.330 1.00 47.31 824 MET A C 1
ATOM 6376 O O . MET A 1 824 ? -12.510 22.814 15.472 1.00 47.31 824 MET A O 1
ATOM 6380 N N . LYS A 1 825 ? -11.289 24.567 16.152 1.00 53.31 825 LYS A N 1
ATOM 6381 C CA . LYS A 1 825 ? -11.437 25.329 14.904 1.00 53.31 825 LYS A CA 1
ATOM 6382 C C . LYS A 1 825 ? -10.836 24.554 13.710 1.00 53.31 825 LYS A C 1
ATOM 6384 O O . LYS A 1 825 ? -11.032 24.954 12.564 1.00 53.31 825 LYS A O 1
ATOM 6389 N N . ASN A 1 826 ? -10.197 23.411 14.008 1.00 55.56 826 ASN A N 1
ATOM 6390 C CA . ASN A 1 826 ? -9.431 22.502 13.177 1.00 55.56 826 ASN A CA 1
ATOM 6391 C C . ASN A 1 826 ? -9.870 21.045 13.318 1.00 55.56 826 ASN A C 1
ATOM 6393 O O . ASN A 1 826 ? -9.162 20.237 13.907 1.00 55.56 826 ASN A O 1
ATOM 6397 N N . GLY A 1 827 ? -10.998 20.680 12.720 1.00 64.06 827 GLY A N 1
ATOM 6398 C CA . GLY A 1 827 ? -11.277 19.274 12.430 1.00 64.06 827 GLY A CA 1
ATOM 6399 C C . GLY A 1 827 ? -12.313 18.609 13.333 1.00 64.06 827 GLY A C 1
ATOM 6400 O O . GLY A 1 827 ? -13.334 19.208 13.670 1.00 64.06 827 GLY A O 1
ATOM 6401 N N . PHE A 1 828 ? -12.079 17.329 13.631 1.00 78.75 828 PHE A N 1
ATOM 6402 C CA . PHE A 1 828 ? -13.037 16.439 14.285 1.00 78.75 828 PHE A CA 1
ATOM 6403 C C . PHE A 1 828 ? -13.293 16.822 15.753 1.00 78.75 828 PHE A C 1
ATOM 6405 O O . PHE A 1 828 ? -12.403 16.728 16.596 1.00 78.75 828 PHE A O 1
ATOM 6412 N N . ASP A 1 829 ? -14.534 17.201 16.067 1.00 77.75 829 ASP A N 1
ATOM 6413 C CA . ASP A 1 829 ? -14.985 17.446 17.440 1.00 77.75 829 ASP A CA 1
ATOM 6414 C C . ASP A 1 829 ? -15.426 16.128 18.096 1.00 77.75 829 ASP A C 1
ATOM 6416 O O . ASP A 1 829 ? -16.514 15.600 17.845 1.00 77.75 829 ASP A O 1
ATOM 6420 N N . ALA A 1 830 ? -14.546 15.604 18.948 1.00 82.12 830 ALA A N 1
ATOM 6421 C CA . ALA A 1 830 ? -14.742 14.362 19.681 1.00 82.12 830 ALA A CA 1
ATOM 6422 C C . ALA A 1 830 ? -15.990 14.371 20.578 1.00 82.12 830 ALA A C 1
ATOM 6424 O O . ALA A 1 830 ? -16.713 13.374 20.601 1.00 82.12 830 ALA A O 1
ATOM 6425 N N . ARG A 1 831 ? -16.288 15.476 21.283 1.00 80.88 831 ARG A N 1
ATOM 6426 C CA . ARG A 1 831 ? -17.475 15.534 22.163 1.00 80.88 831 ARG A CA 1
ATOM 6427 C C . ARG A 1 831 ? -18.747 15.555 21.345 1.00 80.88 831 ARG A C 1
ATOM 6429 O O . ARG A 1 831 ? -19.715 14.891 21.686 1.00 80.88 831 ARG A O 1
ATOM 6436 N N . LEU A 1 832 ? -18.737 16.306 20.250 1.00 76.25 832 LEU A N 1
ATOM 6437 C CA . LEU A 1 832 ? -19.881 16.406 19.358 1.00 76.25 832 LEU A CA 1
ATOM 6438 C C . LEU A 1 832 ? -20.198 15.075 18.671 1.00 76.25 832 LEU A C 1
ATOM 6440 O O . LEU A 1 832 ? -21.365 14.779 18.421 1.00 76.25 832 LEU A O 1
ATOM 6444 N N . PHE A 1 833 ? -19.167 14.291 18.346 1.00 76.00 833 PHE A N 1
ATOM 6445 C CA . PHE A 1 833 ? -19.326 13.030 17.629 1.00 76.00 833 PHE A CA 1
ATOM 6446 C C . PHE A 1 833 ? -19.602 11.837 18.552 1.00 76.00 833 PHE A C 1
ATOM 6448 O O . PHE A 1 833 ? -20.427 10.992 18.212 1.00 76.00 833 PHE A O 1
ATOM 6455 N N . TRP A 1 834 ? -18.931 11.750 19.703 1.00 79.88 834 TRP A N 1
ATOM 6456 C CA . TRP A 1 834 ? -19.065 10.616 20.626 1.00 79.88 834 TRP A CA 1
ATOM 6457 C C . TRP A 1 834 ? -20.000 10.890 21.806 1.00 79.88 834 TRP A C 1
ATOM 6459 O O . TRP A 1 834 ? -20.581 9.948 22.340 1.00 79.88 834 TRP A O 1
ATOM 6469 N N . GLY A 1 835 ? -20.176 12.155 22.191 1.00 80.62 835 GLY A N 1
ATOM 6470 C CA . GLY A 1 835 ? -20.800 12.546 23.453 1.00 80.62 835 GLY A CA 1
ATOM 6471 C C . GLY A 1 835 ? -19.849 12.399 24.647 1.00 80.62 835 GLY A C 1
ATOM 6472 O O . GLY A 1 835 ? -18.814 11.737 24.568 1.00 80.62 835 GLY A O 1
ATOM 6473 N N . ASP A 1 836 ? -20.210 12.999 25.783 1.00 80.69 836 ASP A N 1
ATOM 6474 C CA . ASP A 1 836 ? -19.421 12.904 27.025 1.00 80.69 836 ASP A CA 1
ATOM 6475 C C . ASP A 1 836 ? -19.585 11.543 27.739 1.00 80.69 836 ASP A C 1
ATOM 6477 O O . ASP A 1 836 ? -18.794 11.188 28.616 1.00 80.69 836 ASP A O 1
ATOM 6481 N N . SER A 1 837 ? -20.592 10.761 27.337 1.00 80.44 837 SER A N 1
ATOM 6482 C CA . SER A 1 837 ? -21.009 9.505 27.979 1.00 80.44 837 SER A CA 1
ATOM 6483 C C . SER A 1 837 ? -20.497 8.242 27.271 1.00 80.44 837 SER A C 1
ATOM 6485 O O . SER A 1 837 ? -20.922 7.135 27.599 1.00 80.44 837 SER A O 1
ATOM 6487 N N . HIS A 1 838 ? -19.595 8.373 26.291 1.00 83.88 838 HIS A N 1
ATOM 6488 C CA . HIS A 1 838 ? -19.133 7.250 25.467 1.00 83.88 838 HIS A CA 1
ATOM 6489 C C . HIS A 1 838 ? -18.128 6.349 26.196 1.00 83.88 838 HIS A C 1
ATOM 6491 O O . HIS A 1 838 ? -16.913 6.491 26.038 1.00 83.88 838 HIS A O 1
ATOM 6497 N N . VAL A 1 839 ? -18.627 5.398 26.982 1.00 88.00 839 VAL A N 1
ATOM 6498 C CA . VAL A 1 839 ? -17.799 4.389 27.654 1.00 88.00 839 VAL A CA 1
ATOM 6499 C C . VAL A 1 839 ? -17.541 3.201 26.726 1.00 88.00 839 VAL A C 1
ATOM 6501 O O . VAL A 1 839 ? -18.466 2.649 26.136 1.00 88.00 839 VAL A O 1
ATOM 6504 N N . ILE A 1 840 ? -16.278 2.788 26.624 1.00 89.00 840 ILE A N 1
ATOM 6505 C CA . ILE A 1 840 ? -15.863 1.621 25.841 1.00 89.00 840 ILE A CA 1
ATOM 6506 C C . ILE A 1 840 ? -16.319 0.338 26.571 1.00 89.00 840 ILE A C 1
ATOM 6508 O O . ILE A 1 840 ? -16.240 0.275 27.812 1.00 89.00 840 ILE A O 1
ATOM 6512 N N . PRO A 1 841 ? -16.793 -0.695 25.843 1.00 85.25 841 PRO A N 1
ATOM 6513 C CA . PRO A 1 841 ? -17.099 -1.994 26.431 1.00 85.25 841 PRO A CA 1
ATOM 6514 C C . PRO A 1 841 ? -15.926 -2.554 27.241 1.00 85.25 841 PRO A C 1
ATOM 6516 O O . PRO A 1 841 ? -14.761 -2.216 27.018 1.00 85.25 841 PRO A O 1
ATOM 6519 N N . ARG A 1 842 ? -16.230 -3.425 28.206 1.00 85.62 842 ARG A N 1
ATOM 6520 C CA . ARG A 1 842 ? -15.182 -4.153 28.931 1.00 85.62 842 ARG A CA 1
ATOM 6521 C C . ARG A 1 842 ? -14.347 -4.981 27.956 1.00 85.62 842 ARG A C 1
ATOM 6523 O O . ARG A 1 842 ? -14.888 -5.513 26.989 1.00 85.62 842 ARG A O 1
ATOM 6530 N N . ILE A 1 843 ? -13.062 -5.155 28.252 1.00 86.81 843 ILE A N 1
ATOM 6531 C CA . ILE A 1 843 ? -12.131 -5.911 27.401 1.00 86.81 843 ILE A CA 1
ATOM 6532 C C . ILE A 1 843 ? -12.636 -7.338 27.135 1.00 86.81 843 ILE A C 1
ATOM 6534 O O . ILE A 1 843 ? -12.510 -7.846 26.023 1.00 86.81 843 ILE A O 1
ATOM 6538 N N . GLU A 1 844 ? -13.273 -7.962 28.123 1.00 82.69 844 GLU A N 1
ATOM 6539 C CA . GLU A 1 844 ? -13.820 -9.318 28.029 1.00 82.69 844 GLU A CA 1
ATOM 6540 C C . GLU A 1 844 ? -15.021 -9.400 27.075 1.00 82.69 844 GLU A C 1
ATOM 6542 O O . GLU A 1 844 ? -15.291 -10.465 26.518 1.00 82.69 844 GLU A O 1
ATOM 6547 N N . ALA A 1 845 ? -15.732 -8.285 26.881 1.00 77.94 845 ALA A N 1
ATOM 6548 C CA . ALA A 1 845 ? -16.865 -8.166 25.968 1.00 77.94 845 ALA A CA 1
ATOM 6549 C C . ALA A 1 845 ? -16.451 -7.725 24.554 1.00 77.94 845 ALA A C 1
ATOM 6551 O O . ALA A 1 845 ? -17.206 -7.952 23.611 1.00 77.94 845 ALA A O 1
ATOM 6552 N N . SER A 1 846 ? -15.260 -7.145 24.400 1.00 81.38 846 SER A N 1
ATOM 6553 C CA . SER A 1 846 ? -14.728 -6.665 23.125 1.00 81.38 846 SER A CA 1
ATOM 6554 C C . SER A 1 846 ? -14.096 -7.790 22.301 1.00 81.38 846 SER A C 1
ATOM 6556 O O . SER A 1 846 ? -13.402 -8.667 22.827 1.00 81.38 846 SER A O 1
ATOM 6558 N N . GLY A 1 847 ? -14.275 -7.727 20.978 1.00 81.31 847 GLY A N 1
ATOM 6559 C CA . GLY A 1 847 ? -13.492 -8.550 20.054 1.00 81.31 847 GLY A CA 1
ATOM 6560 C C . GLY A 1 847 ? -12.016 -8.156 20.125 1.00 81.31 847 GLY A C 1
ATOM 6561 O O . GLY A 1 847 ? -11.721 -6.967 20.243 1.00 81.31 847 GLY A O 1
ATOM 6562 N N . ARG A 1 848 ? -11.107 -9.137 20.134 1.00 86.75 848 ARG A N 1
ATOM 6563 C CA . ARG A 1 848 ? -9.673 -8.951 20.430 1.00 86.75 848 ARG A CA 1
ATOM 6564 C C . ARG A 1 848 ? -8.817 -10.103 19.908 1.00 86.75 848 ARG A C 1
ATOM 6566 O O . ARG A 1 848 ? -9.311 -11.223 19.766 1.00 86.75 848 ARG A O 1
ATOM 6573 N N . TRP A 1 849 ? -7.525 -9.841 19.723 1.00 88.81 849 TRP A N 1
ATOM 6574 C CA . TRP A 1 849 ? -6.512 -10.898 19.783 1.00 88.81 849 TRP A CA 1
ATOM 6575 C C . TRP A 1 849 ? -6.131 -11.110 21.249 1.00 88.81 849 TRP A C 1
ATOM 6577 O O . TRP A 1 849 ? -5.877 -10.146 21.963 1.00 88.81 849 TRP A O 1
ATOM 6587 N N . GLU A 1 850 ? -6.118 -12.350 21.716 1.00 90.12 850 GLU A N 1
ATOM 6588 C CA . GLU A 1 850 ? -5.785 -12.708 23.095 1.00 90.12 850 GLU A CA 1
ATOM 6589 C C . GLU A 1 850 ? -4.574 -13.636 23.106 1.00 90.12 850 GLU A C 1
ATOM 6591 O O . GLU A 1 850 ? -4.533 -14.601 22.346 1.00 90.12 850 GLU A O 1
ATOM 6596 N N . ASN A 1 851 ? -3.636 -13.373 24.013 1.00 92.06 851 ASN A N 1
ATOM 6597 C CA . ASN A 1 851 ? -2.408 -14.141 24.196 1.00 92.06 851 ASN A CA 1
ATOM 6598 C C . ASN A 1 851 ? -1.413 -14.083 23.012 1.00 92.06 851 ASN A C 1
ATOM 6600 O O . ASN A 1 851 ? -0.870 -15.108 22.601 1.00 92.06 851 ASN A O 1
ATOM 6604 N N . LEU A 1 852 ? -1.135 -12.900 22.451 1.00 92.69 852 LEU A N 1
ATOM 6605 C CA . LEU A 1 852 ? -0.025 -12.738 21.499 1.00 92.69 852 LEU A CA 1
ATOM 6606 C C . LEU A 1 852 ? 1.320 -12.880 22.242 1.00 92.69 852 LEU A C 1
ATOM 6608 O O . LEU A 1 852 ? 1.558 -12.117 23.180 1.00 92.69 852 LEU A O 1
ATOM 6612 N N . PRO A 1 853 ? 2.199 -13.827 21.873 1.00 94.19 853 PRO A N 1
ATOM 6613 C CA . PRO A 1 853 ? 3.393 -14.142 22.655 1.00 94.19 853 PRO A CA 1
ATOM 6614 C C . PRO A 1 853 ? 4.480 -13.068 22.533 1.00 94.19 853 PRO A C 1
ATOM 6616 O O . PRO A 1 853 ? 4.863 -12.691 21.429 1.00 94.19 853 PRO A O 1
ATOM 6619 N N . VAL A 1 854 ? 5.037 -12.604 23.654 1.00 94.75 854 VAL A N 1
ATOM 6620 C CA . VAL A 1 854 ? 6.180 -11.676 23.648 1.00 94.75 854 VAL A CA 1
ATOM 6621 C C . VAL A 1 854 ? 7.483 -12.468 23.623 1.00 94.75 854 VAL A C 1
ATOM 6623 O O . VAL A 1 854 ? 7.853 -13.118 24.600 1.00 94.75 854 VAL A O 1
ATOM 6626 N N . CYS A 1 855 ? 8.177 -12.406 22.489 1.00 92.31 855 CYS A N 1
ATOM 6627 C CA . CYS A 1 855 ? 9.409 -13.151 22.241 1.00 92.31 855 CYS A CA 1
ATOM 6628 C C . CYS A 1 855 ? 10.678 -12.339 22.505 1.00 92.31 855 CYS A C 1
ATOM 6630 O O . CYS A 1 855 ? 10.608 -11.184 22.909 1.00 92.31 855 CYS A O 1
ATOM 6632 N N . GLN A 1 856 ? 11.846 -12.949 22.285 1.00 90.25 856 GLN A N 1
ATOM 6633 C CA . GLN A 1 856 ? 13.131 -12.290 22.515 1.00 90.25 856 GLN A CA 1
ATOM 6634 C C . GLN A 1 856 ? 13.327 -11.081 21.586 1.00 90.25 856 GLN A C 1
ATOM 6636 O O . GLN A 1 856 ? 12.889 -11.110 20.427 1.00 90.25 856 GLN A O 1
ATOM 6641 N N . PRO A 1 857 ? 14.005 -10.026 22.066 1.00 89.50 857 PRO A N 1
ATOM 6642 C CA . PRO A 1 857 ? 14.344 -8.894 21.229 1.00 89.50 857 PRO A CA 1
ATOM 6643 C C . PRO A 1 857 ? 15.328 -9.299 20.121 1.00 89.50 857 PRO A C 1
ATOM 6645 O O . PRO A 1 857 ? 16.100 -10.245 20.265 1.00 89.50 857 PRO A O 1
ATOM 6648 N N . PRO A 1 858 ? 15.366 -8.554 19.005 1.00 81.25 858 PRO A N 1
ATOM 6649 C CA . PRO A 1 858 ? 16.195 -8.892 17.845 1.00 81.25 858 PRO A CA 1
ATOM 6650 C C . PRO A 1 858 ? 17.712 -8.884 18.110 1.00 81.25 858 PRO A C 1
ATOM 6652 O O . PRO A 1 858 ? 18.480 -9.394 17.297 1.00 81.25 858 PRO A O 1
ATOM 6655 N N . THR A 1 859 ? 18.169 -8.261 19.201 1.00 68.69 859 THR A N 1
ATOM 6656 C CA . THR A 1 859 ? 19.592 -8.069 19.513 1.00 68.69 859 THR A CA 1
ATOM 6657 C C . THR A 1 859 ? 19.885 -8.399 20.977 1.00 68.69 859 THR A C 1
ATOM 6659 O O . THR A 1 859 ? 19.902 -7.509 21.823 1.00 68.69 859 THR A O 1
ATOM 6662 N N . ASN A 1 860 ? 20.184 -9.663 21.276 1.00 54.47 860 ASN A N 1
ATOM 6663 C CA . ASN A 1 860 ? 20.419 -10.162 22.642 1.00 54.47 860 ASN A CA 1
ATOM 6664 C C . ASN A 1 860 ? 21.706 -9.651 23.343 1.00 54.47 860 ASN A C 1
ATOM 6666 O O . ASN A 1 860 ? 22.012 -10.099 24.442 1.00 54.47 860 ASN A O 1
ATOM 6670 N N . ASN A 1 861 ? 22.480 -8.726 22.755 1.00 56.62 861 ASN A N 1
ATOM 6671 C CA . ASN A 1 861 ? 23.827 -8.379 23.249 1.00 56.62 861 ASN A CA 1
ATOM 6672 C C . ASN A 1 861 ? 24.016 -6.931 23.738 1.00 56.62 861 ASN A C 1
ATOM 6674 O O . ASN A 1 861 ? 25.152 -6.528 24.000 1.00 56.62 861 ASN A O 1
ATOM 6678 N N . VAL A 1 862 ? 22.961 -6.122 23.864 1.00 53.09 862 VAL A N 1
ATOM 6679 C CA . VAL A 1 862 ? 23.127 -4.718 24.280 1.00 53.09 862 VAL A CA 1
ATOM 6680 C C . VAL A 1 862 ? 23.084 -4.619 25.808 1.00 53.09 862 VAL A C 1
ATOM 6682 O O . VAL A 1 862 ? 22.034 -4.750 26.428 1.00 53.09 862 VAL A O 1
ATOM 6685 N N . GLY A 1 863 ? 24.247 -4.404 26.433 1.00 56.09 863 GLY A N 1
ATOM 6686 C CA . GLY A 1 863 ? 24.332 -4.047 27.854 1.00 56.09 863 GLY A CA 1
ATOM 6687 C C . GLY A 1 863 ? 23.570 -2.747 28.172 1.00 56.09 863 GLY A C 1
ATOM 6688 O O . GLY A 1 863 ? 23.348 -1.936 27.283 1.00 56.09 863 GLY A O 1
ATOM 6689 N N . LYS A 1 864 ? 23.175 -2.576 29.443 1.00 57.91 864 LYS A N 1
ATOM 6690 C CA . LYS A 1 864 ? 22.312 -1.513 30.022 1.00 57.91 864 LYS A CA 1
ATOM 6691 C C . LYS A 1 864 ? 22.111 -0.212 29.200 1.00 57.91 864 LYS A C 1
ATOM 6693 O O . LYS A 1 864 ? 23.060 0.452 28.792 1.00 57.91 864 LYS A O 1
ATOM 6698 N N . VAL A 1 865 ? 20.835 0.179 29.123 1.00 57.03 865 VAL A N 1
ATOM 6699 C CA . VAL A 1 865 ? 20.111 1.037 28.155 1.00 57.03 865 VAL A CA 1
ATOM 6700 C C . VAL A 1 865 ? 20.483 2.540 28.104 1.00 57.03 865 VAL A C 1
ATOM 6702 O O . VAL A 1 865 ? 20.007 3.249 27.226 1.00 57.03 865 VAL A O 1
ATOM 6705 N N . ASP A 1 866 ? 21.378 3.063 28.946 1.00 70.12 866 ASP A N 1
ATOM 6706 C CA . ASP A 1 866 ? 21.539 4.530 29.070 1.00 70.12 866 ASP A CA 1
ATOM 6707 C C . ASP A 1 866 ? 22.424 5.204 27.999 1.00 70.12 866 ASP A C 1
ATOM 6709 O O . ASP A 1 866 ? 22.534 6.432 27.965 1.00 70.12 866 ASP A O 1
ATOM 6713 N N . LYS A 1 867 ? 23.094 4.443 27.125 1.00 74.38 867 LYS A N 1
ATOM 6714 C CA . LYS A 1 867 ? 23.955 5.009 26.069 1.00 74.38 867 LYS A CA 1
ATOM 6715 C C . LYS A 1 867 ? 23.267 4.946 24.703 1.00 74.38 867 LYS A C 1
ATOM 6717 O O . LYS A 1 867 ? 22.593 3.955 24.432 1.00 74.38 867 LYS A O 1
ATOM 6722 N N . PRO A 1 868 ? 23.474 5.951 23.821 1.00 78.44 868 PRO A N 1
ATOM 6723 C CA . PRO A 1 868 ? 23.030 5.874 22.433 1.00 78.44 868 PRO A CA 1
ATOM 6724 C C . PRO A 1 868 ? 23.455 4.535 21.833 1.00 78.44 868 PRO A C 1
ATOM 6726 O O . PRO A 1 868 ? 24.627 4.167 21.938 1.00 78.44 868 PRO A O 1
ATOM 6729 N N . VAL A 1 869 ? 22.501 3.808 21.246 1.00 80.56 869 VAL A N 1
ATOM 6730 C CA . VAL A 1 869 ? 22.761 2.499 20.642 1.00 80.56 869 VAL A CA 1
ATOM 6731 C C . VAL A 1 869 ? 23.827 2.680 19.567 1.00 80.56 869 VAL A C 1
ATOM 6733 O O . VAL A 1 869 ? 23.621 3.400 18.587 1.00 80.56 869 VAL A O 1
ATOM 6736 N N . GLU A 1 870 ? 24.984 2.054 19.767 1.00 88.00 870 GLU A N 1
ATOM 6737 C CA . GLU A 1 870 ? 26.055 2.067 18.781 1.00 88.00 870 GLU A CA 1
ATOM 6738 C C . GLU A 1 870 ? 25.532 1.448 17.480 1.00 88.00 870 GLU A C 1
ATOM 6740 O O . GLU A 1 870 ? 24.985 0.340 17.467 1.00 88.00 870 GLU A O 1
ATOM 6745 N N . LYS A 1 871 ? 25.658 2.186 16.371 1.00 92.62 871 LYS A N 1
ATOM 6746 C CA . LYS A 1 871 ? 25.255 1.696 15.053 1.00 92.62 871 LYS A CA 1
ATOM 6747 C C . LYS A 1 871 ? 26.211 0.575 14.641 1.00 92.62 871 LYS A C 1
ATOM 6749 O O . LYS A 1 871 ? 27.302 0.839 14.147 1.00 92.62 871 LYS A O 1
ATOM 6754 N N . LYS A 1 872 ? 25.790 -0.675 14.850 1.00 94.06 872 LYS A N 1
ATOM 6755 C CA . LYS A 1 872 ? 26.509 -1.893 14.442 1.00 94.06 872 LYS A CA 1
ATOM 6756 C C . LYS A 1 872 ? 26.867 -1.872 12.954 1.00 94.06 872 LYS A C 1
ATOM 6758 O O . LYS A 1 872 ? 27.961 -2.287 12.581 1.00 94.06 872 LYS A O 1
ATOM 6763 N N . HIS A 1 873 ? 25.943 -1.407 12.117 1.00 97.06 873 HIS A N 1
ATOM 6764 C CA . HIS A 1 873 ? 26.117 -1.347 10.670 1.00 97.06 873 HIS A CA 1
ATOM 6765 C C . HIS A 1 873 ? 26.043 0.097 10.185 1.00 97.06 873 HIS A C 1
ATOM 6767 O O . HIS A 1 873 ? 25.173 0.869 10.591 1.00 97.06 873 HIS A O 1
ATOM 6773 N N . LYS A 1 874 ? 26.939 0.460 9.273 1.00 97.94 874 LYS A N 1
ATOM 6774 C CA . LYS A 1 874 ? 26.877 1.738 8.575 1.00 97.94 874 LYS A CA 1
ATOM 6775 C C . LYS A 1 874 ? 25.915 1.665 7.402 1.00 97.94 874 LYS A C 1
ATOM 6777 O O . LYS A 1 874 ? 25.110 2.572 7.228 1.00 97.94 874 LYS A O 1
ATOM 6782 N N . LEU A 1 875 ? 25.982 0.587 6.626 1.00 98.38 875 LEU A N 1
ATOM 6783 C CA . LEU A 1 875 ? 25.116 0.363 5.476 1.00 98.38 875 LEU A CA 1
ATOM 6784 C C . LEU A 1 875 ? 24.598 -1.076 5.471 1.00 98.38 875 LEU A C 1
ATOM 6786 O O . LEU A 1 875 ? 25.390 -2.011 5.398 1.00 98.38 875 LEU A O 1
ATOM 6790 N N . ALA A 1 876 ? 23.277 -1.249 5.503 1.00 98.31 876 ALA A N 1
ATOM 6791 C CA . ALA A 1 876 ? 22.643 -2.556 5.352 1.00 98.31 876 ALA A CA 1
ATOM 6792 C C . ALA A 1 876 ? 21.518 -2.536 4.310 1.00 98.31 876 ALA A C 1
ATOM 6794 O O . ALA A 1 876 ? 20.930 -1.488 4.029 1.00 98.31 876 ALA A O 1
ATOM 6795 N N . ALA A 1 877 ? 21.205 -3.707 3.753 1.00 97.56 877 ALA A N 1
ATOM 6796 C CA . ALA A 1 877 ? 20.073 -3.891 2.849 1.00 97.56 877 ALA A CA 1
ATOM 6797 C C . ALA A 1 877 ? 18.987 -4.773 3.473 1.00 97.56 877 ALA A C 1
ATOM 6799 O O . ALA A 1 877 ? 19.287 -5.736 4.173 1.00 97.56 877 ALA A O 1
ATOM 6800 N N . CYS A 1 878 ? 17.734 -4.459 3.162 1.00 96.00 878 CYS A N 1
ATOM 6801 C CA . CYS A 1 878 ? 16.562 -5.282 3.417 1.00 96.00 878 CYS A CA 1
ATOM 6802 C C . CYS A 1 878 ? 16.055 -5.825 2.089 1.00 96.00 878 CYS A C 1
ATOM 6804 O O . CYS A 1 878 ? 15.729 -5.050 1.184 1.00 96.00 878 CYS A O 1
ATOM 6806 N N . LEU A 1 879 ? 15.962 -7.141 1.994 1.00 95.00 879 LEU A N 1
ATOM 6807 C CA . LEU A 1 879 ? 15.552 -7.834 0.791 1.00 95.00 879 LEU A CA 1
ATOM 6808 C C . LEU A 1 879 ? 14.370 -8.742 1.102 1.00 95.00 879 LEU A C 1
ATOM 6810 O O . LEU A 1 879 ? 14.443 -9.561 2.010 1.00 95.00 879 LEU A O 1
ATOM 6814 N N . TRP A 1 880 ? 13.307 -8.627 0.317 1.00 93.31 880 TRP A N 1
ATOM 6815 C CA . TRP A 1 880 ? 12.229 -9.607 0.289 1.00 93.31 880 TRP A CA 1
ATOM 6816 C C . TRP A 1 880 ? 12.450 -10.530 -0.909 1.00 93.31 880 TRP A C 1
ATOM 6818 O O . TRP A 1 880 ? 12.559 -10.058 -2.042 1.00 93.31 880 TRP A O 1
ATOM 6828 N N . ALA A 1 881 ? 12.566 -11.832 -0.664 1.00 92.31 881 ALA A N 1
ATOM 6829 C CA . ALA A 1 881 ? 12.884 -12.812 -1.697 1.00 92.31 881 ALA A CA 1
ATOM 6830 C C . ALA A 1 881 ? 12.099 -14.107 -1.484 1.00 92.31 881 ALA A C 1
ATOM 6832 O O . ALA A 1 881 ? 11.646 -14.405 -0.388 1.00 92.31 881 ALA A O 1
ATOM 6833 N N . SER A 1 882 ? 11.945 -14.893 -2.541 1.00 89.38 882 SER A N 1
ATOM 6834 C CA . SER A 1 882 ? 11.315 -16.212 -2.504 1.00 89.38 882 SER A CA 1
ATOM 6835 C C . SER A 1 882 ? 12.086 -17.121 -3.455 1.00 89.38 882 SER A C 1
ATOM 6837 O O . SER A 1 882 ? 12.560 -16.637 -4.481 1.00 89.38 882 SER A O 1
ATOM 6839 N N . ALA A 1 883 ? 12.249 -18.406 -3.140 1.00 88.19 883 ALA A N 1
ATOM 6840 C CA . ALA A 1 883 ? 13.002 -19.333 -3.989 1.00 88.19 883 ALA A CA 1
ATOM 6841 C C . ALA A 1 883 ? 12.399 -19.464 -5.397 1.00 88.19 883 ALA A C 1
ATOM 6843 O O . ALA A 1 883 ? 13.131 -19.599 -6.380 1.00 88.19 883 ALA A O 1
ATOM 6844 N N . SER A 1 884 ? 11.079 -19.299 -5.510 1.00 79.81 884 SER A N 1
ATOM 6845 C CA . SER A 1 884 ? 10.426 -19.044 -6.786 1.00 79.81 884 SER A CA 1
ATOM 6846 C C . SER A 1 884 ? 9.235 -18.106 -6.621 1.00 79.81 884 SER A C 1
ATOM 6848 O O . SER A 1 884 ? 8.562 -18.081 -5.593 1.00 79.81 884 SER A O 1
ATOM 6850 N N . PHE A 1 885 ? 8.943 -17.339 -7.666 1.00 71.00 885 PHE A N 1
ATOM 6851 C CA . PHE A 1 885 ? 7.722 -16.549 -7.736 1.00 71.00 885 PHE A CA 1
ATOM 6852 C C . PHE A 1 885 ? 7.156 -16.583 -9.155 1.00 71.00 885 PHE A C 1
ATOM 6854 O O . PHE A 1 885 ? 7.879 -16.713 -10.149 1.00 71.00 885 PHE A O 1
ATOM 6861 N N . LYS A 1 886 ? 5.832 -16.471 -9.266 1.00 64.75 886 LYS A N 1
ATOM 6862 C CA . LYS A 1 886 ? 5.173 -16.293 -10.561 1.00 64.75 886 LYS A CA 1
ATOM 6863 C C . LYS A 1 886 ? 5.160 -14.806 -10.876 1.00 64.75 886 LYS A C 1
ATOM 6865 O O . LYS A 1 886 ? 4.704 -13.990 -10.081 1.00 64.75 886 LYS A O 1
ATOM 6870 N N . THR A 1 887 ? 5.704 -14.428 -12.028 1.00 58.03 887 THR A N 1
ATOM 6871 C CA . THR A 1 887 ? 5.625 -13.027 -12.457 1.00 58.03 887 THR A CA 1
ATOM 6872 C C . THR A 1 887 ? 4.166 -12.654 -12.756 1.00 58.03 887 THR A C 1
ATOM 6874 O O . THR A 1 887 ? 3.360 -13.515 -13.076 1.00 58.03 887 THR A O 1
ATOM 6877 N N . ARG A 1 888 ? 3.809 -11.369 -12.614 1.00 56.97 888 ARG A N 1
ATOM 6878 C CA . ARG A 1 888 ? 2.426 -10.851 -12.745 1.00 56.97 888 ARG A CA 1
ATOM 6879 C C . ARG A 1 888 ? 1.688 -11.375 -13.993 1.00 56.97 888 ARG A C 1
ATOM 6881 O O . ARG A 1 888 ? 2.235 -11.293 -15.091 1.00 56.97 888 ARG A O 1
ATOM 6888 N N . GLY A 1 889 ? 0.418 -11.764 -13.824 1.00 52.78 889 GLY A N 1
ATOM 6889 C CA . GLY A 1 889 ? -0.392 -12.426 -14.861 1.00 52.78 889 GLY A CA 1
ATOM 6890 C C . GLY A 1 889 ? -0.073 -13.922 -14.915 1.00 52.78 889 GLY A C 1
ATOM 6891 O O . GLY A 1 889 ? 0.794 -14.370 -14.183 1.00 52.78 889 GLY A O 1
ATOM 6892 N N . ASP A 1 890 ? -0.718 -14.723 -15.759 1.00 47.62 890 ASP A N 1
ATOM 6893 C CA . ASP A 1 890 ? -0.389 -16.156 -15.937 1.00 47.62 890 ASP A CA 1
ATOM 6894 C C . ASP A 1 890 ? 0.995 -16.392 -16.597 1.00 47.62 890 ASP A C 1
ATOM 6896 O O . ASP A 1 890 ? 1.189 -17.322 -17.379 1.00 47.62 890 ASP A O 1
ATOM 6900 N N . ALA A 1 891 ? 1.962 -15.510 -16.341 1.00 55.31 891 ALA A N 1
ATOM 6901 C CA . ALA A 1 891 ? 3.306 -15.582 -16.864 1.00 55.31 891 ALA A CA 1
ATOM 6902 C C . ALA A 1 891 ? 4.069 -16.742 -16.210 1.00 55.31 891 ALA A C 1
ATOM 6904 O O . ALA A 1 891 ? 3.901 -17.067 -15.032 1.00 55.31 891 ALA A O 1
ATOM 6905 N N . GLN A 1 892 ? 4.910 -17.376 -17.021 1.00 67.06 892 GLN A N 1
ATOM 6906 C CA . GLN A 1 892 ? 5.705 -18.541 -16.659 1.00 67.06 892 GLN A CA 1
ATOM 6907 C C . GLN A 1 892 ? 6.521 -18.290 -15.381 1.00 67.06 892 GLN A C 1
ATOM 6909 O O . GLN A 1 892 ? 7.010 -17.180 -15.140 1.00 67.06 892 GLN A O 1
ATOM 6914 N N . ALA A 1 893 ? 6.635 -19.325 -14.545 1.00 68.12 893 ALA A N 1
ATOM 6915 C CA . ALA A 1 893 ? 7.462 -19.278 -13.347 1.00 68.12 893 ALA A CA 1
ATOM 6916 C C . ALA A 1 893 ? 8.918 -19.015 -13.749 1.00 68.12 893 ALA A C 1
ATOM 6918 O O . ALA A 1 893 ? 9.447 -19.681 -14.640 1.00 68.12 893 ALA A O 1
ATOM 6919 N N . VAL A 1 894 ? 9.549 -18.035 -13.106 1.00 74.69 894 VAL A N 1
ATOM 6920 C CA . VAL A 1 894 ? 10.964 -17.732 -13.314 1.00 74.69 894 VAL A CA 1
ATOM 6921 C C . VAL A 1 894 ? 11.747 -18.480 -12.238 1.00 74.69 894 VAL A C 1
ATOM 6923 O O . VAL A 1 894 ? 11.547 -18.241 -11.051 1.00 74.69 894 VAL A O 1
ATOM 6926 N N . SER A 1 895 ? 12.617 -19.403 -12.646 1.00 79.31 895 SER A N 1
ATOM 6927 C CA . SER A 1 895 ? 13.367 -20.292 -11.744 1.00 79.31 895 SER A CA 1
ATOM 6928 C C . SER A 1 895 ? 14.788 -19.804 -11.433 1.00 79.31 895 SER A C 1
ATOM 6930 O O . SER A 1 895 ? 15.603 -20.564 -10.921 1.00 79.31 895 SER A O 1
ATOM 6932 N N . ASP A 1 896 ? 15.125 -18.561 -11.780 1.00 88.62 896 ASP A N 1
ATOM 6933 C CA . ASP A 1 896 ? 16.483 -18.017 -11.655 1.00 88.62 896 ASP A CA 1
ATOM 6934 C C . ASP A 1 896 ? 16.730 -17.259 -10.338 1.00 88.62 896 ASP A C 1
ATOM 6936 O O . ASP A 1 896 ? 17.783 -16.650 -10.152 1.00 88.62 896 ASP A O 1
ATOM 6940 N N . THR A 1 897 ? 15.765 -17.278 -9.412 1.00 88.31 897 THR A N 1
ATOM 6941 C CA . THR A 1 897 ? 15.806 -16.416 -8.224 1.00 88.31 897 THR A CA 1
ATOM 6942 C C . THR A 1 897 ? 16.908 -16.815 -7.248 1.00 88.31 897 THR A C 1
ATOM 6944 O O . THR A 1 897 ? 17.579 -15.938 -6.713 1.00 88.31 897 THR A O 1
ATOM 6947 N N . THR A 1 898 ? 17.156 -18.110 -7.045 1.00 92.44 898 THR A N 1
ATOM 6948 C CA . THR A 1 898 ? 18.196 -18.592 -6.119 1.00 92.44 898 THR A CA 1
ATOM 6949 C C . THR A 1 898 ? 19.606 -18.250 -6.599 1.00 92.44 898 THR A C 1
ATOM 6951 O O . THR A 1 898 ? 20.407 -17.722 -5.829 1.00 92.44 898 THR A O 1
ATOM 6954 N N . SER A 1 899 ? 19.916 -18.477 -7.880 1.00 93.31 899 SER A N 1
ATOM 6955 C CA . SER A 1 899 ? 21.223 -18.130 -8.454 1.00 93.31 899 SER A CA 1
ATOM 6956 C C . SER A 1 899 ? 21.446 -16.618 -8.475 1.00 93.31 899 SER A C 1
ATOM 6958 O O . SER A 1 899 ? 22.526 -16.149 -8.110 1.00 93.31 899 SER A O 1
ATOM 6960 N N . ARG A 1 900 ? 20.408 -15.850 -8.822 1.00 94.62 900 ARG A N 1
ATOM 6961 C CA . ARG A 1 900 ? 20.435 -14.386 -8.782 1.00 94.62 900 ARG A CA 1
ATOM 6962 C C . ARG A 1 900 ? 20.634 -13.844 -7.377 1.00 94.62 900 ARG A C 1
ATOM 6964 O O . ARG A 1 900 ? 21.423 -12.926 -7.201 1.00 94.62 900 ARG A O 1
ATOM 6971 N N . LEU A 1 901 ? 19.950 -14.409 -6.385 1.00 96.31 901 LEU A N 1
ATOM 6972 C CA . LEU A 1 901 ? 20.068 -13.997 -4.989 1.00 96.31 901 LEU A CA 1
ATOM 6973 C C . LEU A 1 901 ? 21.515 -14.106 -4.500 1.00 96.31 901 LEU A C 1
ATOM 6975 O O . LEU A 1 901 ? 22.019 -13.176 -3.878 1.00 96.31 901 LEU A O 1
ATOM 6979 N N . VAL A 1 902 ? 22.197 -15.210 -4.818 1.00 97.38 902 VAL A N 1
ATOM 6980 C CA . VAL A 1 902 ? 23.605 -15.400 -4.445 1.00 97.38 902 VAL A CA 1
ATOM 6981 C C . VAL A 1 902 ? 24.498 -14.339 -5.089 1.00 97.38 902 VAL A C 1
ATOM 6983 O O . VAL A 1 902 ? 25.297 -13.718 -4.390 1.00 97.38 902 VAL A O 1
ATOM 6986 N N . GLU A 1 903 ? 24.347 -14.105 -6.396 1.00 97.81 903 GLU A N 1
ATOM 6987 C CA . GLU A 1 903 ? 25.109 -13.070 -7.104 1.00 97.81 903 GLU A CA 1
ATOM 6988 C C . GLU A 1 903 ? 24.843 -11.674 -6.526 1.00 97.81 903 GLU A C 1
ATOM 6990 O O . GLU A 1 903 ? 25.774 -10.903 -6.295 1.00 97.81 903 GLU A O 1
ATOM 6995 N N . TRP A 1 904 ? 23.574 -11.358 -6.273 1.00 98.12 904 TRP A N 1
ATOM 6996 C CA . TRP A 1 904 ? 23.142 -10.069 -5.753 1.00 98.12 904 TRP A CA 1
ATOM 6997 C C . TRP A 1 904 ? 23.724 -9.802 -4.361 1.00 98.12 904 TRP A C 1
ATOM 6999 O O . TRP A 1 904 ? 24.241 -8.709 -4.124 1.00 98.12 904 TRP A O 1
ATOM 7009 N N . ILE A 1 905 ? 23.690 -10.790 -3.458 1.00 98.50 905 ILE A N 1
ATOM 7010 C CA . ILE A 1 905 ? 24.267 -10.674 -2.111 1.00 98.50 905 ILE A CA 1
ATOM 7011 C C . ILE A 1 905 ? 25.778 -10.454 -2.206 1.00 98.50 905 ILE A C 1
ATOM 7013 O O . ILE A 1 905 ? 26.285 -9.492 -1.628 1.00 98.50 905 ILE A O 1
ATOM 7017 N N . GLU A 1 906 ? 26.495 -11.286 -2.970 1.00 98.56 906 GLU A N 1
ATOM 7018 C CA . GLU A 1 906 ? 27.955 -11.169 -3.096 1.00 98.56 906 GLU A CA 1
ATOM 7019 C C . GLU A 1 906 ? 28.354 -9.814 -3.696 1.00 98.56 906 GLU A C 1
ATOM 7021 O O . GLU A 1 906 ? 29.282 -9.167 -3.211 1.00 98.56 906 GLU A O 1
ATOM 7026 N N . PHE A 1 907 ? 27.614 -9.331 -4.700 1.00 98.62 907 PHE A N 1
ATOM 7027 C CA . PHE A 1 907 ? 27.850 -8.017 -5.290 1.00 98.62 907 PHE A CA 1
ATOM 7028 C C . PHE A 1 907 ? 27.666 -6.880 -4.281 1.00 98.62 907 PHE A C 1
ATOM 7030 O O . PHE A 1 907 ? 28.510 -5.987 -4.210 1.00 98.62 907 PHE A O 1
ATOM 7037 N N . HIS A 1 908 ? 26.591 -6.897 -3.488 1.00 98.62 908 HIS A N 1
ATOM 7038 C CA . HIS A 1 908 ? 26.321 -5.820 -2.536 1.00 98.62 908 HIS A CA 1
ATOM 7039 C C . HIS A 1 908 ? 27.318 -5.816 -1.370 1.00 98.62 908 HIS A C 1
ATOM 7041 O O . HIS A 1 908 ? 27.801 -4.746 -0.990 1.00 98.62 908 HIS A O 1
ATOM 7047 N N . LEU A 1 909 ? 27.726 -6.989 -0.873 1.00 98.56 909 LEU A N 1
ATOM 7048 C CA . LEU A 1 909 ? 28.838 -7.095 0.079 1.00 98.56 909 LEU A CA 1
ATOM 7049 C C . LEU A 1 909 ? 30.137 -6.534 -0.529 1.00 98.56 909 LEU A C 1
ATOM 7051 O O . LEU A 1 909 ? 30.811 -5.710 0.090 1.00 98.56 909 LEU A O 1
ATOM 7055 N N . LEU A 1 910 ? 30.446 -6.894 -1.780 1.00 98.50 910 LEU A N 1
ATOM 7056 C CA . LEU A 1 910 ? 31.639 -6.438 -2.501 1.00 98.50 910 LEU A CA 1
ATOM 7057 C C . LEU A 1 910 ? 31.687 -4.911 -2.694 1.00 98.50 910 LEU A C 1
ATOM 7059 O O . LEU A 1 910 ? 32.762 -4.317 -2.586 1.00 98.50 910 LEU A O 1
ATOM 7063 N N . VAL A 1 911 ? 30.554 -4.254 -2.973 1.00 98.38 911 VAL A N 1
ATOM 7064 C CA . VAL A 1 911 ? 30.504 -2.786 -3.131 1.00 98.38 911 VAL A CA 1
ATOM 7065 C C . VAL A 1 911 ? 30.390 -2.037 -1.798 1.00 98.38 911 VAL A C 1
ATOM 7067 O O . VAL A 1 911 ? 30.348 -0.806 -1.807 1.00 98.38 911 VAL A O 1
ATOM 7070 N N . GLY A 1 912 ? 30.391 -2.728 -0.654 1.00 98.19 912 GLY A N 1
ATOM 7071 C CA . GLY A 1 912 ? 30.553 -2.119 0.670 1.00 98.19 912 GLY A CA 1
ATOM 7072 C C . GLY A 1 912 ? 29.301 -2.063 1.546 1.00 98.19 912 GLY A C 1
ATOM 7073 O O . GLY A 1 912 ? 29.218 -1.174 2.395 1.00 98.19 912 GLY A O 1
ATOM 7074 N N . PHE A 1 913 ? 28.334 -2.963 1.351 1.00 98.56 913 PHE A N 1
ATOM 7075 C CA . PHE A 1 913 ? 27.299 -3.221 2.356 1.00 98.56 913 PHE A CA 1
ATOM 7076 C C . PHE A 1 913 ? 27.890 -4.042 3.505 1.00 98.56 913 PHE A C 1
ATOM 7078 O O . PHE A 1 913 ? 28.596 -5.019 3.273 1.00 98.56 913 PHE A O 1
ATOM 7085 N N . ASP A 1 914 ? 27.584 -3.657 4.744 1.00 98.31 914 ASP A N 1
ATOM 7086 C CA . ASP A 1 914 ? 28.080 -4.354 5.933 1.00 98.31 914 ASP A CA 1
ATOM 7087 C C . ASP A 1 914 ? 27.245 -5.604 6.253 1.00 98.31 914 ASP A C 1
ATOM 7089 O O . ASP A 1 914 ? 27.752 -6.536 6.875 1.00 98.31 914 ASP A O 1
ATOM 7093 N N . HIS A 1 915 ? 25.954 -5.599 5.898 1.00 98.31 915 HIS A N 1
ATOM 7094 C CA . HIS A 1 915 ? 25.026 -6.686 6.210 1.00 98.31 915 HIS A CA 1
ATOM 7095 C C . HIS A 1 915 ? 23.794 -6.695 5.295 1.00 98.31 915 HIS A C 1
ATOM 7097 O O . HIS A 1 915 ? 23.357 -5.644 4.814 1.00 98.31 915 HIS A O 1
ATOM 7103 N N . ILE A 1 916 ? 23.203 -7.873 5.087 1.00 98.31 916 ILE A N 1
ATOM 7104 C CA . ILE A 1 916 ? 21.985 -8.058 4.289 1.00 98.31 916 ILE A CA 1
ATOM 7105 C C . ILE A 1 916 ? 20.959 -8.879 5.081 1.00 98.31 916 ILE A C 1
ATOM 7107 O O . ILE A 1 916 ? 21.225 -10.003 5.494 1.00 98.31 916 ILE A O 1
ATOM 7111 N N . TYR A 1 917 ? 19.763 -8.324 5.261 1.00 97.75 917 TYR A N 1
ATOM 7112 C CA . TYR A 1 917 ? 18.621 -8.999 5.876 1.00 97.75 917 TYR A CA 1
ATOM 7113 C C . TYR A 1 917 ? 17.712 -9.559 4.778 1.00 97.75 917 TYR A C 1
ATOM 7115 O O . TYR A 1 917 ? 17.159 -8.791 3.988 1.00 97.75 917 TYR A O 1
ATOM 7123 N N . VAL A 1 918 ? 17.558 -10.883 4.719 1.00 97.12 918 VAL A N 1
ATOM 7124 C CA . VAL A 1 918 ? 16.750 -11.585 3.712 1.00 97.12 918 VAL A CA 1
ATOM 7125 C C . VAL A 1 918 ? 15.468 -12.101 4.352 1.00 97.12 918 VAL A C 1
ATOM 7127 O O . VAL A 1 918 ? 15.498 -13.048 5.129 1.00 97.12 918 VAL A O 1
ATOM 7130 N N . TYR A 1 919 ? 14.343 -11.493 3.997 1.00 95.12 919 TYR A N 1
ATOM 7131 C CA . TYR A 1 919 ? 13.001 -11.949 4.336 1.00 95.12 919 TYR A CA 1
ATOM 7132 C C . TYR A 1 919 ? 12.580 -13.034 3.339 1.00 95.12 919 TYR A C 1
ATOM 7134 O O . TYR A 1 919 ? 12.229 -12.733 2.195 1.00 95.12 919 TYR A O 1
ATOM 7142 N N . ASP A 1 920 ? 12.675 -14.290 3.772 1.00 93.62 920 ASP A N 1
ATOM 7143 C CA . ASP A 1 920 ? 12.421 -15.494 2.985 1.00 93.62 920 ASP A CA 1
ATOM 7144 C C . ASP A 1 920 ? 10.923 -15.816 2.920 1.00 93.62 920 ASP A C 1
ATOM 7146 O O . ASP A 1 920 ? 10.325 -16.388 3.830 1.00 93.62 920 ASP A O 1
ATOM 7150 N N . ASN A 1 921 ? 10.320 -15.464 1.793 1.00 90.25 921 ASN A N 1
ATOM 7151 C CA . ASN A 1 921 ? 8.916 -15.666 1.474 1.00 90.25 921 ASN A CA 1
ATOM 7152 C C . ASN A 1 921 ? 8.690 -16.916 0.602 1.00 90.25 921 ASN A C 1
ATOM 7154 O O . ASN A 1 921 ? 7.736 -16.993 -0.174 1.00 90.25 921 ASN A O 1
ATOM 7158 N N . THR A 1 922 ? 9.572 -17.917 0.683 1.00 86.94 922 THR A N 1
ATOM 7159 C CA . THR A 1 922 ? 9.424 -19.192 -0.049 1.00 86.94 922 THR A CA 1
ATOM 7160 C C . THR A 1 922 ? 8.181 -19.962 0.398 1.00 86.94 922 THR A C 1
ATOM 7162 O O . THR A 1 922 ? 7.329 -20.302 -0.426 1.00 86.94 922 THR A O 1
ATOM 7165 N N . GLY A 1 923 ? 7.978 -20.102 1.713 1.00 81.12 923 GLY A N 1
ATOM 7166 C CA . GLY A 1 923 ? 6.840 -20.835 2.289 1.00 81.12 923 GLY A CA 1
ATOM 7167 C C . GLY A 1 923 ? 5.448 -20.222 2.044 1.00 81.12 923 GLY A C 1
ATOM 7168 O O . GLY A 1 923 ? 4.440 -20.780 2.492 1.00 81.12 923 GLY A O 1
ATOM 7169 N N . ALA A 1 924 ? 5.368 -19.072 1.363 1.00 75.31 924 ALA A N 1
ATOM 7170 C CA . ALA A 1 924 ? 4.110 -18.446 0.954 1.00 75.31 924 ALA A CA 1
ATOM 7171 C C . ALA A 1 924 ? 3.605 -18.920 -0.423 1.00 75.31 924 ALA A C 1
ATOM 7173 O O . ALA A 1 924 ? 2.402 -18.842 -0.678 1.00 75.31 924 ALA A O 1
ATOM 7174 N N . HIS A 1 925 ? 4.494 -19.380 -1.315 1.00 67.94 925 HIS A N 1
ATOM 7175 C CA . HIS A 1 925 ? 4.174 -19.595 -2.736 1.00 67.94 925 HIS A CA 1
ATOM 7176 C C . HIS A 1 925 ? 4.421 -21.014 -3.248 1.00 67.94 925 HIS A C 1
ATOM 7178 O O . HIS A 1 925 ? 3.885 -21.377 -4.298 1.00 67.94 925 HIS A O 1
ATOM 7184 N N . THR A 1 926 ? 5.212 -21.809 -2.534 1.00 65.19 926 THR A N 1
ATOM 7185 C CA . THR A 1 926 ? 5.669 -23.121 -2.996 1.00 65.19 926 THR A CA 1
ATOM 7186 C C . THR A 1 926 ? 5.617 -24.179 -1.910 1.00 65.19 926 THR A C 1
ATOM 7188 O O . THR A 1 926 ? 5.612 -23.857 -0.727 1.00 65.19 926 THR A O 1
ATOM 7191 N N . ASP A 1 927 ? 5.671 -25.444 -2.335 1.00 67.56 927 ASP A N 1
ATOM 7192 C CA . ASP A 1 927 ? 5.996 -26.578 -1.460 1.00 67.56 927 ASP A CA 1
ATOM 7193 C C . ASP A 1 927 ? 7.502 -26.635 -1.119 1.00 67.56 927 ASP A C 1
ATOM 7195 O O . ASP A 1 927 ? 7.914 -27.418 -0.262 1.00 67.56 927 ASP A O 1
ATOM 7199 N N . GLU A 1 928 ? 8.342 -25.829 -1.789 1.00 65.75 928 GLU A N 1
ATOM 7200 C CA . GLU A 1 928 ? 9.726 -25.615 -1.360 1.00 65.75 928 GLU A CA 1
ATOM 7201 C C . GLU A 1 928 ? 9.739 -24.989 0.031 1.00 65.75 928 GLU A C 1
ATOM 7203 O O . GLU A 1 928 ? 8.918 -24.130 0.359 1.00 65.75 928 GLU A O 1
ATOM 7208 N N . VAL A 1 929 ? 10.680 -25.447 0.851 1.00 68.69 929 VAL A N 1
ATOM 7209 C CA . VAL A 1 929 ? 10.616 -25.193 2.289 1.00 68.69 929 VAL A CA 1
ATOM 7210 C C . VAL A 1 929 ? 11.257 -23.855 2.655 1.00 68.69 929 VAL A C 1
ATOM 7212 O O . VAL A 1 929 ? 10.767 -23.201 3.568 1.00 68.69 929 VAL A O 1
ATOM 7215 N N . SER A 1 930 ? 12.334 -23.441 1.962 1.00 87.31 930 SER A N 1
ATOM 7216 C CA . SER A 1 930 ? 13.111 -22.239 2.309 1.00 87.31 930 SER A CA 1
ATOM 7217 C C . SER A 1 930 ? 14.285 -21.929 1.347 1.00 87.31 930 SER A C 1
ATOM 7219 O O . SER A 1 930 ? 14.837 -22.828 0.710 1.00 87.31 930 SER A O 1
ATOM 7221 N N . LEU A 1 931 ? 14.743 -20.667 1.338 1.00 92.81 931 LEU A N 1
ATOM 7222 C CA . LEU A 1 931 ? 16.045 -20.189 0.846 1.00 92.81 931 LEU A CA 1
ATOM 7223 C C . LEU A 1 931 ? 17.253 -20.567 1.732 1.00 92.81 931 LEU A C 1
ATOM 7225 O O . LEU A 1 931 ? 18.384 -20.239 1.377 1.00 92.81 931 LEU A O 1
ATOM 7229 N N . GLU A 1 932 ? 17.069 -21.260 2.857 1.00 93.81 932 GLU A N 1
ATOM 7230 C CA . GLU A 1 932 ? 18.128 -21.605 3.816 1.00 93.81 932 GLU A CA 1
ATOM 7231 C C . GLU A 1 932 ? 19.337 -22.251 3.151 1.00 93.81 932 GLU A C 1
ATOM 7233 O O . GLU A 1 932 ? 20.450 -21.765 3.297 1.00 93.81 932 GLU A O 1
ATOM 7238 N N . SER A 1 933 ? 19.108 -23.292 2.349 1.00 92.38 933 SER A N 1
ATOM 7239 C CA . SER A 1 933 ? 20.168 -24.018 1.636 1.00 92.38 933 SER A CA 1
ATOM 7240 C C . SER A 1 933 ? 20.859 -23.184 0.551 1.00 92.38 933 SER A C 1
ATOM 7242 O O . SER A 1 933 ? 21.984 -23.479 0.148 1.00 92.38 933 SER A O 1
ATOM 7244 N N . THR A 1 934 ? 20.196 -22.127 0.071 1.00 93.88 934 THR A N 1
ATOM 7245 C CA . THR A 1 934 ? 20.793 -21.163 -0.861 1.00 93.88 934 THR A CA 1
ATOM 7246 C C . THR A 1 934 ? 21.743 -20.220 -0.120 1.00 93.88 934 THR A C 1
ATOM 7248 O O . THR A 1 934 ? 22.809 -19.881 -0.644 1.00 93.88 934 THR A O 1
ATOM 7251 N N . LEU A 1 935 ? 21.378 -19.820 1.102 1.00 96.06 935 LEU A N 1
ATOM 7252 C CA . LEU A 1 935 ? 22.098 -18.833 1.906 1.00 96.06 935 LEU A CA 1
ATOM 7253 C C . LEU A 1 935 ? 23.190 -19.446 2.793 1.00 96.06 935 LEU A C 1
ATOM 7255 O O . LEU A 1 935 ? 24.277 -18.884 2.887 1.00 96.06 935 LEU A O 1
ATOM 7259 N N . PHE A 1 936 ? 22.954 -20.604 3.403 1.00 94.94 936 PHE A N 1
ATOM 7260 C CA . PHE A 1 936 ? 23.830 -21.223 4.396 1.00 94.94 936 PHE A CA 1
ATOM 7261 C C . PHE A 1 936 ? 24.264 -22.630 3.955 1.00 94.94 936 PHE A C 1
ATOM 7263 O O . PHE A 1 936 ? 23.465 -23.366 3.377 1.00 94.94 936 PHE A O 1
ATOM 7270 N N . PRO A 1 937 ? 25.537 -23.017 4.179 1.00 94.31 937 PRO A N 1
ATOM 7271 C CA . PRO A 1 937 ? 26.617 -22.286 4.863 1.00 94.31 937 PRO A CA 1
ATOM 7272 C C . PRO A 1 937 ? 27.360 -21.283 3.953 1.00 94.31 937 PRO A C 1
ATOM 7274 O O . PRO A 1 937 ? 28.511 -20.922 4.209 1.00 94.31 937 PRO A O 1
ATOM 7277 N N . ARG A 1 938 ? 26.750 -20.880 2.831 1.00 95.44 938 ARG A N 1
ATOM 7278 C CA . ARG A 1 938 ? 27.392 -20.041 1.814 1.00 95.44 938 ARG A CA 1
ATOM 7279 C C . ARG A 1 938 ? 27.795 -18.671 2.339 1.00 95.44 938 ARG A C 1
ATOM 7281 O O . ARG A 1 938 ? 28.915 -18.249 2.057 1.00 95.44 938 ARG A O 1
ATOM 7288 N N . PHE A 1 939 ? 26.932 -18.010 3.095 1.00 97.06 939 PHE A N 1
ATOM 7289 C CA . PHE A 1 939 ? 27.186 -16.743 3.771 1.00 97.06 939 PHE A CA 1
ATOM 7290 C C . PHE A 1 939 ? 27.293 -16.964 5.279 1.00 97.06 939 PHE A C 1
ATOM 7292 O O . PHE A 1 939 ? 26.732 -17.917 5.815 1.00 97.06 939 PHE A O 1
ATOM 7299 N N . LEU A 1 940 ? 28.056 -16.108 5.955 1.00 96.12 940 LEU A N 1
ATOM 7300 C CA . LEU A 1 940 ? 28.158 -16.125 7.413 1.00 96.12 940 LEU A CA 1
ATOM 7301 C C . LEU A 1 940 ? 27.006 -15.327 8.035 1.00 96.12 940 LEU A C 1
ATOM 7303 O O . LEU A 1 940 ? 26.577 -14.330 7.456 1.00 96.12 940 LEU A O 1
ATOM 7307 N N . ASP A 1 941 ? 26.612 -15.658 9.267 1.00 92.81 941 ASP A N 1
ATOM 7308 C CA . ASP A 1 941 ? 25.614 -14.888 10.038 1.00 92.81 941 ASP A CA 1
ATOM 7309 C C . ASP A 1 941 ? 26.032 -13.424 10.273 1.00 92.81 941 ASP A C 1
ATOM 7311 O O . ASP A 1 941 ? 25.213 -12.552 10.553 1.00 92.81 941 ASP A O 1
ATOM 7315 N N . SER A 1 942 ? 27.330 -13.118 10.166 1.00 95.25 942 SER A N 1
ATOM 7316 C CA . SER A 1 942 ? 27.834 -11.743 10.215 1.00 95.25 942 SER A CA 1
ATOM 7317 C C . SER A 1 942 ? 27.560 -10.952 8.932 1.00 95.25 942 SER A C 1
ATOM 7319 O O . SER A 1 942 ? 27.540 -9.725 8.976 1.00 95.25 942 SER A O 1
ATOM 7321 N N . GLU A 1 943 ? 27.363 -11.635 7.803 1.00 97.38 943 GLU A N 1
ATOM 7322 C CA . GLU A 1 943 ? 27.147 -11.058 6.468 1.00 97.38 943 GLU A CA 1
ATOM 7323 C C . GLU A 1 943 ? 25.655 -11.026 6.107 1.00 97.38 943 GLU A C 1
ATOM 7325 O O . GLU A 1 943 ? 25.171 -10.030 5.567 1.00 97.38 943 GLU A O 1
ATOM 7330 N N . VAL A 1 944 ? 24.927 -12.104 6.417 1.00 97.81 944 VAL A N 1
ATOM 7331 C CA . VAL A 1 944 ? 23.524 -12.294 6.037 1.00 97.81 944 VAL A CA 1
ATOM 7332 C C . VAL A 1 944 ? 22.717 -12.818 7.217 1.00 97.81 944 VAL A C 1
ATOM 7334 O O . VAL A 1 944 ? 23.114 -13.785 7.857 1.00 97.81 944 VAL A O 1
ATOM 7337 N N . THR A 1 945 ? 21.547 -12.228 7.455 1.00 95.88 945 THR A N 1
ATOM 7338 C CA . THR A 1 945 ? 20.523 -12.789 8.347 1.00 95.88 945 THR A CA 1
ATOM 7339 C C . THR A 1 945 ? 19.322 -13.204 7.508 1.00 95.88 945 THR A C 1
ATOM 7341 O O . THR A 1 945 ? 18.768 -12.375 6.785 1.00 95.88 945 THR A O 1
ATOM 7344 N N . ARG A 1 946 ? 18.894 -14.466 7.613 1.00 94.88 946 ARG A N 1
ATOM 7345 C CA . ARG A 1 946 ? 17.605 -14.924 7.078 1.00 94.88 946 ARG A CA 1
ATOM 7346 C C . ARG A 1 946 ? 16.515 -14.692 8.122 1.00 94.88 946 ARG A C 1
ATOM 7348 O O . ARG A 1 946 ? 16.695 -15.027 9.288 1.00 94.88 946 ARG A O 1
ATOM 7355 N N . ILE A 1 947 ? 15.392 -14.142 7.686 1.00 93.38 947 ILE A N 1
ATOM 7356 C CA . ILE A 1 947 ? 14.163 -13.998 8.455 1.00 93.38 947 ILE A CA 1
ATOM 7357 C C . ILE A 1 947 ? 13.103 -14.785 7.705 1.00 93.38 947 ILE A C 1
ATOM 7359 O O . ILE A 1 947 ? 12.810 -14.463 6.555 1.00 93.38 947 ILE A O 1
ATOM 7363 N N . ASP A 1 948 ? 12.521 -15.794 8.334 1.00 90.12 948 ASP A N 1
ATOM 7364 C CA . ASP A 1 948 ? 11.404 -16.493 7.718 1.00 90.12 948 ASP A CA 1
ATOM 7365 C C . ASP A 1 948 ? 10.182 -15.590 7.632 1.00 90.12 948 ASP A C 1
ATOM 7367 O O . ASP A 1 948 ? 9.777 -14.947 8.598 1.00 90.12 948 ASP A O 1
ATOM 7371 N N . TRP A 1 949 ? 9.620 -15.495 6.432 1.00 90.06 949 TRP A N 1
ATOM 7372 C CA . TRP A 1 949 ? 8.558 -14.552 6.128 1.00 90.06 949 TRP A CA 1
ATOM 7373 C C . TRP A 1 949 ? 7.530 -15.153 5.165 1.00 90.06 949 TRP A C 1
ATOM 7375 O O . TRP A 1 949 ? 7.334 -14.625 4.077 1.00 90.06 949 TRP A O 1
ATOM 7385 N N . PRO A 1 950 ? 6.830 -16.245 5.508 1.00 81.75 950 PRO A N 1
ATOM 7386 C CA . PRO A 1 950 ? 5.859 -16.910 4.643 1.00 81.75 950 PRO A CA 1
ATOM 7387 C C . PRO A 1 950 ? 4.512 -16.162 4.621 1.00 81.75 950 PRO A C 1
ATOM 7389 O O . PRO A 1 950 ? 3.433 -16.762 4.663 1.00 81.75 950 PRO A O 1
ATOM 7392 N N . CYS A 1 951 ? 4.571 -14.832 4.548 1.00 79.81 951 CYS A N 1
ATOM 7393 C CA . CYS A 1 951 ? 3.413 -13.961 4.520 1.00 79.81 951 CYS A CA 1
ATOM 7394 C C . CYS A 1 951 ? 2.786 -13.944 3.127 1.00 79.81 951 CYS A C 1
ATOM 7396 O O . CYS A 1 951 ? 3.409 -13.530 2.148 1.00 79.81 951 CYS A O 1
ATOM 7398 N N . GLN A 1 952 ? 1.507 -14.315 3.041 1.00 71.56 952 GLN A N 1
ATOM 7399 C CA . GLN A 1 952 ? 0.774 -14.259 1.779 1.00 71.56 952 GLN A CA 1
ATOM 7400 C C . GLN A 1 952 ? 0.782 -12.845 1.201 1.00 71.56 952 GLN A C 1
ATOM 7402 O O . GLN A 1 952 ? 0.622 -11.849 1.911 1.00 71.56 952 GLN A O 1
ATOM 7407 N N . VAL A 1 953 ? 0.961 -12.758 -0.114 1.00 69.38 953 VAL A N 1
ATOM 7408 C CA . VAL A 1 953 ? 1.038 -11.467 -0.779 1.00 69.38 953 VAL A CA 1
ATOM 7409 C C . VAL A 1 953 ? -0.346 -11.017 -1.212 1.00 69.38 953 VAL A C 1
ATOM 7411 O O . VAL A 1 953 ? -0.977 -11.640 -2.062 1.00 69.38 953 VAL A O 1
ATOM 7414 N N . CYS A 1 954 ? -0.797 -9.887 -0.675 1.00 67.31 954 CYS A N 1
ATOM 7415 C CA . CYS A 1 954 ? -2.015 -9.257 -1.151 1.00 67.31 954 CYS A CA 1
ATOM 7416 C C . CYS A 1 954 ? -1.781 -8.338 -2.346 1.00 67.31 954 CYS A C 1
ATOM 7418 O O . CYS A 1 954 ? -0.731 -7.694 -2.488 1.00 67.31 954 CYS A O 1
ATOM 7420 N N . ASN A 1 955 ? -2.817 -8.245 -3.181 1.00 62.25 955 ASN A N 1
ATOM 7421 C CA . ASN A 1 955 ? -2.871 -7.303 -4.284 1.00 62.25 955 ASN A CA 1
ATOM 7422 C C . ASN A 1 955 ? -2.990 -5.865 -3.751 1.00 62.25 955 ASN A C 1
ATOM 7424 O O . ASN A 1 955 ? -3.895 -5.558 -2.993 1.00 62.25 955 ASN A O 1
ATOM 7428 N N . ASN A 1 956 ? -2.097 -4.964 -4.158 1.00 56.97 956 ASN A N 1
ATOM 7429 C CA . ASN A 1 956 ? -2.164 -3.547 -3.769 1.00 56.97 956 ASN A CA 1
ATOM 7430 C C . ASN A 1 956 ? -2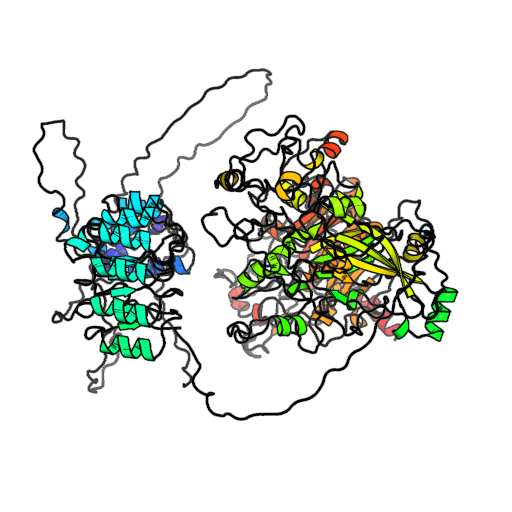.600 -2.609 -4.907 1.00 56.97 956 ASN A C 1
ATOM 7432 O O . ASN A 1 956 ? -2.612 -1.388 -4.722 1.00 56.97 956 ASN A O 1
ATOM 7436 N N . ASN A 1 957 ? -2.936 -3.141 -6.086 1.00 53.78 957 ASN A N 1
ATOM 7437 C CA . ASN A 1 957 ? -3.339 -2.318 -7.225 1.00 53.78 957 ASN A CA 1
ATOM 7438 C C . ASN A 1 957 ? -4.791 -1.836 -7.124 1.00 53.78 957 ASN A C 1
ATOM 7440 O O . ASN A 1 957 ? -5.620 -2.404 -6.416 1.00 53.78 957 ASN A O 1
ATOM 7444 N N . ILE A 1 958 ? -5.080 -0.763 -7.868 1.00 50.03 958 ILE A N 1
ATOM 7445 C CA . ILE A 1 958 ? -6.421 -0.181 -8.007 1.00 50.03 958 ILE A CA 1
ATOM 7446 C C . ILE A 1 958 ? -7.417 -1.293 -8.399 1.00 50.03 958 ILE A C 1
ATOM 7448 O O . ILE A 1 958 ? -7.067 -2.151 -9.220 1.00 50.03 958 ILE A O 1
ATOM 7452 N N . PRO A 1 959 ? -8.648 -1.278 -7.853 1.00 42.00 959 PRO A N 1
ATOM 7453 C CA . PRO A 1 959 ? -9.687 -2.247 -8.189 1.00 42.00 959 PRO A CA 1
ATOM 7454 C C . PRO A 1 959 ? -9.805 -2.484 -9.705 1.00 42.00 959 PRO A C 1
ATOM 7456 O O . PRO A 1 959 ? -9.856 -1.525 -10.475 1.00 42.00 959 PRO A O 1
ATOM 7459 N N . ALA A 1 960 ? -9.870 -3.756 -10.119 1.00 41.66 960 ALA A N 1
ATOM 7460 C CA . ALA A 1 960 ? -9.964 -4.210 -11.517 1.00 41.66 960 ALA A CA 1
ATOM 7461 C C . ALA A 1 960 ? -8.742 -3.939 -12.424 1.00 41.66 960 ALA A C 1
ATOM 7463 O O . ALA A 1 960 ? -8.844 -4.071 -13.643 1.00 41.66 960 ALA A O 1
ATOM 7464 N N . HIS A 1 961 ? -7.576 -3.610 -11.863 1.00 46.41 961 HIS A N 1
ATOM 7465 C CA . HIS A 1 961 ? -6.338 -3.597 -12.638 1.00 46.41 961 HIS A CA 1
ATOM 7466 C C . HIS A 1 961 ? -5.960 -5.028 -13.068 1.00 46.41 961 HIS A C 1
ATOM 7468 O O . HIS A 1 961 ? -5.838 -5.910 -12.221 1.00 46.41 961 HIS A O 1
ATOM 7474 N N . GLU A 1 962 ? -5.745 -5.253 -14.372 1.00 45.97 962 GLU A N 1
ATOM 7475 C CA . GLU A 1 962 ? -5.472 -6.582 -14.966 1.00 45.97 962 GLU A CA 1
ATOM 7476 C C . GLU A 1 962 ? -4.258 -7.290 -14.354 1.00 45.97 962 GLU A C 1
ATOM 7478 O O . GLU A 1 962 ? -4.185 -8.513 -14.319 1.00 45.97 962 GLU A O 1
ATOM 7483 N N . ASN A 1 963 ? -3.311 -6.513 -13.829 1.00 50.94 963 ASN A N 1
ATOM 7484 C CA . ASN A 1 963 ? -2.196 -7.044 -13.065 1.00 50.94 963 ASN A CA 1
ATOM 7485 C C . ASN A 1 963 ? -2.511 -6.908 -11.582 1.00 50.94 963 ASN A C 1
ATOM 7487 O O . ASN A 1 963 ? -2.389 -5.805 -11.047 1.00 50.94 963 ASN A O 1
ATOM 7491 N N . THR A 1 964 ? -2.884 -7.998 -10.921 1.00 48.75 964 THR A N 1
ATOM 7492 C CA . THR A 1 964 ? -3.008 -8.068 -9.464 1.00 48.75 964 THR A CA 1
ATOM 7493 C C . THR A 1 964 ? -1.600 -8.049 -8.867 1.00 48.75 964 THR A C 1
ATOM 7495 O O . THR A 1 964 ? -0.871 -9.032 -8.922 1.00 48.75 964 THR A O 1
ATOM 7498 N N . GLY A 1 965 ? -1.132 -6.879 -8.441 1.00 50.34 965 GLY A N 1
ATOM 7499 C CA . GLY A 1 965 ? 0.257 -6.683 -8.042 1.00 50.34 965 GLY A CA 1
ATOM 7500 C C . GLY A 1 965 ? 0.492 -7.145 -6.613 1.00 50.34 965 GLY A C 1
ATOM 7501 O O . GLY A 1 965 ? 0.045 -6.480 -5.683 1.00 50.34 965 GLY A O 1
ATOM 7502 N N . GLU A 1 966 ? 1.241 -8.230 -6.471 1.00 55.53 966 GLU A N 1
ATOM 7503 C CA . GLU A 1 966 ? 1.769 -8.793 -5.230 1.00 55.53 966 GLU A CA 1
ATOM 7504 C C . GLU A 1 966 ? 2.806 -7.851 -4.591 1.00 55.53 966 GLU A C 1
ATOM 7506 O O . GLU A 1 966 ? 3.957 -7.841 -5.018 1.00 55.53 966 GLU A O 1
ATOM 7511 N N . ARG A 1 967 ? 2.431 -7.005 -3.618 1.00 71.06 967 ARG A N 1
ATOM 7512 C CA . ARG A 1 967 ? 3.430 -6.158 -2.918 1.00 71.06 967 ARG A CA 1
ATOM 7513 C C . ARG A 1 967 ? 3.236 -5.995 -1.421 1.00 71.06 967 ARG A C 1
ATOM 7515 O O . ARG A 1 967 ? 4.064 -5.383 -0.760 1.00 71.06 967 ARG A O 1
ATOM 7522 N N . SER A 1 968 ? 2.135 -6.483 -0.868 1.00 76.38 968 SER A N 1
ATOM 7523 C CA . SER A 1 968 ? 1.804 -6.138 0.506 1.00 76.38 968 SER A CA 1
ATOM 7524 C C . SER A 1 968 ? 2.748 -6.779 1.534 1.00 76.38 968 SER A C 1
ATOM 7526 O O . SER A 1 968 ? 3.280 -6.060 2.372 1.00 76.38 968 SER A O 1
ATOM 7528 N N . SER A 1 969 ? 3.055 -8.071 1.379 1.00 83.50 969 SER A N 1
ATOM 7529 C CA . SER A 1 969 ? 4.056 -8.799 2.175 1.00 83.50 969 SER A CA 1
ATOM 7530 C C . SER A 1 969 ? 5.441 -8.145 2.097 1.00 83.50 969 SER A C 1
ATOM 7532 O O . SER A 1 969 ? 6.065 -7.933 3.132 1.00 83.50 969 SER A O 1
ATOM 7534 N N . GLN A 1 970 ? 5.871 -7.715 0.904 1.00 86.69 970 GLN A N 1
ATOM 7535 C CA . GLN A 1 970 ? 7.126 -6.979 0.712 1.00 86.69 970 GLN A CA 1
ATOM 7536 C C . GLN A 1 970 ? 7.161 -5.688 1.549 1.00 86.69 970 GLN A C 1
ATOM 7538 O O . GLN A 1 970 ? 8.113 -5.437 2.278 1.00 86.69 970 GLN A O 1
ATOM 7543 N N . TYR A 1 971 ? 6.091 -4.892 1.517 1.00 87.12 971 TYR A N 1
ATOM 7544 C CA . TYR A 1 971 ? 6.008 -3.656 2.302 1.00 87.12 971 TYR A CA 1
ATOM 7545 C C . TYR A 1 971 ? 6.001 -3.906 3.815 1.00 87.12 971 TYR A C 1
ATOM 7547 O O . TYR A 1 971 ? 6.552 -3.108 4.574 1.00 87.12 971 TYR A O 1
ATOM 7555 N N . ALA A 1 972 ? 5.381 -4.999 4.263 1.00 88.31 972 ALA A N 1
ATOM 7556 C CA . ALA A 1 972 ? 5.411 -5.411 5.661 1.00 88.31 972 ALA A CA 1
ATOM 7557 C C . ALA A 1 972 ? 6.832 -5.839 6.079 1.00 88.31 972 ALA A C 1
ATOM 7559 O O . ALA A 1 972 ? 7.326 -5.377 7.106 1.00 88.31 972 ALA A O 1
ATOM 7560 N N . ALA A 1 973 ? 7.519 -6.629 5.246 1.00 91.44 973 ALA A N 1
ATOM 7561 C CA . ALA A 1 973 ? 8.900 -7.061 5.463 1.00 91.44 973 ALA A CA 1
ATOM 7562 C C . ALA A 1 973 ? 9.862 -5.870 5.572 1.00 91.44 973 ALA A C 1
ATOM 7564 O O . ALA A 1 973 ? 10.687 -5.806 6.477 1.00 91.44 973 ALA A O 1
ATOM 7565 N N . GLU A 1 974 ? 9.718 -4.869 4.705 1.00 91.31 974 GLU A N 1
ATOM 7566 C CA . GLU A 1 974 ? 10.544 -3.658 4.744 1.00 91.31 974 GLU A CA 1
ATOM 7567 C C . GLU A 1 974 ? 10.316 -2.816 5.996 1.00 91.31 974 GLU A C 1
ATOM 7569 O O . GLU A 1 974 ? 11.273 -2.312 6.591 1.00 91.31 974 GLU A O 1
ATOM 7574 N N . ASN A 1 975 ? 9.059 -2.680 6.428 1.00 91.44 975 ASN A N 1
ATOM 7575 C CA . ASN A 1 975 ? 8.738 -1.971 7.663 1.00 91.44 975 ASN A CA 1
ATOM 7576 C C . ASN A 1 975 ? 9.218 -2.740 8.899 1.00 91.44 975 ASN A C 1
ATOM 7578 O O . ASN A 1 975 ? 9.764 -2.108 9.807 1.00 91.44 975 ASN A O 1
ATOM 7582 N N . SER A 1 976 ? 9.093 -4.073 8.908 1.00 94.06 976 SER A N 1
ATOM 7583 C CA . SER A 1 976 ? 9.720 -4.936 9.917 1.00 94.06 976 SER A CA 1
ATOM 7584 C C . SER A 1 976 ? 11.228 -4.704 9.941 1.00 94.06 976 SER A C 1
ATOM 7586 O O . SER A 1 976 ? 11.765 -4.348 10.985 1.00 94.06 976 SER A O 1
ATOM 7588 N N . CYS A 1 977 ? 11.899 -4.763 8.790 1.00 95.06 977 CYS A N 1
ATOM 7589 C CA . CYS A 1 977 ? 13.347 -4.612 8.700 1.00 95.06 977 CYS A CA 1
ATOM 7590 C C . CYS A 1 977 ? 13.808 -3.250 9.225 1.00 95.06 977 CYS A C 1
ATOM 7592 O O . CYS A 1 977 ? 14.711 -3.166 10.060 1.00 95.06 977 CYS A O 1
ATOM 7594 N N . ARG A 1 978 ? 13.142 -2.167 8.799 1.00 94.56 978 ARG A N 1
ATOM 7595 C CA . ARG A 1 978 ? 13.423 -0.810 9.281 1.00 94.56 978 ARG A CA 1
ATOM 7596 C C . ARG A 1 978 ? 13.211 -0.691 10.785 1.00 94.56 978 ARG A C 1
ATOM 7598 O O . ARG A 1 978 ? 14.025 -0.065 11.458 1.00 94.56 978 ARG A O 1
ATOM 7605 N N . ALA A 1 979 ? 12.108 -1.213 11.317 1.00 93.62 979 ALA A N 1
ATOM 7606 C CA . ALA A 1 979 ? 11.796 -1.096 12.739 1.00 93.62 979 ALA A CA 1
ATOM 7607 C C . ALA A 1 979 ? 12.747 -1.945 13.601 1.00 93.62 979 ALA A C 1
ATOM 7609 O O . ALA A 1 979 ? 13.211 -1.472 14.634 1.00 93.62 979 ALA A O 1
ATOM 7610 N N . ARG A 1 980 ? 13.101 -3.142 13.128 1.00 92.81 980 ARG A N 1
ATOM 7611 C CA . ARG A 1 980 ? 13.949 -4.118 13.816 1.00 92.81 980 ARG A CA 1
ATOM 7612 C C . ARG A 1 980 ? 15.426 -3.733 13.813 1.00 92.81 980 ARG A C 1
ATOM 7614 O O . ARG A 1 980 ? 16.087 -3.800 14.844 1.00 92.81 980 ARG A O 1
ATOM 7621 N N . TYR A 1 981 ? 15.941 -3.309 12.660 1.00 95.00 981 TYR A N 1
ATOM 7622 C CA . TYR A 1 981 ? 17.379 -3.127 12.439 1.00 95.00 981 TYR A CA 1
ATOM 7623 C C . TYR A 1 981 ? 17.791 -1.672 12.193 1.00 95.00 981 TYR A C 1
ATOM 7625 O O . TYR A 1 981 ? 18.980 -1.351 12.226 1.00 95.00 981 TYR A O 1
ATOM 7633 N N . GLY A 1 982 ? 16.838 -0.757 12.000 1.00 95.06 982 GLY A N 1
ATOM 7634 C CA . GLY A 1 982 ? 17.111 0.679 11.905 1.00 95.06 982 GLY A CA 1
ATOM 7635 C C . GLY A 1 982 ? 17.790 1.275 13.145 1.00 95.06 982 GLY A C 1
ATOM 7636 O O . GLY A 1 982 ? 18.734 2.055 12.991 1.00 95.06 982 GLY A O 1
ATOM 7637 N N . PRO A 1 983 ? 17.420 0.890 14.382 1.00 93.69 983 PRO A N 1
ATOM 7638 C CA . PRO A 1 983 ? 18.122 1.360 15.576 1.00 93.69 983 PRO A CA 1
ATOM 7639 C C . PRO A 1 983 ? 19.628 1.059 15.569 1.00 93.69 983 PRO A C 1
ATOM 7641 O O . PRO A 1 983 ? 20.398 1.893 16.039 1.00 93.69 983 PRO A O 1
ATOM 7644 N N . THR A 1 984 ? 20.064 -0.046 14.955 1.00 94.44 984 THR A N 1
ATOM 7645 C CA . THR A 1 984 ? 21.473 -0.483 14.892 1.00 94.44 984 THR A CA 1
ATOM 7646 C C . THR A 1 984 ? 22.144 -0.247 13.535 1.00 94.44 984 THR A C 1
ATOM 7648 O O . THR A 1 984 ? 23.317 -0.581 13.372 1.00 94.44 984 THR A O 1
ATOM 7651 N N . THR A 1 985 ? 21.445 0.359 12.573 1.00 96.94 985 THR A N 1
ATOM 7652 C CA . THR A 1 985 ? 21.963 0.634 11.224 1.00 96.94 985 THR A CA 1
ATOM 7653 C C . THR A 1 985 ? 21.900 2.129 10.921 1.00 96.94 985 THR A C 1
ATOM 7655 O O . THR A 1 985 ? 20.878 2.752 11.187 1.00 96.94 985 THR A O 1
ATOM 7658 N N . GLU A 1 986 ? 22.955 2.739 10.379 1.00 97.56 986 GLU A N 1
ATOM 7659 C CA . GLU A 1 986 ? 22.932 4.163 9.996 1.00 97.56 986 GLU A CA 1
ATOM 7660 C C . GLU A 1 986 ? 22.135 4.390 8.700 1.00 97.56 986 GLU A C 1
ATOM 7662 O O . GLU A 1 986 ? 21.137 5.115 8.704 1.00 97.56 986 GLU A O 1
ATOM 7667 N N . TRP A 1 987 ? 22.540 3.730 7.613 1.00 98.25 987 TRP A N 1
ATOM 7668 C CA . TRP A 1 987 ? 21.896 3.786 6.305 1.00 98.25 987 TRP A CA 1
ATOM 7669 C C . TRP A 1 987 ? 21.289 2.442 5.924 1.00 98.25 987 TRP A C 1
ATOM 7671 O O . TRP A 1 987 ? 21.934 1.397 6.004 1.00 98.25 987 TRP A O 1
ATOM 7681 N N . MET A 1 988 ? 20.044 2.479 5.469 1.00 97.81 988 MET A N 1
ATOM 7682 C CA . MET A 1 988 ? 19.304 1.309 5.030 1.00 97.81 988 MET A CA 1
ATOM 7683 C C . MET A 1 988 ? 18.894 1.452 3.575 1.00 97.81 988 MET A C 1
ATOM 7685 O O . MET A 1 988 ? 18.648 2.548 3.071 1.00 97.81 988 MET A O 1
ATOM 7689 N N . ALA A 1 989 ? 18.818 0.315 2.912 1.00 95.81 989 ALA A N 1
ATOM 7690 C CA . ALA A 1 989 ? 18.462 0.206 1.516 1.00 95.81 989 ALA A CA 1
ATOM 7691 C C . ALA A 1 989 ? 17.418 -0.900 1.363 1.00 95.81 989 ALA A C 1
ATOM 7693 O O . ALA A 1 989 ? 17.486 -1.907 2.065 1.00 95.81 989 ALA A O 1
ATOM 7694 N N . SER A 1 990 ? 16.459 -0.726 0.459 1.00 92.06 990 SER A N 1
ATOM 7695 C CA . SER A 1 990 ? 15.500 -1.782 0.142 1.00 92.06 990 SER A CA 1
ATOM 7696 C C . SER A 1 990 ? 15.254 -1.853 -1.356 1.00 92.06 990 SER A C 1
ATOM 7698 O O . SER A 1 990 ? 14.732 -0.913 -1.965 1.00 92.06 990 SER A O 1
ATOM 7700 N N . PHE A 1 991 ? 15.690 -2.967 -1.939 1.00 89.44 991 PHE A N 1
ATOM 7701 C CA . PHE A 1 991 ? 15.726 -3.207 -3.376 1.00 89.44 991 PHE A CA 1
ATOM 7702 C C . PHE A 1 991 ? 15.317 -4.646 -3.676 1.00 89.44 991 PHE A C 1
ATOM 7704 O O . PHE A 1 991 ? 15.405 -5.516 -2.811 1.00 89.44 991 PHE A O 1
ATOM 7711 N N . ASP A 1 992 ? 14.884 -4.877 -4.910 1.00 92.00 992 ASP A N 1
ATOM 7712 C CA . ASP A 1 992 ? 14.570 -6.215 -5.406 1.00 92.00 992 ASP A CA 1
ATOM 7713 C C . ASP A 1 992 ? 15.874 -6.957 -5.791 1.00 92.00 992 ASP A C 1
ATOM 7715 O O . ASP A 1 992 ? 16.899 -6.331 -6.071 1.00 92.00 992 ASP A O 1
ATOM 7719 N N . THR A 1 993 ? 15.849 -8.296 -5.862 1.00 94.06 993 THR A N 1
ATOM 7720 C CA . THR A 1 993 ? 17.020 -9.120 -6.263 1.00 94.06 993 THR A CA 1
ATOM 7721 C C . THR A 1 993 ? 17.532 -8.827 -7.674 1.00 94.06 993 THR A C 1
ATOM 7723 O O . THR A 1 993 ? 18.600 -9.297 -8.059 1.00 94.06 993 THR A O 1
ATOM 7726 N N . ASP A 1 994 ? 16.775 -8.079 -8.476 1.00 94.56 994 ASP A N 1
ATOM 7727 C CA . ASP A 1 994 ? 17.155 -7.663 -9.818 1.00 94.56 994 ASP A CA 1
ATOM 7728 C C . ASP A 1 994 ? 17.714 -6.230 -9.882 1.00 94.56 994 ASP A C 1
ATOM 7730 O O . ASP A 1 994 ? 17.998 -5.743 -10.974 1.00 94.56 994 ASP A O 1
ATOM 7734 N N . GLU A 1 995 ? 17.947 -5.557 -8.754 1.00 96.12 995 GLU A N 1
ATOM 7735 C CA . GLU A 1 995 ? 18.391 -4.157 -8.701 1.00 96.12 995 GLU A CA 1
ATOM 7736 C C . GLU A 1 995 ? 19.787 -4.013 -8.081 1.00 96.12 995 GLU A C 1
ATOM 7738 O O . GLU A 1 995 ? 19.980 -4.253 -6.894 1.00 96.12 995 GLU A O 1
ATOM 7743 N N . TYR A 1 996 ? 20.767 -3.585 -8.880 1.00 98.00 996 TYR A N 1
ATOM 7744 C CA . TYR A 1 996 ? 22.177 -3.508 -8.488 1.00 98.00 996 TYR A CA 1
ATOM 7745 C C . TYR A 1 996 ? 22.614 -2.052 -8.319 1.00 98.00 996 TYR A C 1
ATOM 7747 O O . TYR A 1 996 ? 22.496 -1.259 -9.258 1.00 98.00 996 TYR A O 1
ATOM 7755 N N . LEU A 1 997 ? 23.153 -1.698 -7.146 1.00 97.75 997 LEU A N 1
ATOM 7756 C CA . LEU A 1 997 ? 23.728 -0.374 -6.890 1.00 97.75 997 LEU A CA 1
ATOM 7757 C C . LEU A 1 997 ? 25.228 -0.336 -7.170 1.00 97.75 997 LEU A C 1
ATOM 7759 O O . LEU A 1 997 ? 26.026 -0.985 -6.500 1.00 97.75 997 LEU A O 1
ATOM 7763 N N . ILE A 1 998 ? 25.620 0.484 -8.140 1.00 98.31 998 ILE A N 1
ATOM 7764 C CA . ILE A 1 998 ? 26.994 0.545 -8.632 1.00 98.31 998 ILE A CA 1
ATOM 7765 C C . ILE A 1 998 ? 27.604 1.892 -8.222 1.00 98.31 998 ILE A C 1
ATOM 7767 O O . ILE A 1 998 ? 27.112 2.929 -8.678 1.00 98.31 998 ILE A O 1
ATOM 7771 N N . PRO A 1 999 ? 28.684 1.926 -7.417 1.00 98.44 999 PRO A N 1
ATOM 7772 C CA . PRO A 1 999 ? 29.391 3.169 -7.114 1.00 98.44 999 PRO A CA 1
ATOM 7773 C C . PRO A 1 999 ? 30.156 3.678 -8.350 1.00 98.44 999 PRO A C 1
ATOM 7775 O O . PRO A 1 999 ? 30.942 2.960 -8.981 1.00 98.44 999 PRO A O 1
ATOM 7778 N N . MET A 1 1000 ? 29.953 4.950 -8.686 1.00 98.19 1000 MET A N 1
ATOM 7779 C CA . MET A 1 1000 ? 30.422 5.616 -9.907 1.00 98.19 1000 MET A CA 1
ATOM 7780 C C . MET A 1 1000 ? 31.431 6.730 -9.606 1.00 98.19 1000 MET A C 1
ATOM 7782 O O . MET A 1 1000 ? 31.820 6.940 -8.459 1.00 98.19 1000 MET A O 1
ATOM 7786 N N . GLY A 1 1001 ? 31.950 7.377 -10.655 1.00 96.69 1001 GLY A N 1
ATOM 7787 C CA . GLY A 1 1001 ? 32.976 8.416 -10.546 1.00 96.69 1001 GLY A CA 1
ATOM 7788 C C . GLY A 1 1001 ? 34.152 8.020 -9.648 1.00 96.69 1001 GLY A C 1
ATOM 7789 O O . GLY A 1 1001 ? 34.720 6.932 -9.798 1.00 96.69 1001 GLY A O 1
ATOM 7790 N N . ARG A 1 1002 ? 34.480 8.906 -8.696 1.00 97.12 1002 ARG A N 1
ATOM 7791 C CA . ARG A 1 1002 ? 35.604 8.762 -7.751 1.00 97.12 1002 ARG A CA 1
ATOM 7792 C C . ARG A 1 1002 ? 35.382 7.729 -6.644 1.00 97.12 1002 ARG A C 1
ATOM 7794 O O . ARG A 1 1002 ? 36.332 7.422 -5.933 1.00 97.12 1002 ARG A O 1
ATOM 7801 N N . PHE A 1 1003 ? 34.154 7.248 -6.469 1.00 98.31 1003 PHE A N 1
ATOM 7802 C CA . PHE A 1 1003 ? 33.792 6.380 -5.355 1.00 98.31 1003 PHE A CA 1
ATOM 7803 C C . PHE A 1 1003 ? 34.128 4.927 -5.671 1.00 98.31 1003 PHE A C 1
ATOM 7805 O O . PHE A 1 1003 ? 33.792 4.420 -6.744 1.00 98.31 1003 PHE A O 1
ATOM 7812 N N . ASN A 1 1004 ? 34.776 4.245 -4.734 1.00 97.69 1004 ASN A N 1
ATOM 7813 C CA . ASN A 1 1004 ? 35.132 2.831 -4.860 1.00 97.69 1004 ASN A CA 1
ATOM 7814 C C . ASN A 1 1004 ? 34.250 1.920 -4.007 1.00 97.69 1004 ASN A C 1
ATOM 7816 O O . ASN A 1 1004 ? 34.436 0.711 -4.035 1.00 97.69 1004 ASN A O 1
ATOM 7820 N N . SER A 1 1005 ? 33.296 2.476 -3.264 1.00 98.50 1005 SER A N 1
ATOM 7821 C CA . SER A 1 1005 ? 32.297 1.720 -2.511 1.00 98.50 1005 SER A CA 1
ATOM 7822 C C . SER A 1 1005 ? 31.038 2.558 -2.295 1.00 98.50 1005 SER A C 1
ATOM 7824 O O . SER A 1 1005 ? 31.088 3.788 -2.301 1.00 98.50 1005 SER A O 1
ATOM 7826 N N . MET A 1 1006 ? 29.910 1.897 -2.048 1.00 98.38 1006 MET A N 1
ATOM 7827 C CA . MET A 1 1006 ? 28.682 2.542 -1.588 1.00 98.38 1006 MET A CA 1
ATOM 7828 C C . MET A 1 1006 ? 28.846 3.149 -0.190 1.00 98.38 1006 MET A C 1
ATOM 7830 O O . MET A 1 1006 ? 28.193 4.145 0.110 1.00 98.38 1006 MET A O 1
ATOM 7834 N N . ARG A 1 1007 ? 29.772 2.633 0.631 1.00 98.06 1007 ARG A N 1
ATOM 7835 C CA . ARG A 1 1007 ? 30.133 3.220 1.929 1.00 98.06 1007 ARG A CA 1
ATOM 7836 C C . ARG A 1 1007 ? 30.662 4.651 1.786 1.00 98.06 1007 ARG A C 1
ATOM 7838 O O . ARG A 1 1007 ? 30.220 5.540 2.504 1.00 98.06 1007 ARG A O 1
ATOM 7845 N N . GLU A 1 1008 ? 31.541 4.893 0.813 1.00 98.50 1008 GLU A N 1
ATOM 7846 C CA . GLU A 1 1008 ? 32.040 6.245 0.517 1.00 98.50 1008 GLU A CA 1
ATOM 7847 C C . GLU A 1 1008 ? 30.941 7.164 -0.049 1.00 98.50 1008 GLU A C 1
ATOM 7849 O O . GLU A 1 1008 ? 30.948 8.368 0.212 1.00 98.50 1008 GLU A O 1
ATOM 7854 N N . VAL A 1 1009 ? 29.987 6.611 -0.811 1.00 98.56 1009 VAL A N 1
ATOM 7855 C CA . VAL A 1 1009 ? 28.838 7.368 -1.340 1.00 98.56 1009 VAL A CA 1
ATOM 7856 C C . VAL A 1 1009 ? 27.932 7.841 -0.201 1.00 98.56 1009 VAL A C 1
ATOM 7858 O O . VAL A 1 1009 ? 27.536 9.007 -0.183 1.00 98.56 1009 VAL A O 1
ATOM 7861 N N . VAL A 1 1010 ? 27.625 6.974 0.770 1.00 98.50 1010 VAL A N 1
ATOM 7862 C CA . VAL A 1 1010 ? 26.809 7.371 1.931 1.00 98.50 1010 VAL A CA 1
ATOM 7863 C C . VAL A 1 1010 ? 27.564 8.294 2.882 1.00 98.50 1010 VAL A C 1
ATOM 7865 O O . VAL A 1 1010 ? 26.948 9.163 3.484 1.00 98.50 1010 VAL A O 1
ATOM 7868 N N . ASP A 1 1011 ? 28.894 8.193 2.957 1.00 98.44 1011 ASP A N 1
ATOM 7869 C CA . ASP A 1 1011 ? 29.732 9.164 3.668 1.00 98.44 1011 ASP A CA 1
ATOM 7870 C C . ASP A 1 1011 ? 29.636 10.571 3.072 1.00 98.44 1011 ASP A C 1
ATOM 7872 O O . ASP A 1 1011 ? 29.433 11.550 3.790 1.00 98.44 1011 ASP A O 1
ATOM 7876 N N . ASP A 1 1012 ? 29.751 10.689 1.749 1.00 98.25 1012 ASP A N 1
ATOM 7877 C CA . ASP A 1 1012 ? 29.565 11.955 1.026 1.00 98.25 1012 ASP A CA 1
ATOM 7878 C C . ASP A 1 1012 ? 28.148 12.521 1.239 1.00 98.25 1012 ASP A C 1
ATOM 7880 O O . ASP A 1 1012 ? 27.966 13.723 1.461 1.00 98.25 1012 ASP A O 1
ATOM 7884 N N . ALA A 1 1013 ? 27.139 11.646 1.254 1.00 98.00 1013 ALA A N 1
ATOM 7885 C CA . ALA A 1 1013 ? 25.757 12.010 1.544 1.00 98.00 1013 ALA A CA 1
ATOM 7886 C C . ALA A 1 1013 ? 25.577 12.519 2.986 1.00 98.00 1013 ALA A C 1
ATOM 7888 O O . ALA A 1 1013 ? 25.044 13.614 3.176 1.00 98.00 1013 ALA A O 1
ATOM 7889 N N . THR A 1 1014 ? 26.084 11.797 3.993 1.00 97.75 1014 THR A N 1
ATOM 7890 C CA . THR A 1 1014 ? 26.046 12.221 5.403 1.00 97.75 1014 THR A CA 1
ATOM 7891 C C . THR A 1 1014 ? 26.748 13.568 5.582 1.00 97.75 1014 THR A C 1
ATOM 7893 O O . THR A 1 1014 ? 26.176 14.486 6.169 1.00 97.75 1014 THR A O 1
ATOM 7896 N N . ASN A 1 1015 ? 27.947 13.731 5.014 1.00 98.00 1015 ASN A N 1
ATOM 7897 C CA . ASN A 1 1015 ? 28.732 14.966 5.121 1.00 98.00 1015 ASN A CA 1
ATOM 7898 C C . ASN A 1 1015 ? 28.057 16.175 4.453 1.00 98.00 1015 ASN A C 1
ATOM 7900 O O . ASN A 1 1015 ? 28.294 17.312 4.856 1.00 98.00 1015 ASN A O 1
ATOM 7904 N N . SER A 1 1016 ? 27.206 15.943 3.451 1.00 97.19 1016 SER A N 1
ATOM 7905 C CA . SER A 1 1016 ? 26.406 16.989 2.801 1.00 97.19 1016 SER A CA 1
ATOM 7906 C C . SER A 1 1016 ? 25.041 17.223 3.462 1.00 97.19 1016 SER A C 1
ATOM 7908 O O . SER A 1 1016 ? 24.279 18.066 3.000 1.00 97.19 1016 SER A O 1
ATOM 7910 N N . GLY A 1 1017 ? 24.719 16.507 4.546 1.00 97.25 1017 GLY A N 1
ATOM 7911 C CA . GLY A 1 1017 ? 23.441 16.620 5.254 1.00 97.25 1017 GLY A CA 1
ATOM 7912 C C . GLY A 1 1017 ? 22.264 15.910 4.573 1.00 97.25 1017 GLY A C 1
ATOM 7913 O O . GLY A 1 1017 ? 21.126 16.041 5.052 1.00 97.25 1017 GLY A O 1
ATOM 7914 N N . THR A 1 1018 ? 22.541 15.141 3.513 1.00 97.88 1018 THR A N 1
ATOM 7915 C CA . THR A 1 1018 ? 21.571 14.323 2.775 1.00 97.88 1018 THR A CA 1
ATOM 7916 C C . THR A 1 1018 ? 21.041 13.213 3.680 1.00 97.88 1018 THR A C 1
ATOM 7918 O O . THR A 1 1018 ? 21.805 12.579 4.405 1.00 97.88 1018 THR A O 1
ATOM 7921 N N . GLN A 1 1019 ? 19.731 12.969 3.651 1.00 97.88 1019 GLN A N 1
ATOM 7922 C CA . GLN A 1 1019 ? 19.096 11.907 4.443 1.00 97.88 1019 GLN A CA 1
ATOM 7923 C C . GLN A 1 1019 ? 18.587 10.755 3.575 1.00 97.88 1019 GLN A C 1
ATOM 7925 O O . GLN A 1 1019 ? 18.415 9.644 4.071 1.00 97.88 1019 GLN A O 1
ATOM 7930 N N . ILE A 1 1020 ? 18.327 11.022 2.295 1.00 97.44 1020 ILE A N 1
ATOM 7931 C CA . ILE A 1 1020 ? 17.804 10.076 1.317 1.00 97.44 1020 ILE A CA 1
ATOM 7932 C C . ILE A 1 1020 ? 18.577 10.267 0.009 1.00 97.44 1020 ILE A C 1
ATOM 7934 O O . ILE A 1 1020 ? 18.652 11.371 -0.529 1.00 97.44 1020 ILE A O 1
ATOM 7938 N N . LEU A 1 1021 ? 19.144 9.179 -0.505 1.00 97.19 1021 LEU A N 1
ATOM 7939 C CA . LEU A 1 1021 ? 19.677 9.080 -1.856 1.00 97.19 1021 LEU A CA 1
ATOM 7940 C C . LEU A 1 1021 ? 18.653 8.375 -2.739 1.00 97.19 1021 LEU A C 1
ATOM 7942 O O . LEU A 1 1021 ? 18.265 7.238 -2.469 1.00 97.19 1021 LEU A O 1
ATOM 7946 N N . THR A 1 1022 ? 18.234 9.054 -3.799 1.00 95.25 1022 THR A N 1
ATOM 7947 C CA . THR A 1 1022 ? 17.261 8.559 -4.769 1.00 95.25 1022 THR A CA 1
ATOM 7948 C C . THR A 1 1022 ? 17.964 8.134 -6.059 1.00 95.25 1022 THR A C 1
ATOM 7950 O O . THR A 1 1022 ? 18.715 8.905 -6.655 1.00 95.25 1022 THR A O 1
ATOM 7953 N N . PHE A 1 1023 ? 17.659 6.930 -6.537 1.00 95.25 1023 PHE A N 1
ATOM 7954 C CA . PHE A 1 1023 ? 18.228 6.346 -7.750 1.00 95.25 1023 PHE A CA 1
ATOM 7955 C C . PHE A 1 1023 ? 17.160 6.205 -8.830 1.00 95.25 1023 PHE A C 1
ATOM 7957 O O . PHE A 1 1023 ? 16.052 5.726 -8.568 1.00 95.25 1023 PHE A O 1
ATOM 7964 N N . LYS A 1 1024 ? 17.496 6.595 -10.062 1.00 94.44 1024 LYS A N 1
ATOM 7965 C CA . LYS A 1 1024 ? 16.651 6.363 -11.237 1.00 94.44 1024 LYS A CA 1
ATOM 7966 C C . LYS A 1 1024 ? 16.799 4.917 -11.700 1.00 94.44 1024 LYS A C 1
ATOM 7968 O O . LYS A 1 1024 ? 17.912 4.403 -11.793 1.00 94.44 1024 LYS A O 1
ATOM 7973 N N . SER A 1 1025 ? 15.675 4.284 -12.025 1.00 91.75 1025 SER A N 1
ATOM 7974 C CA . SER A 1 1025 ? 15.643 2.886 -12.458 1.00 91.75 1025 SER A CA 1
ATOM 7975 C C . SER A 1 1025 ? 14.950 2.749 -13.812 1.00 91.75 1025 SER A C 1
ATOM 7977 O O . SER A 1 1025 ? 13.813 3.195 -14.010 1.00 91.75 1025 SER A O 1
ATOM 7979 N N . THR A 1 1026 ? 15.649 2.124 -14.755 1.00 93.56 1026 THR A N 1
ATOM 7980 C CA . THR A 1 1026 ? 15.126 1.665 -16.043 1.00 93.56 1026 THR A CA 1
ATOM 7981 C C . THR A 1 1026 ? 15.503 0.211 -16.218 1.00 93.56 1026 THR A C 1
ATOM 7983 O O . THR A 1 1026 ? 16.576 -0.199 -15.796 1.00 93.56 1026 THR A O 1
ATOM 7986 N N . ARG A 1 1027 ? 14.612 -0.572 -16.833 1.00 93.81 1027 ARG A N 1
ATOM 7987 C CA . ARG A 1 1027 ? 14.904 -1.975 -17.135 1.00 93.81 1027 ARG A CA 1
ATOM 7988 C C . ARG A 1 1027 ? 15.982 -2.041 -18.202 1.00 93.81 1027 ARG A C 1
ATOM 7990 O O . ARG A 1 1027 ? 15.751 -1.544 -19.307 1.00 93.81 1027 ARG A O 1
ATOM 7997 N N . ALA A 1 1028 ? 17.079 -2.705 -17.881 1.00 96.38 1028 ALA A N 1
ATOM 7998 C CA . ALA A 1 1028 ? 18.101 -3.030 -18.849 1.00 96.38 1028 ALA A CA 1
ATOM 7999 C C . ALA A 1 1028 ? 17.685 -4.246 -19.691 1.00 96.38 1028 ALA A C 1
ATOM 8001 O O . ALA A 1 1028 ? 16.872 -5.075 -19.266 1.00 96.38 1028 ALA A O 1
ATOM 8002 N N . ALA A 1 1029 ? 18.216 -4.336 -20.905 1.00 96.88 1029 ALA A N 1
ATOM 8003 C CA . ALA A 1 1029 ? 18.050 -5.489 -21.779 1.00 96.88 1029 ALA A CA 1
ATOM 8004 C C . ALA A 1 1029 ? 19.240 -6.450 -21.639 1.00 96.88 1029 ALA A C 1
ATOM 8006 O O . ALA A 1 1029 ? 20.360 -6.000 -21.395 1.00 96.88 1029 ALA A O 1
ATOM 8007 N N . PRO A 1 1030 ? 19.041 -7.765 -21.828 1.00 97.88 1030 PRO A N 1
ATOM 8008 C CA . PRO A 1 1030 ? 20.155 -8.695 -21.942 1.00 97.88 1030 PRO A CA 1
ATOM 8009 C C . PRO A 1 1030 ? 20.946 -8.410 -23.229 1.00 97.88 1030 PRO A C 1
ATOM 8011 O O . PRO A 1 1030 ? 20.360 -8.307 -24.310 1.00 97.88 1030 PRO A O 1
ATOM 8014 N N . GLN A 1 1031 ? 22.270 -8.277 -23.142 1.00 98.19 1031 GLN A N 1
ATOM 8015 C CA . GLN A 1 1031 ? 23.123 -8.059 -24.310 1.00 98.19 1031 GLN A CA 1
ATOM 8016 C C . GLN A 1 1031 ? 23.142 -9.296 -25.205 1.00 98.19 1031 GLN A C 1
ATOM 8018 O O . GLN A 1 1031 ? 23.369 -10.414 -24.739 1.00 98.19 1031 GLN A O 1
ATOM 8023 N N . ARG A 1 1032 ? 23.000 -9.086 -26.518 1.00 97.62 1032 ARG A N 1
ATOM 8024 C CA . ARG A 1 1032 ? 22.975 -10.161 -27.518 1.00 97.62 1032 ARG A CA 1
ATOM 8025 C C . ARG A 1 1032 ? 24.184 -11.103 -27.444 1.00 97.62 1032 ARG A C 1
ATOM 8027 O O . ARG A 1 1032 ? 24.039 -12.280 -27.768 1.00 97.62 1032 ARG A O 1
ATOM 8034 N N . THR A 1 1033 ? 25.357 -10.610 -27.054 1.00 97.31 1033 THR A N 1
ATOM 8035 C CA . THR A 1 1033 ? 26.613 -11.377 -26.956 1.00 97.31 1033 THR A CA 1
ATOM 8036 C C . THR A 1 1033 ? 26.566 -12.491 -25.910 1.00 97.31 1033 THR A C 1
ATOM 8038 O O . THR A 1 1033 ? 27.217 -13.514 -26.104 1.00 97.31 1033 THR A O 1
ATOM 8041 N N . TYR A 1 1034 ? 25.761 -12.329 -24.856 1.00 97.81 1034 TYR A N 1
ATOM 8042 C CA . TYR A 1 1034 ? 25.581 -13.315 -23.781 1.00 97.81 1034 TYR A CA 1
ATOM 8043 C C . TYR A 1 1034 ? 24.302 -14.138 -23.934 1.00 97.81 1034 TYR A C 1
ATOM 8045 O O . TYR A 1 1034 ? 23.850 -14.785 -22.992 1.00 97.81 1034 TYR A O 1
ATOM 8053 N N . MET A 1 1035 ? 23.689 -14.092 -25.114 1.00 97.81 1035 MET A N 1
ATOM 8054 C CA . MET A 1 1035 ? 22.497 -14.864 -25.424 1.00 97.81 1035 MET A CA 1
ATOM 8055 C C . MET A 1 1035 ? 22.780 -15.887 -26.518 1.00 97.81 1035 MET A C 1
ATOM 8057 O O . MET A 1 1035 ? 23.604 -15.662 -27.410 1.00 97.81 1035 MET A O 1
ATOM 8061 N N . GLU A 1 1036 ? 22.078 -17.008 -26.465 1.00 96.94 1036 GLU A N 1
ATOM 8062 C CA . GLU A 1 1036 ? 22.123 -18.072 -27.463 1.00 96.94 1036 GLU A CA 1
ATOM 8063 C C . GLU A 1 1036 ? 20.722 -18.378 -28.001 1.00 96.94 1036 GLU A C 1
ATOM 8065 O O . GLU A 1 1036 ? 19.729 -18.048 -27.349 1.00 96.94 1036 GLU A O 1
ATOM 8070 N N . PRO A 1 1037 ? 20.606 -18.943 -29.212 1.00 97.25 1037 PRO A N 1
ATOM 8071 C CA . PRO A 1 1037 ? 19.303 -19.243 -29.785 1.00 97.25 1037 PRO A CA 1
ATOM 8072 C C . PRO A 1 1037 ? 18.511 -20.270 -28.965 1.00 97.25 1037 PRO A C 1
ATOM 8074 O O . PRO A 1 1037 ? 19.073 -21.243 -28.476 1.00 97.25 1037 PRO A O 1
ATOM 8077 N N . PHE A 1 1038 ? 17.197 -20.069 -28.851 1.00 96.38 1038 PHE A N 1
ATOM 8078 C CA . PHE A 1 1038 ? 16.292 -20.927 -28.080 1.00 96.38 1038 PHE A CA 1
ATOM 8079 C C . PHE A 1 1038 ? 15.050 -21.286 -28.898 1.00 96.38 1038 PHE A C 1
ATOM 8081 O O . PHE A 1 1038 ? 14.495 -20.420 -29.577 1.00 96.38 1038 PHE A O 1
ATOM 8088 N N . HIS A 1 1039 ? 14.611 -22.546 -28.818 1.00 95.06 1039 HIS A N 1
ATOM 8089 C CA . HIS A 1 1039 ? 13.513 -23.082 -29.633 1.00 95.06 1039 HIS A CA 1
ATOM 8090 C C . HIS A 1 1039 ? 12.564 -24.044 -28.891 1.00 95.06 1039 HIS A C 1
ATOM 8092 O O . HIS A 1 1039 ? 11.643 -24.567 -29.511 1.00 95.06 1039 HIS A O 1
ATOM 8098 N N . GLU A 1 1040 ? 12.750 -24.302 -27.589 1.00 93.56 1040 GLU A N 1
ATOM 8099 C CA . GLU A 1 1040 ? 11.917 -25.291 -26.874 1.00 93.56 1040 GLU A CA 1
ATOM 8100 C C . GLU A 1 1040 ? 10.487 -24.793 -26.601 1.00 93.56 1040 GLU A C 1
ATOM 8102 O O . GLU A 1 1040 ? 9.556 -25.591 -26.487 1.00 93.56 1040 GLU A O 1
ATOM 8107 N N . HIS A 1 1041 ? 10.279 -23.475 -26.521 1.00 92.62 1041 HIS A N 1
ATOM 8108 C CA . HIS A 1 1041 ? 8.940 -22.909 -26.384 1.00 92.62 1041 HIS A CA 1
ATOM 8109 C C . HIS A 1 1041 ? 8.220 -22.846 -27.740 1.00 92.62 1041 HIS A C 1
ATOM 8111 O O . HIS A 1 1041 ? 8.808 -22.493 -28.760 1.00 92.62 1041 HIS A O 1
ATOM 8117 N N . LYS A 1 1042 ? 6.908 -23.113 -27.749 1.00 93.12 1042 LYS A N 1
ATOM 8118 C CA . LYS A 1 1042 ? 6.068 -23.177 -28.965 1.00 93.12 1042 LYS A CA 1
ATOM 8119 C C . LYS A 1 1042 ? 6.132 -21.929 -29.861 1.00 93.12 1042 LYS A C 1
ATOM 8121 O O . LYS A 1 1042 ? 5.959 -22.032 -31.070 1.00 93.12 1042 LYS A O 1
ATOM 8126 N N . ASP A 1 1043 ? 6.377 -20.766 -29.262 1.00 92.81 1043 ASP A N 1
ATOM 8127 C CA . ASP A 1 1043 ? 6.446 -19.467 -29.946 1.00 92.81 1043 ASP A CA 1
ATOM 8128 C C . ASP A 1 1043 ? 7.888 -19.090 -30.347 1.00 92.81 1043 ASP A C 1
ATOM 8130 O O . ASP A 1 1043 ? 8.140 -17.974 -30.797 1.00 92.81 1043 ASP A O 1
ATOM 8134 N N . CYS A 1 1044 ? 8.849 -20.002 -30.171 1.00 95.06 1044 CYS A N 1
ATOM 8135 C CA . CYS A 1 1044 ? 10.276 -19.774 -30.397 1.00 95.06 1044 CYS A CA 1
ATOM 8136 C C . CYS A 1 1044 ? 10.834 -20.481 -31.637 1.00 95.06 1044 CYS A C 1
ATOM 8138 O O . CYS A 1 1044 ? 12.047 -20.590 -31.799 1.00 95.06 1044 CYS A O 1
ATOM 8140 N N . GLY A 1 1045 ? 9.963 -20.890 -32.559 1.00 93.44 1045 GLY A N 1
ATOM 8141 C CA . GLY A 1 1045 ? 10.367 -21.455 -33.845 1.00 93.44 1045 GLY A CA 1
ATOM 8142 C C . GLY A 1 1045 ? 10.840 -22.905 -33.740 1.00 93.44 1045 GLY A C 1
ATOM 8143 O O . GLY A 1 1045 ? 10.245 -23.709 -33.030 1.00 93.44 1045 GLY A O 1
ATOM 8144 N N . THR A 1 1046 ? 11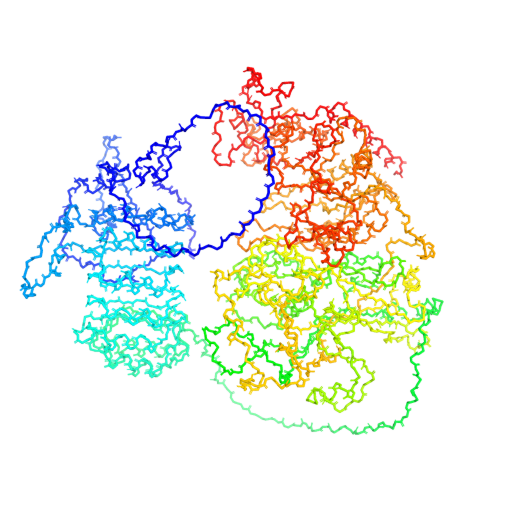.871 -23.253 -34.509 1.00 93.62 1046 THR A N 1
ATOM 8145 C CA . THR A 1 1046 ? 12.420 -24.620 -34.593 1.00 93.62 1046 THR A CA 1
ATOM 8146 C C . THR A 1 1046 ? 13.919 -24.608 -34.321 1.00 93.62 1046 THR A C 1
ATOM 8148 O O . THR A 1 1046 ? 14.539 -23.556 -34.406 1.00 93.62 1046 THR A O 1
ATOM 8151 N N . ASP A 1 1047 ? 14.529 -25.766 -34.070 1.00 93.69 1047 ASP A N 1
ATOM 8152 C CA . ASP A 1 1047 ? 15.988 -25.868 -33.897 1.00 93.69 1047 ASP A CA 1
ATOM 8153 C C . ASP A 1 1047 ? 16.771 -25.315 -35.107 1.00 93.69 1047 ASP A C 1
ATOM 8155 O O . ASP A 1 1047 ? 17.772 -24.619 -34.965 1.00 93.69 1047 ASP A O 1
ATOM 8159 N N . SER A 1 1048 ? 16.252 -25.524 -36.323 1.00 92.38 1048 SER A N 1
ATOM 8160 C CA . SER A 1 1048 ? 16.851 -24.987 -37.553 1.00 92.38 1048 SER A CA 1
ATOM 8161 C C . SER A 1 1048 ? 16.627 -23.487 -37.775 1.00 92.38 1048 SER A C 1
ATOM 8163 O O . SER A 1 1048 ? 17.377 -22.865 -38.526 1.00 92.38 1048 SER A O 1
ATOM 8165 N N . ASP A 1 1049 ? 15.598 -22.905 -37.159 1.00 92.38 1049 ASP A N 1
ATOM 8166 C CA . ASP A 1 1049 ? 15.318 -21.467 -37.212 1.00 92.38 1049 ASP A CA 1
ATOM 8167 C C . ASP A 1 1049 ? 14.747 -20.993 -35.866 1.00 92.38 1049 ASP A C 1
ATOM 8169 O O . ASP A 1 1049 ? 13.527 -20.857 -35.703 1.00 92.38 1049 ASP A O 1
ATOM 8173 N N . PRO A 1 1050 ? 15.627 -20.810 -34.868 1.00 94.00 1050 PRO A N 1
ATOM 8174 C CA . PRO A 1 1050 ? 15.229 -20.374 -33.541 1.00 94.00 1050 PRO A CA 1
ATOM 8175 C C . PRO A 1 1050 ? 14.782 -18.910 -33.597 1.00 94.00 1050 PRO A C 1
ATOM 8177 O O . PRO A 1 1050 ? 15.538 -18.006 -33.979 1.00 94.00 1050 PRO A O 1
ATOM 8180 N N . GLY A 1 1051 ? 13.528 -18.688 -33.213 1.00 93.56 1051 GLY A N 1
ATOM 8181 C CA . GLY A 1 1051 ? 12.867 -17.385 -33.179 1.00 93.56 1051 GLY A CA 1
ATOM 8182 C C . GLY A 1 1051 ? 13.104 -16.603 -31.886 1.00 93.56 1051 GLY A C 1
ATOM 8183 O O . GLY A 1 1051 ? 12.810 -15.408 -31.851 1.00 93.56 1051 GLY A O 1
ATOM 8184 N N . CYS A 1 1052 ? 13.652 -17.248 -30.851 1.00 97.12 1052 CYS A N 1
ATOM 8185 C CA . CYS A 1 1052 ? 13.953 -16.657 -29.548 1.00 97.12 1052 CYS A CA 1
ATOM 8186 C C . CYS A 1 1052 ? 15.436 -16.784 -29.184 1.00 97.12 1052 CYS A C 1
ATOM 8188 O O . CYS A 1 1052 ? 16.224 -17.459 -29.851 1.00 97.12 1052 CYS A O 1
ATOM 8190 N N . LEU A 1 1053 ? 15.795 -16.136 -28.083 1.00 97.12 1053 LEU A N 1
ATOM 8191 C CA . LEU A 1 1053 ? 17.081 -16.182 -27.418 1.00 97.12 1053 LEU A CA 1
ATOM 8192 C C . LEU A 1 1053 ? 16.890 -16.530 -25.938 1.00 97.12 1053 LEU A C 1
ATOM 8194 O O . LEU A 1 1053 ? 15.941 -16.072 -25.307 1.00 97.12 1053 LEU A O 1
ATOM 8198 N N . THR A 1 1054 ? 17.835 -17.271 -25.377 1.00 95.88 1054 THR A N 1
ATOM 8199 C CA . THR A 1 1054 ? 17.983 -17.486 -23.934 1.00 95.88 1054 THR A CA 1
ATOM 8200 C C . THR A 1 1054 ? 19.355 -16.996 -23.473 1.00 95.88 1054 THR A C 1
ATOM 8202 O O . THR A 1 1054 ? 20.246 -16.772 -24.292 1.00 95.88 1054 THR A O 1
ATOM 8205 N N . VAL A 1 1055 ? 19.526 -16.776 -22.172 1.00 95.06 1055 VAL A N 1
ATOM 8206 C CA . VAL A 1 1055 ? 20.820 -16.387 -21.594 1.00 95.06 1055 VAL A CA 1
ATOM 8207 C C . VAL A 1 1055 ? 21.761 -17.592 -21.621 1.00 95.06 1055 VAL A C 1
ATOM 8209 O O . VAL A 1 1055 ? 21.380 -18.676 -21.189 1.00 95.06 1055 VAL A O 1
ATOM 8212 N N . GLN A 1 1056 ? 22.988 -17.392 -22.105 1.00 96.06 1056 GLN A N 1
ATOM 8213 C CA . GLN A 1 1056 ? 24.025 -18.422 -22.088 1.00 96.06 1056 GLN A CA 1
ATOM 8214 C C . GLN A 1 1056 ? 24.391 -18.791 -20.637 1.00 96.06 1056 GLN A C 1
ATOM 8216 O O . GLN A 1 1056 ? 24.569 -17.895 -19.802 1.00 96.06 1056 GLN A O 1
ATOM 8221 N N . PRO A 1 1057 ? 24.567 -20.082 -20.317 1.00 94.38 1057 PRO A N 1
ATOM 8222 C CA . PRO A 1 1057 ? 24.971 -20.499 -18.979 1.00 94.38 1057 PRO A CA 1
ATOM 8223 C C . PRO A 1 1057 ? 26.378 -19.984 -18.625 1.00 94.38 1057 PRO A C 1
ATOM 8225 O O . PRO A 1 1057 ? 27.265 -19.913 -19.472 1.00 94.38 1057 PRO A O 1
ATOM 8228 N N . GLY A 1 1058 ? 26.601 -19.652 -17.348 1.00 94.25 1058 GLY A N 1
ATOM 8229 C CA . GLY A 1 1058 ? 27.915 -19.246 -16.818 1.00 94.25 1058 GLY A CA 1
ATOM 8230 C C . GLY A 1 1058 ? 28.224 -17.740 -16.850 1.00 94.25 1058 GLY A C 1
ATOM 8231 O O . GLY A 1 1058 ? 29.291 -17.323 -16.384 1.00 94.25 1058 GLY A O 1
ATOM 8232 N N . HIS A 1 1059 ? 27.306 -16.911 -17.352 1.00 96.94 1059 HIS A N 1
ATOM 8233 C CA . HIS A 1 1059 ? 27.410 -15.449 -17.264 1.00 96.94 1059 HIS A CA 1
ATOM 8234 C C . HIS A 1 1059 ? 26.635 -14.893 -16.075 1.00 96.94 1059 HIS A C 1
ATOM 8236 O O . HIS A 1 1059 ? 25.625 -15.459 -15.659 1.00 96.94 1059 HIS A O 1
ATOM 8242 N N . LEU A 1 1060 ? 27.126 -13.778 -15.534 1.00 97.69 1060 LEU A N 1
ATOM 8243 C CA . LEU A 1 1060 ? 26.510 -13.099 -14.395 1.00 97.69 1060 LEU A CA 1
ATOM 8244 C C . LEU A 1 1060 ? 25.328 -12.235 -14.854 1.00 97.69 1060 LEU A C 1
ATOM 8246 O O . LEU A 1 1060 ? 25.383 -11.633 -15.927 1.00 97.69 1060 LEU A O 1
ATOM 8250 N N . PHE A 1 1061 ? 24.286 -12.090 -14.038 1.00 97.50 1061 PHE A N 1
ATOM 8251 C CA . PHE A 1 1061 ? 23.142 -11.225 -14.350 1.00 97.50 1061 PHE A CA 1
ATOM 8252 C C . PHE A 1 1061 ? 23.572 -9.769 -14.540 1.00 97.50 1061 PHE A C 1
ATOM 8254 O O . PHE A 1 1061 ? 23.165 -9.134 -15.514 1.00 97.50 1061 PHE A O 1
ATOM 8261 N N . ALA A 1 1062 ? 24.442 -9.252 -13.668 1.00 97.44 1062 ALA A N 1
ATOM 8262 C CA . ALA A 1 1062 ? 24.964 -7.891 -13.780 1.00 97.44 1062 ALA A CA 1
ATOM 8263 C C . ALA A 1 1062 ? 25.722 -7.642 -15.098 1.00 97.44 1062 ALA A C 1
ATOM 8265 O O . ALA A 1 1062 ? 25.754 -6.517 -15.587 1.00 97.44 1062 ALA A O 1
ATOM 8266 N N . GLU A 1 1063 ? 26.323 -8.677 -15.683 1.00 97.50 1063 GLU A N 1
ATOM 8267 C CA . GLU A 1 1063 ? 27.043 -8.605 -16.956 1.00 97.50 1063 GLU A CA 1
ATOM 8268 C C . GLU A 1 1063 ? 26.093 -8.744 -18.148 1.00 97.50 1063 GLU A C 1
ATOM 8270 O O . GLU A 1 1063 ? 26.111 -7.909 -19.055 1.00 97.50 1063 GLU A O 1
ATOM 8275 N N . VAL A 1 1064 ? 25.221 -9.757 -18.110 1.00 98.00 1064 VAL A N 1
ATOM 8276 C CA . VAL A 1 1064 ? 24.221 -10.028 -19.149 1.00 98.00 1064 VAL A CA 1
ATOM 8277 C C . VAL A 1 1064 ? 23.335 -8.808 -19.357 1.00 98.00 1064 VAL A C 1
ATOM 8279 O O . VAL A 1 1064 ? 23.125 -8.391 -20.491 1.00 98.00 1064 VAL A O 1
ATOM 8282 N N . TYR A 1 1065 ? 22.848 -8.209 -18.273 1.00 97.81 1065 TYR A N 1
ATOM 8283 C CA . TYR A 1 1065 ? 21.925 -7.078 -18.307 1.00 97.81 1065 TYR A CA 1
ATOM 8284 C C . TYR A 1 1065 ? 22.633 -5.721 -18.239 1.00 97.81 1065 TYR A C 1
ATOM 8286 O O . TYR A 1 1065 ? 21.987 -4.727 -17.938 1.00 97.81 1065 TYR A O 1
ATOM 8294 N N . ASN A 1 1066 ? 23.933 -5.618 -18.532 1.00 97.69 1066 ASN A N 1
ATOM 8295 C CA . ASN A 1 1066 ? 24.627 -4.326 -18.560 1.00 97.69 1066 ASN A CA 1
ATOM 8296 C C . ASN A 1 1066 ? 24.320 -3.525 -19.842 1.00 97.69 1066 ASN A C 1
ATOM 8298 O O . ASN A 1 1066 ? 25.214 -3.288 -20.652 1.00 97.69 1066 ASN A O 1
ATOM 8302 N N . CYS A 1 1067 ? 23.058 -3.187 -20.093 1.00 97.25 1067 CYS A N 1
ATOM 8303 C CA . CYS A 1 1067 ? 22.612 -2.559 -21.337 1.00 97.25 1067 CYS A CA 1
ATOM 8304 C C . CYS A 1 1067 ? 21.296 -1.802 -21.107 1.00 97.25 1067 CYS A C 1
ATOM 8306 O O . CYS A 1 1067 ? 20.194 -2.314 -21.308 1.00 97.25 1067 CYS A O 1
ATOM 8308 N N . ASP A 1 1068 ? 21.421 -0.563 -20.640 1.00 96.06 1068 ASP A N 1
ATOM 8309 C CA . ASP A 1 1068 ? 20.299 0.339 -20.380 1.00 96.06 1068 ASP A CA 1
ATOM 8310 C C . ASP A 1 1068 ? 19.871 1.047 -21.670 1.00 96.06 1068 ASP A C 1
ATOM 8312 O O . ASP A 1 1068 ? 20.706 1.565 -22.406 1.00 96.06 1068 ASP A O 1
ATOM 8316 N N . PHE A 1 1069 ? 18.568 1.127 -21.946 1.00 94.50 1069 PHE A N 1
ATOM 8317 C CA . PHE A 1 1069 ? 18.061 1.840 -23.132 1.00 94.50 1069 PHE A CA 1
ATOM 8318 C C . PHE A 1 1069 ? 18.310 3.356 -23.086 1.00 94.50 1069 PHE A C 1
ATOM 8320 O O . PHE A 1 1069 ? 18.266 4.023 -24.115 1.00 94.50 1069 PHE A O 1
ATOM 8327 N N . GLU A 1 1070 ? 18.556 3.897 -21.895 1.00 94.50 1070 GLU A N 1
ATOM 8328 C CA . GLU A 1 1070 ? 18.747 5.322 -21.650 1.00 94.50 1070 GLU A CA 1
ATOM 8329 C C . GLU A 1 1070 ? 20.180 5.573 -21.175 1.00 94.50 1070 GLU A C 1
ATOM 8331 O O . GLU A 1 1070 ? 20.644 4.936 -20.226 1.00 94.50 1070 GLU A O 1
ATOM 8336 N N . ALA A 1 1071 ? 20.878 6.518 -21.804 1.00 92.44 1071 ALA A N 1
ATOM 8337 C CA . ALA A 1 1071 ? 22.209 6.914 -21.361 1.00 92.44 1071 ALA A CA 1
ATOM 8338 C C . ALA A 1 1071 ? 22.137 7.582 -19.975 1.00 92.44 1071 ALA A C 1
ATOM 8340 O O . ALA A 1 1071 ? 21.238 8.393 -19.736 1.00 92.44 1071 ALA A O 1
ATOM 8341 N N . PRO A 1 1072 ? 23.090 7.316 -19.066 1.00 90.56 1072 PRO A N 1
ATOM 8342 C CA . PRO A 1 1072 ? 23.251 8.124 -17.864 1.00 90.56 1072 PRO A CA 1
ATOM 8343 C C . PRO A 1 1072 ? 23.603 9.590 -18.211 1.00 90.56 1072 PRO A C 1
ATOM 8345 O O . PRO A 1 1072 ? 24.465 9.819 -19.063 1.00 90.56 1072 PRO A O 1
ATOM 8348 N N . PRO A 1 1073 ? 23.006 10.599 -17.546 1.00 94.06 1073 PRO A N 1
ATOM 8349 C CA . PRO A 1 1073 ? 21.936 10.475 -16.563 1.00 94.06 1073 PRO A CA 1
ATOM 8350 C C . PRO A 1 1073 ? 20.593 10.153 -17.228 1.00 94.06 1073 PRO A C 1
ATOM 8352 O O . PRO A 1 1073 ? 20.165 10.825 -18.169 1.00 94.06 1073 PRO A O 1
ATOM 8355 N N . LYS A 1 1074 ? 19.881 9.177 -16.664 1.00 94.31 1074 LYS A N 1
ATOM 8356 C CA . LYS A 1 1074 ? 18.575 8.734 -17.141 1.00 94.31 1074 LYS A CA 1
ATOM 8357 C C . LYS A 1 1074 ? 17.571 9.896 -17.132 1.00 94.31 1074 LYS A C 1
ATOM 8359 O O . LYS A 1 1074 ? 17.614 10.772 -16.250 1.00 94.31 1074 LYS A O 1
ATOM 8364 N N . PRO A 1 1075 ? 16.609 9.912 -18.068 1.00 93.31 1075 PRO A N 1
ATOM 8365 C CA . PRO A 1 1075 ? 15.605 10.968 -18.161 1.00 93.31 1075 PRO A CA 1
ATOM 8366 C C . PRO A 1 1075 ? 14.714 11.037 -16.911 1.00 93.31 1075 PRO A C 1
ATOM 8368 O O . PRO A 1 1075 ? 14.523 10.054 -16.199 1.00 93.31 1075 PRO A O 1
ATOM 8371 N N . GLY A 1 1076 ? 14.112 12.204 -16.654 1.00 91.62 1076 GLY A N 1
ATOM 8372 C CA . GLY A 1 1076 ? 13.298 12.441 -15.449 1.00 91.62 1076 GLY A CA 1
ATOM 8373 C C . GLY A 1 1076 ? 12.102 11.493 -15.286 1.00 91.62 1076 GLY A C 1
ATOM 8374 O O . GLY A 1 1076 ? 11.690 11.207 -14.168 1.00 91.62 1076 GLY A O 1
ATOM 8375 N N . TRP A 1 1077 ? 11.569 10.914 -16.371 1.00 91.50 1077 TRP A N 1
ATOM 8376 C CA . TRP A 1 1077 ? 10.479 9.935 -16.263 1.00 91.50 1077 TRP A CA 1
ATOM 8377 C C . TRP A 1 1077 ? 10.897 8.647 -15.534 1.00 91.50 1077 TRP A C 1
ATOM 8379 O O . TRP A 1 1077 ? 10.027 7.955 -14.998 1.00 91.50 1077 TRP A O 1
ATOM 8389 N N . ALA A 1 1078 ? 12.198 8.327 -15.488 1.00 89.06 1078 ALA A N 1
ATOM 8390 C CA . ALA A 1 1078 ? 12.739 7.171 -14.768 1.00 89.06 1078 ALA A CA 1
ATOM 8391 C C . ALA A 1 1078 ? 12.592 7.302 -13.239 1.00 89.06 1078 ALA A C 1
ATOM 8393 O O . ALA A 1 1078 ? 12.669 6.309 -12.518 1.00 89.06 1078 ALA A O 1
ATOM 8394 N N . GLU A 1 1079 ? 12.285 8.502 -12.732 1.00 86.25 1079 GLU A N 1
ATOM 8395 C CA . GLU A 1 1079 ? 11.983 8.734 -11.314 1.00 86.25 1079 GLU A CA 1
ATOM 8396 C C . GLU A 1 1079 ? 10.685 8.045 -10.864 1.00 86.25 1079 GLU A C 1
ATOM 8398 O O . GLU A 1 1079 ? 10.501 7.795 -9.676 1.00 86.25 1079 GLU A O 1
ATOM 8403 N N . ARG A 1 1080 ? 9.798 7.648 -11.793 1.00 79.56 1080 ARG A N 1
ATOM 8404 C CA . ARG A 1 1080 ? 8.552 6.922 -11.465 1.00 79.56 1080 ARG A CA 1
ATOM 8405 C C . ARG A 1 1080 ? 8.778 5.555 -10.812 1.00 79.56 1080 ARG A C 1
ATOM 8407 O O . ARG A 1 1080 ? 7.846 4.981 -10.260 1.00 79.56 1080 ARG A O 1
ATOM 8414 N N . ALA A 1 1081 ? 9.969 4.990 -10.991 1.00 80.31 1081 ALA A N 1
ATOM 8415 C CA . ALA A 1 1081 ? 10.372 3.698 -10.452 1.00 80.31 1081 ALA A CA 1
ATOM 8416 C C . ALA A 1 1081 ? 11.563 3.860 -9.504 1.00 80.31 1081 ALA A C 1
ATOM 8418 O O . ALA A 1 1081 ? 12.349 2.928 -9.355 1.00 80.31 1081 ALA A O 1
ATOM 8419 N N . LYS A 1 1082 ? 11.704 5.043 -8.894 1.00 87.19 1082 LYS A N 1
ATOM 8420 C CA . LYS A 1 1082 ? 12.856 5.356 -8.063 1.00 87.19 1082 LYS A CA 1
ATOM 8421 C C . LYS A 1 1082 ? 13.032 4.373 -6.912 1.00 87.19 1082 LYS A C 1
ATOM 8423 O O . LYS A 1 1082 ? 12.060 3.884 -6.334 1.00 87.19 1082 LYS A O 1
ATOM 8428 N N . LYS A 1 1083 ? 14.288 4.129 -6.571 1.00 91.38 1083 LYS A N 1
ATOM 8429 C CA . LYS A 1 1083 ? 14.698 3.354 -5.401 1.00 91.38 1083 LYS A CA 1
ATOM 8430 C C . LYS A 1 1083 ? 15.499 4.249 -4.475 1.00 91.38 1083 LYS A C 1
ATOM 8432 O O . LYS A 1 1083 ? 16.030 5.265 -4.923 1.00 91.38 1083 LYS A O 1
ATOM 8437 N N . GLN A 1 1084 ? 15.516 3.926 -3.189 1.00 93.94 1084 GLN A N 1
ATOM 8438 C CA . GLN A 1 1084 ? 16.052 4.825 -2.176 1.00 93.94 1084 GLN A CA 1
ATOM 8439 C C . GLN A 1 1084 ? 16.989 4.102 -1.217 1.00 93.94 1084 GLN A C 1
ATOM 8441 O O . GLN A 1 1084 ? 16.750 2.964 -0.822 1.00 93.94 1084 GLN A O 1
ATOM 8446 N N . LEU A 1 1085 ? 18.047 4.806 -0.839 1.00 96.12 1085 LEU A N 1
ATOM 8447 C CA . LEU A 1 1085 ? 18.909 4.487 0.288 1.00 96.12 1085 LEU A CA 1
ATOM 8448 C C . LEU A 1 1085 ? 18.758 5.638 1.283 1.00 96.12 1085 LEU A C 1
ATOM 8450 O O . LEU A 1 1085 ? 18.798 6.800 0.884 1.00 96.12 1085 LEU A O 1
ATOM 8454 N N . TYR A 1 1086 ? 18.521 5.346 2.555 1.00 97.38 1086 TYR A N 1
ATOM 8455 C CA . TYR A 1 1086 ? 18.048 6.352 3.503 1.00 97.38 1086 TYR A CA 1
ATOM 8456 C C . TYR A 1 1086 ? 18.621 6.182 4.907 1.00 97.38 1086 TYR A C 1
ATOM 8458 O O . TYR A 1 1086 ? 18.935 5.070 5.329 1.00 97.38 1086 TYR A O 1
ATOM 8466 N N . ARG A 1 1087 ? 18.718 7.283 5.659 1.00 97.81 1087 ARG A N 1
ATOM 8467 C CA . ARG A 1 1087 ? 19.080 7.244 7.081 1.00 97.81 1087 ARG A CA 1
ATOM 8468 C C . ARG A 1 1087 ? 17.916 6.682 7.887 1.00 97.81 1087 ARG A C 1
ATOM 8470 O O . ARG A 1 1087 ? 16.794 7.189 7.820 1.00 97.81 1087 ARG A O 1
ATOM 8477 N N . SER A 1 1088 ? 18.179 5.623 8.645 1.00 96.12 1088 SER A N 1
ATOM 8478 C CA . SER A 1 1088 ? 17.153 4.849 9.361 1.00 96.12 1088 SER A CA 1
ATOM 8479 C C . SER A 1 1088 ? 16.386 5.671 10.406 1.00 96.12 1088 SER A C 1
ATOM 8481 O O . SER A 1 1088 ? 15.196 5.448 10.636 1.00 96.12 1088 SER A O 1
ATOM 8483 N N . GLU A 1 1089 ? 17.053 6.654 11.014 1.00 95.44 1089 GLU A N 1
ATOM 8484 C CA . GLU A 1 1089 ? 16.472 7.584 11.987 1.00 95.44 1089 GLU A CA 1
ATOM 8485 C C . GLU A 1 1089 ? 15.589 8.659 11.339 1.00 95.44 1089 GLU A C 1
ATOM 8487 O O . GLU A 1 1089 ? 14.667 9.169 11.976 1.00 95.44 1089 GLU A O 1
ATOM 8492 N N . TYR A 1 1090 ? 15.835 8.969 10.061 1.00 96.50 1090 TYR A N 1
ATOM 8493 C CA . TYR A 1 1090 ? 15.092 9.984 9.321 1.00 96.50 1090 TYR A CA 1
ATOM 8494 C C . TYR A 1 1090 ? 13.847 9.421 8.631 1.00 96.50 1090 TYR A C 1
ATOM 8496 O O . TYR A 1 1090 ? 12.812 10.081 8.585 1.00 96.50 1090 TYR A O 1
ATOM 8504 N N . VAL A 1 1091 ? 13.921 8.200 8.098 1.00 94.75 1091 VAL A N 1
ATOM 8505 C CA . VAL A 1 1091 ? 12.774 7.518 7.483 1.00 94.75 1091 VAL A CA 1
ATOM 8506 C C . VAL A 1 1091 ? 12.091 6.640 8.525 1.00 94.75 1091 VAL A C 1
ATOM 8508 O O . VAL A 1 1091 ? 12.639 5.631 8.960 1.00 94.75 1091 VAL A O 1
ATOM 8511 N N . LEU A 1 1092 ? 10.878 7.021 8.920 1.00 93.00 1092 LEU A N 1
ATOM 8512 C CA . LEU A 1 1092 ? 10.029 6.344 9.904 1.00 93.00 1092 LEU A CA 1
ATOM 8513 C C . LEU A 1 1092 ? 9.328 5.101 9.344 1.00 93.00 1092 LEU A C 1
ATOM 8515 O O . LEU A 1 1092 ? 9.122 4.129 10.073 1.00 93.00 1092 LEU A O 1
ATOM 8519 N N . ALA A 1 1093 ? 8.980 5.141 8.058 1.00 90.69 1093 ALA A N 1
ATOM 8520 C CA . ALA A 1 1093 ? 8.422 4.026 7.300 1.00 90.69 1093 ALA A CA 1
ATOM 8521 C C . ALA A 1 1093 ? 8.816 4.135 5.823 1.00 90.69 1093 ALA A C 1
ATOM 8523 O O . ALA A 1 1093 ? 8.886 5.240 5.271 1.00 90.69 1093 ALA A O 1
ATOM 8524 N N . HIS A 1 1094 ? 9.064 2.988 5.191 1.00 86.19 1094 HIS A N 1
ATOM 8525 C CA . HIS A 1 1094 ? 9.477 2.889 3.792 1.00 86.19 1094 HIS A CA 1
ATOM 8526 C C . HIS A 1 1094 ? 8.471 2.064 2.987 1.00 86.19 1094 HIS A C 1
ATOM 8528 O O . HIS A 1 1094 ? 7.904 1.091 3.487 1.00 86.19 1094 HIS A O 1
ATOM 8534 N N . TYR A 1 1095 ? 8.251 2.486 1.742 1.00 78.00 1095 TYR A N 1
ATOM 8535 C CA . TYR A 1 1095 ? 7.267 1.923 0.832 1.00 78.00 1095 TYR A CA 1
ATOM 8536 C C . TYR A 1 1095 ? 7.830 1.918 -0.600 1.00 78.00 1095 TYR A C 1
ATOM 8538 O O . TYR A 1 1095 ? 7.939 2.979 -1.229 1.00 78.00 1095 TYR A O 1
ATOM 8546 N N . VAL A 1 1096 ? 8.166 0.745 -1.155 1.00 64.88 1096 VAL A N 1
ATOM 8547 C CA . VAL A 1 1096 ? 8.881 0.654 -2.449 1.00 64.88 1096 VAL A CA 1
ATOM 8548 C C . VAL A 1 1096 ? 8.220 1.470 -3.562 1.00 64.88 1096 VAL A C 1
ATOM 8550 O O . VAL A 1 1096 ? 7.012 1.364 -3.811 1.00 64.88 1096 VAL A O 1
ATOM 8553 N N . HIS A 1 1097 ? 9.074 2.199 -4.287 1.00 60.19 1097 HIS A N 1
ATOM 8554 C CA . HIS A 1 1097 ? 8.843 2.994 -5.498 1.00 60.19 1097 HIS A CA 1
ATOM 8555 C C . HIS A 1 1097 ? 8.120 4.339 -5.346 1.00 60.19 1097 HIS A C 1
ATOM 8557 O O . HIS A 1 1097 ? 8.204 5.136 -6.282 1.00 60.19 1097 HIS A O 1
ATOM 8563 N N . TYR A 1 1098 ? 7.419 4.628 -4.240 1.00 61.94 1098 TYR A N 1
ATOM 8564 C CA . TYR A 1 1098 ? 6.454 5.744 -4.260 1.00 61.94 1098 TYR A CA 1
ATOM 8565 C C . TYR A 1 1098 ? 6.442 6.667 -3.042 1.00 61.94 1098 TYR A C 1
ATOM 8567 O O . TYR A 1 1098 ? 6.064 7.828 -3.205 1.00 61.94 1098 TYR A O 1
ATOM 8575 N N . ALA A 1 1099 ? 6.834 6.215 -1.847 1.00 69.19 1099 ALA A N 1
ATOM 8576 C CA . ALA A 1 1099 ? 6.691 7.052 -0.661 1.00 69.19 1099 ALA A CA 1
ATOM 8577 C C . ALA A 1 1099 ? 7.603 6.640 0.498 1.00 69.19 1099 ALA A C 1
ATOM 8579 O O . ALA A 1 1099 ? 7.825 5.471 0.771 1.00 69.19 1099 ALA A O 1
ATOM 8580 N N . THR A 1 1100 ? 8.033 7.624 1.267 1.00 84.81 1100 THR A N 1
ATOM 8581 C CA . THR A 1 1100 ? 8.534 7.432 2.627 1.00 84.81 1100 THR A CA 1
ATOM 8582 C C . THR A 1 1100 ? 7.649 8.221 3.583 1.00 84.81 1100 THR A C 1
ATOM 8584 O O . THR A 1 1100 ? 6.925 9.145 3.180 1.00 84.81 1100 THR A O 1
ATOM 8587 N N . VAL A 1 1101 ? 7.641 7.818 4.849 1.00 91.31 1101 VAL A N 1
ATOM 8588 C CA . VAL A 1 1101 ? 7.257 8.696 5.955 1.00 91.31 1101 VAL A CA 1
ATOM 8589 C C . VAL A 1 1101 ? 8.550 9.119 6.612 1.00 91.31 1101 VAL A C 1
ATOM 8591 O O . VAL A 1 1101 ? 9.306 8.270 7.077 1.00 91.31 1101 VAL A O 1
ATOM 8594 N N . THR A 1 1102 ? 8.839 10.411 6.581 1.00 94.81 1102 THR A N 1
ATOM 8595 C CA . THR A 1 1102 ? 10.090 10.980 7.079 1.00 94.81 1102 THR A CA 1
ATOM 8596 C C . THR A 1 1102 ? 9.827 11.841 8.303 1.00 94.81 1102 THR A C 1
ATOM 8598 O O . THR A 1 1102 ? 8.691 12.261 8.520 1.00 94.81 1102 THR A O 1
ATOM 8601 N N . GLN A 1 1103 ? 10.875 12.139 9.070 1.00 95.88 1103 GLN A N 1
ATOM 8602 C CA . GLN A 1 1103 ? 10.794 13.097 10.177 1.00 95.88 1103 GLN A CA 1
ATOM 8603 C C . GLN A 1 1103 ? 10.260 14.452 9.699 1.00 95.88 1103 GLN A C 1
ATOM 8605 O O . GLN A 1 1103 ? 9.343 14.995 10.297 1.00 95.88 1103 GLN A O 1
ATOM 8610 N N . GLY A 1 1104 ? 10.740 14.950 8.552 1.00 94.62 1104 GLY A N 1
ATOM 8611 C CA . GLY A 1 1104 ? 10.237 16.207 7.988 1.00 94.62 1104 GLY A CA 1
ATOM 8612 C C . GLY A 1 1104 ? 8.755 16.140 7.598 1.00 94.62 1104 GLY A C 1
ATOM 8613 O O . GLY A 1 1104 ? 8.024 17.117 7.732 1.00 94.62 1104 GLY A O 1
ATOM 8614 N N . LEU A 1 1105 ? 8.258 14.979 7.160 1.00 92.94 1105 LEU A N 1
ATOM 8615 C CA . LEU A 1 1105 ? 6.846 14.832 6.816 1.00 92.94 1105 LEU A CA 1
ATOM 8616 C C . LEU A 1 1105 ? 5.928 14.929 8.040 1.00 92.94 1105 LEU A C 1
ATOM 8618 O O . LEU A 1 1105 ? 4.837 15.491 7.915 1.00 92.94 1105 LEU A O 1
ATOM 8622 N N . VAL A 1 1106 ? 6.361 14.377 9.175 1.00 94.25 1106 VAL A N 1
ATOM 8623 C CA . VAL A 1 1106 ? 5.583 14.319 10.425 1.00 94.25 1106 VAL A CA 1
ATOM 8624 C C . VAL A 1 1106 ? 5.836 15.505 11.354 1.00 94.25 1106 VAL A C 1
ATOM 8626 O O . VAL A 1 1106 ? 5.158 15.611 12.369 1.00 94.25 1106 VAL A O 1
ATOM 8629 N N . GLU A 1 1107 ? 6.750 16.396 10.976 1.00 95.69 1107 GLU A N 1
ATOM 8630 C CA . GLU A 1 1107 ? 7.085 17.611 11.713 1.00 95.69 1107 GLU A CA 1
ATOM 8631 C C . GLU A 1 1107 ? 5.860 18.511 11.933 1.00 95.69 1107 GLU A C 1
ATOM 8633 O O . GLU A 1 1107 ? 5.141 18.891 10.991 1.00 95.69 1107 GLU A O 1
ATOM 8638 N N . THR A 1 1108 ? 5.632 18.864 13.194 1.00 94.94 1108 THR A N 1
ATOM 8639 C CA . THR A 1 1108 ? 4.545 19.747 13.620 1.00 94.94 1108 THR A CA 1
ATOM 8640 C C . THR A 1 1108 ? 4.911 21.219 13.403 1.00 94.94 1108 THR A C 1
ATOM 8642 O O . THR A 1 1108 ? 6.054 21.590 13.134 1.00 94.94 1108 THR A O 1
ATOM 8645 N N . ILE A 1 1109 ? 3.925 22.110 13.497 1.00 94.44 1109 ILE A N 1
ATOM 8646 C CA . ILE A 1 1109 ? 4.151 23.557 13.410 1.00 94.44 1109 ILE A CA 1
ATOM 8647 C C . ILE A 1 1109 ? 4.990 24.046 14.590 1.00 94.44 1109 ILE A C 1
ATOM 8649 O O . ILE A 1 1109 ? 5.758 24.993 14.428 1.00 94.44 1109 ILE A O 1
ATOM 8653 N N . GLU A 1 1110 ? 4.818 23.459 15.774 1.00 93.06 1110 GLU A N 1
ATOM 8654 C CA . GLU A 1 1110 ? 5.596 23.825 16.960 1.00 93.06 1110 GLU A CA 1
ATOM 8655 C C . GLU A 1 1110 ? 7.055 23.410 16.803 1.00 93.06 1110 GLU A C 1
ATOM 8657 O O . GLU A 1 1110 ? 7.925 24.270 16.916 1.00 93.06 1110 GLU A O 1
ATOM 8662 N N . GLU A 1 1111 ? 7.312 22.166 16.397 1.00 95.25 1111 GLU A N 1
ATOM 8663 C CA . GLU A 1 1111 ? 8.665 21.676 16.101 1.00 95.25 1111 GLU A CA 1
ATOM 8664 C C . GLU A 1 1111 ? 9.350 22.540 15.034 1.00 95.25 1111 GLU A C 1
ATOM 8666 O O . GLU A 1 1111 ? 10.486 22.980 15.207 1.00 95.25 1111 GLU A O 1
ATOM 8671 N N . ALA A 1 1112 ? 8.629 22.886 13.966 1.00 95.19 1112 ALA A N 1
ATOM 8672 C CA . ALA A 1 1112 ? 9.155 23.749 12.916 1.00 95.19 1112 ALA A CA 1
ATOM 8673 C C . ALA A 1 1112 ? 9.465 25.180 13.398 1.00 95.19 1112 ALA A C 1
ATOM 8675 O O . ALA A 1 1112 ? 10.455 25.797 12.984 1.00 95.19 1112 ALA A O 1
ATOM 8676 N N . LYS A 1 1113 ? 8.630 25.731 14.290 1.00 94.69 1113 LYS A N 1
ATOM 8677 C CA . LYS A 1 1113 ? 8.880 27.035 14.926 1.00 94.69 1113 LYS A CA 1
ATOM 8678 C C . LYS A 1 1113 ? 10.106 26.980 15.832 1.00 94.69 1113 LYS A C 1
ATOM 8680 O O . LYS A 1 1113 ? 10.915 27.905 15.785 1.00 94.69 1113 LYS A O 1
ATOM 8685 N N . GLU A 1 1114 ? 10.255 25.920 16.620 1.00 96.19 1114 GLU A N 1
ATOM 8686 C CA . GLU A 1 1114 ? 11.422 25.692 17.479 1.00 96.19 1114 GLU A CA 1
ATOM 8687 C C . GLU A 1 1114 ? 12.706 25.535 16.654 1.00 96.19 1114 GLU A C 1
ATOM 8689 O O . GLU A 1 1114 ? 13.740 26.109 16.998 1.00 96.19 1114 GLU A O 1
ATOM 8694 N N . ALA A 1 1115 ? 12.620 24.860 15.504 1.00 95.19 1115 ALA A N 1
ATOM 8695 C CA . ALA A 1 1115 ? 13.702 24.732 14.529 1.00 95.19 1115 ALA A CA 1
ATOM 8696 C C . ALA A 1 1115 ? 13.967 26.015 13.709 1.00 95.19 1115 ALA A C 1
ATOM 8698 O O . ALA A 1 1115 ? 14.898 26.050 12.900 1.00 95.19 1115 ALA A O 1
ATOM 8699 N N . ASN A 1 1116 ? 13.184 27.082 13.916 1.00 95.50 1116 ASN A N 1
ATOM 8700 C CA . ASN A 1 1116 ? 13.283 28.367 13.221 1.00 95.50 1116 ASN A CA 1
ATOM 8701 C C . ASN A 1 1116 ? 13.243 28.247 11.682 1.00 95.50 1116 ASN A C 1
ATOM 8703 O O . ASN A 1 1116 ? 13.974 28.940 10.966 1.00 95.50 1116 ASN A O 1
ATOM 8707 N N . HIS A 1 1117 ? 12.381 27.375 11.156 1.00 94.25 1117 HIS A N 1
ATOM 8708 C CA . HIS A 1 1117 ? 12.128 27.282 9.719 1.00 94.25 1117 HIS A CA 1
ATOM 8709 C C . HIS A 1 1117 ? 10.633 27.406 9.388 1.00 94.25 1117 HIS A C 1
ATOM 8711 O O . HIS A 1 1117 ? 9.762 27.460 10.258 1.00 94.25 1117 HIS A O 1
ATOM 8717 N N . LYS A 1 1118 ? 10.316 27.528 8.099 1.00 92.94 1118 LYS A N 1
ATOM 8718 C CA . LYS A 1 1118 ? 8.934 27.687 7.649 1.00 92.94 1118 LYS A CA 1
ATOM 8719 C C . LYS A 1 1118 ? 8.251 26.323 7.581 1.00 92.94 1118 LYS A C 1
ATOM 8721 O O . LYS A 1 1118 ? 8.661 25.474 6.799 1.00 92.94 1118 LYS A O 1
ATOM 8726 N N . TRP A 1 1119 ? 7.158 26.167 8.321 1.00 93.88 1119 TRP A N 1
ATOM 8727 C CA . TRP A 1 1119 ? 6.264 25.026 8.162 1.00 93.88 1119 TRP A CA 1
ATOM 8728 C C . TRP A 1 1119 ? 5.338 25.232 6.956 1.00 93.88 1119 TRP A C 1
ATOM 8730 O O . TRP A 1 1119 ? 4.624 26.237 6.876 1.00 93.88 1119 TRP A O 1
ATOM 8740 N N . ASP A 1 1120 ? 5.329 24.282 6.024 1.00 90.81 1120 ASP A N 1
ATOM 8741 C CA . ASP A 1 1120 ? 4.451 24.295 4.852 1.00 90.81 1120 ASP A CA 1
ATOM 8742 C C . ASP A 1 1120 ? 3.392 23.196 4.950 1.00 90.81 1120 ASP A C 1
ATOM 8744 O O . ASP A 1 1120 ? 3.712 22.030 5.125 1.00 90.81 1120 ASP A O 1
ATOM 8748 N N . MET A 1 1121 ? 2.115 23.533 4.761 1.00 86.00 1121 MET A N 1
ATOM 8749 C CA . MET A 1 1121 ? 1.020 22.547 4.796 1.00 86.00 1121 MET A CA 1
ATOM 8750 C C . MET A 1 1121 ? 1.255 21.357 3.858 1.00 86.00 1121 MET A C 1
ATOM 8752 O O . MET A 1 1121 ? 0.894 20.231 4.183 1.00 86.00 1121 MET A O 1
ATOM 8756 N N . HIS A 1 1122 ? 1.881 21.615 2.711 1.00 89.06 1122 HIS A N 1
ATOM 8757 C CA . HIS A 1 1122 ? 2.261 20.600 1.744 1.00 89.06 1122 HIS A CA 1
ATOM 8758 C C . HIS A 1 1122 ? 3.754 20.350 1.839 1.00 89.06 1122 HIS A C 1
ATOM 8760 O O . HIS A 1 1122 ? 4.563 21.173 1.408 1.00 89.06 1122 HIS A O 1
ATOM 8766 N N . PHE A 1 1123 ? 4.104 19.199 2.392 1.00 90.69 1123 PHE A N 1
ATOM 8767 C CA . PHE A 1 1123 ? 5.486 18.816 2.556 1.00 90.69 1123 PHE A CA 1
ATOM 8768 C C . PHE A 1 1123 ? 5.983 18.072 1.327 1.00 90.69 1123 PHE A C 1
ATOM 8770 O O . PHE A 1 1123 ? 5.409 17.078 0.874 1.00 90.69 1123 PHE A O 1
ATOM 8777 N N . ARG A 1 1124 ? 7.103 18.552 0.806 1.00 90.31 1124 ARG A N 1
ATOM 8778 C CA . ARG A 1 1124 ? 7.943 17.815 -0.125 1.00 90.31 1124 ARG A CA 1
ATOM 8779 C C . ARG A 1 1124 ? 9.334 17.835 0.447 1.00 90.31 1124 ARG A C 1
ATOM 8781 O O . ARG A 1 1124 ? 9.778 18.882 0.914 1.00 90.31 1124 ARG A O 1
ATOM 8788 N N . GLU A 1 1125 ? 10.008 16.699 0.358 1.00 91.44 1125 GLU A N 1
ATOM 8789 C CA . GLU A 1 1125 ? 11.392 16.663 0.784 1.00 91.44 1125 GLU A CA 1
ATOM 8790 C C . GLU A 1 1125 ? 12.218 17.684 0.016 1.00 91.44 1125 GLU A C 1
ATOM 8792 O O . GLU A 1 1125 ? 12.078 17.840 -1.205 1.00 91.44 1125 GLU A O 1
ATOM 8797 N N . SER A 1 1126 ? 13.054 18.414 0.751 1.00 91.50 1126 SER A N 1
ATOM 8798 C CA . SER A 1 1126 ? 13.954 19.366 0.122 1.00 91.50 1126 SER A CA 1
ATOM 8799 C C . SER A 1 1126 ? 14.972 18.601 -0.721 1.00 91.50 1126 SER A C 1
ATOM 8801 O O . SER A 1 1126 ? 15.347 17.473 -0.401 1.00 91.50 1126 SER A O 1
ATOM 8803 N N . ARG A 1 1127 ? 15.465 19.226 -1.794 1.00 90.06 1127 ARG A N 1
ATOM 8804 C CA . ARG A 1 1127 ? 16.499 18.616 -2.650 1.00 90.06 1127 ARG A CA 1
ATOM 8805 C C . ARG A 1 1127 ? 17.808 18.331 -1.906 1.00 90.06 1127 ARG A C 1
ATOM 8807 O O . ARG A 1 1127 ? 18.598 17.518 -2.372 1.00 90.06 1127 ARG A O 1
ATOM 8814 N N . ASP A 1 1128 ? 18.019 18.997 -0.773 1.00 92.44 1128 ASP A N 1
ATOM 8815 C CA . ASP A 1 1128 ? 19.178 18.781 0.091 1.00 92.44 1128 ASP A CA 1
ATOM 8816 C C . ASP A 1 1128 ? 18.991 17.549 0.989 1.00 92.44 1128 ASP A C 1
ATOM 8818 O O . ASP A 1 1128 ? 19.969 16.931 1.397 1.00 92.44 1128 ASP A O 1
ATOM 8822 N N . LYS A 1 1129 ? 17.741 17.178 1.306 1.00 95.38 1129 LYS A N 1
ATOM 8823 C CA . LYS A 1 1129 ? 17.406 16.010 2.132 1.00 95.38 1129 LYS A CA 1
ATOM 8824 C C . LYS A 1 1129 ? 17.150 14.758 1.293 1.00 95.38 1129 LYS A C 1
ATOM 8826 O O . LYS A 1 1129 ? 17.674 13.709 1.662 1.00 95.38 1129 LYS A O 1
ATOM 8831 N N . ASP A 1 1130 ? 16.423 14.872 0.178 1.00 95.62 1130 ASP A N 1
ATOM 8832 C CA . ASP A 1 1130 ? 16.234 13.832 -0.848 1.00 95.62 1130 ASP A CA 1
ATOM 8833 C C . ASP A 1 1130 ? 16.995 14.213 -2.126 1.00 95.62 1130 ASP A C 1
ATOM 8835 O O . ASP A 1 1130 ? 16.526 15.003 -2.954 1.00 95.62 1130 ASP A O 1
ATOM 8839 N N . LYS A 1 1131 ? 18.200 13.654 -2.269 1.00 96.06 1131 LYS A N 1
ATOM 8840 C CA . LYS A 1 1131 ? 19.112 13.939 -3.375 1.00 96.06 1131 LYS A CA 1
ATOM 8841 C C . LYS A 1 1131 ? 19.070 12.807 -4.395 1.00 96.06 1131 LYS A C 1
ATOM 8843 O O . LYS A 1 1131 ? 19.397 11.662 -4.089 1.00 96.06 1131 LYS A O 1
ATOM 8848 N N . ILE A 1 1132 ? 18.740 13.141 -5.641 1.00 96.00 1132 ILE A N 1
ATOM 8849 C CA . ILE A 1 1132 ? 18.926 12.221 -6.771 1.00 96.00 1132 ILE A CA 1
ATOM 8850 C C . ILE A 1 1132 ? 20.427 12.062 -7.017 1.00 96.00 1132 ILE A C 1
ATOM 8852 O O . ILE A 1 1132 ? 21.136 13.064 -7.144 1.00 96.00 1132 ILE A O 1
ATOM 8856 N N . THR A 1 1133 ? 20.914 10.824 -7.080 1.00 96.88 1133 THR A N 1
ATOM 8857 C CA . THR A 1 1133 ? 22.338 10.566 -7.305 1.00 96.88 1133 THR A CA 1
ATOM 8858 C C . THR A 1 1133 ? 22.779 11.017 -8.692 1.00 96.88 1133 THR A C 1
ATOM 8860 O O . THR A 1 1133 ? 22.055 10.887 -9.682 1.00 96.88 1133 THR A O 1
ATOM 8863 N N . ASP A 1 1134 ? 24.002 11.539 -8.778 1.00 97.12 1134 ASP A N 1
ATOM 8864 C CA . ASP A 1 1134 ? 24.667 11.718 -10.066 1.00 97.12 1134 ASP A CA 1
ATOM 8865 C C . ASP A 1 1134 ? 25.085 10.332 -10.591 1.00 97.12 1134 ASP A C 1
ATOM 8867 O O . ASP A 1 1134 ? 26.044 9.734 -10.097 1.00 97.12 1134 ASP A O 1
ATOM 8871 N N . GLU A 1 1135 ? 24.346 9.800 -11.569 1.00 96.38 1135 GLU A N 1
ATOM 8872 C CA . GLU A 1 1135 ? 24.571 8.456 -12.126 1.00 96.38 1135 GLU A CA 1
ATOM 8873 C C . GLU A 1 1135 ? 25.942 8.290 -12.798 1.00 96.38 1135 GLU A C 1
ATOM 8875 O O . GLU A 1 1135 ? 26.423 7.167 -12.934 1.00 96.38 1135 GLU A O 1
ATOM 8880 N N . SER A 1 1136 ? 26.608 9.386 -13.168 1.00 95.88 1136 SER A N 1
ATOM 8881 C CA . SER A 1 1136 ? 27.939 9.347 -13.780 1.00 95.88 1136 SER A CA 1
ATOM 8882 C C . SER A 1 1136 ? 29.052 9.472 -12.738 1.00 95.88 1136 SER A C 1
ATOM 8884 O O . SER A 1 1136 ? 30.087 8.810 -12.850 1.00 95.88 1136 SER A O 1
ATOM 8886 N N . ASN A 1 1137 ? 28.848 10.300 -11.707 1.00 97.69 1137 ASN A N 1
ATOM 8887 C CA . ASN A 1 1137 ? 29.913 10.678 -10.771 1.00 97.69 1137 ASN A CA 1
ATOM 8888 C C . ASN A 1 1137 ? 29.766 10.127 -9.345 1.00 97.69 1137 ASN A C 1
ATOM 8890 O O . ASN A 1 1137 ? 30.742 10.167 -8.596 1.00 97.69 1137 ASN A O 1
ATOM 8894 N N . GLN A 1 1138 ? 28.587 9.634 -8.956 1.00 97.69 1138 GLN A N 1
ATOM 8895 C CA . GLN A 1 1138 ? 28.298 9.147 -7.603 1.00 97.69 1138 GLN A CA 1
ATOM 8896 C C . GLN A 1 1138 ? 27.889 7.677 -7.588 1.00 97.69 1138 GLN A C 1
ATOM 8898 O O . GLN A 1 1138 ? 28.648 6.842 -7.103 1.00 97.69 1138 GLN A O 1
ATOM 8903 N N . ALA A 1 1139 ? 26.706 7.349 -8.108 1.00 98.12 1139 ALA A N 1
ATOM 8904 C CA . ALA A 1 1139 ? 26.188 5.984 -8.116 1.00 98.12 1139 ALA A CA 1
ATOM 8905 C C . ALA A 1 1139 ? 25.008 5.833 -9.080 1.00 98.12 1139 ALA A C 1
ATOM 8907 O O . ALA A 1 1139 ? 24.187 6.744 -9.212 1.00 98.12 1139 ALA A O 1
ATOM 8908 N N . VAL A 1 1140 ? 24.904 4.660 -9.704 1.00 97.31 1140 VAL A N 1
ATOM 8909 C CA . VAL A 1 1140 ? 23.845 4.309 -10.658 1.00 97.31 1140 VAL A CA 1
ATOM 8910 C C . VAL A 1 1140 ? 23.201 2.981 -10.283 1.00 97.31 1140 VAL A C 1
ATOM 8912 O O . VAL A 1 1140 ? 23.871 2.077 -9.786 1.00 97.31 1140 VAL A O 1
ATOM 8915 N N . MET A 1 1141 ? 21.898 2.869 -10.532 1.00 96.88 1141 MET A N 1
ATOM 8916 C CA . MET A 1 1141 ? 21.154 1.624 -10.383 1.00 96.88 1141 MET A CA 1
ATOM 8917 C C . MET A 1 1141 ? 20.997 0.923 -11.732 1.00 96.88 1141 MET A C 1
ATOM 8919 O O . MET A 1 1141 ? 20.559 1.552 -12.700 1.00 96.88 1141 MET A O 1
ATOM 8923 N N . LEU A 1 1142 ? 21.302 -0.374 -11.765 1.00 97.19 1142 LEU A N 1
ATOM 8924 C CA . LEU A 1 1142 ? 21.039 -1.269 -12.891 1.00 97.19 1142 LEU A CA 1
ATOM 8925 C C . LEU A 1 1142 ? 19.870 -2.206 -12.556 1.00 97.19 1142 LEU A C 1
ATOM 8927 O O . LEU A 1 1142 ? 19.924 -2.907 -11.546 1.00 97.19 1142 LEU A O 1
ATOM 8931 N N . HIS A 1 1143 ? 18.832 -2.249 -13.401 1.00 96.00 1143 HIS A N 1
ATOM 8932 C CA . HIS A 1 1143 ? 17.673 -3.137 -13.216 1.00 96.00 1143 HIS A CA 1
ATOM 8933 C C . HIS A 1 1143 ? 17.721 -4.330 -14.184 1.00 96.00 1143 HIS A C 1
ATOM 8935 O O . HIS A 1 1143 ? 17.349 -4.226 -15.353 1.00 96.00 1143 HIS A O 1
ATOM 8941 N N . THR A 1 1144 ? 18.143 -5.479 -13.669 1.00 96.06 1144 THR A N 1
ATOM 8942 C CA . THR A 1 1144 ? 18.454 -6.743 -14.365 1.00 96.06 1144 THR A CA 1
ATOM 8943 C C . THR A 1 1144 ? 17.258 -7.703 -14.464 1.00 96.06 1144 THR A C 1
ATOM 8945 O O . THR A 1 1144 ? 17.361 -8.918 -14.272 1.00 96.06 1144 THR A O 1
ATOM 8948 N N . LYS A 1 1145 ? 16.060 -7.172 -14.728 1.00 92.12 1145 LYS A N 1
ATOM 8949 C CA . LYS A 1 1145 ? 14.841 -7.991 -14.761 1.00 92.12 1145 LYS A CA 1
ATOM 8950 C C . LYS A 1 1145 ? 14.930 -9.104 -15.817 1.00 92.12 1145 LYS A C 1
ATOM 8952 O O . LYS A 1 1145 ? 15.125 -8.803 -16.994 1.00 92.12 1145 LYS A O 1
ATOM 8957 N N . THR A 1 1146 ? 14.661 -10.358 -15.426 1.00 91.56 1146 THR A N 1
ATOM 8958 C CA . THR A 1 1146 ? 14.710 -11.517 -16.338 1.00 91.56 1146 THR A CA 1
ATOM 8959 C C . THR A 1 1146 ? 13.872 -11.298 -17.595 1.00 91.56 1146 THR A C 1
ATOM 8961 O O . THR A 1 1146 ? 12.681 -10.977 -17.527 1.00 91.56 1146 THR A O 1
ATOM 8964 N N . THR A 1 1147 ? 14.493 -11.519 -18.748 1.00 91.75 1147 THR A N 1
ATOM 8965 C CA . THR A 1 1147 ? 13.830 -11.652 -20.043 1.00 91.75 1147 THR A CA 1
ATOM 8966 C C . THR A 1 1147 ? 13.689 -13.137 -20.346 1.00 91.75 1147 THR A C 1
ATOM 8968 O O . THR A 1 1147 ? 14.674 -13.794 -20.671 1.00 91.75 1147 THR A O 1
ATOM 8971 N N . VAL A 1 1148 ? 12.473 -13.669 -20.198 1.00 91.75 1148 VAL A N 1
ATOM 8972 C CA . VAL A 1 1148 ? 12.165 -15.053 -20.591 1.00 91.75 1148 VAL A CA 1
ATOM 8973 C C . VAL A 1 1148 ? 12.247 -15.199 -22.118 1.00 91.75 1148 VAL A C 1
ATOM 8975 O O . VAL A 1 1148 ? 12.009 -14.203 -22.820 1.00 91.75 1148 VAL A O 1
ATOM 8978 N N . PRO A 1 1149 ? 12.587 -16.384 -22.656 1.00 94.62 1149 PRO A N 1
ATOM 8979 C CA . PRO A 1 1149 ? 12.860 -16.536 -24.082 1.00 94.62 1149 PRO A CA 1
ATOM 8980 C C . PRO A 1 1149 ? 11.732 -16.048 -24.997 1.00 94.62 1149 PRO A C 1
ATOM 8982 O O . PRO A 1 1149 ? 11.992 -15.388 -25.999 1.00 94.62 1149 PRO A O 1
ATOM 8985 N N . GLU A 1 1150 ? 10.475 -16.246 -24.616 1.00 92.12 1150 GLU A N 1
ATOM 8986 C CA . GLU A 1 1150 ? 9.284 -15.852 -25.380 1.00 92.12 1150 GLU A CA 1
ATOM 8987 C C . GLU A 1 1150 ? 9.177 -14.333 -25.578 1.00 92.12 1150 GLU A C 1
ATOM 8989 O O . GLU A 1 1150 ? 8.574 -13.839 -26.530 1.00 92.12 1150 GLU A O 1
ATOM 8994 N N . TYR A 1 1151 ? 9.788 -13.540 -24.695 1.00 92.56 1151 TYR A N 1
ATOM 8995 C CA . TYR A 1 1151 ? 9.826 -12.084 -24.858 1.00 92.56 1151 TYR A CA 1
ATOM 8996 C C . TYR A 1 1151 ? 10.786 -11.639 -25.959 1.00 92.56 1151 TYR A C 1
ATOM 8998 O O . TYR A 1 1151 ? 10.726 -10.486 -26.396 1.00 92.56 1151 TYR A O 1
ATOM 9006 N N . THR A 1 1152 ? 11.632 -12.548 -26.437 1.00 95.56 1152 THR A N 1
ATOM 9007 C CA . THR A 1 1152 ? 12.549 -12.330 -27.556 1.00 95.56 1152 THR A CA 1
ATOM 9008 C C . THR A 1 1152 ? 12.043 -12.926 -28.871 1.00 95.56 1152 THR A C 1
ATOM 9010 O O . THR A 1 1152 ? 12.773 -12.888 -29.858 1.00 95.56 1152 THR A O 1
ATOM 9013 N N . THR A 1 1153 ? 10.801 -13.425 -28.931 1.00 95.19 1153 THR A N 1
ATOM 9014 C CA . THR A 1 1153 ? 10.198 -13.884 -30.190 1.00 95.19 1153 THR A CA 1
ATOM 9015 C C . THR A 1 1153 ? 10.297 -12.799 -31.269 1.00 95.19 1153 THR A C 1
ATOM 9017 O O . THR A 1 1153 ? 10.005 -11.622 -31.025 1.00 95.19 1153 THR A O 1
ATOM 9020 N N . ASP A 1 1154 ? 10.718 -13.210 -32.464 1.00 93.88 1154 ASP A N 1
ATOM 9021 C CA . ASP A 1 1154 ? 10.979 -12.363 -33.634 1.00 93.88 1154 ASP A CA 1
ATOM 9022 C C . ASP A 1 1154 ? 12.072 -11.303 -33.409 1.00 93.88 1154 ASP A C 1
ATOM 9024 O O . ASP A 1 1154 ? 12.058 -10.251 -34.054 1.00 93.88 1154 ASP A O 1
ATOM 9028 N N . TRP A 1 1155 ? 13.031 -11.528 -32.500 1.00 95.75 1155 TRP A N 1
ATOM 9029 C CA . TRP A 1 1155 ? 14.076 -10.534 -32.213 1.00 95.75 1155 TRP A CA 1
ATOM 9030 C C . TRP A 1 1155 ? 14.840 -10.098 -33.470 1.00 95.75 1155 TRP A C 1
ATOM 9032 O O . TRP A 1 1155 ? 15.191 -8.926 -33.578 1.00 95.75 1155 TRP A O 1
ATOM 9042 N N . LYS A 1 1156 ? 15.045 -11.005 -34.438 1.00 96.06 1156 LYS A N 1
ATOM 9043 C CA . LYS A 1 1156 ? 15.721 -10.695 -35.708 1.00 96.06 1156 LYS A CA 1
ATOM 9044 C C . LYS A 1 1156 ? 15.020 -9.552 -36.456 1.00 96.06 1156 LYS A C 1
ATOM 9046 O O . LYS A 1 1156 ? 15.683 -8.650 -36.950 1.00 96.06 1156 LYS A O 1
ATOM 9051 N N . GLU A 1 1157 ? 13.687 -9.569 -36.509 1.00 95.25 1157 GLU A N 1
ATOM 9052 C CA . GLU A 1 1157 ? 12.883 -8.518 -37.147 1.00 95.25 1157 GLU A CA 1
ATOM 9053 C C . GLU A 1 1157 ? 12.773 -7.286 -36.243 1.00 95.25 1157 GLU A C 1
ATOM 9055 O O . GLU A 1 1157 ? 13.034 -6.163 -36.669 1.00 95.25 1157 GLU A O 1
ATOM 9060 N N . ARG A 1 1158 ? 12.420 -7.489 -34.968 1.00 95.12 1158 ARG A N 1
ATOM 9061 C CA . ARG A 1 1158 ? 12.109 -6.394 -34.033 1.00 95.12 1158 ARG A CA 1
ATOM 9062 C C . ARG A 1 1158 ? 13.319 -5.541 -33.669 1.00 95.12 1158 ARG A C 1
ATOM 9064 O O . ARG A 1 1158 ? 13.149 -4.392 -33.268 1.00 95.12 1158 ARG A O 1
ATOM 9071 N N . CYS A 1 1159 ? 14.517 -6.111 -33.754 1.00 96.62 1159 CYS A N 1
ATOM 9072 C CA . CYS A 1 1159 ? 15.776 -5.430 -33.474 1.00 96.62 1159 CYS A CA 1
ATOM 9073 C C . CYS A 1 1159 ? 16.514 -5.000 -34.751 1.00 96.62 1159 CYS A C 1
ATOM 9075 O O . CYS A 1 1159 ? 17.587 -4.407 -34.653 1.00 96.62 1159 CYS A O 1
ATOM 9077 N N . ALA A 1 1160 ? 15.968 -5.282 -35.941 1.00 96.81 1160 ALA A N 1
ATOM 9078 C CA . ALA A 1 1160 ? 16.546 -4.822 -37.197 1.00 96.81 1160 ALA A CA 1
ATOM 9079 C C . ALA A 1 1160 ? 16.580 -3.289 -37.250 1.00 96.81 1160 ALA A C 1
ATOM 9081 O O . ALA A 1 1160 ? 15.657 -2.599 -36.802 1.00 96.81 1160 ALA A O 1
ATOM 9082 N N . PHE A 1 1161 ? 17.648 -2.739 -37.819 1.00 96.00 1161 PHE A N 1
ATOM 9083 C CA . PHE A 1 1161 ? 17.767 -1.300 -37.995 1.00 96.00 1161 PHE A CA 1
ATOM 9084 C C . PHE A 1 1161 ? 16.641 -0.756 -38.892 1.00 96.00 1161 PHE A C 1
ATOM 9086 O O . PHE A 1 1161 ? 16.311 -1.328 -39.929 1.00 96.00 1161 PHE A O 1
ATOM 9093 N N . GLY A 1 1162 ? 16.033 0.361 -38.480 1.00 92.44 1162 GLY A N 1
ATOM 9094 C CA . GLY A 1 1162 ? 14.892 0.970 -39.172 1.00 92.44 1162 GLY A CA 1
ATOM 9095 C C . GLY A 1 1162 ? 13.526 0.358 -38.834 1.00 92.44 1162 GLY A C 1
ATOM 9096 O O . GLY A 1 1162 ? 12.504 0.891 -39.274 1.00 92.44 1162 GLY A O 1
ATOM 9097 N N . PHE A 1 1163 ? 13.468 -0.707 -38.023 1.00 93.88 1163 PHE A N 1
ATOM 9098 C CA . PHE A 1 1163 ? 12.198 -1.238 -37.533 1.00 93.88 1163 PHE A CA 1
ATOM 9099 C C . PHE A 1 1163 ? 11.477 -0.192 -36.671 1.00 93.88 1163 PHE A C 1
ATOM 9101 O O . PHE A 1 1163 ? 12.013 0.311 -35.685 1.00 93.88 1163 PHE A O 1
ATOM 9108 N N . THR A 1 1164 ? 10.240 0.141 -37.042 1.00 88.94 1164 THR A N 1
ATOM 9109 C CA . THR A 1 1164 ? 9.393 1.062 -36.274 1.00 88.94 1164 THR A CA 1
ATOM 9110 C C . THR A 1 1164 ? 8.412 0.238 -35.441 1.00 88.94 1164 THR A C 1
ATOM 9112 O O . THR A 1 1164 ? 7.449 -0.299 -35.998 1.00 88.94 1164 THR A O 1
ATOM 9115 N N . PRO A 1 1165 ? 8.628 0.096 -34.123 1.00 84.94 1165 PRO A N 1
ATOM 9116 C CA . PRO A 1 1165 ? 7.816 -0.793 -33.314 1.00 84.94 1165 PRO A CA 1
ATOM 9117 C C . PRO A 1 1165 ? 6.370 -0.300 -33.229 1.00 84.94 1165 PRO A C 1
ATOM 9119 O O . PRO A 1 1165 ? 6.085 0.848 -32.888 1.00 84.94 1165 PRO A O 1
ATOM 9122 N N . GLY A 1 1166 ? 5.430 -1.210 -33.491 1.00 83.81 1166 GLY A N 1
ATOM 9123 C CA . GLY A 1 1166 ? 4.053 -1.050 -33.033 1.00 83.81 1166 GLY A CA 1
ATOM 9124 C C . GLY A 1 1166 ? 3.977 -1.130 -31.504 1.00 83.81 1166 GLY A C 1
ATOM 9125 O O . GLY A 1 1166 ? 4.900 -1.612 -30.843 1.00 83.81 1166 GLY A O 1
ATOM 9126 N N . HIS A 1 1167 ? 2.859 -0.696 -30.920 1.00 78.81 1167 HIS A N 1
ATOM 9127 C CA . HIS A 1 1167 ? 2.657 -0.785 -29.472 1.00 78.81 1167 HIS A CA 1
ATOM 9128 C C . HIS A 1 1167 ? 2.881 -2.225 -28.968 1.00 78.81 1167 HIS A C 1
ATOM 9130 O O . HIS A 1 1167 ? 2.260 -3.161 -29.468 1.00 78.81 1167 HIS A O 1
ATOM 9136 N N . GLY A 1 1168 ? 3.802 -2.401 -28.013 1.00 75.88 1168 GLY A N 1
ATOM 9137 C CA . GLY A 1 1168 ? 4.155 -3.706 -27.437 1.00 75.88 1168 GLY A CA 1
ATOM 9138 C C . GLY A 1 1168 ? 5.207 -4.520 -28.206 1.00 75.88 1168 GLY A C 1
ATOM 9139 O O . GLY A 1 1168 ? 5.644 -5.544 -27.690 1.00 75.88 1168 GLY A O 1
ATOM 9140 N N . LYS A 1 1169 ? 5.670 -4.068 -29.380 1.00 84.19 1169 LYS A N 1
ATOM 9141 C CA . LYS A 1 1169 ? 6.643 -4.787 -30.230 1.00 84.19 1169 LYS A CA 1
ATOM 9142 C C . LYS A 1 1169 ? 8.074 -4.236 -30.149 1.00 84.19 1169 LYS A C 1
ATOM 9144 O O . LYS A 1 1169 ? 8.811 -4.292 -31.125 1.00 84.19 1169 LYS A O 1
ATOM 9149 N N . ASN A 1 1170 ? 8.473 -3.678 -29.009 1.00 92.06 1170 ASN A N 1
ATOM 9150 C CA . ASN A 1 1170 ? 9.831 -3.152 -28.842 1.00 92.06 1170 ASN A CA 1
ATOM 9151 C C . ASN A 1 1170 ? 10.861 -4.293 -28.841 1.00 92.06 1170 ASN A C 1
ATOM 9153 O O . ASN A 1 1170 ? 10.588 -5.361 -28.287 1.00 92.06 1170 ASN A O 1
ATOM 9157 N N . CYS A 1 1171 ? 12.049 -4.048 -29.400 1.00 95.00 1171 CYS A N 1
ATOM 9158 C CA . CYS A 1 1171 ? 13.193 -4.944 -29.250 1.00 95.00 1171 CYS A CA 1
ATOM 9159 C C . CYS A 1 1171 ? 13.497 -5.157 -27.754 1.00 95.00 1171 CYS A C 1
ATOM 9161 O O . CYS A 1 1171 ? 13.609 -4.197 -26.989 1.00 95.00 1171 CYS A O 1
ATOM 9163 N N . ARG A 1 1172 ? 13.583 -6.422 -27.331 1.00 95.31 1172 ARG A N 1
ATOM 9164 C CA . ARG A 1 1172 ? 13.889 -6.827 -25.944 1.00 95.31 1172 ARG A CA 1
ATOM 9165 C C . ARG A 1 1172 ? 15.331 -7.293 -25.761 1.00 95.31 1172 ARG A C 1
ATOM 9167 O O . ARG A 1 1172 ? 15.682 -7.729 -24.675 1.00 95.31 1172 ARG A O 1
ATOM 9174 N N . VAL A 1 1173 ? 16.135 -7.208 -26.814 1.00 97.44 1173 VAL A N 1
ATOM 9175 C CA . VAL A 1 1173 ? 17.525 -7.660 -26.849 1.00 97.44 1173 VAL A CA 1
ATOM 9176 C C . VAL A 1 1173 ? 18.426 -6.441 -26.971 1.00 97.44 1173 VAL A C 1
ATOM 9178 O O . VAL A 1 1173 ? 18.144 -5.508 -27.723 1.00 97.44 1173 VAL A O 1
ATOM 9181 N N . GLY A 1 1174 ? 19.498 -6.447 -26.201 1.00 97.38 1174 GLY A N 1
ATOM 9182 C CA . GLY A 1 1174 ? 20.451 -5.364 -26.112 1.00 97.38 1174 GLY A CA 1
ATOM 9183 C C . GLY A 1 1174 ? 21.516 -5.391 -27.198 1.00 97.38 1174 GLY A C 1
ATOM 9184 O O . GLY A 1 1174 ? 22.236 -6.383 -27.325 1.00 97.38 1174 GLY A O 1
ATOM 9185 N N . PHE A 1 1175 ? 21.661 -4.282 -27.921 1.00 97.69 1175 PHE A N 1
ATOM 9186 C CA . PHE A 1 1175 ? 22.741 -4.031 -28.874 1.00 97.69 1175 PHE A CA 1
ATOM 9187 C C . PHE A 1 1175 ? 23.468 -2.746 -28.457 1.00 97.69 1175 PHE A C 1
ATOM 9189 O O . PHE A 1 1175 ? 22.968 -1.647 -28.720 1.00 97.69 1175 PHE A O 1
ATOM 9196 N N . PRO A 1 1176 ? 24.612 -2.860 -27.763 1.00 96.88 1176 PRO A N 1
ATOM 9197 C CA . PRO A 1 1176 ? 25.271 -1.710 -27.163 1.00 96.88 1176 PRO A CA 1
ATOM 9198 C C . PRO A 1 1176 ? 25.882 -0.782 -28.213 1.00 96.88 1176 PRO A C 1
ATOM 9200 O O . PRO A 1 1176 ? 26.523 -1.256 -29.151 1.00 96.88 1176 PRO A O 1
ATOM 9203 N N . TRP A 1 1177 ? 25.716 0.531 -28.037 1.00 95.88 1177 TRP A N 1
ATOM 9204 C CA . TRP A 1 1177 ? 26.353 1.539 -28.887 1.00 95.88 1177 TRP A CA 1
ATOM 9205 C C . TRP A 1 1177 ? 27.884 1.394 -28.867 1.00 95.88 1177 TRP A C 1
ATOM 9207 O O . TRP A 1 1177 ? 28.469 1.280 -27.782 1.00 95.88 1177 TRP A O 1
ATOM 9217 N N . PRO A 1 1178 ? 28.568 1.461 -30.027 1.00 91.25 1178 PRO A N 1
ATOM 9218 C CA . PRO A 1 1178 ? 30.022 1.530 -30.065 1.00 91.25 1178 PRO A CA 1
ATOM 9219 C C . PRO A 1 1178 ? 30.504 2.730 -29.244 1.00 91.25 1178 PRO A C 1
ATOM 9221 O O . PRO A 1 1178 ? 30.005 3.842 -29.401 1.00 91.25 1178 PRO A O 1
ATOM 9224 N N . SER A 1 1179 ? 31.458 2.512 -28.338 1.00 85.75 1179 SER A N 1
ATOM 9225 C CA . SER A 1 1179 ? 31.970 3.545 -27.417 1.00 85.75 1179 SER A CA 1
ATOM 9226 C C . SER A 1 1179 ? 30.917 4.204 -26.505 1.00 85.75 1179 SER A C 1
ATOM 9228 O O . SER A 1 1179 ? 31.206 5.245 -25.919 1.00 85.75 1179 SER A O 1
ATOM 9230 N N . ASN A 1 1180 ? 29.713 3.626 -26.371 1.00 87.94 1180 ASN A N 1
ATOM 9231 C CA . ASN A 1 1180 ? 28.571 4.230 -25.671 1.00 87.94 1180 ASN A CA 1
ATOM 9232 C C . ASN A 1 1180 ? 28.187 5.637 -26.185 1.00 87.94 1180 ASN A C 1
ATOM 9234 O O . ASN A 1 1180 ? 27.681 6.450 -25.411 1.00 87.94 1180 ASN A O 1
ATOM 9238 N N . ASP A 1 1181 ? 28.414 5.927 -27.471 1.00 86.62 1181 ASP A N 1
ATOM 9239 C CA . ASP A 1 1181 ? 28.061 7.211 -28.088 1.00 86.62 1181 ASP A CA 1
ATOM 9240 C C . ASP A 1 1181 ? 26.984 7.022 -29.166 1.00 86.62 1181 ASP A C 1
ATOM 9242 O O . ASP A 1 1181 ? 27.205 6.387 -30.198 1.00 86.62 1181 ASP A O 1
ATOM 9246 N N . ASP A 1 1182 ? 25.807 7.603 -28.935 1.00 84.81 1182 ASP A N 1
ATOM 9247 C CA . ASP A 1 1182 ? 24.680 7.555 -29.865 1.00 84.81 1182 ASP A CA 1
ATOM 9248 C C . ASP A 1 1182 ? 24.789 8.581 -30.999 1.00 84.81 1182 ASP A C 1
ATOM 9250 O O . ASP A 1 1182 ? 23.937 8.603 -31.892 1.00 84.81 1182 ASP A O 1
ATOM 9254 N N . LYS A 1 1183 ? 25.826 9.428 -31.007 1.00 83.06 1183 LYS A N 1
ATOM 9255 C CA . LYS A 1 1183 ? 26.037 10.471 -32.022 1.00 83.06 1183 LYS A CA 1
ATOM 9256 C C . LYS A 1 1183 ? 26.791 9.993 -33.256 1.00 83.06 1183 LYS A C 1
ATOM 9258 O O . LYS A 1 1183 ? 26.821 10.730 -34.238 1.00 83.06 1183 LYS A O 1
ATOM 9263 N N . GLY A 1 1184 ? 27.355 8.786 -33.239 1.00 78.12 1184 GLY A N 1
ATOM 9264 C CA . GLY A 1 1184 ? 28.053 8.218 -34.394 1.00 78.12 1184 GLY A CA 1
ATOM 9265 C C . GLY A 1 1184 ? 27.152 8.048 -35.624 1.00 78.12 1184 GLY A C 1
ATOM 9266 O O . GLY A 1 1184 ? 25.932 7.894 -35.498 1.00 78.12 1184 GLY A O 1
ATOM 9267 N N . ASP A 1 1185 ? 27.755 8.058 -36.816 1.00 79.38 1185 ASP A N 1
ATOM 9268 C CA . ASP A 1 1185 ? 27.057 7.793 -38.085 1.00 79.38 1185 ASP A CA 1
ATOM 9269 C C . ASP A 1 1185 ? 26.575 6.332 -38.176 1.00 79.38 1185 ASP A C 1
ATOM 9271 O O . ASP A 1 1185 ? 25.558 6.037 -38.808 1.00 79.38 1185 ASP A O 1
ATOM 9275 N N . GLU A 1 1186 ? 27.273 5.414 -37.503 1.00 85.38 1186 GLU A N 1
ATOM 9276 C CA . GLU A 1 1186 ? 26.904 4.003 -37.410 1.00 85.38 1186 GLU A CA 1
ATOM 9277 C C . GLU A 1 1186 ? 25.735 3.817 -36.439 1.00 85.38 1186 GLU A C 1
ATOM 9279 O O . GLU A 1 1186 ? 25.868 3.944 -35.223 1.00 85.38 1186 GLU A O 1
ATOM 9284 N N . LYS A 1 1187 ? 24.559 3.511 -36.990 1.00 91.94 1187 LYS A N 1
ATOM 9285 C CA . LYS A 1 1187 ? 23.333 3.255 -36.217 1.00 91.94 1187 LYS A CA 1
ATOM 9286 C C . LYS A 1 1187 ? 22.972 1.772 -36.110 1.00 91.94 1187 LYS A C 1
ATOM 9288 O O . LYS A 1 1187 ? 21.960 1.437 -35.494 1.00 91.94 1187 LYS A O 1
ATOM 9293 N N . ALA A 1 1188 ? 23.769 0.898 -36.719 1.00 95.12 1188 ALA A N 1
ATOM 9294 C CA . ALA A 1 1188 ? 23.507 -0.530 -36.779 1.00 95.12 1188 ALA A CA 1
ATOM 9295 C C . ALA A 1 1188 ? 24.792 -1.356 -36.666 1.00 95.12 1188 ALA A C 1
ATOM 9297 O O . ALA A 1 1188 ? 25.854 -0.906 -37.092 1.00 95.12 1188 ALA A O 1
ATOM 9298 N N . THR A 1 1189 ? 24.669 -2.576 -36.144 1.00 95.31 1189 THR A N 1
ATOM 9299 C CA . THR A 1 1189 ? 25.737 -3.578 -36.139 1.00 95.31 1189 THR A CA 1
ATOM 9300 C C . THR A 1 1189 ? 26.067 -4.043 -37.564 1.00 95.31 1189 THR A C 1
ATOM 9302 O O . THR A 1 1189 ? 25.246 -3.865 -38.474 1.00 95.31 1189 THR A O 1
ATOM 9305 N N . PRO A 1 1190 ? 27.219 -4.709 -37.785 1.00 95.50 1190 PRO A N 1
ATOM 9306 C CA . PRO A 1 1190 ? 27.546 -5.320 -39.078 1.00 95.50 1190 PRO A CA 1
ATOM 9307 C C . PRO A 1 1190 ? 26.480 -6.302 -39.594 1.00 95.50 1190 PRO A C 1
ATOM 9309 O O . PRO A 1 1190 ? 26.330 -6.483 -40.799 1.00 95.50 1190 PRO A O 1
ATOM 9312 N N . GLU A 1 1191 ? 25.715 -6.913 -38.689 1.00 95.62 1191 GLU A N 1
ATOM 9313 C CA . GLU A 1 1191 ? 24.624 -7.845 -38.987 1.00 95.62 1191 GLU A CA 1
ATOM 9314 C C . GLU A 1 1191 ? 23.278 -7.147 -39.272 1.00 95.62 1191 GLU A C 1
ATOM 9316 O O . GLU A 1 1191 ? 22.289 -7.822 -39.554 1.00 95.62 1191 GLU A O 1
ATOM 9321 N N . GLY A 1 1192 ? 23.223 -5.810 -39.219 1.00 96.31 1192 GLY A N 1
ATOM 9322 C CA . GLY A 1 1192 ? 22.038 -5.015 -39.555 1.00 96.31 1192 GLY A CA 1
ATOM 9323 C C . GLY A 1 1192 ? 21.063 -4.761 -38.398 1.00 96.31 1192 GLY A C 1
ATOM 9324 O O . GLY A 1 1192 ? 19.946 -4.297 -38.642 1.00 96.31 1192 GLY A O 1
ATOM 9325 N N . TYR A 1 1193 ? 21.449 -5.030 -37.147 1.00 97.00 1193 TYR A N 1
ATOM 9326 C CA . TYR A 1 1193 ? 20.622 -4.734 -35.968 1.00 97.00 1193 TYR A CA 1
ATOM 9327 C C . TYR A 1 1193 ? 20.862 -3.314 -35.466 1.00 97.00 1193 TYR A C 1
ATOM 9329 O O . TYR A 1 1193 ? 21.997 -2.857 -35.451 1.00 97.00 1193 TYR A O 1
ATOM 9337 N N . GLY A 1 1194 ? 19.820 -2.603 -35.044 1.00 95.69 1194 GLY A N 1
ATOM 9338 C CA . GLY A 1 1194 ? 19.968 -1.243 -34.525 1.00 95.69 1194 GLY A CA 1
ATOM 9339 C C . GLY A 1 1194 ? 20.634 -1.227 -33.149 1.00 95.69 1194 GLY A C 1
ATOM 9340 O O . GLY A 1 1194 ? 20.196 -1.950 -32.254 1.00 95.69 1194 GLY A O 1
ATOM 9341 N N . TYR A 1 1195 ? 21.641 -0.371 -32.957 1.00 96.75 1195 TYR A N 1
ATOM 9342 C CA . TYR A 1 1195 ? 22.150 -0.081 -31.615 1.00 96.75 1195 TYR A CA 1
ATOM 9343 C C . TYR A 1 1195 ? 21.051 0.581 -30.782 1.00 96.75 1195 TYR A C 1
ATOM 9345 O O . TYR A 1 1195 ? 20.338 1.463 -31.267 1.00 96.75 1195 TYR A O 1
ATOM 9353 N N . ASN A 1 1196 ? 20.865 0.123 -29.547 1.00 95.94 1196 ASN A N 1
ATOM 9354 C CA . ASN A 1 1196 ? 19.701 0.503 -28.750 1.00 95.94 1196 ASN A CA 1
ATOM 9355 C C . ASN A 1 1196 ? 19.972 0.685 -27.255 1.00 95.94 1196 ASN A C 1
ATOM 9357 O O . ASN A 1 1196 ? 19.034 1.008 -26.532 1.00 95.94 1196 ASN A O 1
ATOM 9361 N N . CYS A 1 1197 ? 21.202 0.496 -26.775 1.00 96.94 1197 CYS A N 1
ATOM 9362 C CA . CYS A 1 1197 ? 21.487 0.620 -25.349 1.00 96.94 1197 CYS A CA 1
ATOM 9363 C C . CYS A 1 1197 ? 22.913 1.069 -25.031 1.00 96.94 1197 CYS A C 1
ATOM 9365 O O . CYS A 1 1197 ? 23.816 1.005 -25.864 1.00 96.94 1197 CYS A O 1
ATOM 9367 N N . PHE A 1 1198 ? 23.107 1.488 -23.786 1.00 97.06 1198 PHE A N 1
ATOM 9368 C CA . PHE A 1 1198 ? 24.352 1.979 -23.222 1.00 97.06 1198 PHE A CA 1
ATOM 9369 C C . PHE A 1 1198 ? 24.825 1.032 -22.122 1.00 97.06 1198 PHE A C 1
ATOM 9371 O O . PHE A 1 1198 ? 24.041 0.557 -21.299 1.00 97.06 1198 PHE A O 1
ATOM 9378 N N . THR A 1 1199 ? 26.122 0.761 -22.108 1.00 97.19 1199 THR A N 1
ATOM 9379 C CA . THR A 1 1199 ? 26.763 -0.122 -21.130 1.00 97.19 1199 THR A CA 1
ATOM 9380 C C . THR A 1 1199 ? 27.455 0.695 -20.045 1.00 97.19 1199 THR A C 1
ATOM 9382 O O . THR A 1 1199 ? 28.044 1.744 -20.305 1.00 97.19 1199 THR A O 1
ATOM 9385 N N . ASN A 1 1200 ? 27.445 0.210 -18.807 1.00 97.19 1200 ASN A N 1
ATOM 9386 C CA . ASN A 1 1200 ? 28.260 0.776 -17.743 1.00 97.19 1200 ASN A CA 1
ATOM 9387 C C . ASN A 1 1200 ? 29.678 0.192 -17.815 1.00 97.19 1200 ASN A C 1
ATOM 9389 O O . ASN A 1 1200 ? 29.911 -0.960 -17.442 1.00 97.19 1200 ASN A O 1
ATOM 9393 N N . GLU A 1 1201 ? 30.643 0.987 -18.281 1.00 96.56 1201 GLU A N 1
ATOM 9394 C CA . GLU A 1 1201 ? 32.025 0.517 -18.420 1.00 96.56 1201 GLU A CA 1
ATOM 9395 C C . GLU A 1 1201 ? 32.684 0.171 -17.084 1.00 96.56 1201 GLU A C 1
ATOM 9397 O O . GLU A 1 1201 ? 33.480 -0.764 -17.025 1.00 96.56 1201 GLU A O 1
ATOM 9402 N N . LYS A 1 1202 ? 32.374 0.907 -16.010 1.00 97.31 1202 LYS A N 1
ATOM 9403 C CA . LYS A 1 1202 ? 32.944 0.641 -14.682 1.00 97.31 1202 LYS A CA 1
ATOM 9404 C C . LYS A 1 1202 ? 32.427 -0.690 -14.142 1.00 97.31 1202 LYS A C 1
ATOM 9406 O O . LYS A 1 1202 ? 33.204 -1.449 -13.567 1.00 97.31 1202 LYS A O 1
ATOM 9411 N N . LEU A 1 1203 ? 31.154 -1.008 -14.387 1.00 97.56 1203 LEU A N 1
ATOM 9412 C CA . LEU A 1 1203 ? 30.595 -2.326 -14.094 1.00 97.56 1203 LEU A CA 1
ATOM 9413 C C . LEU A 1 1203 ? 31.373 -3.422 -14.833 1.00 97.56 1203 LEU A C 1
ATOM 9415 O O . LEU A 1 1203 ? 31.928 -4.298 -14.178 1.00 97.56 1203 LEU A O 1
ATOM 9419 N N . SER A 1 1204 ? 31.502 -3.329 -16.161 1.00 97.38 1204 SER A N 1
ATOM 9420 C CA . SER A 1 1204 ? 32.193 -4.351 -16.965 1.00 97.38 1204 SER A CA 1
ATOM 9421 C C . SER A 1 1204 ? 33.683 -4.489 -16.644 1.00 97.38 1204 SER A C 1
ATOM 9423 O O . SER A 1 1204 ? 34.198 -5.598 -16.573 1.00 97.38 1204 SER A O 1
ATOM 9425 N N . LYS A 1 1205 ? 34.404 -3.372 -16.490 1.00 97.81 1205 LYS A N 1
ATOM 9426 C CA . LYS A 1 1205 ? 35.874 -3.366 -16.382 1.00 97.81 1205 LYS A CA 1
ATOM 9427 C C . LYS A 1 1205 ? 36.375 -3.583 -14.956 1.00 97.81 1205 LYS A C 1
ATOM 9429 O O . LYS A 1 1205 ? 37.499 -4.040 -14.782 1.00 97.81 1205 LYS A O 1
ATOM 9434 N N . VAL A 1 1206 ? 35.585 -3.214 -13.946 1.00 98.12 1206 VAL A N 1
ATOM 9435 C CA . VAL A 1 1206 ? 36.018 -3.238 -12.540 1.00 98.12 1206 VAL A CA 1
ATOM 9436 C C . VAL A 1 1206 ? 35.201 -4.227 -11.729 1.00 98.12 1206 VAL A C 1
ATOM 9438 O O . VAL A 1 1206 ? 35.772 -5.084 -11.061 1.00 98.12 1206 VAL A O 1
ATOM 9441 N N . TRP A 1 1207 ? 33.878 -4.102 -11.754 1.00 98.31 1207 TRP A N 1
ATOM 9442 C CA . TRP A 1 1207 ? 33.033 -4.810 -10.797 1.00 98.31 1207 TRP A CA 1
ATOM 9443 C C . TRP A 1 1207 ? 32.704 -6.244 -11.210 1.00 98.31 1207 TRP A C 1
ATOM 9445 O O . TRP A 1 1207 ? 32.762 -7.123 -10.359 1.00 98.31 1207 TRP A O 1
ATOM 9455 N N . VAL A 1 1208 ? 32.436 -6.512 -12.490 1.00 98.50 1208 VAL A N 1
ATOM 9456 C CA . VAL A 1 1208 ? 32.160 -7.869 -12.996 1.00 98.50 1208 VAL A CA 1
ATOM 9457 C C . VAL A 1 1208 ? 33.344 -8.822 -12.765 1.00 98.50 1208 VAL A C 1
ATOM 9459 O O . VAL A 1 1208 ? 33.115 -9.894 -12.206 1.00 98.50 1208 VAL A O 1
ATOM 9462 N N . PRO A 1 1209 ? 34.609 -8.466 -13.083 1.00 98.50 1209 PRO A N 1
ATOM 9463 C CA . PRO A 1 1209 ? 35.751 -9.334 -12.788 1.00 98.50 1209 PRO A CA 1
ATOM 9464 C C . PRO A 1 1209 ? 35.896 -9.638 -11.293 1.00 98.50 1209 PRO A C 1
ATOM 9466 O O . PRO A 1 1209 ? 36.072 -10.793 -10.917 1.00 98.50 1209 PRO A O 1
ATOM 9469 N N . LYS A 1 1210 ? 35.748 -8.617 -10.437 1.00 98.56 1210 LYS A N 1
ATOM 9470 C CA . LYS A 1 1210 ? 35.795 -8.785 -8.978 1.00 98.56 1210 LYS A CA 1
ATOM 9471 C C . LYS A 1 1210 ? 34.657 -9.659 -8.456 1.00 98.56 1210 LYS A C 1
ATOM 9473 O O . LYS A 1 1210 ? 34.874 -10.452 -7.551 1.00 98.56 1210 LYS A O 1
ATOM 9478 N N . LEU A 1 1211 ? 33.456 -9.520 -9.016 1.00 98.50 1211 LEU A N 1
ATOM 9479 C CA . LEU A 1 1211 ? 32.301 -10.330 -8.643 1.00 98.50 1211 LEU A CA 1
ATOM 9480 C C . LEU A 1 1211 ? 32.504 -11.800 -9.029 1.00 98.50 1211 LEU A C 1
ATOM 9482 O O . LEU A 1 1211 ? 32.214 -12.672 -8.217 1.00 98.50 1211 LEU A O 1
ATOM 9486 N N . ARG A 1 1212 ? 33.048 -12.089 -10.221 1.00 98.25 1212 ARG A N 1
ATOM 9487 C CA . ARG A 1 1212 ? 33.405 -13.465 -10.616 1.00 98.25 1212 ARG A CA 1
ATOM 9488 C C . ARG A 1 1212 ? 34.411 -14.073 -9.640 1.00 98.25 1212 ARG A C 1
ATOM 9490 O O . ARG A 1 1212 ? 34.162 -15.156 -9.120 1.00 98.25 1212 ARG A O 1
ATOM 9497 N N . GLU A 1 1213 ? 35.484 -13.345 -9.333 1.00 98.38 1213 GLU A N 1
ATOM 9498 C CA . GLU A 1 1213 ? 36.496 -13.782 -8.365 1.00 98.38 1213 GLU A CA 1
ATOM 9499 C C . GLU A 1 1213 ? 35.886 -14.034 -6.973 1.00 98.38 1213 GLU A C 1
ATOM 9501 O O . GLU A 1 1213 ? 36.121 -15.082 -6.373 1.00 98.38 1213 GLU A O 1
ATOM 9506 N N . ALA A 1 1214 ? 35.055 -13.114 -6.474 1.00 98.06 1214 ALA A N 1
ATOM 9507 C CA . ALA A 1 1214 ? 34.394 -13.239 -5.176 1.00 98.06 1214 ALA A CA 1
ATOM 9508 C C . ALA A 1 1214 ? 33.457 -14.463 -5.118 1.00 98.06 1214 ALA A C 1
ATOM 9510 O O . ALA A 1 1214 ? 33.513 -15.258 -4.179 1.00 98.06 1214 ALA A O 1
ATOM 9511 N N . MET A 1 1215 ? 32.667 -14.684 -6.173 1.00 97.75 1215 MET A N 1
ATOM 9512 C CA . MET A 1 1215 ? 31.789 -15.850 -6.314 1.00 97.75 1215 MET A CA 1
ATOM 9513 C C . MET A 1 1215 ? 32.574 -17.170 -6.360 1.00 97.75 1215 MET A C 1
ATOM 9515 O O . MET A 1 1215 ? 32.177 -18.146 -5.720 1.00 97.75 1215 MET A O 1
ATOM 9519 N N . GLU A 1 1216 ? 33.700 -17.220 -7.077 1.00 97.12 1216 GLU A N 1
ATOM 9520 C CA . GLU A 1 1216 ? 34.590 -18.389 -7.126 1.00 97.12 1216 GLU A CA 1
ATOM 9521 C C . GLU A 1 1216 ? 35.216 -18.691 -5.758 1.00 97.12 1216 GLU A C 1
ATOM 9523 O O . GLU A 1 1216 ? 35.203 -19.842 -5.306 1.00 97.12 1216 GLU A O 1
ATOM 9528 N N . GLN A 1 1217 ? 35.703 -17.662 -5.058 1.00 96.94 1217 GLN A N 1
ATOM 9529 C CA . GLN A 1 1217 ? 36.221 -17.791 -3.694 1.00 96.94 1217 GLN A CA 1
ATOM 9530 C C . GLN A 1 1217 ? 35.134 -18.294 -2.734 1.00 96.94 1217 GLN A C 1
ATOM 9532 O O . GLN A 1 1217 ? 35.383 -19.202 -1.934 1.00 96.94 1217 GLN A O 1
ATOM 9537 N N . ARG A 1 1218 ? 33.906 -17.766 -2.844 1.00 95.44 1218 ARG A N 1
ATOM 9538 C CA . ARG A 1 1218 ? 32.763 -18.207 -2.034 1.00 95.44 1218 ARG A CA 1
ATOM 9539 C C . ARG A 1 1218 ? 32.419 -19.671 -2.285 1.00 95.44 1218 ARG A C 1
ATOM 9541 O O . ARG A 1 1218 ? 32.265 -20.435 -1.335 1.00 95.44 1218 ARG A O 1
ATOM 9548 N N . ASN A 1 1219 ? 32.328 -20.072 -3.553 1.00 94.62 1219 ASN A N 1
ATOM 9549 C CA . ASN A 1 1219 ? 32.068 -21.458 -3.939 1.00 94.62 1219 ASN A CA 1
ATOM 9550 C C . ASN A 1 1219 ? 33.144 -22.398 -3.391 1.00 94.62 1219 ASN A C 1
ATOM 9552 O O . ASN A 1 1219 ? 32.807 -23.431 -2.817 1.00 94.62 1219 ASN A O 1
ATOM 9556 N N . SER A 1 1220 ? 34.414 -21.997 -3.483 1.00 94.75 1220 SER A N 1
ATOM 9557 C CA . SER A 1 1220 ? 35.546 -22.766 -2.956 1.00 94.75 1220 SER A CA 1
ATOM 9558 C C . SER A 1 1220 ? 35.426 -22.997 -1.444 1.00 94.75 1220 SER A C 1
ATOM 9560 O O . SER A 1 1220 ? 35.618 -24.121 -0.982 1.00 94.75 1220 SER A O 1
ATOM 9562 N N . ARG A 1 1221 ? 35.023 -21.968 -0.679 1.00 92.06 1221 ARG A N 1
ATOM 9563 C CA . ARG A 1 1221 ? 34.777 -22.058 0.773 1.00 92.06 1221 ARG A CA 1
ATOM 9564 C C . ARG A 1 1221 ? 33.648 -23.030 1.122 1.00 92.06 1221 ARG A C 1
ATOM 9566 O O . ARG A 1 1221 ? 33.764 -23.792 2.077 1.00 92.06 1221 ARG A O 1
ATOM 9573 N N . VAL A 1 1222 ? 32.557 -23.009 0.356 1.00 91.31 1222 VAL A N 1
ATOM 9574 C CA . VAL A 1 1222 ? 31.439 -23.946 0.556 1.00 91.31 1222 VAL A CA 1
ATOM 9575 C C . VAL A 1 1222 ? 31.886 -25.376 0.270 1.00 91.31 1222 VAL A C 1
ATOM 9577 O O . VAL A 1 1222 ? 31.609 -26.267 1.064 1.00 91.31 1222 VAL A O 1
ATOM 9580 N N . THR A 1 1223 ? 32.632 -25.595 -0.817 1.00 91.88 1223 THR A N 1
ATOM 9581 C CA . THR A 1 1223 ? 33.141 -26.929 -1.163 1.00 91.88 1223 THR A CA 1
ATOM 9582 C C . THR A 1 1223 ? 34.214 -27.449 -0.213 1.00 91.88 1223 THR A C 1
ATOM 9584 O O . THR A 1 1223 ? 34.371 -28.654 -0.126 1.00 91.88 1223 THR A O 1
ATOM 9587 N N . SER A 1 1224 ? 34.963 -26.580 0.478 1.00 87.88 1224 SER A N 1
ATOM 9588 C CA . SER A 1 1224 ? 35.974 -27.006 1.457 1.00 87.88 1224 SER A CA 1
ATOM 9589 C C . SER A 1 1224 ? 35.399 -27.324 2.838 1.00 87.88 1224 SER A C 1
ATOM 9591 O O . SER A 1 1224 ? 36.062 -27.996 3.623 1.00 87.88 1224 SER A O 1
ATOM 9593 N N . ASN A 1 1225 ? 34.218 -26.785 3.158 1.00 77.56 1225 ASN A N 1
ATOM 9594 C CA . ASN A 1 1225 ? 33.537 -27.006 4.436 1.00 77.56 1225 ASN A CA 1
ATOM 9595 C C . ASN A 1 1225 ? 32.589 -28.219 4.411 1.00 77.56 1225 ASN A C 1
ATOM 9597 O O . ASN A 1 1225 ? 32.228 -28.708 5.481 1.00 77.56 1225 ASN A O 1
ATOM 9601 N N . ASN A 1 1226 ? 32.195 -28.671 3.215 1.00 65.69 1226 ASN A N 1
ATOM 9602 C CA . ASN A 1 1226 ? 31.474 -29.925 2.974 1.00 65.69 1226 ASN A CA 1
ATOM 9603 C C . ASN A 1 1226 ? 32.462 -31.073 2.759 1.00 65.69 1226 ASN A C 1
ATOM 9605 O O . ASN A 1 1226 ? 32.144 -32.200 3.199 1.00 65.69 1226 ASN A O 1
#